Protein AF-0000000077551421 (afdb_homodimer)

Structure (mmCIF, N/CA/C/O backbone):
data_AF-0000000077551421-model_v1
#
loop_
_entity.id
_entity.type
_entity.pdbx_description
1 polymer '(pine wood nematode) hypothetical protein'
#
loop_
_atom_site.group_PDB
_atom_site.id
_atom_site.type_symbol
_atom_site.label_atom_id
_atom_site.label_alt_id
_atom_site.label_comp_id
_atom_site.label_asym_id
_atom_site.label_entity_id
_atom_site.label_seq_id
_atom_site.pdbx_PDB_ins_code
_atom_site.Cartn_x
_atom_site.Cartn_y
_atom_site.Cartn_z
_atom_site.occupancy
_atom_site.B_iso_or_equiv
_atom_site.auth_seq_id
_atom_site.auth_comp_id
_atom_site.auth_asym_id
_atom_site.auth_atom_id
_atom_site.pdbx_PDB_model_num
ATOM 1 N N . MET A 1 1 ? -2.303 -16.391 -42.094 1 20.22 1 MET A N 1
ATOM 2 C CA . MET A 1 1 ? -0.933 -15.891 -42.156 1 20.22 1 MET A CA 1
ATOM 3 C C . MET A 1 1 ? -0.02 -16.719 -41.25 1 20.22 1 MET A C 1
ATOM 5 O O . MET A 1 1 ? -0.325 -16.938 -40.062 1 20.22 1 MET A O 1
ATOM 9 N N . THR A 1 2 ? 0.84 -17.609 -41.875 1 21.27 2 THR A N 1
ATOM 10 C CA . THR A 1 2 ? 1.817 -18.656 -41.562 1 21.27 2 THR A CA 1
ATOM 11 C C . THR A 1 2 ? 2.988 -18.062 -40.781 1 21.27 2 THR A C 1
ATOM 13 O O . THR A 1 2 ? 3.588 -17.078 -41.188 1 21.27 2 THR A O 1
ATOM 16 N N . SER A 1 3 ? 2.848 -17.969 -39.531 1 29.09 3 SER A N 1
ATOM 17 C CA . SER A 1 3 ? 4.027 -17.531 -38.781 1 29.09 3 SER A CA 1
ATOM 18 C C . SER A 1 3 ? 5.297 -18.156 -39.344 1 29.09 3 SER A C 1
ATOM 20 O O . SER A 1 3 ? 5.359 -19.375 -39.562 1 29.09 3 SER A O 1
ATOM 22 N N . SER A 1 4 ? 5.988 -17.406 -40.156 1 27.31 4 SER A N 1
ATOM 23 C CA . SER A 1 4 ? 7.238 -17.719 -40.875 1 27.31 4 SER A CA 1
ATOM 24 C C . SER A 1 4 ? 8.258 -18.328 -39.906 1 27.31 4 SER A C 1
ATOM 26 O O . SER A 1 4 ? 8.391 -17.891 -38.75 1 27.31 4 SER A O 1
ATOM 28 N N . TYR A 1 5 ? 8.727 -19.547 -40.219 1 30.64 5 TYR A N 1
ATOM 29 C CA . TYR A 1 5 ? 9.773 -20.469 -39.844 1 30.64 5 TYR A CA 1
ATOM 30 C C . TYR A 1 5 ? 11.141 -19.797 -39.875 1 30.64 5 TYR A C 1
ATOM 32 O O . TYR A 1 5 ? 11.656 -19.5 -40.969 1 30.64 5 TYR A O 1
ATOM 40 N N . CYS A 1 6 ? 11.414 -18.766 -39.219 1 30.88 6 CYS A N 1
ATOM 41 C CA . CYS A 1 6 ? 12.805 -18.375 -39.406 1 30.88 6 CYS A CA 1
ATOM 42 C C . CYS A 1 6 ? 13.75 -19.5 -39 1 30.88 6 CYS A C 1
ATOM 44 O O . CYS A 1 6 ? 13.719 -19.969 -37.875 1 30.88 6 CYS A O 1
ATOM 46 N N . MET A 1 7 ? 14.148 -20.328 -39.969 1 31.05 7 MET A N 1
ATOM 47 C CA . MET A 1 7 ? 15.273 -21.25 -39.906 1 31.05 7 MET A CA 1
ATOM 48 C C . MET A 1 7 ? 16.531 -20.547 -39.375 1 31.05 7 MET A C 1
ATOM 50 O O . MET A 1 7 ? 17.094 -19.703 -40.094 1 31.05 7 MET A O 1
ATOM 54 N N . LEU A 1 8 ? 16.641 -20.125 -38.188 1 35 8 LEU A N 1
ATOM 55 C CA . LEU A 1 8 ? 17.953 -19.641 -37.75 1 35 8 LEU A CA 1
ATOM 56 C C . LEU A 1 8 ? 19.047 -20.656 -38.062 1 35 8 LEU A C 1
ATOM 58 O O . LEU A 1 8 ? 18.891 -21.844 -37.812 1 35 8 LEU A O 1
ATOM 62 N N . SER A 1 9 ? 19.984 -20.438 -39.062 1 34.75 9 SER A N 1
ATOM 63 C CA . SER A 1 9 ? 21.219 -21.078 -39.531 1 34.75 9 SER A CA 1
ATOM 64 C C . SER A 1 9 ? 21.969 -21.734 -38.375 1 34.75 9 SER A C 1
ATOM 66 O O . SER A 1 9 ? 21.719 -21.391 -37.188 1 34.75 9 SER A O 1
ATOM 68 N N . ASN A 1 10 ? 2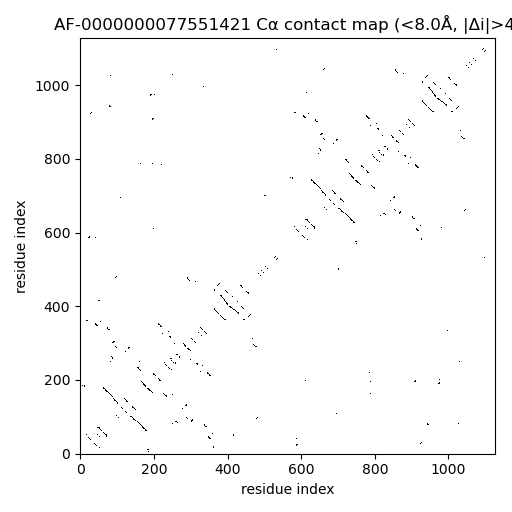3.219 -22.547 -38.75 1 38.22 10 ASN A N 1
ATOM 69 C CA . ASN A 1 10 ? 24.188 -23.531 -38.281 1 38.22 10 ASN A CA 1
ATOM 70 C C . ASN A 1 10 ? 24.953 -23.047 -37.062 1 38.22 10 ASN A C 1
ATOM 72 O O . ASN A 1 10 ? 26.125 -23.375 -36.875 1 38.22 10 ASN A O 1
ATOM 76 N N . LYS A 1 11 ? 24.922 -21.828 -36.688 1 43 11 LYS A N 1
ATOM 77 C CA . LYS A 1 11 ? 25.875 -21.547 -35.625 1 43 11 LYS A CA 1
ATOM 78 C C . LYS A 1 11 ? 25.734 -22.531 -34.469 1 43 11 LYS A C 1
ATOM 80 O O . LYS A 1 11 ? 24.656 -23.078 -34.219 1 43 11 LYS A O 1
ATOM 85 N N . ASN A 1 12 ? 26.938 -22.938 -33.781 1 44.62 12 ASN A N 1
ATOM 86 C CA . ASN A 1 12 ? 27.219 -23.719 -32.594 1 44.62 12 ASN A CA 1
ATOM 87 C C . ASN A 1 12 ? 26.141 -23.5 -31.516 1 44.62 12 ASN A C 1
ATOM 89 O O . ASN A 1 12 ? 26.172 -22.5 -30.797 1 44.62 12 ASN A O 1
ATOM 93 N N . VAL A 1 13 ? 25.094 -24.047 -31.812 1 56.47 13 VAL A N 1
ATOM 94 C CA . VAL A 1 13 ? 24.016 -23.953 -30.828 1 56.47 13 VAL A CA 1
ATOM 95 C C . VAL A 1 13 ? 24.469 -24.562 -29.516 1 56.47 13 VAL A C 1
ATOM 97 O O . VAL A 1 13 ? 24.766 -25.766 -29.453 1 56.47 13 VAL A O 1
ATOM 100 N N . GLU A 1 14 ? 25.094 -23.859 -28.75 1 60.75 14 GLU A N 1
ATOM 101 C CA . GLU A 1 14 ? 25.438 -24.328 -27.406 1 60.75 14 GLU A CA 1
ATOM 102 C C . GLU A 1 14 ? 24.25 -24.984 -26.719 1 60.75 14 GLU A C 1
ATOM 104 O O . GLU A 1 14 ? 23.172 -24.375 -26.609 1 60.75 14 GLU A O 1
ATOM 109 N N . GLU A 1 15 ? 24.453 -26.297 -26.531 1 66.06 15 GLU A N 1
ATOM 110 C CA . GLU A 1 15 ? 23.406 -27.062 -25.859 1 66.06 15 GLU A CA 1
ATOM 111 C C . GLU A 1 15 ? 23.188 -26.531 -24.438 1 66.06 15 GLU A C 1
ATOM 113 O O . GLU A 1 15 ? 24.141 -26.219 -23.734 1 66.06 15 GLU A O 1
ATOM 118 N N . PRO A 1 16 ? 21.938 -26.484 -24.094 1 74.81 16 PRO A N 1
ATOM 119 C CA . PRO A 1 16 ? 21.609 -25.953 -22.766 1 74.81 16 PRO A CA 1
ATOM 120 C C . PRO A 1 16 ? 21.984 -26.906 -21.625 1 74.81 16 PRO A C 1
ATOM 122 O O . PRO A 1 16 ? 22.031 -28.125 -21.844 1 74.81 16 PRO A O 1
ATOM 125 N N . PHE A 1 17 ? 22.453 -26.438 -20.516 1 80.12 17 PHE A N 1
ATOM 126 C CA . PHE A 1 17 ? 22.672 -27.188 -19.297 1 80.12 17 PHE A CA 1
ATOM 127 C C . PHE A 1 17 ? 21.359 -27.375 -18.531 1 80.12 17 PHE A C 1
ATOM 129 O O . PHE A 1 17 ? 20.734 -26.406 -18.109 1 80.12 17 PHE A O 1
ATOM 136 N N . CYS A 1 18 ? 20.953 -28.656 -18.406 1 84 18 CYS A N 1
ATOM 137 C CA . CYS A 1 18 ? 19.688 -28.953 -17.766 1 84 18 CYS A CA 1
ATOM 138 C C . CYS A 1 18 ? 19.891 -29.312 -16.297 1 84 18 CYS A C 1
ATOM 140 O O . CYS A 1 18 ? 20.594 -30.281 -15.977 1 84 18 CYS A O 1
ATOM 142 N N . SER A 1 19 ? 19.188 -28.531 -15.359 1 75.12 19 SER A N 1
ATOM 143 C CA . SER A 1 19 ? 19.516 -28.625 -13.938 1 75.12 19 SER A CA 1
ATOM 144 C C . SER A 1 19 ? 18.359 -29.234 -13.148 1 75.12 19 SER A C 1
ATOM 146 O O . SER A 1 19 ? 18.531 -29.672 -12.016 1 75.12 19 SER A O 1
ATOM 148 N N . SER A 1 20 ? 17.156 -29.344 -13.641 1 68.19 20 SER A N 1
ATOM 149 C CA . SER A 1 20 ? 16 -29.672 -12.797 1 68.19 20 SER A CA 1
ATOM 150 C C . SER A 1 20 ? 15.883 -31.172 -12.602 1 68.19 20 SER A C 1
ATOM 152 O O . SER A 1 20 ? 16.047 -31.953 -13.555 1 68.19 20 SER A O 1
ATOM 154 N N . GLU A 1 21 ? 15.617 -31.469 -11.227 1 64.75 21 GLU A N 1
ATOM 155 C CA . GLU A 1 21 ? 15.492 -32.875 -10.891 1 64.75 21 GLU A CA 1
ATOM 156 C C . GLU A 1 21 ? 14.07 -33.219 -10.453 1 64.75 21 GLU A C 1
ATOM 158 O O . GLU A 1 21 ? 13.656 -34.375 -10.516 1 64.75 21 GLU A O 1
ATOM 163 N N . ALA A 1 22 ? 13.469 -32.281 -10.07 1 71.88 22 ALA A N 1
ATOM 164 C CA . ALA A 1 22 ? 12.156 -32.625 -9.516 1 71.88 22 ALA A CA 1
ATOM 165 C C . ALA A 1 22 ? 11.125 -32.812 -10.625 1 71.88 22 ALA A C 1
ATOM 167 O O . ALA A 1 22 ? 10.602 -31.844 -11.172 1 71.88 22 ALA A O 1
ATOM 168 N N . VAL A 1 23 ? 10.992 -34.188 -10.93 1 79.25 23 VAL A N 1
ATOM 169 C CA . VAL A 1 23 ? 10.117 -34.5 -12.062 1 79.25 23 VAL A CA 1
ATOM 170 C C . VAL A 1 23 ? 9.141 -35.625 -11.664 1 79.25 23 VAL A C 1
ATOM 172 O O . VAL A 1 23 ? 9.531 -36.594 -11 1 79.25 23 VAL A O 1
ATOM 175 N N . LEU A 1 24 ? 7.922 -35.406 -11.898 1 81.81 24 LEU A N 1
ATOM 176 C CA . LEU A 1 24 ? 6.887 -36.438 -11.812 1 81.81 24 LEU A CA 1
ATOM 177 C C . LEU A 1 24 ? 6.219 -36.656 -13.164 1 81.81 24 LEU A C 1
ATOM 179 O O . LEU A 1 24 ? 5.969 -35.688 -13.898 1 81.81 24 LEU A O 1
ATOM 183 N N . GLN A 1 25 ? 6.086 -37.969 -13.508 1 82.5 25 GLN A N 1
ATOM 184 C CA . GLN A 1 25 ? 5.48 -38.281 -14.805 1 82.5 25 GLN A CA 1
ATOM 185 C C . GLN A 1 25 ? 4.402 -39.344 -14.672 1 82.5 25 GLN A C 1
ATOM 187 O O . GLN A 1 25 ? 4.566 -40.312 -13.922 1 82.5 25 GLN A O 1
ATOM 192 N N . THR A 1 26 ? 3.273 -39.062 -15.336 1 83.19 26 THR A N 1
ATOM 193 C CA . THR A 1 26 ? 2.195 -40.031 -15.328 1 83.19 26 THR A CA 1
ATOM 194 C C . THR A 1 26 ? 1.55 -40.125 -16.703 1 83.19 26 THR A C 1
ATOM 196 O O . THR A 1 26 ? 1.486 -39.156 -17.438 1 83.19 26 THR A O 1
ATOM 199 N N . GLY A 1 27 ? 1.216 -41.344 -17.094 1 78.75 27 GLY A N 1
ATOM 200 C CA . GLY A 1 27 ? 0.396 -41.562 -18.266 1 78.75 27 GLY A CA 1
ATOM 201 C C . GLY A 1 27 ? -1.09 -41.594 -17.969 1 78.75 27 GLY A C 1
ATOM 202 O O . GLY A 1 27 ? -1.514 -42.25 -17.016 1 78.75 27 GLY A O 1
ATOM 203 N N . ILE A 1 28 ? -1.849 -40.719 -18.688 1 75 28 ILE A N 1
ATOM 204 C CA . ILE A 1 28 ? -3.285 -40.656 -18.453 1 75 28 ILE A CA 1
ATOM 205 C C . ILE A 1 28 ? -4.043 -41.031 -19.719 1 75 28 ILE A C 1
ATOM 207 O O . ILE A 1 28 ? -3.674 -40.594 -20.828 1 75 28 ILE A O 1
ATOM 211 N N . GLU A 1 29 ? -5.023 -41.906 -19.562 1 68.69 29 GLU A N 1
ATOM 212 C CA . GLU A 1 29 ? -5.871 -42.25 -20.688 1 68.69 29 GLU A CA 1
ATOM 213 C C . GLU A 1 29 ? -7.07 -41.312 -20.797 1 68.69 29 GLU A C 1
ATOM 215 O O . GLU A 1 29 ? -7.77 -41.062 -19.812 1 68.69 29 GLU A O 1
ATOM 220 N N . ASN A 1 30 ? -7.09 -40.469 -21.922 1 60.44 30 ASN A N 1
ATOM 221 C CA . ASN A 1 30 ? -8.25 -39.594 -22.141 1 60.44 30 ASN A CA 1
ATOM 222 C C . ASN A 1 30 ? -9.484 -40.438 -22.5 1 60.44 30 ASN A C 1
ATOM 224 O O . ASN A 1 30 ? -9.461 -41.219 -23.453 1 60.44 30 ASN A O 1
ATOM 228 N N . ALA A 1 31 ? -10.414 -40.562 -21.547 1 55.66 31 ALA A N 1
ATOM 229 C CA . ALA A 1 31 ? -11.633 -41.281 -21.891 1 55.66 31 ALA A CA 1
ATOM 230 C C . ALA A 1 31 ? -12.633 -40.375 -22.609 1 55.66 31 ALA A C 1
ATOM 232 O O . ALA A 1 31 ? -13.086 -39.375 -22.031 1 55.66 31 ALA A O 1
ATOM 233 N N . GLY A 1 32 ? -12.414 -39.969 -23.859 1 49.41 32 GLY A N 1
ATOM 234 C CA . GLY A 1 32 ? -13.477 -39.25 -24.531 1 49.41 32 GLY A CA 1
ATOM 235 C C . GLY A 1 32 ? -14.844 -39.906 -24.359 1 49.41 32 GLY A C 1
ATOM 236 O O . GLY A 1 32 ? -14.938 -41.094 -24.078 1 49.41 32 GLY A O 1
ATOM 237 N N . GLU A 1 33 ? -15.906 -39.125 -24 1 48.38 33 GLU A N 1
ATOM 238 C CA . GLU A 1 33 ? -17.234 -39.719 -23.891 1 48.38 33 GLU A CA 1
ATOM 239 C C . GLU A 1 33 ? -17.422 -40.844 -24.922 1 48.38 33 GLU A C 1
ATOM 241 O O . GLU A 1 33 ? -18.016 -41.875 -24.609 1 48.38 33 GLU A O 1
ATOM 246 N N . ASN A 1 34 ? -17.281 -40.438 -26.203 1 43.62 34 ASN A N 1
ATOM 247 C CA . ASN A 1 34 ? -17.688 -41.344 -27.281 1 43.62 34 ASN A CA 1
ATOM 248 C C . ASN A 1 34 ? -16.5 -42.094 -27.859 1 43.62 34 ASN A C 1
ATOM 250 O O . ASN A 1 34 ? -16.672 -42.875 -28.797 1 43.62 34 ASN A O 1
ATOM 254 N N . SER A 1 35 ? -15.328 -41.688 -27.75 1 42.69 35 SER A N 1
ATOM 255 C CA . SER A 1 35 ? -14.359 -42.406 -28.562 1 42.69 35 SER A CA 1
ATOM 256 C C . SER A 1 35 ? -13.68 -43.5 -27.766 1 42.69 35 SER A C 1
ATOM 258 O O . SER A 1 35 ? -13.234 -43.281 -26.625 1 42.69 35 SER A O 1
ATOM 260 N N . THR A 1 36 ? -13.961 -44.688 -28.016 1 44.97 36 THR A N 1
ATOM 261 C CA . THR A 1 36 ? -13.375 -45.969 -27.641 1 44.97 36 THR A CA 1
ATOM 262 C C . THR A 1 36 ? -11.852 -45.875 -27.578 1 44.97 36 THR A C 1
ATOM 264 O O . THR A 1 36 ? -11.195 -46.781 -27.031 1 44.97 36 THR A O 1
ATOM 267 N N . ASP A 1 37 ? -11.258 -45.188 -28.422 1 48.38 37 ASP A N 1
ATOM 268 C CA . ASP A 1 37 ? -9.805 -45.281 -28.516 1 48.38 37 ASP A CA 1
ATOM 269 C C . ASP A 1 37 ? -9.133 -44.25 -27.594 1 48.38 37 ASP A C 1
ATOM 271 O O . ASP A 1 37 ? -9.258 -43.031 -27.812 1 48.38 37 ASP A O 1
ATOM 275 N N . GLY A 1 38 ? -9.016 -44.562 -26.422 1 55.75 38 GLY A N 1
ATOM 276 C CA . GLY A 1 38 ? -8.367 -43.781 -25.391 1 55.75 38 GLY A CA 1
ATOM 277 C C . GLY A 1 38 ? -6.98 -43.281 -25.781 1 55.75 38 GLY A C 1
ATOM 278 O O . GLY A 1 38 ? -6.098 -44.094 -26.094 1 55.75 38 GLY A O 1
ATOM 279 N N . GLN A 1 39 ? -6.875 -42.094 -26.406 1 65.62 39 GLN A N 1
ATOM 280 C CA . GLN A 1 39 ? -5.531 -41.594 -26.672 1 65.62 39 GLN A CA 1
ATOM 281 C C . GLN A 1 39 ? -4.785 -41.312 -25.375 1 65.62 39 GLN A C 1
ATOM 283 O O . GLN A 1 39 ? -5.344 -40.719 -24.453 1 65.62 39 GLN A O 1
ATOM 288 N N . MET A 1 40 ? -3.648 -42 -25.297 1 74.19 40 MET A N 1
ATOM 289 C CA . MET A 1 40 ? -2.797 -41.844 -24.125 1 74.19 40 MET A CA 1
ATOM 290 C C . MET A 1 40 ? -2.045 -40.531 -24.188 1 74.19 40 MET A C 1
ATOM 292 O O . MET A 1 40 ? -1.564 -40.125 -25.25 1 74.19 40 MET A O 1
ATOM 296 N N . PHE A 1 41 ? -2.182 -39.75 -23.094 1 79.56 41 PHE A N 1
ATOM 297 C CA . PHE A 1 41 ? -1.365 -38.562 -22.938 1 79.56 41 PHE A CA 1
ATOM 298 C C . PHE A 1 41 ? -0.469 -38.656 -21.719 1 79.56 41 PHE A C 1
ATOM 300 O O . PHE A 1 41 ? -0.774 -39.375 -20.781 1 79.56 41 PHE A O 1
ATOM 307 N N . TRP A 1 42 ? 0.729 -37.969 -21.875 1 84.69 42 TRP A N 1
ATOM 308 C CA . TRP A 1 42 ? 1.664 -37.938 -20.75 1 84.69 42 TRP A CA 1
ATOM 309 C C . TRP A 1 42 ? 1.705 -36.562 -20.125 1 84.69 42 TRP A C 1
ATOM 311 O O . TRP A 1 42 ? 1.702 -35.531 -20.828 1 84.69 42 TRP A O 1
ATOM 321 N N . THR A 1 43 ? 1.572 -36.531 -18.828 1 87.38 43 THR A N 1
ATOM 322 C CA . THR A 1 43 ? 1.754 -35.312 -18.062 1 87.38 43 THR A CA 1
ATOM 323 C C . THR A 1 43 ? 3.033 -35.375 -17.234 1 87.38 43 THR A C 1
ATOM 325 O O . THR A 1 43 ? 3.211 -36.312 -16.422 1 87.38 43 THR A O 1
ATOM 328 N N . THR A 1 44 ? 3.928 -34.438 -17.5 1 88.69 44 THR A N 1
ATOM 329 C CA . THR A 1 44 ? 5.172 -34.312 -16.75 1 88.69 44 THR A CA 1
ATOM 330 C C . THR A 1 44 ? 5.188 -33.031 -15.93 1 88.69 44 THR A C 1
ATOM 332 O O . THR A 1 44 ? 4.992 -31.938 -16.469 1 88.69 44 THR A O 1
ATOM 335 N N . GLN A 1 45 ? 5.305 -33.219 -14.633 1 90.56 45 GLN A N 1
ATOM 336 C CA . GLN A 1 45 ? 5.461 -32.062 -13.773 1 90.56 45 GLN A CA 1
ATOM 337 C C . GLN A 1 45 ? 6.934 -31.734 -13.539 1 90.56 45 GLN A C 1
ATOM 339 O O . GLN A 1 45 ? 7.699 -32.594 -13.102 1 90.56 45 GLN A O 1
ATOM 344 N N . LEU A 1 46 ? 7.273 -30.5 -13.859 1 91.56 46 LEU A N 1
ATOM 345 C CA . LEU A 1 46 ? 8.609 -29.984 -13.609 1 91.56 46 LEU A CA 1
ATOM 346 C C . LEU A 1 46 ? 8.578 -28.922 -12.516 1 91.56 46 LEU A C 1
ATOM 348 O O . LEU A 1 46 ? 7.781 -27.984 -12.57 1 91.56 46 LEU A O 1
ATOM 352 N N . LEU A 1 47 ? 9.359 -29.094 -11.492 1 89.5 47 LEU A N 1
ATOM 353 C CA . LEU A 1 47 ? 9.508 -28.062 -10.453 1 89.5 47 LEU A CA 1
ATOM 354 C C . LEU A 1 47 ? 10.797 -27.281 -10.648 1 89.5 47 LEU A C 1
ATOM 356 O O . LEU A 1 47 ? 11.891 -27.844 -10.594 1 89.5 47 LEU A O 1
ATOM 360 N N . LEU A 1 48 ? 10.625 -25.969 -10.859 1 89.56 48 LEU A N 1
ATOM 361 C CA . LEU A 1 48 ? 11.781 -25.125 -11.156 1 89.56 48 LEU A CA 1
ATOM 362 C C . LEU A 1 48 ? 11.914 -24 -10.148 1 89.56 48 LEU A C 1
ATOM 364 O O . LEU A 1 48 ? 10.914 -23.422 -9.719 1 89.56 48 LEU A O 1
ATOM 368 N N . SER A 1 49 ? 13.156 -23.75 -9.812 1 86.06 49 SER A N 1
ATOM 369 C CA . SER A 1 49 ? 13.484 -22.516 -9.109 1 86.06 49 SER A CA 1
ATOM 370 C C . SER A 1 49 ? 13.977 -21.438 -10.078 1 86.06 49 SER A C 1
ATOM 372 O O . SER A 1 49 ? 14.219 -21.719 -11.25 1 86.06 49 SER A O 1
ATOM 374 N N . LEU A 1 50 ? 14.062 -20.312 -9.547 1 87.12 50 LEU A N 1
ATOM 375 C CA . LEU A 1 50 ? 14.508 -19.203 -10.391 1 87.12 50 LEU A CA 1
ATOM 376 C C . LEU A 1 50 ? 15.828 -19.547 -11.078 1 87.12 50 LEU A C 1
ATOM 378 O O . LEU A 1 50 ? 16.734 -20.062 -10.445 1 87.12 50 LEU A O 1
ATOM 382 N N . GLU A 1 51 ? 15.945 -19.406 -12.422 1 83.75 51 GLU A N 1
ATOM 383 C CA . GLU A 1 51 ? 17.109 -19.594 -13.297 1 83.75 51 GLU A CA 1
ATOM 384 C C . GLU A 1 51 ? 17.375 -21.078 -13.531 1 83.75 51 GLU A C 1
ATOM 386 O O . GLU A 1 51 ? 18.375 -21.438 -14.156 1 83.75 51 GLU A O 1
ATOM 391 N N . ASP A 1 52 ? 16.484 -21.938 -13.086 1 86.19 52 ASP A N 1
ATOM 392 C CA . ASP A 1 52 ? 16.609 -23.359 -13.391 1 86.19 52 ASP A CA 1
ATOM 393 C C . ASP A 1 52 ? 16.172 -23.641 -14.828 1 86.19 52 ASP A C 1
ATOM 395 O O . ASP A 1 52 ? 15.352 -22.922 -15.398 1 86.19 52 ASP A O 1
ATOM 399 N N . THR A 1 53 ? 16.766 -24.688 -15.328 1 88.44 53 THR A N 1
ATOM 400 C CA . THR A 1 53 ? 16.438 -25.141 -16.672 1 88.44 53 THR A CA 1
ATOM 401 C C . THR A 1 53 ? 16.062 -26.625 -16.656 1 88.44 53 THR A C 1
ATOM 403 O O . THR A 1 53 ? 16.797 -27.453 -16.141 1 88.44 53 THR A O 1
ATOM 406 N N . ALA A 1 54 ? 14.93 -26.938 -17.156 1 90.62 54 ALA A N 1
ATOM 407 C CA . ALA A 1 54 ? 14.492 -28.328 -17.312 1 90.62 54 ALA A CA 1
ATOM 408 C C . ALA A 1 54 ? 14.531 -28.75 -18.781 1 90.62 54 ALA A C 1
ATOM 410 O O . ALA A 1 54 ? 14.203 -27.953 -19.656 1 90.62 54 ALA A O 1
ATOM 411 N N . CYS A 1 55 ? 14.977 -30.031 -18.984 1 90.19 55 CYS A N 1
ATOM 412 C CA . CYS A 1 55 ? 15.055 -30.562 -20.344 1 90.19 55 CYS A CA 1
ATOM 413 C C . CYS A 1 55 ? 14.383 -31.922 -20.438 1 90.19 55 CYS A C 1
ATOM 415 O O . CYS A 1 55 ? 14.422 -32.719 -19.5 1 90.19 55 CYS A O 1
ATOM 417 N N . PHE A 1 56 ? 13.758 -32.156 -21.516 1 90 56 PHE A N 1
ATOM 418 C CA . PHE A 1 56 ? 13.219 -33.469 -21.828 1 90 56 PHE A CA 1
ATOM 419 C C . PHE A 1 56 ? 13.234 -33.719 -23.328 1 90 56 PHE A C 1
ATOM 421 O O . PHE A 1 56 ? 13.336 -32.781 -24.125 1 90 56 PHE A O 1
ATOM 428 N N . MET A 1 57 ? 13.25 -35.031 -23.688 1 89.31 57 MET A N 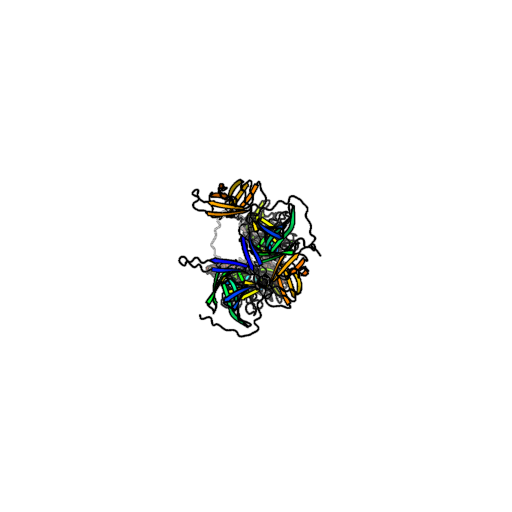1
ATOM 429 C CA . MET A 1 57 ? 13.32 -35.438 -25.078 1 89.31 57 MET A CA 1
ATOM 430 C C . MET A 1 57 ? 12.062 -36.188 -25.5 1 89.31 57 MET A C 1
ATOM 432 O O . MET A 1 57 ? 11.508 -36.969 -24.719 1 89.31 57 MET A O 1
ATOM 436 N N . THR A 1 58 ? 11.594 -35.875 -26.641 1 88.19 58 THR A N 1
ATOM 437 C CA . THR A 1 58 ? 10.508 -36.625 -27.25 1 88.19 58 THR A CA 1
ATOM 438 C C . THR A 1 58 ? 10.945 -37.219 -28.578 1 88.19 58 THR A C 1
ATOM 440 O O . THR A 1 58 ? 11.688 -36.594 -29.344 1 88.19 58 THR A O 1
ATOM 443 N N . GLN A 1 59 ? 10.539 -38.406 -28.844 1 84.44 59 GLN A N 1
ATOM 444 C CA . GLN A 1 59 ? 10.852 -39.062 -30.109 1 84.44 59 GLN A CA 1
ATOM 445 C C . GLN A 1 59 ? 9.695 -38.938 -31.094 1 84.44 59 GLN A C 1
ATOM 447 O O . GLN A 1 59 ? 8.586 -39.375 -30.828 1 84.44 59 GLN A O 1
ATOM 452 N N . GLU A 1 60 ? 9.953 -38.125 -32.156 1 77 60 GLU A N 1
ATOM 453 C CA . GLU A 1 60 ? 8.938 -37.969 -33.188 1 77 60 GLU A CA 1
ATOM 454 C C . GLU A 1 60 ? 9.227 -38.875 -34.406 1 77 60 GLU A C 1
ATOM 456 O O . GLU A 1 60 ? 9.875 -38.438 -35.375 1 77 60 GLU A O 1
ATOM 461 N N . GLY A 1 61 ? 8.742 -40.031 -34.469 1 70.5 61 GLY A N 1
ATOM 462 C CA . GLY A 1 61 ? 8.977 -40.938 -35.562 1 70.5 61 GLY A CA 1
ATOM 463 C C . GLY A 1 61 ? 10.383 -41.5 -35.594 1 70.5 61 GLY A C 1
ATOM 464 O O . GLY A 1 61 ? 11.164 -41.281 -34.656 1 70.5 61 GLY A O 1
ATOM 465 N N . PRO A 1 62 ? 10.586 -42.281 -36.75 1 73.06 62 PRO A N 1
ATOM 466 C CA . PRO A 1 62 ? 11.922 -42.875 -36.844 1 73.06 62 PRO A CA 1
ATOM 467 C C . PRO A 1 62 ? 13 -41.812 -37.156 1 73.06 62 PRO A C 1
ATOM 469 O O . PRO A 1 62 ? 12.883 -41.094 -38.125 1 73.06 62 PRO A O 1
ATOM 472 N N . GLY A 1 63 ? 13.914 -41.531 -36.344 1 72 63 GLY A N 1
ATOM 473 C CA . GLY A 1 63 ? 15.141 -40.781 -36.594 1 72 63 GLY A CA 1
ATOM 474 C C . GLY A 1 63 ? 15.047 -39.344 -36.156 1 72 63 GLY A C 1
ATOM 475 O O . GLY A 1 63 ? 15.93 -38.531 -36.469 1 72 63 GLY A O 1
ATOM 476 N N . ARG A 1 64 ? 13.93 -38.844 -35.781 1 81.69 64 ARG A N 1
ATOM 477 C CA . ARG A 1 64 ? 13.836 -37.438 -35.344 1 81.69 64 ARG A CA 1
ATOM 478 C C . ARG A 1 64 ? 13.578 -37.375 -33.844 1 81.69 64 ARG A C 1
ATOM 480 O O . ARG A 1 64 ? 12.641 -37.969 -33.312 1 81.69 64 ARG A O 1
ATOM 487 N N . GLN A 1 65 ? 14.523 -36.656 -33.188 1 86.88 65 GLN A N 1
ATOM 488 C CA . GLN A 1 65 ? 14.406 -36.406 -31.766 1 86.88 65 GLN A CA 1
ATOM 489 C C . GLN A 1 65 ? 14.352 -34.938 -31.453 1 86.88 65 GLN A C 1
ATOM 491 O O . GLN A 1 65 ? 15.141 -34.156 -31.984 1 86.88 65 GLN A O 1
ATOM 496 N N . ASN A 1 66 ? 13.312 -34.562 -30.703 1 88.31 66 ASN A N 1
ATOM 497 C CA . ASN A 1 66 ? 13.203 -33.188 -30.266 1 88.31 66 ASN A CA 1
ATOM 498 C C . ASN A 1 66 ? 13.602 -33 -28.812 1 88.31 66 ASN A C 1
ATOM 500 O O . ASN A 1 66 ? 13.102 -33.719 -27.938 1 88.31 66 ASN A O 1
ATOM 504 N N . LYS A 1 67 ? 14.531 -32.062 -28.578 1 88.94 67 LYS A N 1
ATOM 505 C CA . LYS A 1 67 ? 14.914 -31.688 -27.219 1 88.94 67 LYS A CA 1
ATOM 506 C C . LYS A 1 67 ? 14.188 -30.422 -26.781 1 88.94 67 LYS A C 1
ATOM 508 O O . LYS A 1 67 ? 14.328 -29.375 -27.406 1 88.94 67 LYS A O 1
ATOM 513 N N . HIS A 1 68 ? 13.422 -30.578 -25.766 1 90.88 68 HIS A N 1
ATOM 514 C CA . HIS A 1 68 ? 12.68 -29.453 -25.203 1 90.88 68 HIS A CA 1
ATOM 515 C C . HIS A 1 68 ? 13.398 -28.875 -23.984 1 90.88 68 HIS A C 1
ATOM 517 O O . HIS A 1 68 ? 13.844 -29.625 -23.109 1 90.88 68 HIS A O 1
ATOM 523 N N . VAL A 1 69 ? 13.508 -27.5 -24.047 1 90.62 69 VAL A N 1
ATOM 524 C CA . VAL A 1 69 ? 14.188 -26.812 -22.953 1 90.62 69 VAL A CA 1
ATOM 525 C C . VAL A 1 69 ? 13.281 -25.719 -22.375 1 90.62 69 VAL A C 1
ATOM 527 O O . VAL A 1 69 ? 12.828 -24.844 -23.109 1 90.62 69 VAL A O 1
ATOM 530 N N . ILE A 1 70 ? 12.977 -25.812 -21.094 1 92.12 70 ILE A N 1
ATOM 531 C CA . ILE A 1 70 ? 12.203 -24.797 -20.391 1 92.12 70 ILE A CA 1
ATOM 532 C C . ILE A 1 70 ? 13.062 -24.141 -19.312 1 92.12 70 ILE A C 1
ATOM 534 O O . ILE A 1 70 ? 13.586 -24.844 -18.438 1 92.12 70 ILE A O 1
ATOM 538 N N . LYS A 1 71 ? 13.156 -22.812 -19.406 1 90.94 71 LYS A N 1
ATOM 539 C CA . LYS A 1 71 ? 13.961 -22.078 -18.422 1 90.94 71 LYS A CA 1
ATOM 540 C C . LYS A 1 71 ? 13.117 -21.047 -17.688 1 90.94 71 LYS A C 1
ATOM 542 O O . LYS A 1 71 ? 12.391 -20.266 -18.297 1 90.94 71 LYS A O 1
ATOM 547 N N . PHE A 1 72 ? 13.211 -21.078 -16.359 1 92 72 PHE A N 1
ATOM 548 C CA . PHE A 1 72 ? 12.586 -20.047 -15.523 1 92 72 PHE A CA 1
ATOM 549 C C . PHE A 1 72 ? 13.484 -18.828 -15.414 1 92 72 PHE A C 1
ATOM 551 O O . PHE A 1 72 ? 14.477 -18.844 -14.68 1 92 72 PHE A O 1
ATOM 558 N N . LEU A 1 73 ? 13.039 -17.703 -15.992 1 91.06 73 LEU A N 1
ATOM 559 C CA . LEU A 1 73 ? 13.945 -16.562 -16.172 1 91.06 73 LEU A CA 1
ATOM 560 C C . LEU A 1 73 ? 13.82 -15.586 -15.016 1 91.06 73 LEU A C 1
ATOM 562 O O . LEU A 1 73 ? 14.828 -15.141 -14.461 1 91.06 73 LEU A O 1
ATOM 566 N N . SER A 1 74 ? 12.602 -15.25 -14.75 1 92.38 74 SER A N 1
ATOM 567 C CA . SER A 1 74 ? 12.484 -14.195 -13.75 1 92.38 74 SER A CA 1
ATOM 568 C C . SER A 1 74 ? 11.078 -14.148 -13.156 1 92.38 74 SER A C 1
ATOM 570 O O . SER A 1 74 ? 10.133 -14.68 -13.75 1 92.38 74 SER A O 1
ATOM 572 N N . VAL A 1 75 ? 11.062 -13.625 -11.953 1 93.25 75 VAL A N 1
ATOM 573 C CA . VAL A 1 75 ? 9.82 -13.242 -11.281 1 93.25 75 VAL A CA 1
ATOM 574 C C . VAL A 1 75 ? 9.711 -11.727 -11.234 1 93.25 75 VAL A C 1
ATOM 576 O O . VAL A 1 75 ? 10.641 -11.039 -10.797 1 93.25 75 VAL A O 1
ATOM 579 N N . ARG A 1 76 ? 8.539 -11.242 -11.68 1 92.75 76 ARG A N 1
ATOM 580 C CA . ARG A 1 76 ? 8.344 -9.797 -11.719 1 92.75 76 ARG A CA 1
ATOM 581 C C . ARG A 1 76 ? 7.051 -9.398 -11.016 1 92.75 76 ARG A C 1
ATOM 583 O O . ARG A 1 76 ? 6.008 -10.016 -11.234 1 92.75 76 ARG A O 1
ATOM 590 N N . HIS A 1 77 ? 7.188 -8.414 -10.172 1 94.19 77 HIS A N 1
ATOM 591 C CA . HIS A 1 77 ? 6.008 -7.773 -9.594 1 94.19 77 HIS A CA 1
ATOM 592 C C . HIS A 1 77 ? 5.715 -6.445 -10.289 1 94.19 77 HIS A C 1
ATOM 594 O O . HIS A 1 77 ? 6.594 -5.594 -10.406 1 94.19 77 HIS A O 1
ATOM 600 N N . GLN A 1 78 ? 4.539 -6.359 -10.703 1 92.25 78 GLN A N 1
ATOM 601 C CA . GLN A 1 78 ? 4.086 -5.133 -11.352 1 92.25 78 GLN A CA 1
ATOM 602 C C . GLN A 1 78 ? 3.105 -4.371 -10.469 1 92.25 78 GLN A C 1
ATOM 604 O O . GLN A 1 78 ? 1.951 -4.777 -10.32 1 92.25 78 GLN A O 1
ATOM 609 N N . TYR A 1 79 ? 3.574 -3.236 -9.961 1 93.94 79 TYR A N 1
ATOM 610 C CA . TYR A 1 79 ? 2.779 -2.416 -9.055 1 93.94 79 TYR A CA 1
ATOM 611 C C . TYR A 1 79 ? 2.098 -1.278 -9.812 1 93.94 79 TYR A C 1
ATOM 613 O O . TYR A 1 79 ? 2.768 -0.451 -10.438 1 93.94 79 TYR A O 1
ATOM 621 N N . GLY A 1 80 ? 0.81 -1.271 -9.727 1 91.5 80 GLY A N 1
ATOM 622 C CA . GLY A 1 80 ? 0.109 -0.129 -10.297 1 91.5 80 GLY A CA 1
ATOM 623 C C . GLY A 1 80 ? 0.267 1.136 -9.469 1 91.5 80 GLY A C 1
ATOM 624 O O . GLY A 1 80 ? 0.251 1.088 -8.242 1 91.5 80 GLY A O 1
ATOM 625 N N . ILE A 1 81 ? 0.47 2.283 -10.133 1 92.12 81 ILE A N 1
ATOM 626 C CA . ILE A 1 81 ? 0.546 3.584 -9.484 1 92.12 81 ILE A CA 1
ATOM 627 C C . ILE A 1 81 ? -0.845 4.211 -9.414 1 92.12 81 ILE A C 1
ATOM 629 O O . ILE A 1 81 ? -1.468 4.465 -10.445 1 92.12 81 ILE A O 1
ATOM 633 N N . VAL A 1 82 ? -1.296 4.5 -8.227 1 90.12 82 VAL A N 1
ATOM 634 C CA . VAL A 1 82 ? -2.67 4.969 -8.07 1 90.12 82 VAL A CA 1
ATOM 635 C C . VAL A 1 82 ? -2.689 6.492 -7.965 1 90.12 82 VAL A C 1
ATOM 637 O O . VAL A 1 82 ? -3.693 7.133 -8.289 1 90.12 82 VAL A O 1
ATOM 640 N N . SER A 1 83 ? -1.613 7.07 -7.449 1 90.81 83 SER A N 1
ATOM 641 C CA . SER A 1 83 ? -1.506 8.516 -7.309 1 90.81 83 SER A CA 1
ATOM 642 C C . SER A 1 83 ? -0.049 8.969 -7.32 1 90.81 83 SER A C 1
ATOM 644 O O . SER A 1 83 ? 0.853 8.18 -7.027 1 90.81 83 SER A O 1
ATOM 646 N N . THR A 1 84 ? 0.108 10.18 -7.785 1 92.75 84 THR A N 1
ATOM 647 C CA . THR A 1 84 ? 1.463 10.727 -7.828 1 92.75 84 THR A CA 1
ATOM 648 C C . THR A 1 84 ? 1.459 12.219 -7.516 1 92.75 84 THR A C 1
ATOM 650 O O . THR A 1 84 ? 0.44 12.891 -7.688 1 92.75 84 THR A O 1
ATOM 653 N N . TYR A 1 85 ? 2.512 12.711 -6.934 1 94.25 85 TYR A N 1
ATOM 654 C CA . TYR A 1 85 ? 2.748 14.141 -6.77 1 94.25 85 TYR A CA 1
ATOM 655 C C . TYR A 1 85 ? 4.242 14.438 -6.691 1 94.25 85 TYR A C 1
ATOM 657 O O . TYR A 1 85 ? 5.055 13.531 -6.512 1 94.25 85 TYR A O 1
ATOM 665 N N . GLU A 1 86 ? 4.539 15.641 -6.898 1 96 86 GLU A N 1
ATOM 666 C CA . GLU A 1 86 ? 5.934 16.078 -6.828 1 96 86 GLU A CA 1
ATOM 667 C C . GLU A 1 86 ? 6.191 16.906 -5.578 1 96 86 GLU A C 1
ATOM 669 O O . GLU A 1 86 ? 5.328 17.672 -5.141 1 96 86 GLU A O 1
ATOM 674 N N . PHE A 1 87 ? 7.422 16.703 -4.941 1 97.44 87 PHE A N 1
ATOM 675 C CA . PHE A 1 87 ? 7.754 17.469 -3.75 1 97.44 87 PHE A CA 1
ATOM 676 C C . PHE A 1 87 ? 9.242 17.812 -3.719 1 97.44 87 PHE A C 1
ATOM 678 O O . PHE A 1 87 ? 10.008 17.312 -4.543 1 97.44 87 PHE A O 1
ATOM 685 N N . GLY A 1 88 ? 9.57 18.734 -2.914 1 97.44 88 GLY A N 1
ATOM 686 C CA . GLY A 1 88 ? 10.945 1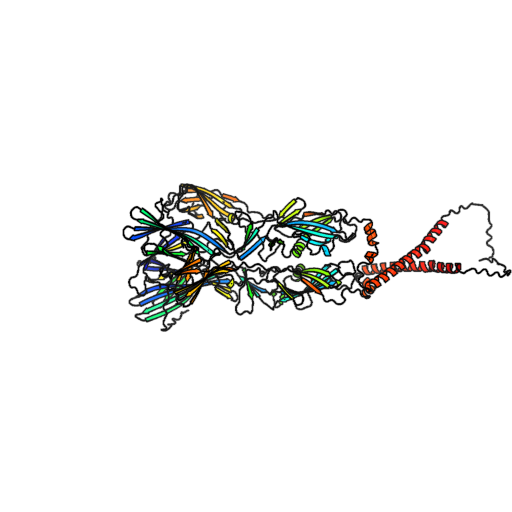9.109 -2.627 1 97.44 88 GLY A CA 1
ATOM 687 C C . GLY A 1 88 ? 11.219 19.297 -1.146 1 97.44 88 GLY A C 1
ATOM 688 O O . GLY A 1 88 ? 10.312 19.156 -0.321 1 97.44 88 GLY A O 1
ATOM 689 N N . ILE A 1 89 ? 12.477 19.438 -0.827 1 97 89 ILE A N 1
ATOM 690 C CA . ILE A 1 89 ? 12.875 19.797 0.531 1 97 89 ILE A CA 1
ATOM 691 C C . ILE A 1 89 ? 12.969 21.312 0.652 1 97 89 ILE A C 1
ATOM 693 O O . ILE A 1 89 ? 13.758 21.953 -0.054 1 97 89 ILE A O 1
ATOM 697 N N . PRO A 1 90 ? 12.18 21.859 1.487 1 96.56 90 PRO A N 1
ATOM 698 C CA . PRO A 1 90 ? 12.227 23.312 1.587 1 96.56 90 PRO A CA 1
ATOM 699 C C . PRO A 1 90 ? 13.438 23.828 2.373 1 96.56 90 PRO A C 1
ATOM 701 O O . PRO A 1 90 ? 13.844 23.203 3.355 1 96.56 90 PRO A O 1
ATOM 704 N N . ILE A 1 91 ? 14.016 24.844 1.917 1 95.56 91 ILE A N 1
ATOM 705 C CA . ILE A 1 91 ? 14.938 25.672 2.699 1 95.56 91 ILE A CA 1
ATOM 706 C C . ILE A 1 91 ? 14.195 26.875 3.279 1 95.56 91 ILE A C 1
ATOM 708 O O . ILE A 1 91 ? 13.609 27.656 2.539 1 95.56 91 ILE A O 1
ATOM 712 N N . ILE A 1 92 ? 14.172 26.922 4.57 1 93.75 92 ILE A N 1
ATOM 713 C CA . ILE A 1 92 ? 13.406 27.953 5.258 1 93.75 92 ILE A CA 1
ATOM 714 C C . ILE A 1 92 ? 14.336 29.094 5.68 1 93.75 92 ILE A C 1
ATOM 716 O O . ILE A 1 92 ? 15.359 28.859 6.324 1 93.75 92 ILE A O 1
ATOM 720 N N . ARG A 1 93 ? 14.008 30.297 5.266 1 91 93 ARG A N 1
ATOM 721 C CA . ARG A 1 93 ? 14.664 31.531 5.684 1 91 93 ARG A CA 1
ATOM 722 C C . ARG A 1 93 ? 13.695 32.438 6.449 1 91 93 ARG A C 1
ATOM 724 O O . ARG A 1 93 ? 12.625 32.781 5.941 1 91 93 ARG A O 1
ATOM 731 N N . GLN A 1 94 ? 14.023 32.688 7.645 1 90.56 94 GLN A N 1
ATOM 732 C CA . GLN A 1 94 ? 13.148 33.531 8.453 1 90.56 94 GLN A CA 1
ATOM 733 C C . GLN A 1 94 ? 13.812 34.844 8.789 1 90.56 94 GLN A C 1
ATOM 735 O O . GLN A 1 94 ? 15.016 34.906 9.055 1 90.56 94 GLN A O 1
ATOM 740 N N . SER A 1 95 ? 13.094 35.906 8.617 1 88.06 95 SER A N 1
ATOM 741 C CA . SER A 1 95 ? 13.477 37.25 9.023 1 88.06 95 SER A CA 1
ATOM 742 C C . SER A 1 95 ? 12.406 37.875 9.898 1 88.06 95 SER A C 1
ATOM 744 O O . SER A 1 95 ? 11.266 38.062 9.461 1 88.06 95 SER A O 1
ATOM 746 N N . CYS A 1 96 ? 12.805 38.188 11.133 1 91.31 96 CYS A N 1
ATOM 747 C CA . CYS A 1 96 ? 11.828 38.75 12.07 1 91.31 96 CYS A CA 1
ATOM 748 C C . CYS A 1 96 ? 12.266 40.125 12.547 1 91.31 96 CYS A C 1
ATOM 750 O O . CYS A 1 96 ? 13.453 40.438 12.523 1 91.31 96 CYS A O 1
ATOM 752 N N . LEU A 1 97 ? 11.258 40.938 12.883 1 89.44 97 LEU A N 1
ATOM 753 C CA . LEU A 1 97 ? 11.469 42.25 13.453 1 89.44 97 LEU A CA 1
ATOM 754 C C . LEU A 1 97 ? 10.719 42.406 14.781 1 89.44 97 LEU A C 1
ATOM 756 O O . LEU A 1 97 ? 9.539 42.062 14.867 1 89.44 97 LEU A O 1
ATOM 760 N N . CYS A 1 98 ? 11.477 42.781 15.766 1 88.38 98 CYS A N 1
ATOM 761 C CA . CYS A 1 98 ? 10.844 43.031 17.047 1 88.38 98 CYS A CA 1
ATOM 762 C C . CYS A 1 98 ? 10.359 44.5 17.141 1 88.38 98 CYS A C 1
ATOM 764 O O . CYS A 1 98 ? 11.078 45.406 16.766 1 88.38 98 CYS A O 1
ATOM 766 N N . ASP A 1 99 ? 9.094 44.719 17.578 1 87.31 99 ASP A N 1
ATOM 767 C CA . ASP A 1 99 ? 8.453 46 17.703 1 87.31 99 ASP A CA 1
ATOM 768 C C . ASP A 1 99 ? 8.094 46.312 19.141 1 87.31 99 ASP A C 1
ATOM 770 O O . ASP A 1 99 ? 7.23 45.656 19.734 1 87.31 99 ASP A O 1
ATOM 774 N N . CYS A 1 100 ? 8.719 47.406 19.656 1 81.25 100 CYS A N 1
ATOM 775 C CA . CYS A 1 100 ? 8.367 47.844 21 1 81.25 100 CYS A CA 1
ATOM 776 C C . CYS A 1 100 ? 7.043 48.594 21.016 1 81.25 100 CYS A C 1
ATOM 778 O O . CYS A 1 100 ? 6.676 49.219 20.016 1 81.25 100 CYS A O 1
ATOM 780 N N . ASN A 1 101 ? 6.184 48.531 22.016 1 76 101 ASN A N 1
ATOM 781 C CA . ASN A 1 101 ? 4.852 49.125 22.125 1 76 101 ASN A CA 1
ATOM 782 C C . ASN A 1 101 ? 4.902 50.625 22.062 1 76 101 ASN A C 1
ATOM 784 O O . ASN A 1 101 ? 3.926 51.281 21.656 1 76 101 ASN A O 1
ATOM 788 N N . ASP A 1 102 ? 5.895 51.281 22.406 1 61.47 102 ASP A N 1
ATOM 789 C CA . ASP A 1 102 ? 5.957 52.75 22.578 1 61.47 102 ASP A CA 1
ATOM 790 C C . ASP A 1 102 ? 6.402 53.438 21.281 1 61.47 102 ASP A C 1
ATOM 792 O O . ASP A 1 102 ? 6.383 54.656 21.188 1 61.47 102 ASP A O 1
ATOM 796 N N . SER A 1 103 ? 6.809 52.688 20.328 1 57.53 103 SER A N 1
ATOM 797 C CA . SER A 1 103 ? 7.363 53.281 19.125 1 57.53 103 SER A CA 1
ATOM 798 C C . SER A 1 103 ? 6.391 53.188 17.953 1 57.53 103 SER A C 1
ATOM 800 O O . SER A 1 103 ? 5.238 52.781 18.125 1 57.53 103 SER A O 1
ATOM 802 N N . GLU A 1 104 ? 6.727 53.812 16.797 1 62.34 104 GLU A N 1
ATOM 803 C CA . GLU A 1 104 ? 5.977 53.656 15.555 1 62.34 104 GLU A CA 1
ATOM 804 C C . GLU A 1 104 ? 5.691 52.188 15.266 1 62.34 104 GLU A C 1
ATOM 806 O O . GLU A 1 104 ? 6.551 51.344 15.469 1 62.34 104 GLU A O 1
ATOM 811 N N . GLU A 1 105 ? 4.504 51.906 15.023 1 74.44 105 GLU A N 1
ATOM 812 C CA . GLU A 1 105 ? 4.066 50.531 14.828 1 74.44 105 GLU A CA 1
ATOM 813 C C . GLU A 1 105 ? 4.715 49.906 13.602 1 74.44 105 GLU A C 1
ATOM 815 O O . GLU A 1 105 ? 4.418 50.312 12.469 1 74.44 105 GLU A O 1
ATOM 820 N N . ILE A 1 106 ? 5.711 49.062 13.797 1 77.44 106 ILE A N 1
ATOM 821 C CA . ILE A 1 106 ? 6.391 48.312 12.742 1 77.44 106 ILE A CA 1
ATOM 822 C C . ILE A 1 106 ? 5.609 47.062 12.43 1 77.44 106 ILE A C 1
ATOM 824 O O . ILE A 1 106 ? 5.41 46.719 11.258 1 77.44 106 ILE A O 1
ATOM 828 N N . CYS A 1 107 ? 5.195 46.438 13.477 1 86.75 107 CYS A N 1
ATOM 829 C CA . CYS A 1 107 ? 4.469 45.188 13.32 1 86.75 107 CYS A CA 1
ATOM 830 C C . CYS A 1 107 ? 2.963 45.438 13.297 1 86.75 107 CYS A C 1
ATOM 832 O O . CYS A 1 107 ? 2.295 45.344 14.328 1 86.75 107 CYS A O 1
ATOM 834 N N . LYS A 1 108 ? 2.479 45.656 12.109 1 80.69 108 LYS A N 1
ATOM 835 C CA . LYS A 1 108 ? 1.043 45.906 11.961 1 80.69 108 LYS A CA 1
ATOM 836 C C . LYS A 1 108 ? 0.297 44.594 11.773 1 80.69 108 LYS A C 1
ATOM 838 O O . LYS A 1 108 ? 0.719 43.719 10.984 1 80.69 108 LYS A O 1
ATOM 843 N N 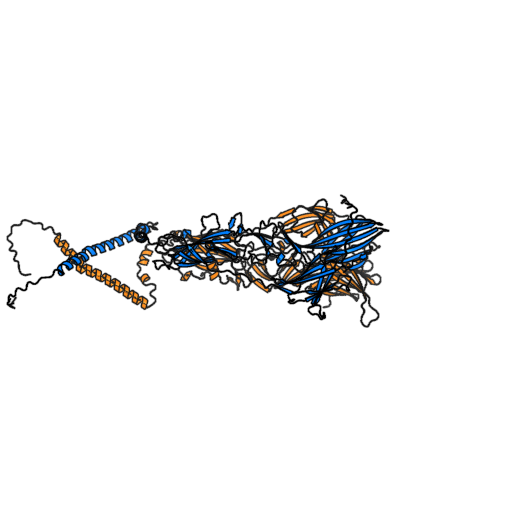. VAL A 1 109 ? -0.74 44.438 12.414 1 84.06 109 VAL A N 1
ATOM 844 C CA . VAL A 1 109 ? -1.552 43.219 12.336 1 84.06 109 VAL A CA 1
ATOM 845 C C . VAL A 1 109 ? -2.047 43.031 10.906 1 84.06 109 VAL A C 1
ATOM 847 O O . VAL A 1 109 ? -2.059 41.906 10.406 1 84.06 109 VAL A O 1
ATOM 850 N N . GLU A 1 110 ? -2.387 44.094 10.156 1 80.25 110 GLU A N 1
ATOM 851 C CA . GLU A 1 110 ? -2.943 44.031 8.812 1 80.25 110 GLU A CA 1
ATOM 852 C C . GLU A 1 110 ? -1.91 43.531 7.809 1 80.25 110 GLU A C 1
ATOM 854 O O . GLU A 1 110 ? -2.266 42.938 6.785 1 80.25 110 GLU A O 1
ATOM 859 N N . ASP A 1 111 ? -0.729 43.688 8.227 1 84.06 111 ASP A N 1
ATOM 860 C CA . ASP A 1 111 ? 0.306 43.375 7.246 1 84.06 111 ASP A CA 1
ATOM 861 C C . ASP A 1 111 ? 0.91 42 7.516 1 84.06 111 ASP A C 1
ATOM 863 O O . ASP A 1 111 ? 1.459 41.375 6.605 1 84.06 111 ASP A O 1
ATOM 867 N N . TYR A 1 112 ? 0.809 41.531 8.805 1 89.56 112 TYR A N 1
ATOM 868 C CA . TYR A 1 112 ? 1.629 40.375 9.125 1 89.56 112 TYR A CA 1
ATOM 869 C C . TYR A 1 112 ? 0.762 39.188 9.562 1 89.56 112 TYR A C 1
ATOM 871 O O . TYR A 1 112 ? 1.222 38.062 9.586 1 89.56 112 TYR A O 1
ATOM 879 N N . GLN A 1 113 ? -0.433 39.438 9.898 1 87.69 113 GLN A N 1
ATOM 880 C CA . GLN A 1 113 ? -1.249 38.344 10.367 1 87.69 113 GLN A CA 1
ATOM 881 C C . GLN A 1 113 ? -1.852 37.562 9.203 1 87.69 113 GLN A C 1
ATOM 883 O O . GLN A 1 113 ? -2.717 38.062 8.484 1 87.69 113 GLN A O 1
ATOM 888 N N . TYR A 1 114 ? -1.487 36.375 8.961 1 86.75 114 TYR A N 1
ATOM 889 C CA . TYR A 1 114 ? -1.957 35.438 7.938 1 86.75 114 TYR A CA 1
ATOM 890 C C . TYR A 1 114 ? -1.875 36.094 6.555 1 86.75 114 TYR A C 1
ATOM 892 O O . TYR A 1 114 ? -2.861 36.094 5.812 1 86.75 114 TYR A O 1
ATOM 900 N N . ARG A 1 115 ? -0.766 36.5 6.219 1 85.31 115 ARG A N 1
ATOM 901 C CA . ARG A 1 115 ? -0.558 37.125 4.922 1 85.31 115 ARG A CA 1
ATOM 902 C C . ARG A 1 115 ? 0.633 36.531 4.195 1 85.31 115 ARG A C 1
ATOM 904 O O . ARG A 1 115 ? 1.535 35.969 4.832 1 85.31 115 ARG A O 1
ATOM 911 N N . ASN A 1 116 ? 0.474 36.625 2.943 1 86.44 116 ASN A N 1
ATOM 912 C CA . ASN A 1 116 ? 1.616 36.219 2.123 1 86.44 116 ASN A CA 1
ATOM 913 C C . ASN A 1 116 ? 2.535 37.406 1.845 1 86.44 116 ASN A C 1
ATOM 915 O O . ASN A 1 116 ? 2.102 38.562 1.902 1 86.44 116 ASN A O 1
ATOM 919 N N . CYS A 1 117 ? 3.771 36.969 1.656 1 84.31 117 CYS A N 1
ATOM 920 C CA . CYS A 1 117 ? 4.68 38.031 1.245 1 84.31 117 CYS A CA 1
ATOM 921 C C . CYS A 1 117 ? 4.461 38.406 -0.217 1 84.31 117 CYS A C 1
ATOM 923 O O . CYS A 1 117 ? 3.795 37.656 -0.954 1 84.31 117 CYS A O 1
ATOM 925 N N . THR A 1 118 ? 4.773 39.531 -0.653 1 73.44 118 THR A N 1
ATOM 926 C CA . THR A 1 118 ? 4.633 40 -2.023 1 73.44 118 THR A CA 1
ATOM 927 C C . THR A 1 118 ? 5.672 39.375 -2.934 1 73.44 118 THR A C 1
ATOM 929 O O . THR A 1 118 ? 5.578 39.469 -4.16 1 73.44 118 THR A O 1
ATOM 932 N N . SER A 1 119 ? 6.52 38.688 -2.457 1 65.25 119 SER A N 1
ATOM 933 C CA . SER A 1 119 ? 7.566 38.094 -3.295 1 65.25 119 SER A CA 1
ATOM 934 C C . SER A 1 119 ? 7.098 36.812 -3.941 1 65.25 119 SER A C 1
ATOM 936 O O . SER A 1 119 ? 6.172 36.156 -3.445 1 65.25 119 SER A O 1
ATOM 938 N N . SER A 1 120 ? 7.332 36.469 -5.23 1 64.06 120 SER A N 1
ATOM 939 C CA . SER A 1 120 ? 6.938 35.375 -6.078 1 64.06 120 SER A CA 1
ATOM 940 C C . SER A 1 120 ? 7.281 34.031 -5.43 1 64.06 120 SER A C 1
ATOM 942 O O . SER A 1 120 ? 6.734 33 -5.805 1 64.06 120 SER A O 1
ATOM 944 N N . ASN A 1 121 ? 7.902 33.938 -4.426 1 79.19 121 ASN A N 1
ATOM 945 C CA . ASN A 1 121 ? 8.297 32.719 -3.727 1 79.19 121 ASN A CA 1
ATOM 946 C C . ASN A 1 121 ? 7.289 32.344 -2.645 1 79.19 121 ASN A C 1
ATOM 948 O O . ASN A 1 121 ? 6.406 33.156 -2.309 1 79.19 121 ASN A O 1
ATOM 952 N N . VAL A 1 122 ? 7.262 31.094 -2.285 1 92.81 122 VAL A N 1
ATOM 953 C CA . VAL A 1 122 ? 6.473 30.688 -1.127 1 92.81 122 VAL A CA 1
ATOM 954 C C . VAL A 1 122 ? 6.926 31.453 0.108 1 92.81 122 VAL A C 1
ATOM 956 O O . VAL A 1 122 ? 8.047 31.266 0.592 1 92.81 122 VAL A O 1
ATOM 959 N N . CYS A 1 123 ? 6.074 32.406 0.476 1 94.06 123 CYS A N 1
ATOM 960 C CA . CYS A 1 123 ? 6.426 33.281 1.583 1 94.06 123 CYS A CA 1
ATOM 961 C C . CYS A 1 123 ? 5.215 33.531 2.467 1 94.06 123 CYS A C 1
ATOM 963 O O . CYS A 1 123 ? 4.125 33.844 1.966 1 94.06 123 CYS A O 1
ATOM 965 N N . TYR A 1 124 ? 5.488 33.406 3.752 1 93.62 124 TYR A N 1
ATOM 966 C CA . TYR A 1 124 ? 4.434 33.625 4.734 1 93.62 124 TYR A CA 1
ATOM 967 C C . TYR A 1 124 ? 4.855 34.688 5.758 1 93.62 124 TYR A C 1
ATOM 969 O O . TYR A 1 124 ? 6.027 34.75 6.141 1 93.62 124 TYR A O 1
ATOM 977 N N . ARG A 1 125 ? 3.871 35.469 6.168 1 92.81 125 ARG A N 1
ATOM 978 C CA . ARG A 1 125 ? 4.102 36.438 7.238 1 92.81 125 ARG A CA 1
ATOM 979 C C . ARG A 1 125 ? 3.379 36.031 8.516 1 92.81 125 ARG A C 1
ATOM 981 O O . ARG A 1 125 ? 2.264 35.5 8.461 1 92.81 125 ARG A O 1
ATOM 988 N N . THR A 1 126 ? 4.09 36.188 9.57 1 92.56 126 THR A N 1
ATOM 989 C CA . THR A 1 126 ? 3.508 35.812 10.859 1 92.56 126 THR A CA 1
ATOM 990 C C . THR A 1 126 ? 3.689 36.969 11.867 1 92.56 126 THR A C 1
ATOM 992 O O . THR A 1 126 ? 4.645 37.719 11.773 1 92.56 126 THR A O 1
ATOM 995 N N . LEU A 1 127 ? 2.715 37.094 12.711 1 92.25 127 LEU A N 1
ATOM 996 C CA . LEU A 1 127 ? 2.762 38.062 13.812 1 92.25 127 LEU A CA 1
ATOM 997 C C . LEU A 1 127 ? 2.67 37.344 15.156 1 92.25 127 LEU A C 1
ATOM 999 O O . LEU A 1 127 ? 1.768 36.531 15.367 1 92.25 127 LEU A O 1
ATOM 1003 N N . ARG A 1 128 ? 3.65 37.625 16.016 1 90.25 128 ARG A N 1
ATOM 1004 C CA . ARG A 1 128 ? 3.666 37.062 17.359 1 90.25 128 ARG A CA 1
ATOM 1005 C C . ARG A 1 128 ? 3.578 38.188 18.406 1 90.25 128 ARG A C 1
ATOM 1007 O O . ARG A 1 128 ? 4.59 38.781 18.766 1 90.25 128 ARG A O 1
ATOM 1014 N N . PRO A 1 129 ? 2.383 38.25 18.922 1 87.25 129 PRO A N 1
ATOM 1015 C CA . PRO A 1 129 ? 2.234 39.281 19.938 1 87.25 129 PRO A CA 1
ATOM 1016 C C . PRO A 1 129 ? 2.701 38.844 21.312 1 87.25 129 PRO A C 1
ATOM 1018 O O . PRO A 1 129 ? 3.059 37.688 21.5 1 87.25 129 PRO A O 1
ATOM 1021 N N . TYR A 1 130 ? 2.844 39.75 22.25 1 83.94 130 TYR A N 1
ATOM 1022 C CA . TYR A 1 130 ? 3.123 39.5 23.656 1 83.94 130 TYR A CA 1
ATOM 1023 C C . TYR A 1 130 ? 4.508 38.906 23.844 1 83.94 130 TYR A C 1
ATOM 1025 O O . TYR A 1 130 ? 4.641 37.812 24.391 1 83.94 130 TYR A O 1
ATOM 1033 N N . GLN A 1 131 ? 5.422 39.594 23.375 1 87.56 131 GLN A N 1
ATOM 1034 C CA . GLN A 1 131 ? 6.812 39.156 23.516 1 87.56 131 GLN A CA 1
ATOM 1035 C C . GLN A 1 131 ? 7.516 39.969 24.609 1 87.56 131 GLN A C 1
ATOM 1037 O O . GLN A 1 131 ? 6.984 41 25.078 1 87.56 131 GLN A O 1
ATOM 1042 N N . SER A 1 132 ? 8.688 39.406 24.906 1 83.88 132 SER A N 1
ATOM 1043 C CA . SER A 1 132 ? 9.492 40.094 25.906 1 83.88 132 SER A CA 1
ATOM 1044 C C . SER A 1 132 ? 9.812 41.5 25.469 1 83.88 132 SER A C 1
ATOM 1046 O O . SER A 1 132 ? 10.086 41.75 24.297 1 83.88 132 SER A O 1
ATOM 1048 N N . ASN A 1 133 ? 9.727 42.406 26.484 1 81.81 133 ASN A N 1
ATOM 1049 C CA . ASN A 1 133 ? 10.07 43.812 26.219 1 81.81 133 ASN A CA 1
ATOM 1050 C C . ASN A 1 133 ? 11.516 44.094 26.594 1 81.81 133 ASN A C 1
ATOM 1052 O O . ASN A 1 133 ? 11.875 45.281 26.812 1 81.81 133 ASN A O 1
ATOM 1056 N N . SER A 1 134 ? 12.203 43.094 26.719 1 80.5 134 SER A N 1
ATOM 1057 C CA . SER A 1 134 ? 13.609 43.312 27.047 1 80.5 134 SER A CA 1
ATOM 1058 C C . SER A 1 134 ? 14.281 44.219 26.047 1 80.5 134 SER A C 1
ATOM 1060 O O . SER A 1 134 ? 14.203 44 24.828 1 80.5 134 SER A O 1
ATOM 1062 N N . GLY A 1 135 ? 14.844 45.344 26.484 1 78.06 135 GLY A N 1
ATOM 1063 C CA . GLY A 1 135 ? 15.5 46.312 25.625 1 78.06 135 GLY A CA 1
ATOM 1064 C C . GLY A 1 135 ? 14.625 47.5 25.281 1 78.06 135 GLY A C 1
ATOM 1065 O O . GLY A 1 135 ? 15.109 48.5 24.734 1 78.06 135 GLY A O 1
ATOM 1066 N N . CYS A 1 136 ? 13.367 47.25 25.562 1 79.81 136 CYS A N 1
ATOM 1067 C CA . CYS A 1 136 ? 12.445 48.375 25.281 1 79.81 136 CYS A CA 1
ATOM 1068 C C . CYS A 1 136 ? 12.352 49.312 26.469 1 79.81 136 CYS A C 1
ATOM 1070 O O . CYS A 1 136 ? 12.625 48.906 27.594 1 79.81 136 CYS A O 1
ATOM 1072 N N . VAL A 1 137 ? 11.883 50.531 26.203 1 69.25 137 VAL A N 1
ATOM 1073 C CA . VAL A 1 137 ? 11.758 51.531 27.25 1 69.25 137 VAL A CA 1
ATOM 1074 C C . VAL A 1 137 ? 10.422 51.375 27.969 1 69.25 137 VAL A C 1
ATOM 1076 O O . VAL A 1 137 ? 10.336 51.531 29.188 1 69.25 137 VAL A O 1
ATOM 1079 N N . SER A 1 138 ? 9.453 50.969 27.156 1 67.81 138 SER A N 1
ATOM 1080 C CA . SER A 1 138 ? 8.117 50.844 27.734 1 67.81 138 SER A CA 1
ATOM 1081 C C . SER A 1 138 ? 7.949 49.469 28.391 1 67.81 138 SER A C 1
ATOM 1083 O O . SER A 1 138 ? 8.633 48.5 28.016 1 67.81 138 SER A O 1
ATOM 1085 N N . SER A 1 139 ? 7.066 49.406 29.375 1 72.12 139 SER A N 1
ATOM 1086 C CA . SER A 1 139 ? 6.805 48.188 30.109 1 72.12 139 SER A CA 1
ATOM 1087 C C . SER A 1 139 ? 5.816 47.281 29.359 1 72.12 139 SER A C 1
ATOM 1089 O O . SER A 1 139 ? 5.66 46.125 29.688 1 72.12 139 SER A O 1
ATOM 1091 N N . GLY A 1 140 ? 5.328 47.844 28.359 1 77.19 140 GLY A N 1
ATOM 1092 C CA . GLY A 1 140 ? 4.375 47 27.625 1 77.19 140 GLY A CA 1
ATOM 1093 C C . GLY A 1 140 ? 5.031 45.906 26.828 1 77.19 140 GLY A C 1
ATOM 1094 O O . GLY A 1 140 ? 6.203 46.031 26.453 1 77.19 140 GLY A O 1
ATOM 1095 N N . PRO A 1 141 ? 4.297 44.875 26.562 1 85.31 141 PRO A N 1
ATOM 1096 C CA . PRO A 1 141 ? 4.871 43.781 25.781 1 85.31 141 PRO A CA 1
ATOM 1097 C C . PRO A 1 141 ? 5.176 44.188 24.344 1 85.31 141 PRO A C 1
ATOM 1099 O O . PRO A 1 141 ? 4.477 45 23.766 1 85.31 141 PRO A O 1
ATOM 1102 N N . SER A 1 142 ? 6.238 43.594 23.859 1 84.81 142 SER A N 1
ATOM 1103 C CA . SER A 1 142 ? 6.621 43.844 22.469 1 84.81 142 SER A CA 1
ATOM 1104 C C . SER A 1 142 ? 5.953 42.844 21.531 1 84.81 142 SER A C 1
ATOM 1106 O O . SER A 1 142 ? 5.234 41.969 21.984 1 84.81 142 SER A O 1
ATOM 1108 N N . SER A 1 143 ? 6.047 43.156 20.25 1 88.88 143 SER A N 1
ATOM 1109 C CA . SER A 1 143 ? 5.547 42.25 19.203 1 88.88 143 SER A CA 1
ATOM 1110 C C . SER A 1 143 ? 6.645 41.906 18.203 1 88.88 143 SER A C 1
ATOM 1112 O O . SER A 1 143 ? 7.555 42.688 17.969 1 88.88 143 SER A O 1
ATOM 1114 N N . LEU A 1 144 ? 6.547 40.688 17.797 1 90.5 144 LEU A N 1
ATOM 1115 C CA . LEU A 1 144 ? 7.492 40.219 16.781 1 90.5 144 LEU A CA 1
ATOM 1116 C C . LEU A 1 144 ? 6.77 39.875 15.484 1 90.5 144 LEU A C 1
ATOM 1118 O O . LEU A 1 144 ? 5.754 39.188 15.492 1 90.5 144 LEU A O 1
ATOM 1122 N N . CYS A 1 145 ? 7.16 40.5 14.398 1 92.44 145 CYS A N 1
ATOM 1123 C CA . CYS A 1 145 ? 6.633 40.188 13.07 1 92.44 145 CYS A CA 1
ATOM 1124 C C . CYS A 1 145 ? 7.711 39.562 12.203 1 92.44 145 CYS A C 1
ATOM 1126 O O . CYS A 1 145 ? 8.867 40 12.219 1 92.44 145 CYS A O 1
ATOM 1128 N N . CYS A 1 146 ? 7.359 38.469 11.539 1 92.5 146 CYS A N 1
ATOM 1129 C CA . CYS A 1 146 ? 8.352 37.688 10.805 1 92.5 146 CYS A CA 1
ATOM 1130 C C . CYS A 1 146 ? 7.902 37.438 9.375 1 92.5 146 CYS A C 1
ATOM 1132 O O . CYS A 1 146 ? 6.707 37.438 9.078 1 92.5 146 CYS A O 1
ATOM 1134 N N . GLU A 1 147 ? 8.844 37.312 8.492 1 91.44 147 GLU A N 1
ATOM 1135 C CA . GLU A 1 147 ? 8.688 36.812 7.129 1 91.44 147 GLU A CA 1
ATOM 1136 C C . GLU A 1 147 ? 9.422 35.5 6.941 1 91.44 147 GLU A C 1
ATOM 1138 O O . GLU A 1 147 ? 10.617 35.406 7.223 1 91.44 147 GLU A O 1
ATOM 1143 N N . ILE A 1 148 ? 8.719 34.531 6.535 1 93.44 148 ILE A N 1
ATOM 1144 C CA . ILE A 1 148 ? 9.266 33.188 6.332 1 93.44 148 ILE A CA 1
ATOM 1145 C C . ILE A 1 148 ? 9.25 32.844 4.844 1 93.44 148 ILE A C 1
ATOM 1147 O O . ILE A 1 148 ? 8.18 32.688 4.25 1 93.44 148 ILE A O 1
ATOM 1151 N N . GLN A 1 149 ? 10.375 32.688 4.273 1 93.06 149 GLN A N 1
ATOM 1152 C CA . GLN A 1 149 ? 10.516 32.375 2.859 1 93.06 149 GLN A CA 1
ATOM 1153 C C . GLN A 1 149 ? 10.969 30.922 2.682 1 93.06 149 GLN A C 1
ATOM 1155 O O . GLN A 1 149 ? 11.805 30.422 3.447 1 93.06 149 GLN A O 1
ATOM 1160 N N . MET A 1 150 ? 10.375 30.312 1.657 1 95.06 150 MET A N 1
ATOM 1161 C CA . MET A 1 150 ? 10.727 28.922 1.379 1 95.06 150 MET A CA 1
ATOM 1162 C C . MET A 1 150 ? 11.062 28.734 -0.095 1 95.06 150 MET A C 1
ATOM 1164 O O . MET A 1 150 ? 10.391 29.281 -0.968 1 95.06 150 MET A O 1
ATOM 1168 N N . GLU A 1 151 ? 12.117 28.016 -0.39 1 94.25 151 GLU A N 1
ATOM 1169 C CA . GLU A 1 151 ? 12.562 27.594 -1.713 1 94.25 151 GLU A CA 1
ATOM 1170 C C . GLU A 1 151 ? 13.078 26.156 -1.686 1 94.25 151 GLU A C 1
ATOM 1172 O O . GLU A 1 151 ? 13.414 25.625 -0.622 1 94.25 151 GLU A O 1
ATOM 1177 N N . PRO A 1 152 ? 13.023 25.516 -2.809 1 95.81 152 PRO A N 1
ATOM 1178 C CA . PRO A 1 152 ? 13.539 24.141 -2.811 1 95.81 152 PRO A CA 1
ATOM 1179 C C . PRO A 1 152 ? 15.047 24.078 -2.605 1 95.81 152 PRO A C 1
ATOM 1181 O O . PRO A 1 152 ? 15.797 24.781 -3.287 1 95.81 152 PRO A O 1
ATOM 1184 N N . TYR A 1 153 ? 15.5 23.234 -1.678 1 95.75 153 TYR A N 1
ATOM 1185 C CA . TYR A 1 153 ? 16.922 23.016 -1.41 1 95.75 153 TYR A CA 1
ATOM 1186 C C . TYR A 1 153 ? 17.594 22.328 -2.594 1 95.75 153 TYR A C 1
ATOM 1188 O O . TYR A 1 153 ? 17.141 21.281 -3.057 1 95.75 153 TYR A O 1
ATOM 1196 N N . GLU A 1 154 ? 18.625 22.922 -3.195 1 94.38 154 GLU A N 1
ATOM 1197 C CA . GLU A 1 154 ? 19.438 22.406 -4.293 1 94.38 154 GLU A CA 1
ATOM 1198 C C . GLU A 1 154 ? 18.578 22.156 -5.531 1 94.38 154 GLU A C 1
ATOM 1200 O O . GLU A 1 154 ? 18.922 21.312 -6.367 1 94.38 154 GLU A O 1
ATOM 1205 N N . ASP A 1 155 ? 17.359 22.703 -5.543 1 93 155 ASP A N 1
ATOM 1206 C CA . ASP A 1 155 ? 16.422 22.578 -6.66 1 93 155 ASP A CA 1
ATOM 1207 C C . ASP A 1 155 ? 16.062 21.109 -6.91 1 93 155 ASP A C 1
ATOM 1209 O O . ASP A 1 155 ? 15.891 20.688 -8.055 1 93 155 ASP A O 1
ATOM 1213 N N . TRP A 1 156 ? 16.156 20.391 -5.809 1 94.75 156 TRP A N 1
ATOM 1214 C CA . TRP A 1 156 ? 15.766 19 -5.906 1 94.75 156 TRP A CA 1
ATOM 1215 C C . TRP A 1 156 ? 14.266 18.859 -6.141 1 94.75 156 TRP A C 1
ATOM 1217 O O . TRP A 1 156 ? 13.477 19.609 -5.562 1 94.75 156 TRP A O 1
ATOM 1227 N N . ARG A 1 157 ? 13.953 17.906 -7.082 1 96 157 ARG A N 1
ATOM 1228 C CA . ARG A 1 157 ? 12.562 17.531 -7.316 1 96 157 ARG A CA 1
ATOM 1229 C C . ARG A 1 157 ? 12.375 16.016 -7.234 1 96 157 ARG A C 1
ATOM 1231 O O . ARG A 1 157 ? 13.109 15.266 -7.883 1 96 157 ARG A O 1
ATOM 1238 N N . PHE A 1 158 ? 11.445 15.68 -6.348 1 97.38 158 PHE A N 1
ATOM 1239 C CA . PHE A 1 158 ? 11.188 14.258 -6.156 1 97.38 158 PHE A CA 1
ATOM 1240 C C . PHE A 1 158 ? 9.797 13.891 -6.656 1 97.38 158 PHE A C 1
ATOM 1242 O O . PHE A 1 158 ? 8.852 14.68 -6.527 1 97.38 158 PHE A O 1
ATOM 1249 N N . GLN A 1 159 ? 9.68 12.766 -7.258 1 96.25 159 GLN A N 1
ATOM 1250 C CA . GLN A 1 159 ? 8.391 12.203 -7.648 1 96.25 159 GLN A CA 1
ATOM 1251 C C . GLN A 1 159 ? 7.934 11.141 -6.648 1 96.25 159 GLN A C 1
ATOM 1253 O O . GLN A 1 159 ? 8.57 10.094 -6.512 1 96.25 159 GLN A O 1
ATOM 1258 N N . ALA A 1 160 ? 6.871 11.469 -5.934 1 96.69 160 ALA A N 1
ATOM 1259 C CA . ALA A 1 160 ? 6.281 10.5 -5.012 1 96.69 160 ALA A CA 1
ATOM 1260 C C . ALA A 1 160 ? 5.148 9.727 -5.676 1 96.69 160 ALA A C 1
ATOM 1262 O O . ALA A 1 160 ? 4.359 10.297 -6.434 1 96.69 160 ALA A O 1
ATOM 1263 N N . VAL A 1 161 ? 5.066 8.438 -5.449 1 95 161 VAL A N 1
ATOM 1264 C CA . VAL A 1 161 ? 4.027 7.59 -6.031 1 95 161 VAL A CA 1
ATOM 1265 C C . VAL A 1 161 ? 3.418 6.703 -4.949 1 95 161 VAL A C 1
ATOM 1267 O O . VAL A 1 161 ? 4.098 6.32 -3.994 1 95 161 VAL A O 1
ATOM 1270 N N . GLN A 1 162 ? 2.166 6.488 -5.078 1 93.88 162 GLN A N 1
ATOM 1271 C CA . GLN A 1 162 ? 1.476 5.512 -4.242 1 93.88 162 GLN A CA 1
ATOM 1272 C C . GLN A 1 162 ? 1.245 4.203 -4.992 1 93.88 162 GLN A C 1
ATOM 1274 O O . GLN A 1 162 ? 0.616 4.195 -6.055 1 93.88 162 GLN A O 1
ATOM 1279 N N . LEU A 1 163 ? 1.73 3.088 -4.387 1 93.69 163 LEU A N 1
ATOM 1280 C CA . LEU A 1 163 ? 1.669 1.787 -5.043 1 93.69 163 LEU A CA 1
ATOM 1281 C C . LEU A 1 163 ? 0.581 0.916 -4.426 1 93.69 163 LEU A C 1
ATOM 1283 O O . LEU A 1 163 ? 0.394 0.921 -3.207 1 93.69 163 LEU A O 1
ATOM 1287 N N . LYS A 1 164 ? -0.116 0.183 -5.297 1 91.44 164 LYS A N 1
ATOM 1288 C CA . LYS A 1 164 ? -1.063 -0.823 -4.828 1 91.44 164 LYS A CA 1
ATOM 1289 C C . LYS A 1 164 ? -0.462 -2.223 -4.902 1 91.44 164 LYS A C 1
ATOM 1291 O O . LYS A 1 164 ? 0.735 -2.377 -5.152 1 91.44 164 LYS A O 1
ATOM 1296 N N . GLN A 1 165 ? -1.292 -3.207 -4.57 1 89.88 165 GLN A N 1
ATOM 1297 C CA . GLN A 1 165 ? -0.805 -4.582 -4.617 1 89.88 165 GLN A CA 1
ATOM 1298 C C . GLN A 1 165 ? -0.415 -4.98 -6.035 1 89.88 165 GLN A C 1
ATOM 1300 O O . GLN A 1 165 ? -1.084 -4.598 -7 1 89.88 165 GLN A O 1
ATOM 1305 N N . PRO A 1 166 ? 0.558 -5.77 -6.156 1 90.56 166 PRO A N 1
ATOM 1306 C CA . PRO A 1 166 ? 1.109 -6.059 -7.484 1 90.56 166 PRO A CA 1
ATOM 1307 C C . PRO A 1 166 ? 0.443 -7.258 -8.148 1 90.56 166 PRO A C 1
ATOM 1309 O O . PRO A 1 166 ? -0.211 -8.062 -7.477 1 90.56 166 PRO A O 1
ATOM 1312 N N . ASN A 1 167 ? 0.655 -7.266 -9.492 1 87.38 167 ASN A N 1
ATOM 1313 C CA . ASN A 1 167 ? 0.515 -8.492 -10.266 1 87.38 167 ASN A CA 1
ATOM 1314 C C . ASN A 1 167 ? 1.816 -9.289 -10.297 1 87.38 167 ASN A C 1
ATOM 1316 O O . ASN A 1 167 ? 2.9 -8.711 -10.406 1 87.38 167 ASN A O 1
ATOM 1320 N N . THR A 1 168 ? 1.636 -10.539 -10.133 1 88.81 168 THR A N 1
ATOM 1321 C CA . THR A 1 168 ? 2.807 -11.406 -10.211 1 88.81 168 THR A CA 1
ATOM 1322 C C . THR A 1 168 ? 2.949 -12 -11.609 1 88.81 168 THR A C 1
ATOM 1324 O O . THR A 1 168 ? 2.027 -12.648 -12.109 1 88.81 168 THR A O 1
ATOM 1327 N N . VAL A 1 169 ? 4.109 -11.75 -12.195 1 89 169 VAL A N 1
ATOM 1328 C CA . VAL A 1 169 ? 4.371 -12.242 -13.547 1 89 169 VAL A CA 1
ATOM 1329 C C . VAL A 1 169 ? 5.613 -13.133 -13.539 1 89 169 VAL A C 1
ATOM 1331 O O . VAL A 1 169 ? 6.668 -12.727 -13.047 1 89 169 VAL A O 1
ATOM 1334 N N . TYR A 1 170 ? 5.43 -14.266 -14.047 1 90.81 170 TYR A N 1
ATOM 1335 C CA . TYR A 1 170 ? 6.562 -15.164 -14.234 1 90.81 170 TYR A CA 1
ATOM 1336 C C . TYR A 1 170 ? 7 -15.195 -15.688 1 90.81 170 TYR A C 1
ATOM 1338 O O . TYR A 1 170 ? 6.164 -15.219 -16.594 1 90.81 170 TYR A O 1
ATOM 1346 N N . VAL A 1 171 ? 8.289 -15.141 -15.875 1 90.88 171 VAL A N 1
ATOM 1347 C CA . VAL A 1 171 ? 8.852 -15.156 -17.219 1 90.88 171 VAL A CA 1
ATOM 1348 C C . VAL A 1 171 ? 9.562 -16.484 -17.469 1 90.88 171 VAL A C 1
ATOM 1350 O O . VAL A 1 171 ? 10.477 -16.859 -16.734 1 90.88 171 VAL A O 1
ATOM 1353 N N . VAL A 1 172 ? 9.125 -17.156 -18.531 1 91.75 172 VAL A N 1
ATOM 1354 C CA . VAL A 1 172 ? 9.664 -18.469 -18.875 1 91.75 172 VAL A CA 1
ATOM 1355 C C . VAL A 1 172 ? 10.109 -18.469 -20.328 1 91.75 172 VAL A C 1
ATOM 1357 O O . VAL A 1 172 ? 9.445 -17.891 -21.203 1 91.75 172 VAL A O 1
ATOM 1360 N N . GLN A 1 173 ? 11.242 -19.109 -20.547 1 91.06 173 GLN A N 1
ATOM 1361 C CA . GLN A 1 173 ? 11.734 -19.297 -21.906 1 91.06 173 GLN A CA 1
ATOM 1362 C C . GLN A 1 173 ? 11.586 -20.75 -22.344 1 91.06 173 GLN A C 1
ATOM 1364 O O . GLN A 1 173 ? 11.898 -21.672 -21.578 1 91.06 173 GLN A O 1
ATOM 1369 N N . TYR A 1 174 ? 11.023 -21 -23.5 1 90.62 174 TYR A N 1
ATOM 1370 C CA . TYR A 1 174 ? 10.867 -22.328 -24.062 1 90.62 174 TYR A CA 1
ATOM 1371 C C . TYR A 1 174 ? 11.602 -22.438 -25.391 1 90.62 174 TYR A C 1
ATOM 1373 O O . TYR A 1 174 ? 11.375 -21.656 -26.312 1 90.62 174 TYR A O 1
ATOM 1381 N N . LYS A 1 175 ? 12.492 -23.438 -25.438 1 88.75 175 LYS A N 1
ATOM 1382 C CA . LYS A 1 175 ? 13.25 -23.719 -26.641 1 88.75 175 LYS A CA 1
ATOM 1383 C C . LYS A 1 175 ? 13.078 -25.172 -27.078 1 88.75 175 LYS A C 1
ATOM 1385 O O . LYS A 1 175 ? 12.938 -26.062 -26.234 1 88.75 175 LYS A O 1
ATOM 1390 N N . VAL A 1 176 ? 13.078 -25.406 -28.359 1 89.69 176 VAL A N 1
ATOM 1391 C CA . VAL A 1 176 ? 13.047 -26.766 -28.891 1 89.69 176 VAL A CA 1
ATOM 1392 C C . VAL A 1 176 ? 14.172 -26.938 -29.906 1 89.69 176 VAL A C 1
ATOM 1394 O O . VAL A 1 176 ? 14.281 -26.156 -30.859 1 89.69 176 VAL A O 1
ATOM 1397 N N . PHE A 1 177 ? 14.969 -27.953 -29.672 1 87.81 177 PHE A N 1
ATOM 1398 C CA . PHE A 1 177 ? 16.031 -28.344 -30.594 1 87.81 177 PHE A CA 1
ATOM 1399 C C . PHE A 1 177 ? 15.664 -29.656 -31.297 1 87.81 177 PHE A C 1
ATOM 1401 O O . PHE A 1 177 ? 15.344 -30.641 -30.641 1 87.81 177 PHE A O 1
ATOM 1408 N N . SER A 1 178 ? 15.656 -29.594 -32.562 1 87.38 178 SER A N 1
ATOM 1409 C CA . SER A 1 178 ? 15.383 -30.812 -33.344 1 87.38 178 SER A CA 1
ATOM 1410 C C . SER A 1 178 ? 16.672 -31.438 -33.844 1 87.38 178 SER A C 1
ATOM 1412 O O . SER A 1 178 ? 17.5 -30.75 -34.438 1 87.38 178 SER A O 1
ATOM 1414 N N . LYS A 1 179 ? 16.797 -32.656 -33.5 1 84.5 179 LYS A N 1
ATOM 1415 C CA . LYS A 1 179 ? 17.953 -33.406 -33.969 1 84.5 179 LYS A CA 1
ATOM 1416 C C . LYS A 1 179 ? 17.547 -34.406 -35.062 1 84.5 179 LYS A C 1
ATOM 1418 O O . LYS A 1 179 ? 16.688 -35.25 -34.844 1 84.5 179 LYS A O 1
ATOM 1423 N N . ARG A 1 180 ? 18.125 -34.125 -36.25 1 80.5 180 ARG A N 1
ATOM 1424 C CA . ARG A 1 180 ? 17.953 -35.062 -37.344 1 80.5 180 ARG A CA 1
ATOM 1425 C C . ARG A 1 180 ? 19.297 -35.594 -37.812 1 80.5 180 ARG A C 1
ATOM 1427 O O . ARG A 1 180 ? 20.156 -34.844 -38.281 1 80.5 180 ARG A O 1
ATOM 1434 N N . GLU A 1 181 ? 19.391 -36.906 -37.688 1 76.69 181 GLU A N 1
ATOM 1435 C CA . GLU A 1 181 ? 20.656 -37.531 -38.031 1 76.69 181 GLU A CA 1
ATOM 1436 C C . GLU A 1 181 ? 21.828 -36.875 -37.312 1 76.69 181 GLU A C 1
ATOM 1438 O O . GLU A 1 181 ? 21.891 -36.906 -36.094 1 76.69 181 GLU A O 1
ATOM 1443 N N . ARG A 1 182 ? 22.719 -36.094 -37.906 1 74.12 182 ARG A N 1
ATOM 1444 C CA . ARG A 1 182 ? 23.875 -35.5 -37.25 1 74.12 182 ARG A CA 1
ATOM 1445 C C . ARG A 1 182 ? 23.734 -33.969 -37.156 1 74.12 182 ARG A C 1
ATOM 1447 O O . ARG A 1 182 ? 24.656 -33.281 -36.719 1 74.12 182 ARG A O 1
ATOM 1454 N N . GLN A 1 183 ? 22.562 -33.5 -37.375 1 80.81 183 GLN A N 1
ATOM 1455 C CA . GLN A 1 183 ? 22.406 -32.062 -37.344 1 80.81 183 GLN A CA 1
ATOM 1456 C C . GLN A 1 183 ? 21.375 -31.641 -36.312 1 80.81 183 GLN A C 1
ATOM 1458 O O . GLN A 1 183 ? 20.328 -32.281 -36.156 1 80.81 183 GLN A O 1
ATOM 1463 N N . VAL A 1 184 ? 21.812 -30.703 -35.406 1 84.06 184 VAL A N 1
ATOM 1464 C CA . VAL A 1 184 ? 20.906 -30.156 -34.406 1 84.06 184 VAL A CA 1
ATOM 1465 C C . VAL A 1 184 ? 20.469 -28.75 -34.812 1 84.06 184 VAL A C 1
ATOM 1467 O O . VAL A 1 184 ? 21.312 -27.891 -35.062 1 84.06 184 VAL A O 1
ATOM 1470 N N . ASP A 1 185 ? 19.062 -28.5 -34.938 1 83.62 185 ASP A N 1
ATOM 1471 C CA . ASP A 1 185 ? 18.516 -27.203 -35.312 1 83.62 185 ASP A CA 1
ATOM 1472 C C . ASP A 1 185 ? 17.594 -26.656 -34.219 1 83.62 185 ASP A C 1
ATOM 1474 O O . ASP A 1 185 ? 16.828 -27.406 -33.594 1 83.62 185 ASP A O 1
ATOM 1478 N N . LEU A 1 186 ? 17.781 -25.391 -33.906 1 87.75 186 LEU A N 1
ATOM 1479 C CA . LEU A 1 186 ? 16.812 -24.703 -33.031 1 87.75 186 LEU A CA 1
ATOM 1480 C C . LEU A 1 186 ? 15.547 -24.359 -33.812 1 87.75 186 LEU A C 1
ATOM 1482 O O . LEU A 1 186 ? 15.578 -23.516 -34.719 1 87.75 186 LEU A O 1
ATOM 1486 N N . ILE A 1 187 ? 14.422 -24.938 -3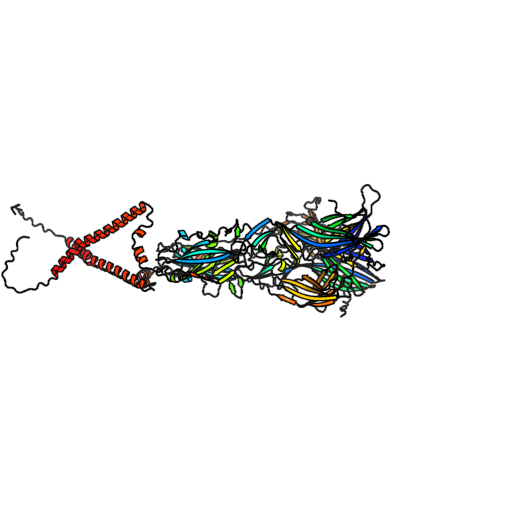3.5 1 84.06 187 ILE A N 1
ATOM 1487 C CA . ILE A 1 187 ? 13.234 -24.781 -34.344 1 84.06 187 ILE A CA 1
ATOM 1488 C C . ILE A 1 187 ? 12.227 -23.875 -33.625 1 84.06 187 ILE A C 1
ATOM 1490 O O . ILE A 1 187 ? 11.273 -23.391 -34.25 1 84.06 187 ILE A O 1
ATOM 1494 N N . TYR A 1 188 ? 12.367 -23.75 -32.375 1 85.62 188 TYR A N 1
ATOM 1495 C CA . TYR A 1 188 ? 11.453 -22.906 -31.594 1 85.62 188 TYR A CA 1
ATOM 1496 C C . TYR A 1 188 ? 12.188 -22.203 -30.453 1 85.62 188 TYR A C 1
ATOM 1498 O O . TYR A 1 188 ? 13.023 -22.812 -29.781 1 85.62 188 TYR A O 1
ATOM 1506 N N . ASN A 1 189 ? 12.055 -20.859 -30.281 1 86 189 ASN A N 1
ATOM 1507 C CA . ASN A 1 189 ? 12.617 -20.062 -29.188 1 86 189 ASN A CA 1
ATOM 1508 C C . ASN A 1 189 ? 11.727 -18.875 -28.844 1 86 189 ASN A C 1
ATOM 1510 O O . ASN A 1 189 ? 11.719 -17.875 -29.562 1 86 189 ASN A O 1
ATOM 1514 N N . LYS A 1 190 ? 11.039 -19.031 -27.703 1 84.38 190 LYS A N 1
ATOM 1515 C CA . LYS A 1 190 ? 10.141 -17.953 -27.312 1 84.38 190 LYS A CA 1
ATOM 1516 C C . LYS A 1 190 ? 10.164 -17.734 -25.797 1 84.38 190 LYS A C 1
ATOM 1518 O O . LYS A 1 190 ? 10.406 -18.688 -25.031 1 84.38 190 LYS A O 1
ATOM 1523 N N . VAL A 1 191 ? 9.992 -16.469 -25.406 1 87.38 191 VAL A N 1
ATOM 1524 C CA . VAL A 1 191 ? 9.852 -16.094 -24.016 1 87.38 191 VAL A CA 1
ATOM 1525 C C . VAL A 1 191 ? 8.391 -15.789 -23.703 1 87.38 191 VAL A C 1
ATOM 1527 O O . VAL A 1 191 ? 7.738 -15.047 -24.453 1 87.38 191 VAL A O 1
ATOM 1530 N N . PHE A 1 192 ? 7.938 -16.406 -22.625 1 84.88 192 PHE A N 1
ATOM 1531 C CA . PHE A 1 192 ? 6.543 -16.25 -22.234 1 84.88 192 PHE A CA 1
ATOM 1532 C C . PHE A 1 192 ? 6.441 -15.516 -20.906 1 84.88 192 PHE A C 1
ATOM 1534 O O . PHE A 1 192 ? 7.227 -15.766 -19.984 1 84.88 192 PHE A O 1
ATOM 1541 N N . ASN A 1 193 ? 5.457 -14.586 -20.875 1 86.25 193 ASN A N 1
ATOM 1542 C CA . ASN A 1 193 ? 5.055 -13.977 -19.609 1 86.25 193 ASN A CA 1
ATOM 1543 C C . ASN A 1 193 ? 3.723 -14.539 -19.109 1 86.25 193 ASN A C 1
ATOM 1545 O O . ASN A 1 193 ? 2.723 -14.492 -19.828 1 86.25 193 ASN A O 1
ATOM 1549 N N . PHE A 1 194 ? 3.768 -15.086 -17.922 1 86.06 194 PHE A N 1
ATOM 1550 C CA . PHE A 1 194 ? 2.555 -15.648 -17.328 1 86.06 194 PHE A CA 1
ATOM 1551 C C . PHE A 1 194 ? 2.109 -14.844 -16.125 1 86.06 194 PHE A C 1
ATOM 1553 O O . PHE A 1 194 ? 2.889 -14.633 -15.188 1 86.06 194 PHE A O 1
ATOM 1560 N N . THR A 1 195 ? 0.896 -14.383 -16.125 1 82.44 195 THR A N 1
ATOM 1561 C CA . THR A 1 195 ? 0.342 -13.789 -14.914 1 82.44 195 THR A CA 1
ATOM 1562 C C . THR A 1 195 ? -0.123 -14.875 -13.945 1 82.44 195 THR A C 1
ATOM 1564 O O . THR A 1 195 ? -0.899 -15.758 -14.32 1 82.44 195 THR A O 1
ATOM 1567 N N . MET A 1 196 ? 0.261 -14.742 -12.742 1 82.31 196 MET A N 1
ATOM 1568 C CA . MET A 1 196 ? 0.036 -15.844 -11.812 1 82.31 196 MET A CA 1
ATOM 1569 C C . MET A 1 196 ? -0.99 -15.461 -10.75 1 82.31 196 MET A C 1
ATOM 1571 O O . MET A 1 196 ? -1.131 -16.141 -9.742 1 82.31 196 MET A O 1
ATOM 1575 N N . ASN A 1 197 ? -1.715 -14.453 -10.938 1 76 197 ASN A N 1
ATOM 1576 C CA . ASN A 1 197 ? -2.646 -13.992 -9.914 1 76 197 ASN A CA 1
ATOM 1577 C C . ASN A 1 197 ? -3.785 -14.984 -9.711 1 76 197 ASN A C 1
ATOM 1579 O O . ASN A 1 197 ? -4.438 -14.977 -8.664 1 76 197 ASN A O 1
ATOM 1583 N N . THR A 1 198 ? -3.986 -15.836 -10.727 1 73.38 198 THR A N 1
ATOM 1584 C CA . THR A 1 198 ? -5.031 -16.844 -10.602 1 73.38 198 THR A CA 1
ATOM 1585 C C . THR A 1 198 ? -4.441 -18.172 -10.133 1 73.38 198 THR A C 1
ATOM 1587 O O . THR A 1 198 ? -5.176 -19.141 -9.922 1 73.38 198 THR A O 1
ATOM 1590 N N . GLY A 1 199 ? -3.205 -18.172 -9.914 1 71.44 199 GLY A N 1
ATOM 1591 C CA . GLY A 1 199 ? -2.529 -19.375 -9.445 1 71.44 199 GLY A CA 1
ATOM 1592 C C . GLY A 1 199 ? -2.178 -20.344 -10.562 1 71.44 199 GLY A C 1
ATOM 1593 O O . GLY A 1 199 ? -1.297 -21.188 -10.398 1 71.44 199 GLY A O 1
ATOM 1594 N N . LEU A 1 200 ? -3.025 -20.344 -11.594 1 79.06 200 LEU A N 1
ATOM 1595 C CA . LEU A 1 200 ? -2.766 -21.219 -12.734 1 79.06 200 LEU A CA 1
ATOM 1596 C C . LEU A 1 200 ? -2.797 -20.422 -14.039 1 79.06 200 LEU A C 1
ATOM 1598 O O . LEU A 1 200 ? -3.635 -19.547 -14.211 1 79.06 200 LEU A O 1
ATOM 1602 N N . SER A 1 201 ? -1.818 -20.703 -14.828 1 79.5 201 SER A N 1
ATOM 1603 C CA . SER A 1 201 ? -1.755 -20.141 -16.172 1 79.5 201 SER A CA 1
ATOM 1604 C C . SER A 1 201 ? -1.341 -21.188 -17.203 1 79.5 201 SER A C 1
ATOM 1606 O O . SER A 1 201 ? -0.617 -22.125 -16.859 1 79.5 201 SER A O 1
ATOM 1608 N N . SER A 1 202 ? -1.938 -21.078 -18.359 1 80.38 202 SER A N 1
ATOM 1609 C CA . SER A 1 202 ? -1.65 -22.125 -19.328 1 80.38 202 SER A CA 1
ATOM 1610 C C . SER A 1 202 ? -1.328 -21.547 -20.703 1 80.38 202 SER A C 1
ATOM 1612 O O . SER A 1 202 ? -1.705 -20.406 -21 1 80.38 202 SER A O 1
ATOM 1614 N N . ALA A 1 203 ? -0.538 -22.312 -21.406 1 79.81 203 ALA A N 1
ATOM 1615 C CA . ALA A 1 203 ? -0.195 -22 -22.797 1 79.81 203 ALA A CA 1
ATOM 1616 C C . ALA A 1 203 ? -0.152 -23.281 -23.641 1 79.81 203 ALA A C 1
ATOM 1618 O O . ALA A 1 203 ? 0.267 -24.328 -23.156 1 79.81 203 ALA A O 1
ATOM 1619 N N . THR A 1 204 ? -0.726 -23.188 -24.797 1 78.56 204 THR A N 1
ATOM 1620 C CA . THR A 1 204 ? -0.617 -24.266 -25.766 1 78.56 204 THR A CA 1
ATOM 1621 C C . THR A 1 204 ? 0.288 -23.859 -26.922 1 78.56 204 THR A C 1
ATOM 1623 O O . THR A 1 204 ? 0.054 -22.844 -27.578 1 78.56 204 THR A O 1
ATOM 1626 N N . ILE A 1 205 ? 1.281 -24.625 -27.094 1 77.81 205 ILE A N 1
ATOM 1627 C CA . ILE A 1 205 ? 2.268 -24.312 -28.125 1 77.81 205 ILE A CA 1
ATOM 1628 C C . ILE A 1 205 ? 2.16 -25.328 -29.266 1 77.81 205 ILE A C 1
ATOM 1630 O O . ILE A 1 205 ? 2.225 -26.547 -29.031 1 77.81 205 ILE A O 1
ATOM 1634 N N . LYS A 1 206 ? 1.949 -24.797 -30.453 1 74.62 206 LYS A N 1
ATOM 1635 C CA . LYS A 1 206 ? 1.941 -25.656 -31.641 1 74.62 206 LYS A CA 1
ATOM 1636 C C . LYS A 1 206 ? 3.307 -25.656 -32.312 1 74.62 206 LYS A C 1
ATOM 1638 O O . LYS A 1 206 ? 3.82 -24.609 -32.719 1 74.62 206 LYS A O 1
ATOM 1643 N N . LEU A 1 207 ? 3.807 -26.828 -32.375 1 75.44 207 LEU A N 1
ATOM 1644 C CA . LEU A 1 207 ? 5.09 -26.969 -33.062 1 75.44 207 LEU A CA 1
ATOM 1645 C C . LEU A 1 207 ? 4.887 -27.359 -34.531 1 75.44 207 LEU A C 1
ATOM 1647 O O . LEU A 1 207 ? 3.787 -27.75 -34.906 1 75.44 207 LEU A O 1
ATOM 1651 N N . ARG A 1 208 ? 5.758 -27.078 -35.5 1 63.44 208 ARG A N 1
ATOM 1652 C CA . ARG A 1 208 ? 5.672 -27.281 -36.938 1 63.44 208 ARG A CA 1
ATOM 1653 C C . ARG A 1 208 ? 5.148 -28.688 -37.25 1 63.44 208 ARG A C 1
ATOM 1655 O O . ARG A 1 208 ? 4.379 -28.859 -38.219 1 63.44 208 ARG A O 1
ATOM 1662 N N . ASP A 1 209 ? 5.531 -29.688 -36.656 1 57.25 209 ASP A N 1
ATOM 1663 C CA . ASP A 1 209 ? 5.176 -31.031 -37.062 1 57.25 209 ASP A CA 1
ATOM 1664 C C . ASP A 1 209 ? 3.963 -31.547 -36.312 1 57.25 209 ASP A C 1
ATOM 1666 O O . ASP A 1 209 ? 3.891 -32.75 -35.969 1 57.25 209 ASP A O 1
ATOM 1670 N N . GLU A 1 210 ? 2.984 -30.688 -36.094 1 60.38 210 GLU A N 1
ATOM 1671 C CA . GLU A 1 210 ? 1.663 -31.031 -35.594 1 60.38 210 GLU A CA 1
ATOM 1672 C C . GLU A 1 210 ? 1.73 -31.453 -34.125 1 60.38 210 GLU A C 1
ATOM 1674 O O . GLU A 1 210 ? 0.73 -31.875 -33.562 1 60.38 210 GLU A O 1
ATOM 1679 N N . GLU A 1 211 ? 2.936 -31.375 -33.656 1 71.69 211 GLU A N 1
ATOM 1680 C CA . GLU A 1 211 ? 2.98 -31.688 -32.25 1 71.69 211 GLU A CA 1
ATOM 1681 C C . GLU A 1 211 ? 2.543 -30.484 -31.406 1 71.69 211 GLU A C 1
ATOM 1683 O O . GLU A 1 211 ? 2.924 -29.344 -31.688 1 71.69 211 GLU A O 1
ATOM 1688 N N . THR A 1 212 ? 1.565 -30.797 -30.531 1 75.94 212 THR A N 1
ATOM 1689 C CA . THR A 1 212 ? 1.087 -29.75 -29.625 1 75.94 212 THR A CA 1
ATOM 1690 C C . THR A 1 212 ? 1.566 -30.016 -28.203 1 75.94 212 THR A C 1
ATOM 1692 O O . THR A 1 212 ? 1.482 -31.141 -27.719 1 75.94 212 THR A O 1
ATOM 1695 N N . ILE A 1 213 ? 2.221 -28.953 -27.656 1 81.81 213 ILE A N 1
ATOM 1696 C CA . ILE A 1 213 ? 2.68 -29.047 -26.266 1 81.81 213 ILE A CA 1
ATOM 1697 C C . ILE A 1 213 ? 1.86 -28.109 -25.391 1 81.81 213 ILE A C 1
ATOM 1699 O O . ILE A 1 213 ? 1.67 -26.938 -25.734 1 81.81 213 ILE A O 1
ATOM 1703 N N . GLY A 1 214 ? 1.242 -28.719 -24.359 1 82.94 214 GLY A N 1
ATOM 1704 C CA . GLY A 1 214 ? 0.544 -27.906 -23.375 1 82.94 214 GLY A CA 1
ATOM 1705 C C . GLY A 1 214 ? 1.377 -27.625 -22.141 1 82.94 214 GLY A C 1
ATOM 1706 O O . GLY A 1 214 ? 2.008 -28.516 -21.578 1 82.94 214 GLY A O 1
ATOM 1707 N N . LEU A 1 215 ? 1.425 -26.312 -21.781 1 86.62 215 LEU A N 1
ATOM 1708 C CA . LEU A 1 215 ? 2.102 -25.906 -20.562 1 86.62 215 LEU A CA 1
ATOM 1709 C C . LEU A 1 215 ? 1.109 -25.328 -19.562 1 86.62 215 LEU A C 1
ATOM 1711 O O . LEU A 1 215 ? 0.286 -24.469 -19.906 1 86.62 215 LEU A O 1
ATOM 1715 N N . GLU A 1 216 ? 1.139 -25.844 -18.391 1 86.44 216 GLU A N 1
ATOM 1716 C CA . GLU A 1 216 ? 0.377 -25.297 -17.266 1 86.44 216 GLU A CA 1
ATOM 1717 C C . GLU A 1 216 ? 1.287 -24.953 -16.094 1 86.44 216 GLU A C 1
ATOM 1719 O O . GLU A 1 216 ? 2 -25.828 -15.586 1 86.44 216 GLU A O 1
ATOM 1724 N N . LEU A 1 217 ? 1.228 -23.703 -15.773 1 88.62 217 LEU A N 1
ATOM 1725 C CA . LEU A 1 217 ? 2.111 -23.234 -14.711 1 88.62 217 LEU A CA 1
ATOM 1726 C C . LEU A 1 217 ? 1.336 -23.016 -13.414 1 88.62 217 LEU A C 1
ATOM 1728 O O . LEU A 1 217 ? 0.227 -22.484 -13.43 1 88.62 217 LEU A O 1
ATOM 1732 N N . GLN A 1 218 ? 1.962 -23.469 -12.383 1 86.75 218 GLN A N 1
ATOM 1733 C CA . GLN A 1 218 ? 1.437 -23.281 -11.031 1 86.75 218 GLN A CA 1
ATOM 1734 C C . GLN A 1 218 ? 2.479 -22.641 -10.125 1 86.75 218 GLN A C 1
ATOM 1736 O O . GLN A 1 218 ? 3.646 -23.031 -10.133 1 86.75 218 GLN A O 1
ATOM 1741 N N . SER A 1 219 ? 2.025 -21.609 -9.516 1 84.25 219 SER A N 1
ATOM 1742 C CA . SER A 1 219 ? 2.943 -21.016 -8.547 1 84.25 219 SER A CA 1
ATOM 1743 C C . SER A 1 219 ? 2.188 -20.391 -7.379 1 84.25 219 SER A C 1
ATOM 1745 O O . SER A 1 219 ? 0.973 -20.188 -7.453 1 84.25 219 SER A O 1
ATOM 1747 N N . ASN A 1 220 ? 3.018 -20.203 -6.391 1 80.81 220 ASN A N 1
ATOM 1748 C CA . ASN A 1 220 ? 2.51 -19.531 -5.203 1 80.81 220 ASN A CA 1
ATOM 1749 C C . ASN A 1 220 ? 2.982 -18.078 -5.141 1 80.81 220 ASN A C 1
ATOM 1751 O O . ASN A 1 220 ? 3.822 -17.656 -5.938 1 80.81 220 ASN A O 1
ATOM 1755 N N . ARG A 1 221 ? 2.33 -17.453 -4.234 1 83.19 221 ARG A N 1
ATOM 1756 C CA . ARG A 1 221 ? 2.771 -16.078 -3.959 1 83.19 221 ARG A CA 1
ATOM 1757 C C . ARG A 1 221 ? 4.219 -16.062 -3.48 1 83.19 221 ARG A C 1
ATOM 1759 O O . ARG A 1 221 ? 4.609 -16.875 -2.633 1 83.19 221 ARG A O 1
ATOM 1766 N N . PRO A 1 222 ? 4.953 -15.117 -4.074 1 87.44 222 PRO A N 1
ATOM 1767 C CA . PRO A 1 222 ? 6.336 -15.023 -3.594 1 87.44 222 PRO A CA 1
ATOM 1768 C C . PRO A 1 222 ? 6.418 -14.703 -2.104 1 87.44 222 PRO A C 1
ATOM 1770 O O . PRO A 1 222 ? 5.52 -14.062 -1.555 1 87.44 222 PRO A O 1
ATOM 1773 N N . HIS A 1 223 ? 7.539 -15.055 -1.487 1 84.25 223 HIS A N 1
ATOM 1774 C CA . HIS A 1 223 ? 7.711 -14.891 -0.048 1 84.25 223 HIS A CA 1
ATOM 1775 C C . HIS A 1 223 ? 7.863 -13.422 0.331 1 84.25 223 HIS A C 1
ATOM 1777 O O . HIS A 1 223 ? 7.516 -13.023 1.444 1 84.25 223 HIS A O 1
ATOM 1783 N N . ARG A 1 224 ? 8.414 -12.727 -0.629 1 88.69 224 ARG A N 1
ATOM 1784 C CA . ARG A 1 224 ? 8.641 -11.32 -0.319 1 88.69 224 ARG A CA 1
ATOM 1785 C C . ARG A 1 224 ? 8.07 -10.422 -1.408 1 88.69 224 ARG A C 1
ATOM 1787 O O . ARG A 1 224 ? 8.023 -10.805 -2.578 1 88.69 224 ARG A O 1
ATOM 1794 N N . GLN A 1 225 ? 7.645 -9.273 -1.026 1 92.56 225 GLN A N 1
ATOM 1795 C CA . GLN A 1 225 ? 7.164 -8.234 -1.934 1 92.56 225 GLN A CA 1
ATOM 1796 C C . GLN A 1 225 ? 7.234 -6.855 -1.28 1 92.56 225 GLN A C 1
ATOM 1798 O O . GLN A 1 225 ? 7.316 -6.75 -0.055 1 92.56 225 GLN A O 1
ATOM 1803 N N . LEU A 1 226 ? 7.246 -5.859 -2.105 1 93.31 226 LEU A N 1
ATOM 1804 C CA . LEU A 1 226 ? 7.121 -4.512 -1.561 1 93.31 226 LEU A CA 1
ATOM 1805 C C . LEU A 1 226 ? 5.73 -4.293 -0.968 1 93.31 226 LEU A C 1
ATOM 1807 O O . LEU A 1 226 ? 4.73 -4.723 -1.547 1 93.31 226 LEU A O 1
ATOM 1811 N N . GLU A 1 227 ? 5.742 -3.66 0.124 1 91.31 227 GLU A N 1
ATOM 1812 C CA . GLU A 1 227 ? 4.449 -3.316 0.703 1 91.31 227 GLU A CA 1
ATOM 1813 C C . GLU A 1 227 ? 3.789 -2.172 -0.062 1 91.31 227 GLU A C 1
ATOM 1815 O O . GLU A 1 227 ? 4.461 -1.222 -0.469 1 91.31 227 GLU A O 1
ATOM 1820 N N . PRO A 1 228 ? 2.494 -2.373 -0.258 1 91.44 228 PRO A N 1
ATOM 1821 C CA . PRO A 1 228 ? 1.814 -1.221 -0.852 1 91.44 228 PRO A CA 1
ATOM 1822 C C . PRO A 1 228 ? 1.95 0.045 -0.008 1 91.44 228 PRO A C 1
ATOM 1824 O O . PRO A 1 228 ? 1.953 -0.028 1.224 1 91.44 228 PRO A O 1
ATOM 1827 N N . GLY A 1 229 ? 2.055 1.201 -0.674 1 92.94 229 GLY A N 1
ATOM 1828 C CA . GLY A 1 229 ? 2.252 2.457 0.034 1 92.94 229 GLY A CA 1
ATOM 1829 C C . GLY A 1 229 ? 2.998 3.492 -0.785 1 92.94 229 GLY A C 1
ATOM 1830 O O . GLY A 1 229 ? 2.904 3.506 -2.014 1 92.94 229 GLY A O 1
ATOM 1831 N N . MET A 1 230 ? 3.672 4.379 -0.053 1 95.38 230 MET A N 1
ATOM 1832 C CA . MET A 1 230 ? 4.312 5.512 -0.713 1 95.38 230 MET A CA 1
ATOM 1833 C C . MET A 1 230 ? 5.785 5.227 -0.975 1 95.38 230 MET A C 1
ATOM 1835 O O . MET A 1 230 ? 6.484 4.703 -0.106 1 95.38 230 MET A O 1
ATOM 1839 N N . TYR A 1 231 ? 6.254 5.547 -2.125 1 96.94 231 TYR A N 1
ATOM 1840 C CA . TYR A 1 231 ? 7.645 5.512 -2.559 1 96.94 231 TYR A CA 1
ATOM 1841 C C . TYR A 1 231 ? 7.992 6.746 -3.381 1 96.94 231 TYR A C 1
ATOM 1843 O O . TYR A 1 231 ? 7.105 7.496 -3.793 1 96.94 231 TYR A O 1
ATOM 1851 N N . PHE A 1 232 ? 9.266 7.051 -3.545 1 97.31 232 PHE A N 1
ATOM 1852 C CA . PHE A 1 232 ? 9.617 8.227 -4.324 1 97.31 232 PHE A CA 1
ATOM 1853 C C . PHE A 1 232 ? 11.023 8.094 -4.906 1 97.31 232 PHE A C 1
ATOM 1855 O O . PHE A 1 232 ? 11.773 7.195 -4.527 1 97.31 232 PHE A O 1
ATOM 1862 N N . TRP A 1 233 ? 11.367 8.828 -5.906 1 96.69 233 TRP A N 1
ATOM 1863 C CA . TRP A 1 233 ? 12.695 8.945 -6.5 1 96.69 233 TRP A CA 1
ATOM 1864 C C . TRP A 1 233 ? 12.961 10.375 -6.961 1 96.69 233 TRP A C 1
ATOM 1866 O O . TRP A 1 233 ? 12.031 11.18 -7.078 1 96.69 233 TRP A O 1
ATOM 1876 N N . GLN A 1 234 ? 14.156 10.695 -7.078 1 95.5 234 GLN A N 1
ATOM 1877 C CA . GLN A 1 234 ? 14.547 12.023 -7.539 1 95.5 234 GLN A CA 1
ATOM 1878 C C . GLN A 1 234 ? 14.406 12.141 -9.055 1 95.5 234 GLN A C 1
ATOM 1880 O O . GLN A 1 234 ? 14.859 11.273 -9.797 1 95.5 234 GLN A O 1
ATOM 1885 N N . LYS A 1 235 ? 13.773 13.172 -9.484 1 93.38 235 LYS A N 1
ATOM 1886 C CA . LYS A 1 235 ? 13.578 13.398 -10.914 1 93.38 235 LYS A CA 1
ATOM 1887 C C . LYS A 1 235 ? 14.875 13.859 -11.578 1 93.38 235 LYS A C 1
ATOM 1889 O O . LYS A 1 235 ? 15.672 14.57 -10.961 1 93.38 235 LYS A O 1
ATOM 1894 N N . GLY A 1 236 ? 15.023 13.438 -12.844 1 84.12 236 GLY A N 1
ATOM 1895 C CA . GLY A 1 236 ? 16.141 13.922 -13.633 1 84.12 236 GLY A CA 1
ATOM 1896 C C . GLY A 1 236 ? 17.375 13.039 -13.523 1 84.12 236 GLY A C 1
ATOM 1897 O O . GLY A 1 236 ? 18.359 13.25 -14.227 1 84.12 236 GLY A O 1
ATOM 1898 N N . GLN A 1 237 ? 17.297 12.148 -12.594 1 82.5 237 GLN A N 1
ATOM 1899 C CA . GLN A 1 237 ? 18.438 11.25 -12.477 1 82.5 237 GLN A CA 1
ATOM 1900 C C . GLN A 1 237 ? 18.359 10.117 -13.508 1 82.5 237 GLN A C 1
ATOM 1902 O O . GLN A 1 237 ? 17.266 9.695 -13.875 1 82.5 237 GLN A O 1
ATOM 1907 N N . GLU A 1 238 ? 19.422 9.758 -14.055 1 72.31 238 GLU A N 1
ATOM 1908 C CA . GLU A 1 238 ? 19.5 8.703 -15.055 1 72.31 238 GLU A CA 1
ATOM 1909 C C . GLU A 1 238 ? 18.938 7.387 -14.516 1 72.31 238 GLU A C 1
ATOM 1911 O O . GLU A 1 238 ? 18.156 6.715 -15.18 1 72.31 238 GLU A O 1
ATOM 1916 N N . LYS A 1 239 ? 19.531 7.133 -13.32 1 79.31 239 LYS A N 1
ATOM 1917 C CA . LYS A 1 239 ? 19 5.93 -12.68 1 79.31 239 LYS A CA 1
ATOM 1918 C C . LYS A 1 239 ? 18.141 6.281 -11.477 1 79.31 239 LYS A C 1
ATOM 1920 O O . LYS A 1 239 ? 18.641 6.82 -10.484 1 79.31 239 LYS A O 1
ATOM 1925 N N . SER A 1 240 ? 16.891 5.98 -11.742 1 82.19 240 SER A N 1
ATOM 1926 C CA . SER A 1 240 ? 15.961 6.312 -10.664 1 82.19 240 SER A CA 1
ATOM 1927 C C . SER A 1 240 ? 16.125 5.367 -9.484 1 82.19 240 SER A C 1
ATOM 1929 O O . SER A 1 240 ? 16.031 4.148 -9.641 1 82.19 240 SER A O 1
ATOM 1931 N N . GLU A 1 241 ? 16.516 5.938 -8.398 1 91.44 241 GLU A N 1
ATOM 1932 C CA . GLU A 1 241 ? 16.578 5.195 -7.141 1 91.44 241 GLU A CA 1
ATOM 1933 C C . GLU A 1 241 ? 15.273 5.312 -6.367 1 91.44 241 GLU A C 1
ATOM 1935 O O . GLU A 1 241 ? 14.969 6.363 -5.797 1 91.44 241 GLU A O 1
ATOM 1940 N N . VAL A 1 242 ? 14.617 4.211 -6.402 1 95.94 242 VAL A N 1
ATOM 1941 C CA . VAL A 1 242 ? 13.344 4.215 -5.688 1 95.94 242 VAL A CA 1
ATOM 1942 C C . VAL A 1 242 ? 13.602 4.105 -4.184 1 95.94 242 VAL A C 1
ATOM 1944 O O . VAL A 1 242 ? 14.258 3.172 -3.727 1 95.94 242 VAL A O 1
ATOM 1947 N N . ARG A 1 243 ? 13.109 5.062 -3.486 1 95.88 243 ARG A N 1
ATOM 1948 C CA . ARG A 1 243 ? 13.344 5.137 -2.047 1 95.88 243 ARG A CA 1
ATOM 1949 C C . ARG A 1 243 ? 12.055 4.906 -1.271 1 95.88 243 ARG A C 1
ATOM 1951 O O . ARG A 1 243 ? 10.961 5.16 -1.782 1 95.88 243 ARG A O 1
ATOM 1958 N N . GLY A 1 244 ? 12.281 4.305 -0.095 1 90.88 244 GLY A N 1
ATOM 1959 C CA . GLY A 1 244 ? 11.18 4.062 0.822 1 90.88 244 GLY A CA 1
ATOM 1960 C C . GLY A 1 244 ? 11.617 3.959 2.27 1 90.88 244 GLY A C 1
ATOM 1961 O O . GLY A 1 244 ? 12.672 4.477 2.641 1 90.88 244 GLY A O 1
ATOM 1962 N N . ASN A 1 245 ? 10.758 3.533 3.125 1 85.88 245 ASN A N 1
ATOM 1963 C CA . ASN A 1 245 ? 11.023 3.285 4.539 1 85.88 245 ASN A CA 1
ATOM 1964 C C . ASN A 1 245 ? 11.195 4.59 5.312 1 85.88 245 ASN A C 1
ATOM 1966 O O . ASN A 1 245 ? 12.07 4.699 6.168 1 85.88 245 ASN A O 1
ATOM 1970 N N . VAL A 1 246 ? 10.641 5.535 4.875 1 90.69 246 VAL A N 1
ATOM 1971 C CA . VAL A 1 246 ? 10.586 6.824 5.562 1 90.69 246 VAL A CA 1
ATOM 1972 C C . VAL A 1 246 ? 9.148 7.352 5.547 1 90.69 246 VAL A C 1
ATOM 1974 O O . VAL A 1 246 ? 8.352 6.977 4.684 1 90.69 246 VAL A O 1
ATOM 1977 N N . ARG A 1 247 ? 8.883 8.164 6.539 1 91.5 247 ARG A N 1
ATOM 1978 C CA . ARG A 1 247 ? 7.531 8.719 6.586 1 91.5 247 ARG A CA 1
ATOM 1979 C C . ARG A 1 247 ? 7.348 9.812 5.539 1 91.5 247 ARG A C 1
ATOM 1981 O O . ARG A 1 247 ? 8.062 10.82 5.551 1 91.5 247 ARG A O 1
ATOM 1988 N N . ILE A 1 248 ? 6.438 9.625 4.629 1 96.06 248 ILE A N 1
ATOM 1989 C CA . ILE A 1 248 ? 6.125 10.57 3.559 1 96.06 248 ILE A CA 1
ATOM 1990 C C . ILE A 1 248 ? 4.617 10.789 3.492 1 96.06 248 ILE A C 1
ATOM 1992 O O . ILE A 1 248 ? 3.834 9.867 3.715 1 96.06 248 ILE A O 1
ATOM 1996 N N . ASN A 1 249 ? 4.25 11.977 3.197 1 95.19 249 ASN A N 1
ATOM 1997 C CA . ASN A 1 249 ? 2.836 12.312 3.1 1 95.19 249 ASN A CA 1
ATOM 1998 C C . ASN A 1 249 ? 2.156 11.562 1.96 1 95.19 249 ASN A C 1
ATOM 2000 O O . ASN A 1 249 ? 2.732 11.406 0.88 1 95.19 249 ASN A O 1
ATOM 2004 N N . GLU A 1 250 ? 0.994 11.094 2.262 1 92.31 250 GLU A N 1
ATOM 2005 C CA . GLU A 1 250 ? 0.13 10.609 1.188 1 92.31 250 GLU A CA 1
ATOM 2006 C C . GLU A 1 250 ? -0.387 11.766 0.334 1 92.31 250 GLU A C 1
ATOM 2008 O O . GLU A 1 250 ? -0.273 12.93 0.721 1 92.31 250 GLU A O 1
ATOM 2013 N N . PRO A 1 251 ? -0.955 11.461 -0.783 1 88.56 251 PRO A N 1
ATOM 2014 C CA . PRO A 1 251 ? -1.372 12.531 -1.695 1 88.56 251 PRO A CA 1
ATOM 2015 C C . PRO A 1 251 ? -2.352 13.508 -1.051 1 88.56 251 PRO A C 1
ATOM 2017 O O . PRO A 1 251 ? -2.314 14.703 -1.342 1 88.56 251 PRO A O 1
ATOM 2020 N N . SER A 1 252 ? -3.184 13.047 -0.169 1 83.94 252 SER A N 1
ATOM 2021 C CA . SER A 1 252 ? -4.176 13.922 0.449 1 83.94 252 SER A CA 1
ATOM 2022 C C . SER A 1 252 ? -3.715 14.398 1.822 1 83.94 252 SER A C 1
ATOM 2024 O O . SER A 1 252 ? -4.441 15.117 2.512 1 83.94 252 SER A O 1
ATOM 2026 N N . GLU A 1 253 ? -2.525 13.992 2.189 1 87.88 253 GLU A N 1
ATOM 2027 C CA . GLU A 1 253 ? -1.965 14.344 3.49 1 87.88 253 GLU A CA 1
ATOM 2028 C C . GLU A 1 253 ? -0.966 15.484 3.369 1 87.88 253 GLU A C 1
ATOM 2030 O O . GLU A 1 253 ? -0.282 15.617 2.352 1 87.88 253 GLU A O 1
ATOM 2035 N N . ASN A 1 254 ? -0.969 16.312 4.402 1 87.81 254 ASN A N 1
ATOM 2036 C CA . ASN A 1 254 ? -0.034 17.438 4.395 1 87.81 254 ASN A CA 1
ATOM 2037 C C . ASN A 1 254 ? 0.529 17.703 5.785 1 87.81 254 ASN A C 1
ATOM 2039 O O . ASN A 1 254 ? 0.471 18.844 6.273 1 87.81 254 ASN A O 1
ATOM 2043 N N . SER A 1 255 ? 1.067 16.75 6.34 1 90.81 255 SER A N 1
ATOM 2044 C CA . SER A 1 255 ? 1.7 16.891 7.648 1 90.81 255 SER A CA 1
ATOM 2045 C C . SER A 1 255 ? 3.109 17.469 7.523 1 90.81 255 SER A C 1
ATOM 2047 O O . SER A 1 255 ? 3.896 17 6.691 1 90.81 255 SER A O 1
ATOM 2049 N N . LEU A 1 256 ? 3.479 18.391 8.398 1 93.81 256 LEU A N 1
ATOM 2050 C CA . LEU A 1 256 ? 4.809 19 8.359 1 93.81 256 LEU A CA 1
ATOM 2051 C C . LEU A 1 256 ? 5.84 18.078 9 1 93.81 256 LEU A C 1
ATOM 2053 O O . LEU A 1 256 ? 7.043 18.328 8.914 1 93.81 256 LEU A O 1
ATOM 2057 N N . GLU A 1 257 ? 5.363 16.984 9.555 1 90.94 257 GLU A N 1
ATOM 2058 C CA . GLU A 1 257 ? 6.258 16.047 10.219 1 90.94 257 GLU A CA 1
ATOM 2059 C C . GLU A 1 257 ? 6.773 14.992 9.242 1 90.94 257 GLU A C 1
ATOM 2061 O O . GLU A 1 257 ? 7.672 14.211 9.578 1 90.94 257 GLU A O 1
ATOM 2066 N N . LYS A 1 258 ? 6.277 15.039 8.102 1 94.81 258 LYS A N 1
ATOM 2067 C CA . LYS A 1 258 ? 6.625 14.016 7.113 1 94.81 258 LYS A CA 1
ATOM 2068 C C . LYS A 1 258 ? 7.254 14.648 5.875 1 94.81 258 LYS A C 1
ATOM 2070 O O . LYS A 1 258 ? 7.105 15.852 5.641 1 94.81 258 LYS A O 1
ATOM 2075 N N . LEU A 1 259 ? 7.824 13.805 5.086 1 96.06 259 LEU A N 1
ATOM 2076 C CA . LEU A 1 259 ? 8.312 14.258 3.787 1 96.06 259 LEU A CA 1
ATOM 2077 C C . LEU A 1 259 ? 7.156 14.594 2.855 1 96.06 259 LEU A C 1
ATOM 2079 O O . LEU A 1 259 ? 6.062 14.039 2.992 1 96.06 259 LEU A O 1
ATOM 2083 N N . GLY A 1 260 ? 7.426 15.516 2 1 96.69 260 GLY A N 1
ATOM 2084 C CA . GLY A 1 260 ? 6.484 15.75 0.914 1 96.69 260 GLY A CA 1
ATOM 2085 C C . GLY A 1 260 ? 5.492 16.859 1.207 1 96.69 260 GLY A C 1
ATOM 2086 O O . GLY A 1 260 ? 4.461 16.969 0.542 1 96.69 260 GLY A O 1
ATOM 2087 N N . TRP A 1 261 ? 5.73 17.656 2.238 1 96.19 261 TRP A N 1
ATOM 2088 C CA . TRP A 1 261 ? 4.77 18.719 2.533 1 96.19 261 TRP A CA 1
ATOM 2089 C C . TRP A 1 261 ? 5.043 19.953 1.684 1 96.19 261 TRP A C 1
ATOM 2091 O O . TRP A 1 261 ? 4.191 20.844 1.569 1 96.19 261 TRP A O 1
ATOM 2101 N N . PHE A 1 262 ? 6.258 20.125 1.144 1 96.88 262 PHE A N 1
ATOM 2102 C CA . PHE A 1 262 ? 6.574 21.172 0.164 1 96.88 262 PHE A CA 1
ATOM 2103 C C . PHE A 1 262 ? 6.367 20.641 -1.254 1 96.88 262 PHE A C 1
ATOM 2105 O O . PHE A 1 262 ? 7.242 19.984 -1.815 1 96.88 262 PHE A O 1
ATOM 2112 N N . ARG A 1 263 ? 5.242 21.062 -1.911 1 95.38 263 ARG A N 1
ATOM 2113 C CA . ARG A 1 263 ? 4.777 20.391 -3.123 1 95.38 263 ARG A CA 1
ATOM 2114 C C . ARG A 1 263 ? 4.922 21.297 -4.34 1 95.38 263 ARG A C 1
ATOM 2116 O O . ARG A 1 263 ? 4.832 22.531 -4.219 1 95.38 263 ARG A O 1
ATOM 2123 N N . TYR A 1 264 ? 5.176 20.688 -5.434 1 94.75 264 TYR A N 1
ATOM 2124 C CA . TYR A 1 264 ? 5.148 21.359 -6.73 1 94.75 264 TYR A CA 1
ATOM 2125 C C . TYR A 1 264 ? 3.869 21.016 -7.488 1 94.75 264 TYR A C 1
ATOM 2127 O O . TYR A 1 264 ? 3.744 19.938 -8.062 1 94.75 264 TYR A O 1
ATOM 2135 N N . GLU A 1 265 ? 2.926 21.875 -7.43 1 88.5 265 GLU A N 1
ATOM 2136 C CA . GLU A 1 265 ? 1.615 21.688 -8.039 1 88.5 265 GLU A CA 1
ATOM 2137 C C . GLU A 1 265 ? 1.283 22.812 -9 1 88.5 265 GLU A C 1
ATOM 2139 O O . GLU A 1 265 ? 1.472 23.984 -8.672 1 88.5 265 GLU A O 1
ATOM 2144 N N . LYS A 1 266 ? 0.833 22.469 -10.164 1 85.56 266 LYS A N 1
ATOM 2145 C CA . LYS A 1 266 ? 0.401 23.438 -11.172 1 85.56 266 LYS A CA 1
ATOM 2146 C C . LYS A 1 266 ? 1.526 24.422 -11.516 1 85.56 266 LYS A C 1
ATOM 2148 O O . LYS A 1 266 ? 1.31 25.625 -11.586 1 85.56 266 LYS A O 1
ATOM 2153 N N . GLY A 1 267 ? 2.693 24.016 -11.469 1 87.69 267 GLY A N 1
ATOM 2154 C CA . GLY A 1 267 ? 3.834 24.781 -11.953 1 87.69 267 GLY A CA 1
ATOM 2155 C C . GLY A 1 267 ? 4.445 25.656 -10.883 1 87.69 267 GLY A C 1
ATOM 2156 O O . GLY A 1 267 ? 5.316 26.484 -11.18 1 87.69 267 GLY A O 1
ATOM 2157 N N . SER A 1 268 ? 3.979 25.5 -9.664 1 91.25 268 SER A N 1
ATOM 2158 C CA . SER A 1 268 ? 4.535 26.328 -8.594 1 91.25 268 SER A CA 1
ATOM 2159 C C . SER A 1 268 ? 4.668 25.531 -7.297 1 91.25 268 SER A C 1
ATOM 2161 O O . SER A 1 268 ? 3.99 24.516 -7.109 1 91.25 268 SER A O 1
ATOM 2163 N N . TRP A 1 269 ? 5.625 26.094 -6.543 1 94.31 269 TRP A N 1
ATOM 2164 C CA . TRP A 1 269 ? 5.797 25.5 -5.223 1 94.31 269 TRP A CA 1
ATOM 2165 C C . TRP A 1 269 ? 4.75 26.016 -4.246 1 94.31 269 TRP A C 1
ATOM 2167 O O . TRP A 1 269 ? 4.391 27.188 -4.281 1 94.31 269 TRP A O 1
ATOM 2177 N N . ARG A 1 270 ? 4.289 25.109 -3.391 1 91.38 270 ARG A N 1
ATOM 2178 C CA . ARG A 1 270 ? 3.287 25.547 -2.424 1 91.38 270 ARG A CA 1
ATOM 2179 C C . ARG A 1 270 ? 3.279 24.641 -1.197 1 91.38 270 ARG A C 1
ATOM 2181 O O . ARG A 1 270 ? 3.736 23.5 -1.259 1 91.38 270 ARG A O 1
ATOM 2188 N N . VAL A 1 271 ? 2.859 25.203 -0.103 1 92.25 271 VAL A N 1
ATOM 2189 C CA . VAL A 1 271 ? 2.496 24.453 1.098 1 92.25 271 VAL A CA 1
ATOM 2190 C C . VAL A 1 271 ? 0.982 24.484 1.286 1 92.25 271 VAL A C 1
ATOM 2192 O O . VAL A 1 271 ? 0.38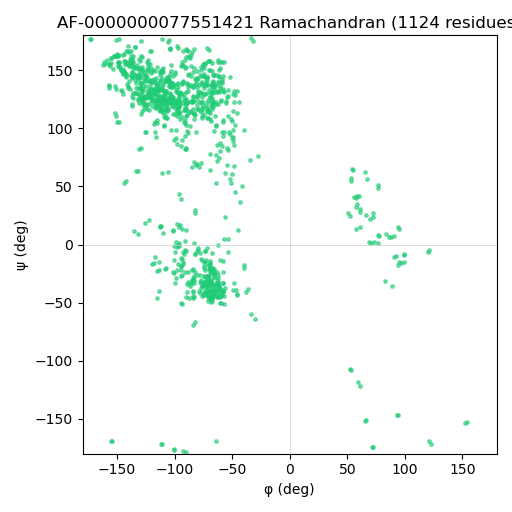7 25.547 1.416 1 92.25 271 VAL A O 1
ATOM 2195 N N . ARG A 1 272 ? 0.403 23.312 1.206 1 88.12 272 ARG A N 1
ATOM 2196 C CA . ARG A 1 272 ? -1.043 23.266 1.401 1 88.12 272 ARG A CA 1
ATOM 2197 C C . ARG A 1 272 ? -1.423 23.797 2.781 1 88.12 272 ARG A C 1
ATOM 2199 O O . ARG A 1 272 ? -0.904 23.312 3.795 1 88.12 272 ARG A O 1
ATOM 2206 N N . ARG A 1 273 ? -2.264 24.781 2.832 1 88.12 273 ARG A N 1
ATOM 2207 C CA . ARG A 1 273 ? -2.656 25.453 4.059 1 88.12 273 ARG A CA 1
ATOM 2208 C C . ARG A 1 273 ? -1.442 26.031 4.777 1 88.12 273 ARG A C 1
ATOM 2210 O O . ARG A 1 273 ? -1.312 25.891 5.996 1 88.12 273 ARG A O 1
ATOM 2217 N N . GLY A 1 274 ? -0.631 26.531 3.967 1 89.12 274 GLY A N 1
ATOM 2218 C CA . GLY A 1 274 ? 0.648 27.016 4.461 1 89.12 274 GLY A CA 1
ATOM 2219 C C . GLY A 1 274 ? 0.511 28.156 5.453 1 89.12 274 GLY A C 1
ATOM 2220 O O . GLY A 1 274 ? 1.281 28.25 6.41 1 89.12 274 GLY A O 1
ATOM 2221 N N . LEU A 1 275 ? -0.5 29.016 5.23 1 88.56 275 LEU A N 1
ATOM 2222 C CA . LEU A 1 275 ? -0.676 30.156 6.125 1 88.56 275 LEU A CA 1
ATOM 2223 C C . LEU A 1 275 ? -0.936 29.688 7.555 1 88.56 275 LEU A C 1
ATOM 2225 O O . LEU A 1 275 ? -0.306 30.188 8.492 1 88.56 275 LEU A O 1
ATOM 2229 N N . GLU A 1 276 ? -1.765 28.766 7.688 1 87.81 276 GLU A N 1
ATOM 2230 C CA . GLU A 1 276 ? -2.123 28.25 9.008 1 87.81 276 GLU A CA 1
ATOM 2231 C C . GLU A 1 276 ? -1.006 27.375 9.586 1 87.81 276 GLU A C 1
ATOM 2233 O O . GLU A 1 276 ? -0.614 27.562 10.742 1 87.81 276 GLU A O 1
ATOM 2238 N N . LYS A 1 277 ? -0.489 26.578 8.773 1 90.12 277 LYS A N 1
ATOM 2239 C CA . LYS A 1 277 ? 0.443 25.562 9.258 1 90.12 277 LYS A CA 1
ATOM 2240 C C . LYS A 1 277 ? 1.793 26.188 9.609 1 90.12 277 LYS A C 1
ATOM 2242 O O . LYS A 1 277 ? 2.402 25.828 10.617 1 90.12 277 LYS A O 1
ATOM 2247 N N . VAL A 1 278 ? 2.244 27.031 8.773 1 91.69 278 VAL A N 1
ATOM 2248 C CA . VAL A 1 278 ? 3.537 27.656 9.039 1 91.69 278 VAL A CA 1
ATOM 2249 C C . VAL A 1 278 ? 3.438 28.547 10.273 1 91.69 278 VAL A C 1
ATOM 2251 O O . VAL A 1 278 ? 4.363 28.594 11.086 1 91.69 278 VAL A O 1
ATOM 2254 N N . THR A 1 279 ? 2.318 29.266 10.367 1 90.69 279 THR A N 1
ATOM 2255 C CA . THR A 1 279 ? 2.107 30.109 11.547 1 90.69 279 THR A CA 1
ATOM 2256 C C . THR A 1 279 ? 2.117 29.266 12.82 1 90.69 279 THR A C 1
ATOM 2258 O O . THR A 1 279 ? 2.705 29.656 13.828 1 90.69 279 THR A O 1
ATOM 2261 N N . LYS A 1 280 ? 1.524 28.156 12.75 1 89.25 280 LYS A N 1
ATOM 2262 C CA . LYS A 1 280 ? 1.482 27.266 13.906 1 89.25 280 LYS A CA 1
ATOM 2263 C C . LYS A 1 280 ? 2.852 26.656 14.18 1 89.25 280 LYS A C 1
ATOM 2265 O O . LYS A 1 280 ? 3.213 26.406 15.336 1 89.25 280 LYS A O 1
ATOM 2270 N N . ALA A 1 281 ? 3.574 26.422 13.219 1 92.44 281 ALA A N 1
ATOM 2271 C CA . ALA A 1 281 ? 4.836 25.703 13.328 1 92.44 281 ALA A CA 1
ATOM 2272 C C . ALA A 1 281 ? 5.945 26.594 13.859 1 92.44 281 ALA A C 1
ATOM 2274 O O . ALA A 1 281 ? 6.918 26.125 14.445 1 92.44 281 ALA A O 1
ATOM 2275 N N . GLN A 1 282 ? 5.84 27.844 13.656 1 92.81 282 GLN A N 1
ATOM 2276 C CA . GLN A 1 282 ? 6.898 28.766 14.055 1 92.81 282 GLN A CA 1
ATOM 2277 C C . GLN A 1 282 ? 6.805 29.094 15.539 1 92.81 282 GLN A C 1
ATOM 2279 O O . GLN A 1 282 ? 5.734 29.469 16.031 1 92.81 282 GLN A O 1
ATOM 2284 N N . HIS A 1 283 ? 7.875 28.906 16.156 1 89.56 283 HIS A N 1
ATOM 2285 C CA . HIS A 1 283 ? 8.008 29.344 17.547 1 89.56 283 HIS A CA 1
ATOM 2286 C C . HIS A 1 283 ? 9.172 30.312 17.719 1 89.56 283 HIS A C 1
ATOM 2288 O O . HIS A 1 283 ? 10.266 30.062 17.203 1 89.56 283 HIS A O 1
ATOM 2294 N N . VAL A 1 284 ? 8.828 31.391 18.359 1 89.81 284 VAL A N 1
ATOM 2295 C CA . VAL A 1 284 ? 9.844 32.438 18.5 1 89.81 284 VAL A CA 1
ATOM 2296 C C . VAL A 1 284 ? 9.844 32.969 19.922 1 89.81 284 VAL A C 1
ATOM 2298 O O . VAL A 1 284 ? 8.828 32.906 20.625 1 89.81 284 VAL A O 1
ATOM 2301 N N . HIS A 1 285 ? 11.039 33.312 20.297 1 88.56 285 HIS A N 1
ATOM 2302 C CA . HIS A 1 285 ? 11.266 33.969 21.578 1 88.56 285 HIS A CA 1
ATOM 2303 C C . HIS A 1 285 ? 12.242 35.125 21.453 1 88.56 285 HIS A C 1
ATOM 2305 O O . HIS A 1 285 ? 13.352 34.969 20.938 1 88.56 285 HIS A O 1
ATOM 2311 N N . VAL A 1 286 ? 11.727 36.375 21.984 1 89.19 286 VAL A N 1
ATOM 2312 C CA . VAL A 1 286 ? 12.594 37.531 21.875 1 89.19 286 VAL A CA 1
ATOM 2313 C C . VAL A 1 286 ? 13.586 37.562 23.031 1 89.19 286 VAL A C 1
ATOM 2315 O O . VAL A 1 286 ? 13.203 37.469 24.188 1 89.19 286 VAL A O 1
ATOM 2318 N N . GLU A 1 287 ? 14.82 37.688 22.703 1 85.5 287 GLU A N 1
ATOM 2319 C CA . GLU A 1 287 ? 15.852 37.844 23.719 1 85.5 287 GLU A CA 1
ATOM 2320 C C . GLU A 1 287 ? 16.094 39.312 24.062 1 85.5 287 GLU A C 1
ATOM 2322 O O . GLU A 1 287 ? 16.203 39.656 25.234 1 85.5 287 GLU A O 1
ATOM 2327 N N . ASN A 1 288 ? 16.172 40.062 23.062 1 83.19 288 ASN A N 1
ATOM 2328 C CA . ASN A 1 288 ? 16.359 41.5 23.203 1 83.19 288 ASN A CA 1
ATOM 2329 C C . ASN A 1 288 ? 15.758 42.281 22.031 1 83.19 288 ASN A C 1
ATOM 2331 O O . ASN A 1 288 ? 16.297 42.25 20.922 1 83.19 288 ASN A O 1
ATOM 2335 N N . CYS A 1 289 ? 14.75 43.031 22.281 1 86.31 289 CYS A N 1
ATOM 2336 C CA . CYS A 1 289 ? 14.016 43.688 21.203 1 86.31 289 CYS A CA 1
ATOM 2337 C C . CYS A 1 289 ? 14.812 44.844 20.609 1 86.31 289 CYS A C 1
ATOM 2339 O O . CYS A 1 289 ? 14.789 45.062 19.406 1 86.31 289 CYS A O 1
ATOM 2341 N N . LYS A 1 290 ? 15.508 45.562 21.469 1 76.25 290 LYS A N 1
ATOM 2342 C CA . LYS A 1 290 ? 16.297 46.688 20.969 1 76.25 290 LYS A CA 1
ATOM 2343 C C . LYS A 1 290 ? 17.422 46.188 20.047 1 76.25 290 LYS A C 1
ATOM 2345 O O . LYS A 1 290 ? 17.672 46.781 18.984 1 76.25 290 LYS A O 1
ATOM 2350 N N . ALA A 1 291 ? 18.031 45.156 20.469 1 79.81 291 ALA A N 1
ATOM 2351 C CA . ALA A 1 291 ? 19.125 44.594 19.688 1 79.81 291 ALA A CA 1
ATOM 2352 C C . ALA A 1 291 ? 18.594 43.719 18.547 1 79.81 291 ALA A C 1
ATOM 2354 O O . ALA A 1 291 ? 19.359 43.219 17.75 1 79.81 291 ALA A O 1
ATOM 2355 N N . GLN A 1 292 ? 17.344 43.531 18.516 1 87.69 292 GLN A N 1
ATOM 2356 C CA . GLN A 1 292 ? 16.672 42.75 17.5 1 87.69 292 GLN A CA 1
ATOM 2357 C C . GLN A 1 292 ? 17.188 41.312 17.5 1 87.69 292 GLN A C 1
ATOM 2359 O O . GLN A 1 292 ? 17.516 40.75 16.453 1 87.69 292 GLN A O 1
ATOM 2364 N N . ARG A 1 293 ? 17.375 40.781 18.672 1 85.75 293 ARG A N 1
ATOM 2365 C CA . ARG A 1 293 ? 17.812 39.406 18.859 1 85.75 293 ARG A CA 1
ATOM 2366 C C . ARG A 1 293 ? 16.656 38.5 19.297 1 85.75 293 ARG A C 1
ATOM 2368 O O . ARG A 1 293 ? 15.953 38.844 20.266 1 85.75 293 ARG A O 1
ATOM 2375 N N . TYR A 1 294 ? 16.5 37.438 18.547 1 89.44 294 TYR A N 1
ATOM 2376 C CA . TYR A 1 294 ? 15.414 36.531 18.859 1 89.44 294 TYR A CA 1
ATOM 2377 C C . TYR A 1 294 ? 15.828 35.062 18.625 1 89.44 294 TYR A C 1
ATOM 2379 O O . TYR A 1 294 ? 16.781 34.812 17.906 1 89.44 294 TYR A O 1
ATOM 2387 N N . LEU A 1 295 ? 15.219 34.125 19.281 1 89.19 295 LEU A N 1
ATOM 2388 C CA . LEU A 1 295 ? 15.336 32.688 19.062 1 89.19 295 LEU A CA 1
ATOM 2389 C C . LEU A 1 295 ? 14.125 32.156 18.297 1 89.19 295 LEU A C 1
ATOM 2391 O O . LEU A 1 295 ? 13 32.625 18.5 1 89.19 295 LEU A O 1
ATOM 2395 N N . SER A 1 296 ? 14.438 31.281 17.391 1 88.88 296 SER A N 1
ATOM 2396 C CA . SER A 1 296 ? 13.344 30.719 16.609 1 88.88 296 SER A CA 1
ATOM 2397 C C . SER A 1 296 ? 13.5 29.219 16.438 1 88.88 296 SER A C 1
ATOM 2399 O O . SER A 1 296 ? 14.617 28.703 16.469 1 88.88 296 SER A O 1
ATOM 2401 N N . SER A 1 297 ? 12.414 28.531 16.359 1 88.56 297 SER A N 1
ATOM 2402 C CA . SER A 1 297 ? 12.336 27.109 16.062 1 88.56 297 SER A CA 1
ATOM 2403 C C . SER A 1 297 ? 11.094 26.781 15.242 1 88.56 297 SER A C 1
ATOM 2405 O O . SER A 1 297 ? 10.117 27.531 15.258 1 88.56 297 SER A O 1
ATOM 2407 N N . PHE A 1 298 ? 11.258 25.812 14.477 1 89.75 298 PHE A N 1
ATOM 2408 C CA . PHE A 1 298 ? 10.141 25.359 13.664 1 89.75 298 PHE A CA 1
ATOM 2409 C C . PHE A 1 298 ? 9.703 23.953 14.078 1 89.75 298 PHE A C 1
ATOM 2411 O O . PHE A 1 298 ? 10.516 23.031 14.094 1 89.75 298 PHE A O 1
ATOM 2418 N N . ASP A 1 299 ? 8.469 23.844 14.406 1 89.31 299 ASP A N 1
ATOM 2419 C CA . ASP A 1 299 ? 7.891 22.531 14.703 1 89.31 299 ASP A CA 1
ATOM 2420 C C . ASP A 1 299 ? 7.523 21.797 13.422 1 89.31 299 ASP A C 1
ATOM 2422 O O . ASP A 1 299 ? 6.344 21.578 13.133 1 89.31 299 ASP A O 1
ATOM 2426 N N . ALA A 1 300 ? 8.406 21.406 12.68 1 91.38 300 ALA A N 1
ATOM 2427 C CA . ALA A 1 300 ? 8.336 20.656 11.422 1 91.38 300 ALA A CA 1
ATOM 2428 C C . ALA A 1 300 ? 9.57 19.781 11.242 1 91.38 300 ALA A C 1
ATOM 2430 O O . ALA A 1 300 ? 10.539 19.891 12 1 91.38 300 ALA A O 1
ATOM 2431 N N . GLU A 1 301 ? 9.367 18.859 10.359 1 90.69 301 GLU A N 1
ATOM 2432 C CA . GLU A 1 301 ? 10.484 17.984 10.016 1 90.69 301 GLU A CA 1
ATOM 2433 C C . GLU A 1 301 ? 10.773 18.031 8.516 1 90.69 301 GLU A C 1
ATOM 2435 O O . GLU A 1 301 ? 9.992 18.578 7.738 1 90.69 301 GLU A O 1
ATOM 2440 N N . GLN A 1 302 ? 11.961 17.672 8.086 1 92.75 302 GLN A N 1
ATOM 2441 C CA . GLN A 1 302 ? 12.336 17.453 6.691 1 92.75 302 GLN A CA 1
ATOM 2442 C C . GLN A 1 302 ? 12.523 18.781 5.969 1 92.75 302 GLN A C 1
ATOM 2444 O O . GLN A 1 302 ? 11.922 19.016 4.914 1 92.75 302 GLN A O 1
ATOM 2449 N N . PHE A 1 303 ? 13.227 19.578 6.562 1 94.12 303 PHE A N 1
ATOM 2450 C CA . PHE A 1 303 ? 13.547 20.891 5.98 1 94.12 303 PHE A CA 1
ATOM 2451 C C . PHE A 1 303 ? 14.992 21.266 6.262 1 94.12 303 PHE A C 1
ATOM 2453 O O . PHE A 1 303 ? 15.688 20.562 7.016 1 94.12 303 PHE A O 1
ATOM 2460 N N . VAL A 1 304 ? 15.438 22.281 5.551 1 93 304 VAL A N 1
ATOM 2461 C CA . VAL A 1 304 ? 16.734 22.906 5.789 1 93 304 VAL A CA 1
ATOM 2462 C C . VAL A 1 304 ? 16.516 24.328 6.324 1 93 304 VAL A C 1
ATOM 2464 O O . VAL A 1 304 ? 15.688 25.078 5.805 1 93 304 VAL A O 1
ATOM 2467 N N . LEU A 1 305 ? 17.156 24.578 7.434 1 90.94 305 LEU A N 1
ATOM 2468 C CA . LEU A 1 305 ? 17.047 25.922 8.008 1 90.94 305 LEU A CA 1
ATOM 2469 C C . LEU A 1 305 ? 18.281 26.766 7.668 1 90.94 305 LEU A C 1
ATOM 2471 O O . LEU A 1 305 ? 19.406 26.344 7.934 1 90.94 305 LEU A O 1
ATOM 2475 N N . GLN A 1 306 ? 18.016 27.859 7.027 1 90.12 306 GLN A N 1
ATOM 2476 C CA . GLN A 1 306 ? 19.094 28.781 6.711 1 90.12 306 GLN A CA 1
ATOM 2477 C C . GLN A 1 306 ? 19.203 29.891 7.766 1 90.12 306 GLN A C 1
ATOM 2479 O O . GLN A 1 306 ? 18.25 30.625 8 1 90.12 306 GLN A O 1
ATOM 2484 N N . VAL A 1 307 ? 20.25 29.891 8.445 1 81.69 307 VAL A N 1
ATOM 2485 C CA . VAL A 1 307 ? 20.562 30.938 9.422 1 81.69 307 VAL A CA 1
ATOM 2486 C C . VAL A 1 307 ? 21.797 31.703 8.992 1 81.69 307 VAL A C 1
ATOM 2488 O O . VAL A 1 307 ? 22.922 31.219 9.156 1 81.69 307 VAL A O 1
ATOM 2491 N N . GLY A 1 308 ? 21.609 32.875 8.508 1 78 308 GLY A N 1
ATOM 2492 C CA . GLY A 1 308 ? 22.75 33.562 7.906 1 78 308 GLY A CA 1
ATOM 2493 C C . GLY A 1 308 ? 23.328 32.812 6.723 1 78 308 GLY A C 1
ATOM 2494 O O . GLY A 1 308 ? 22.625 32.469 5.77 1 78 308 GLY A O 1
ATOM 2495 N N . ASP A 1 309 ? 24.672 32.5 6.91 1 80.81 309 ASP A N 1
ATOM 2496 C CA . ASP A 1 309 ? 25.344 31.766 5.836 1 80.81 309 ASP A CA 1
ATOM 2497 C C . ASP A 1 309 ? 25.391 30.266 6.125 1 80.81 309 ASP A C 1
ATOM 2499 O O . ASP A 1 309 ? 25.781 29.469 5.262 1 80.81 309 ASP A O 1
ATOM 2503 N N . ASP A 1 310 ? 24.844 29.922 7.266 1 85 310 ASP A N 1
ATOM 2504 C CA . ASP A 1 310 ? 24.906 28.516 7.672 1 85 310 ASP A CA 1
ATOM 2505 C C . ASP A 1 310 ? 23.609 27.797 7.32 1 85 310 ASP A C 1
ATOM 2507 O O . ASP A 1 310 ? 22.531 28.375 7.375 1 85 310 ASP A O 1
ATOM 2511 N N . LYS A 1 311 ? 23.781 26.641 6.848 1 88.38 311 LYS A N 1
ATOM 2512 C CA . LYS A 1 311 ? 22.641 25.781 6.547 1 88.38 311 LYS A CA 1
ATOM 2513 C C . LYS A 1 311 ? 22.609 24.578 7.48 1 88.38 311 LYS A C 1
ATOM 2515 O O . LYS A 1 311 ? 23.547 23.781 7.535 1 88.38 311 LYS A O 1
ATOM 2520 N N . LYS A 1 312 ? 21.609 24.453 8.211 1 85.88 312 LYS A N 1
ATOM 2521 C CA . LYS A 1 312 ? 21.391 23.297 9.078 1 85.88 312 LYS A CA 1
ATOM 2522 C C . LYS A 1 312 ? 20.453 22.281 8.43 1 85.88 312 LYS A C 1
ATOM 2524 O O . LYS A 1 312 ? 19.281 22.562 8.219 1 85.88 312 LYS A O 1
ATOM 2529 N N . LEU A 1 313 ? 20.984 21.156 8.156 1 88.94 313 LEU A N 1
ATOM 2530 C CA . LEU A 1 313 ? 20.234 20.125 7.457 1 88.94 313 LEU A CA 1
ATOM 2531 C C . LEU A 1 313 ? 19.391 19.297 8.438 1 88.94 313 LEU A C 1
ATOM 2533 O O . LEU A 1 313 ? 19.906 18.797 9.43 1 88.94 313 LEU A O 1
ATOM 2537 N N . ASN A 1 314 ? 18.094 19.266 8.18 1 88.62 314 ASN A N 1
ATOM 2538 C CA . ASN A 1 314 ? 17.188 18.453 8.984 1 88.62 314 ASN A CA 1
ATOM 2539 C C . ASN A 1 314 ? 16.234 17.641 8.117 1 88.62 314 ASN A C 1
ATOM 2541 O O . ASN A 1 314 ? 15.023 17.859 8.133 1 88.62 314 ASN A O 1
ATOM 2545 N N . TYR A 1 315 ? 16.781 16.734 7.309 1 90.25 315 TYR A N 1
ATOM 2546 C CA . TYR A 1 315 ? 15.914 15.875 6.5 1 90.25 315 TYR A CA 1
ATOM 2547 C C . TYR A 1 315 ? 16.516 14.477 6.375 1 90.25 315 TYR A C 1
ATOM 2549 O O . TYR A 1 315 ? 17.719 14.289 6.562 1 90.25 315 TYR A O 1
ATOM 2557 N N . ASP A 1 316 ? 15.656 13.562 6.285 1 90.62 316 ASP A N 1
ATOM 2558 C CA . ASP A 1 316 ? 16 12.156 6.066 1 90.62 316 ASP A CA 1
ATOM 2559 C C . ASP A 1 316 ? 15.297 11.609 4.824 1 90.62 316 ASP A C 1
ATOM 2561 O O . ASP A 1 316 ? 14.07 11.508 4.793 1 90.62 316 ASP A O 1
ATOM 2565 N N . LEU A 1 317 ? 16.094 11.219 3.824 1 91.31 317 LEU A N 1
ATOM 2566 C CA . LEU A 1 317 ? 15.523 10.742 2.568 1 91.31 317 LEU A CA 1
ATOM 2567 C C . LEU A 1 317 ? 15.383 9.227 2.568 1 91.31 317 LEU A C 1
ATOM 2569 O O . LEU A 1 317 ? 15.203 8.617 1.514 1 91.31 317 LEU A O 1
ATOM 2573 N N . GLY A 1 318 ? 15.516 8.648 3.68 1 88.75 318 GLY A N 1
ATOM 2574 C CA . GLY A 1 318 ? 15.352 7.207 3.75 1 88.75 318 GLY A CA 1
ATOM 2575 C C . GLY A 1 318 ? 16.438 6.445 2.998 1 88.75 318 GLY A C 1
ATOM 2576 O O . GLY A 1 318 ? 17.594 6.855 2.984 1 88.75 318 GLY A O 1
ATOM 2577 N N . ASN A 1 319 ? 16 5.184 2.502 1 88.38 319 ASN A N 1
ATOM 2578 C CA . ASN A 1 319 ? 16.969 4.297 1.858 1 88.38 319 ASN A CA 1
ATOM 2579 C C . ASN A 1 319 ? 16.531 3.924 0.445 1 88.38 319 ASN A C 1
ATOM 2581 O O . ASN A 1 319 ? 15.344 3.912 0.142 1 88.38 319 ASN A O 1
ATOM 2585 N N . ASN A 1 320 ? 17.578 3.672 -0.264 1 92.19 320 ASN A N 1
ATOM 2586 C CA . ASN A 1 320 ? 17.297 3.07 -1.565 1 92.19 320 ASN A CA 1
ATOM 2587 C C . ASN A 1 320 ? 16.781 1.645 -1.425 1 92.19 320 ASN A C 1
ATOM 2589 O O . ASN A 1 320 ? 17.422 0.801 -0.797 1 92.19 320 ASN A O 1
ATOM 2593 N N . THR A 1 321 ? 15.68 1.425 -2.029 1 93.31 321 THR A N 1
ATOM 2594 C CA . THR A 1 321 ? 15.008 0.139 -1.881 1 93.31 321 THR A CA 1
ATOM 2595 C C . THR A 1 321 ? 15.914 -1.003 -2.328 1 93.31 321 THR A C 1
ATOM 2597 O O . THR A 1 321 ? 15.961 -2.055 -1.687 1 93.31 321 THR A O 1
ATOM 2600 N N . LYS A 1 322 ? 16.641 -0.878 -3.344 1 90.62 322 LYS A N 1
ATOM 2601 C CA . LYS A 1 322 ? 17.516 -1.914 -3.881 1 90.62 322 LYS A CA 1
ATOM 2602 C C . LYS A 1 322 ? 18.656 -2.229 -2.91 1 90.62 322 LYS A C 1
ATOM 2604 O O . LYS A 1 322 ? 19.125 -3.365 -2.846 1 90.62 322 LYS A O 1
ATOM 2609 N N . ASP A 1 323 ? 19 -1.248 -2.145 1 86.44 323 ASP A N 1
ATOM 2610 C CA . ASP A 1 323 ? 20.125 -1.415 -1.24 1 86.44 323 ASP A CA 1
ATOM 2611 C C . ASP A 1 323 ? 19.703 -2.094 0.059 1 86.44 323 ASP A C 1
ATOM 2613 O O . ASP A 1 323 ? 20.469 -2.842 0.659 1 86.44 323 ASP A O 1
ATOM 2617 N N . VAL A 1 324 ? 18.531 -1.886 0.453 1 87.56 324 VAL A N 1
ATOM 2618 C CA . VAL A 1 324 ? 18.078 -2.379 1.752 1 87.56 324 VAL A CA 1
ATOM 2619 C C . VAL A 1 324 ? 17.406 -3.734 1.585 1 87.56 324 VAL A C 1
ATOM 2621 O O . VAL A 1 324 ? 17.359 -4.539 2.518 1 87.56 324 VAL A O 1
ATOM 2624 N N . GLU A 1 325 ? 16.875 -3.945 0.409 1 88.75 325 GLU A N 1
ATOM 2625 C CA . GLU A 1 325 ? 16.188 -5.199 0.134 1 88.75 325 GLU A CA 1
ATOM 2626 C C . GLU A 1 325 ? 16.984 -6.07 -0.833 1 88.75 325 GLU A C 1
ATOM 2628 O O . GLU A 1 325 ? 16.828 -5.945 -2.051 1 88.75 325 GLU A O 1
ATOM 2633 N N . PRO A 1 326 ? 17.641 -7.062 -0.307 1 85.5 326 PRO A N 1
ATOM 2634 C CA . PRO A 1 326 ? 18.516 -7.871 -1.173 1 85.5 326 PRO A CA 1
ATOM 2635 C C . PRO A 1 326 ? 17.719 -8.711 -2.176 1 85.5 326 PRO A C 1
ATOM 2637 O O . PRO A 1 326 ? 18.281 -9.148 -3.189 1 85.5 326 PRO A O 1
ATOM 2640 N N . TRP A 1 327 ? 16.516 -8.977 -1.963 1 89 327 TRP A N 1
ATOM 2641 C CA . TRP A 1 327 ? 15.711 -9.789 -2.863 1 89 327 TRP A CA 1
ATOM 2642 C C . TRP A 1 327 ? 15.305 -8.992 -4.098 1 89 327 TRP A C 1
ATOM 2644 O O . TRP A 1 327 ? 14.812 -9.562 -5.078 1 89 327 TRP A O 1
ATOM 2654 N N . VAL A 1 328 ? 15.477 -7.684 -4.074 1 92 328 VAL A N 1
ATOM 2655 C CA . VAL A 1 328 ? 15.18 -6.828 -5.219 1 92 328 VAL A CA 1
ATOM 2656 C C . VAL A 1 328 ? 16.391 -6.77 -6.148 1 92 328 VAL A C 1
ATOM 2658 O O . VAL A 1 328 ? 17.406 -6.18 -5.805 1 92 328 VAL A O 1
ATOM 2661 N N . LYS A 1 329 ? 16.25 -7.301 -7.32 1 90.94 329 LYS A N 1
ATOM 2662 C CA . LYS A 1 329 ? 17.328 -7.281 -8.312 1 90.94 329 LYS A CA 1
ATOM 2663 C C . LYS A 1 329 ? 17.344 -5.961 -9.078 1 90.94 329 LYS A C 1
ATOM 2665 O O . LYS A 1 329 ? 18.422 -5.383 -9.297 1 90.94 329 LYS A O 1
ATOM 2670 N N . ASP A 1 330 ? 16.172 -5.594 -9.453 1 93.69 330 ASP A N 1
ATOM 2671 C CA . ASP A 1 330 ? 16.062 -4.371 -10.242 1 93.69 330 ASP A CA 1
ATOM 2672 C C . ASP A 1 330 ? 14.664 -3.764 -10.125 1 93.69 330 ASP A C 1
ATOM 2674 O O . ASP A 1 330 ? 13.711 -4.457 -9.766 1 93.69 330 ASP A O 1
ATOM 2678 N N . ILE A 1 331 ? 14.68 -2.469 -10.359 1 94.88 331 ILE A N 1
ATOM 2679 C CA . ILE A 1 331 ? 13.406 -1.751 -10.383 1 94.88 331 ILE A CA 1
ATOM 2680 C C . ILE A 1 331 ? 13.305 -0.933 -11.664 1 94.88 331 ILE A C 1
ATOM 2682 O O . ILE A 1 331 ? 14.211 -0.165 -11.992 1 94.88 331 ILE A O 1
ATOM 2686 N N . LYS A 1 332 ? 12.25 -1.129 -12.375 1 91.94 332 LYS A N 1
ATOM 2687 C CA . LYS A 1 332 ? 11.969 -0.357 -13.578 1 91.94 332 LYS A CA 1
ATOM 2688 C C . LYS A 1 332 ? 10.711 0.494 -13.406 1 91.94 332 LYS A C 1
ATOM 2690 O O . LYS A 1 332 ? 9.688 0.005 -12.93 1 91.94 332 LYS A O 1
ATOM 2695 N N . ILE A 1 333 ? 10.852 1.726 -13.805 1 91.25 333 ILE A N 1
ATOM 2696 C CA . ILE A 1 333 ? 9.734 2.652 -13.664 1 91.25 333 ILE A CA 1
ATOM 2697 C C . ILE A 1 333 ? 9.125 2.939 -15.031 1 91.25 333 ILE A C 1
ATOM 2699 O O . ILE A 1 333 ? 9.828 3.332 -15.969 1 91.25 333 ILE A O 1
ATOM 2703 N N . HIS A 1 334 ? 7.879 2.693 -15.055 1 87.62 334 HIS A N 1
ATOM 2704 C CA . HIS A 1 334 ? 7.086 3.074 -16.219 1 87.62 334 HIS A CA 1
ATOM 2705 C C . HIS A 1 334 ? 6.125 4.211 -15.891 1 87.62 334 HIS A C 1
ATOM 2707 O O . HIS A 1 334 ? 6.273 4.871 -14.859 1 87.62 334 HIS A O 1
ATOM 2713 N N . ASP A 1 335 ? 5.254 4.535 -16.766 1 83.31 335 ASP A N 1
ATOM 2714 C CA . ASP A 1 335 ? 4.371 5.676 -16.547 1 83.31 335 ASP A CA 1
ATOM 2715 C C . ASP A 1 335 ? 3.379 5.398 -15.414 1 83.31 335 ASP A C 1
ATOM 2717 O O . ASP A 1 335 ? 3.293 6.164 -14.453 1 83.31 335 ASP A O 1
ATOM 2721 N N . ARG A 1 336 ? 2.736 4.25 -15.516 1 89.81 336 ARG A N 1
ATOM 2722 C CA . ARG A 1 336 ? 1.712 3.951 -14.516 1 89.81 336 ARG A CA 1
ATOM 2723 C C . ARG A 1 336 ? 2.016 2.645 -13.789 1 89.81 336 ARG A C 1
ATOM 2725 O O . ARG A 1 336 ? 1.113 2.008 -13.242 1 89.81 336 ARG A O 1
ATOM 2732 N N . LEU A 1 337 ? 3.381 2.359 -13.914 1 91.81 337 LEU A N 1
ATOM 2733 C CA . LEU A 1 337 ? 3.727 1.048 -13.375 1 91.81 337 LEU A CA 1
ATOM 2734 C C . LEU A 1 337 ? 5.164 1.03 -12.867 1 91.81 337 LEU A C 1
ATOM 2736 O O . LEU A 1 337 ? 6.055 1.608 -13.492 1 91.81 337 LEU A O 1
ATOM 2740 N N . LEU A 1 338 ? 5.246 0.466 -11.688 1 94.06 338 LEU A N 1
ATOM 2741 C CA . LEU A 1 338 ? 6.566 0.154 -11.148 1 94.06 338 LEU A CA 1
ATOM 2742 C C . LEU A 1 338 ? 6.816 -1.351 -11.172 1 94.06 338 LEU A C 1
ATOM 2744 O O . LEU A 1 338 ? 6.062 -2.119 -10.57 1 94.06 338 LEU A O 1
ATOM 2748 N N . GLU A 1 339 ? 7.828 -1.759 -11.852 1 94.56 339 GLU A N 1
ATOM 2749 C CA . GLU A 1 339 ? 8.148 -3.178 -11.977 1 94.56 339 GLU A CA 1
ATOM 2750 C C . GLU A 1 339 ? 9.367 -3.543 -11.141 1 94.56 339 GLU A C 1
ATOM 2752 O O . GLU A 1 339 ? 10.43 -2.922 -11.266 1 94.56 339 GLU A O 1
ATOM 2757 N N . VAL A 1 340 ? 9.164 -4.512 -10.305 1 95.38 340 VAL A N 1
ATOM 2758 C CA . VAL A 1 340 ? 10.258 -5.012 -9.477 1 95.38 340 VAL A CA 1
ATOM 2759 C C . VAL A 1 340 ? 10.672 -6.406 -9.945 1 95.38 340 VAL A C 1
ATOM 2761 O O . VAL A 1 340 ? 9.836 -7.312 -10.031 1 95.38 340 VAL A O 1
ATOM 2764 N N . VAL A 1 341 ? 11.898 -6.551 -10.273 1 94.94 341 VAL A N 1
ATOM 2765 C CA . VAL A 1 341 ? 12.453 -7.844 -10.648 1 94.94 341 VAL A CA 1
ATOM 2766 C C . VAL A 1 341 ? 13.086 -8.508 -9.43 1 94.94 341 VAL A C 1
ATOM 2768 O O . VAL A 1 341 ? 13.906 -7.895 -8.742 1 94.94 341 VAL A O 1
ATOM 2771 N N . HIS A 1 342 ? 12.734 -9.703 -9.219 1 92.81 342 HIS A N 1
ATOM 2772 C CA . HIS A 1 342 ? 13.195 -10.406 -8.031 1 92.81 342 HIS A CA 1
ATOM 2773 C C . HIS A 1 342 ? 14.539 -11.094 -8.281 1 92.81 342 HIS A C 1
ATOM 2775 O O . HIS A 1 342 ? 14.797 -11.562 -9.398 1 92.81 342 HIS A O 1
ATOM 2781 N N . SER A 1 343 ? 15.297 -11.109 -7.176 1 87.94 343 SER A N 1
ATOM 2782 C CA . SER A 1 343 ? 16.516 -11.914 -7.203 1 87.94 343 SER A CA 1
ATOM 2783 C C . SER A 1 343 ? 16.266 -13.305 -6.613 1 87.94 343 SER A C 1
ATOM 2785 O O . SER A 1 343 ? 17.078 -14.211 -6.777 1 87.94 343 SER A O 1
ATOM 2787 N N . GLU A 1 344 ? 15.219 -13.391 -5.883 1 81.62 344 GLU A N 1
ATOM 2788 C CA . GLU A 1 344 ? 14.781 -14.664 -5.332 1 81.62 344 GLU A CA 1
ATOM 2789 C C . GLU A 1 344 ? 13.391 -15.031 -5.828 1 81.62 344 GLU A C 1
ATOM 2791 O O . GLU A 1 344 ? 12.656 -14.18 -6.324 1 81.62 344 GLU A O 1
ATOM 2796 N N . GLY A 1 345 ? 13.117 -16.297 -5.961 1 75.06 345 GLY A N 1
ATOM 2797 C CA . GLY A 1 345 ? 11.797 -16.656 -6.43 1 75.06 345 GLY A CA 1
ATOM 2798 C C . GLY A 1 345 ? 11.234 -17.875 -5.73 1 75.06 345 GLY A C 1
ATOM 2799 O O . GLY A 1 345 ? 11.852 -18.422 -4.812 1 75.06 345 GLY A O 1
ATOM 2800 N N . ASN A 1 346 ? 9.969 -18.078 -6.027 1 79.94 346 ASN A N 1
ATOM 2801 C CA . ASN A 1 346 ? 9.297 -19.281 -5.559 1 79.94 346 ASN A CA 1
ATOM 2802 C C . ASN A 1 346 ? 9.445 -20.422 -6.555 1 79.94 346 ASN A C 1
ATOM 2804 O O . ASN A 1 346 ? 9.953 -20.234 -7.66 1 79.94 346 ASN A O 1
ATOM 2808 N N . ALA A 1 347 ? 9.078 -21.531 -5.98 1 85.5 347 ALA A N 1
ATOM 2809 C CA . ALA A 1 347 ? 9.047 -22.703 -6.855 1 85.5 347 ALA A CA 1
ATOM 2810 C C . ALA A 1 347 ? 7.934 -22.594 -7.891 1 85.5 347 ALA A C 1
ATOM 2812 O O . ALA A 1 347 ? 6.828 -22.141 -7.574 1 85.5 347 ALA A O 1
ATOM 2813 N N . LEU A 1 348 ? 8.359 -22.844 -9.102 1 90.5 348 LEU A N 1
ATOM 2814 C CA . LEU A 1 348 ? 7.414 -22.859 -10.211 1 90.5 348 LEU A CA 1
ATOM 2815 C C . LEU A 1 348 ? 7.141 -24.297 -10.672 1 90.5 348 LEU A C 1
ATOM 2817 O O . LEU A 1 348 ? 8.062 -25.016 -11.062 1 90.5 348 LEU A O 1
ATOM 2821 N N . GLY A 1 349 ? 5.875 -24.734 -10.516 1 90.06 349 GLY A N 1
ATOM 2822 C CA . GLY A 1 349 ? 5.469 -26 -11.086 1 90.06 349 GLY A CA 1
ATOM 2823 C C . GLY A 1 349 ? 4.953 -25.875 -12.508 1 90.06 349 GLY A C 1
ATOM 2824 O O . GLY A 1 349 ? 4.047 -25.094 -12.781 1 90.06 349 GLY A O 1
ATOM 2825 N N . ILE A 1 350 ? 5.641 -26.625 -13.375 1 91.44 350 ILE A N 1
ATOM 2826 C CA . ILE A 1 350 ? 5.211 -26.625 -14.766 1 91.44 350 ILE A CA 1
ATOM 2827 C C . ILE A 1 350 ? 4.715 -28 -15.156 1 91.44 350 ILE A C 1
ATOM 2829 O O . ILE A 1 350 ? 5.457 -28.984 -15.07 1 91.44 350 ILE A O 1
ATOM 2833 N N . PHE A 1 351 ? 3.475 -28.047 -15.57 1 89.12 351 PHE A N 1
ATOM 2834 C CA . PHE A 1 351 ? 2.9 -29.281 -16.109 1 89.12 351 PHE A CA 1
ATOM 2835 C C . PHE A 1 351 ? 2.957 -29.281 -17.625 1 89.12 351 PHE A C 1
ATOM 2837 O O . PHE A 1 351 ? 2.371 -28.422 -18.281 1 89.12 351 PHE A O 1
ATOM 2844 N N . VAL A 1 352 ? 3.691 -30.234 -18.078 1 90 352 VAL A N 1
ATOM 2845 C CA . VAL A 1 352 ? 3.84 -30.359 -19.531 1 90 352 VAL A CA 1
ATOM 2846 C C . VAL A 1 352 ? 3.021 -31.547 -20.031 1 90 352 VAL A C 1
ATOM 2848 O O . VAL A 1 352 ? 3.197 -32.688 -19.547 1 90 352 VAL A O 1
ATOM 2851 N N . LYS A 1 353 ? 2.193 -31.25 -20.984 1 85.38 353 LYS A N 1
ATOM 2852 C CA . LYS A 1 353 ? 1.386 -32.281 -21.594 1 85.38 353 LYS A CA 1
ATOM 2853 C C . LYS A 1 353 ? 1.903 -32.656 -22.984 1 85.38 353 LYS A C 1
ATOM 2855 O O . LYS A 1 353 ? 2.053 -31.766 -23.828 1 85.38 353 LYS A O 1
ATOM 2860 N N . THR A 1 354 ? 2.195 -33.969 -23.125 1 84.94 354 THR A N 1
ATOM 2861 C CA . THR A 1 354 ? 2.695 -34.469 -24.406 1 84.94 354 THR A CA 1
ATOM 2862 C C . THR A 1 354 ? 1.93 -35.688 -24.859 1 84.94 354 THR A C 1
ATOM 2864 O O . THR A 1 354 ? 1.347 -36.406 -24.031 1 84.94 354 THR A O 1
ATOM 2867 N N . THR A 1 355 ? 1.962 -35.969 -26.156 1 80.31 355 THR A N 1
ATOM 2868 C CA . THR A 1 355 ? 1.304 -37.156 -26.688 1 80.31 355 THR A CA 1
ATOM 2869 C C . THR A 1 355 ? 2.246 -38.344 -26.656 1 80.31 355 THR A C 1
ATOM 2871 O O . THR A 1 355 ? 1.803 -39.5 -26.734 1 80.31 355 THR A O 1
ATOM 2874 N N . VAL A 1 356 ? 3.533 -38.031 -26.641 1 81.69 356 VAL A N 1
ATOM 2875 C CA . VAL A 1 356 ? 4.539 -39.094 -26.547 1 81.69 356 VAL A CA 1
ATOM 2876 C C . VAL A 1 356 ? 5.238 -39.031 -25.188 1 81.69 356 VAL A C 1
ATOM 2878 O O . VAL A 1 356 ? 5.328 -37.938 -24.578 1 81.69 356 VAL A O 1
ATOM 2881 N N . LYS A 1 357 ? 5.664 -40.156 -24.719 1 83.75 357 LYS A N 1
ATOM 2882 C CA . LYS A 1 357 ? 6.352 -40.188 -23.422 1 83.75 357 LYS A CA 1
ATOM 2883 C C . LYS A 1 357 ? 7.684 -39.469 -23.484 1 83.75 357 LYS A C 1
ATOM 2885 O O . LYS A 1 357 ? 8.578 -39.844 -24.234 1 83.75 357 LYS A O 1
ATOM 2890 N N . PRO A 1 358 ? 7.793 -38.5 -22.688 1 88.25 358 PRO A N 1
ATOM 2891 C CA . PRO A 1 358 ? 9.062 -37.781 -22.688 1 88.25 358 PRO A CA 1
ATOM 2892 C C . PRO A 1 358 ? 10.125 -38.438 -21.812 1 88.25 358 PRO A C 1
ATOM 2894 O O . PRO A 1 358 ? 9.805 -39.094 -20.828 1 88.25 358 PRO A O 1
ATOM 2897 N N . SER A 1 359 ? 11.391 -38.281 -22.234 1 86.75 359 SER A N 1
ATOM 2898 C CA . SER A 1 359 ? 12.531 -38.688 -21.422 1 86.75 359 SER A CA 1
ATOM 2899 C C . SER A 1 359 ? 13.25 -37.469 -20.828 1 86.75 359 SER A C 1
ATOM 2901 O O . SER A 1 359 ? 13.836 -36.688 -21.562 1 86.75 359 SER A O 1
ATOM 2903 N N . VAL A 1 360 ? 13.156 -37.469 -19.516 1 86.5 360 VAL A N 1
ATOM 2904 C CA . VAL A 1 360 ? 13.766 -36.312 -18.844 1 86.5 360 VAL A CA 1
ATOM 2905 C C . VAL A 1 360 ? 15.234 -36.625 -18.547 1 86.5 360 VAL A C 1
ATOM 2907 O O . VAL A 1 360 ? 15.578 -37.75 -18.188 1 86.5 360 VAL A O 1
ATOM 2910 N N . PHE A 1 361 ? 16.109 -35.656 -18.75 1 82.69 361 PHE A N 1
ATOM 2911 C CA . PHE A 1 361 ? 17.516 -35.844 -18.438 1 82.69 361 PHE A CA 1
ATOM 2912 C C . PHE A 1 361 ? 18.109 -34.594 -17.781 1 82.69 361 PHE A C 1
ATOM 2914 O O . PHE A 1 361 ? 17.516 -33.531 -17.844 1 82.69 361 PHE A O 1
ATOM 2921 N N . ARG A 1 362 ? 19.172 -34.812 -17.047 1 83.12 362 ARG A N 1
ATOM 2922 C CA . ARG A 1 362 ? 19.875 -33.75 -16.344 1 83.12 362 ARG A CA 1
ATOM 2923 C C . ARG A 1 362 ? 21.375 -33.875 -16.5 1 83.12 362 ARG A C 1
ATOM 2925 O O . ARG A 1 362 ? 21.875 -34.969 -16.781 1 83.12 362 ARG A O 1
ATOM 2932 N N . HIS A 1 363 ? 21.984 -32.75 -16.344 1 84.38 363 HIS A N 1
ATOM 2933 C CA . HIS A 1 363 ? 23.453 -32.719 -16.375 1 84.38 363 HIS A CA 1
ATOM 2934 C C . HIS A 1 363 ? 24.016 -32.594 -14.961 1 84.38 363 HIS A C 1
ATOM 2936 O O . HIS A 1 363 ? 23.359 -32.062 -14.062 1 84.38 363 HIS A O 1
ATOM 2942 N N . ASN A 1 364 ? 25.188 -33.062 -14.828 1 82.75 364 ASN A N 1
ATOM 2943 C CA . ASN A 1 364 ? 25.891 -32.875 -13.562 1 82.75 364 ASN A CA 1
ATOM 2944 C C . ASN A 1 364 ? 26.484 -31.484 -13.469 1 82.75 364 ASN A C 1
ATOM 2946 O O . ASN A 1 364 ? 26.969 -30.938 -14.469 1 82.75 364 ASN A O 1
ATOM 2950 N N . SER A 1 365 ? 26.422 -31.016 -12.25 1 88.5 365 SER A N 1
ATOM 2951 C CA . SER A 1 365 ? 26.969 -29.688 -12.023 1 88.5 365 SER A CA 1
ATOM 2952 C C . SER A 1 365 ? 28.469 -29.75 -11.758 1 88.5 365 SER A C 1
ATOM 2954 O O . SER A 1 365 ? 29.031 -30.844 -11.594 1 88.5 365 SER A O 1
ATOM 2956 N N . GLN A 1 366 ? 29.094 -28.547 -11.906 1 89.06 366 GLN A N 1
ATOM 2957 C CA . GLN A 1 366 ? 30.531 -28.422 -11.695 1 89.06 366 GLN A CA 1
ATOM 2958 C C . GLN A 1 366 ? 30.844 -27.312 -10.703 1 89.06 366 GLN A C 1
ATOM 2960 O O . GLN A 1 366 ? 30.219 -26.25 -10.727 1 89.06 366 GLN A O 1
ATOM 2965 N N . LEU A 1 367 ? 31.781 -27.672 -9.828 1 93.38 367 LEU A N 1
ATOM 2966 C CA . LEU A 1 367 ? 32.281 -26.688 -8.867 1 93.38 367 LEU A CA 1
ATOM 2967 C C . LEU A 1 367 ? 33.781 -26.766 -8.742 1 93.38 367 LEU A C 1
ATOM 2969 O O . LEU A 1 367 ? 34.344 -27.812 -8.391 1 93.38 367 LEU A O 1
ATOM 2973 N N . GLY A 1 368 ? 34.438 -25.703 -9.023 1 92.5 368 GLY A N 1
ATOM 2974 C CA . GLY A 1 368 ? 35.875 -25.641 -8.797 1 92.5 368 GLY A CA 1
ATOM 2975 C C . GLY A 1 368 ? 36.219 -25.281 -7.363 1 92.5 368 GLY A C 1
ATOM 2976 O O . GLY A 1 368 ? 36.844 -26.062 -6.652 1 92.5 368 GLY A O 1
ATOM 2977 N N . ASP A 1 369 ? 35.906 -24.016 -7.043 1 93.88 369 ASP A N 1
ATOM 2978 C CA . ASP A 1 369 ? 36.188 -23.469 -5.719 1 93.88 369 ASP A CA 1
ATOM 2979 C C . ASP A 1 369 ? 35.156 -22.375 -5.355 1 93.88 369 ASP A C 1
ATOM 2981 O O . ASP A 1 369 ? 34.406 -21.938 -6.203 1 93.88 369 ASP A O 1
ATOM 2985 N N . PHE A 1 370 ? 35.125 -22.109 -4.016 1 96.5 370 PHE A N 1
ATOM 2986 C CA . PHE A 1 370 ? 34.281 -20.969 -3.631 1 96.5 370 PHE A CA 1
ATOM 2987 C C . PHE A 1 370 ? 34.844 -20.266 -2.414 1 96.5 370 PHE A C 1
ATOM 2989 O O . PHE A 1 370 ? 35.688 -20.812 -1.698 1 96.5 370 PHE A O 1
ATOM 2996 N N . SER A 1 371 ? 34.562 -19.016 -2.299 1 95.69 371 SER A N 1
ATOM 2997 C CA . SER A 1 371 ? 34.844 -18.172 -1.141 1 95.69 371 SER A CA 1
ATOM 2998 C C . SER A 1 371 ? 33.688 -17.266 -0.808 1 95.69 371 SER A C 1
ATOM 3000 O O . SER A 1 371 ? 32.75 -17.125 -1.605 1 95.69 371 SER A O 1
ATOM 3002 N N . GLY A 1 372 ? 33.688 -16.828 0.421 1 96 372 GLY A N 1
ATOM 3003 C CA . GLY A 1 372 ? 32.594 -15.938 0.762 1 96 372 GLY A CA 1
ATOM 3004 C C . GLY A 1 372 ? 32.719 -15.328 2.145 1 96 372 GLY A C 1
ATOM 3005 O O . GLY A 1 372 ? 33.75 -15.508 2.811 1 96 372 GLY A O 1
ATOM 3006 N N . THR A 1 373 ? 31.828 -14.508 2.463 1 96 373 THR A N 1
ATOM 3007 C CA . THR A 1 373 ? 31.734 -13.852 3.762 1 96 373 THR A CA 1
ATOM 3008 C C . THR A 1 373 ? 30.281 -13.703 4.188 1 96 373 THR A C 1
ATOM 3010 O O . THR A 1 373 ? 29.391 -13.586 3.344 1 96 373 THR A O 1
ATOM 3013 N N . ILE A 1 374 ? 30.031 -13.805 5.48 1 95.06 374 ILE A N 1
ATOM 3014 C CA . ILE A 1 374 ? 28.703 -13.586 6.035 1 95.06 374 ILE A CA 1
ATOM 3015 C C . ILE A 1 374 ? 28.594 -12.148 6.539 1 95.06 374 ILE A C 1
ATOM 3017 O O . ILE A 1 374 ? 29.453 -11.672 7.289 1 95.06 374 ILE A O 1
ATOM 3021 N N . HIS A 1 375 ? 27.547 -11.492 6.059 1 93.75 375 HIS A N 1
ATOM 3022 C CA . HIS A 1 375 ? 27.359 -10.086 6.406 1 93.75 375 HIS A CA 1
ATOM 3023 C C . HIS A 1 375 ? 26.031 -9.867 7.117 1 93.75 375 HIS A C 1
ATOM 3025 O O . HIS A 1 375 ? 25.016 -10.477 6.75 1 93.75 375 HIS A O 1
ATOM 3031 N N . LEU A 1 376 ? 26.078 -9.156 8.148 1 92.69 376 LEU A N 1
ATOM 3032 C CA . LEU A 1 376 ? 24.891 -8.555 8.758 1 92.69 376 LEU A CA 1
ATOM 3033 C C . LEU A 1 376 ? 24.891 -7.043 8.562 1 92.69 376 LEU A C 1
ATOM 3035 O O . LEU A 1 376 ? 25.703 -6.336 9.164 1 92.69 376 LEU A O 1
ATOM 3039 N N . ASP A 1 377 ? 23.969 -6.547 7.789 1 88.19 377 ASP A N 1
ATOM 3040 C CA . ASP A 1 377 ? 24.016 -5.137 7.426 1 88.19 377 ASP A CA 1
ATOM 3041 C C . ASP A 1 377 ? 23.25 -4.281 8.422 1 88.19 377 ASP A C 1
ATOM 3043 O O . ASP A 1 377 ? 22.734 -4.793 9.422 1 88.19 377 ASP A O 1
ATOM 3047 N N . SER A 1 378 ? 23.234 -3.059 8.148 1 86.31 378 SER A N 1
ATOM 3048 C CA . SER A 1 378 ? 22.656 -2.104 9.086 1 86.31 378 SER A CA 1
ATOM 3049 C C . SER A 1 378 ? 21.125 -2.217 9.102 1 86.31 378 SER A C 1
ATOM 3051 O O . SER A 1 378 ? 20.484 -1.673 9.992 1 86.31 378 SER A O 1
ATOM 3053 N N . SER A 1 379 ? 20.594 -2.898 8.156 1 83.06 379 SER A N 1
ATOM 3054 C CA . SER A 1 379 ? 19.156 -3.127 8.133 1 83.06 379 SER A CA 1
ATOM 3055 C C . SER A 1 379 ? 18.812 -4.523 8.633 1 83.06 379 SER A C 1
ATOM 3057 O O . SER A 1 379 ? 17.703 -5.012 8.422 1 83.06 379 SER A O 1
ATOM 3059 N N . SER A 1 380 ? 19.703 -5.195 9.195 1 84.75 380 SER A N 1
ATOM 3060 C CA . SER A 1 380 ? 19.562 -6.512 9.812 1 84.75 380 SER A CA 1
ATOM 3061 C C . SER A 1 380 ? 19.328 -7.59 8.758 1 84.75 380 SER A C 1
ATOM 3063 O O . SER A 1 380 ? 18.625 -8.57 9.008 1 84.75 380 SER A O 1
ATOM 3065 N N . ASN A 1 381 ? 19.719 -7.305 7.582 1 86.56 381 ASN A N 1
ATOM 3066 C CA . ASN A 1 381 ? 19.781 -8.375 6.598 1 86.56 381 ASN A CA 1
ATOM 3067 C C . ASN A 1 381 ? 21.047 -9.211 6.762 1 86.56 381 ASN A C 1
ATOM 3069 O O . ASN A 1 381 ? 22.156 -8.68 6.707 1 86.56 381 ASN A O 1
ATOM 3073 N N . CYS A 1 382 ? 20.781 -10.438 7.012 1 91.25 382 CYS A N 1
ATOM 3074 C CA . CYS A 1 382 ? 21.906 -11.367 7.086 1 91.25 382 CYS A CA 1
ATOM 3075 C C . CYS A 1 382 ? 22.016 -12.18 5.801 1 91.25 382 CYS A C 1
ATOM 3077 O O . CYS A 1 382 ? 21.031 -12.773 5.348 1 91.25 382 CYS A O 1
ATOM 3079 N N . TYR A 1 383 ? 23.156 -12.086 5.188 1 90.88 383 TYR A N 1
ATOM 3080 C CA . TYR A 1 383 ? 23.328 -12.805 3.934 1 90.88 383 TYR A CA 1
ATOM 3081 C C . TYR A 1 383 ? 24.781 -13.242 3.758 1 90.88 383 TYR A C 1
ATOM 3083 O O . TYR A 1 383 ? 25.688 -12.688 4.379 1 90.88 383 TYR A O 1
ATOM 3091 N N . MET A 1 384 ? 24.922 -14.219 2.984 1 92.81 384 MET A N 1
ATOM 3092 C CA . MET A 1 384 ? 26.25 -14.703 2.6 1 92.81 384 MET A CA 1
ATOM 3093 C C . MET A 1 384 ? 26.578 -14.289 1.17 1 92.81 384 MET A C 1
ATOM 3095 O O . MET A 1 384 ? 25.797 -14.539 0.249 1 92.81 384 MET A O 1
ATOM 3099 N N . ASN A 1 385 ? 27.656 -13.609 1.089 1 92.94 385 ASN A N 1
ATOM 3100 C CA . ASN A 1 385 ? 28.203 -13.336 -0.235 1 92.94 385 ASN A CA 1
ATOM 3101 C C . ASN A 1 385 ? 29.188 -14.422 -0.676 1 92.94 385 ASN A C 1
ATOM 3103 O O . ASN A 1 385 ? 30.266 -14.562 -0.098 1 92.94 385 ASN A O 1
ATOM 3107 N N . LEU A 1 386 ? 28.812 -15.086 -1.7 1 94.75 386 LEU A N 1
ATOM 3108 C CA . LEU A 1 386 ? 29.641 -16.203 -2.172 1 94.75 386 LEU A CA 1
ATOM 3109 C C . LEU A 1 386 ? 30.219 -15.898 -3.549 1 94.75 386 LEU A C 1
ATOM 3111 O O . LEU A 1 386 ? 29.547 -15.312 -4.398 1 94.75 386 LEU A O 1
ATOM 3115 N N . THR A 1 387 ? 31.422 -16.203 -3.662 1 95.56 387 THR A N 1
ATOM 3116 C CA . THR A 1 387 ? 32.094 -16.156 -4.957 1 95.56 387 THR A CA 1
ATOM 3117 C C . THR A 1 387 ? 32.562 -17.547 -5.383 1 95.56 387 THR A C 1
ATOM 3119 O O . THR A 1 387 ? 33.375 -18.172 -4.695 1 95.56 387 THR A O 1
ATOM 3122 N N . PHE A 1 388 ? 32.094 -17.969 -6.496 1 95.31 388 PHE A N 1
ATOM 3123 C CA . PHE A 1 388 ? 32.406 -19.297 -7.004 1 95.31 388 PHE A CA 1
ATOM 3124 C C . PHE A 1 388 ? 33.375 -19.203 -8.164 1 95.31 388 PHE A C 1
ATOM 3126 O O . PHE A 1 388 ? 33.344 -18.266 -8.953 1 95.31 388 PHE A O 1
ATOM 3133 N N . LYS A 1 389 ? 34.25 -20.234 -8.172 1 95.38 389 LYS A N 1
ATOM 3134 C CA . LYS A 1 389 ? 35.219 -20.359 -9.273 1 95.38 389 LYS A CA 1
ATOM 3135 C C . LYS A 1 389 ? 34.938 -21.625 -10.086 1 95.38 389 LYS A C 1
ATOM 3137 O O . LYS A 1 389 ? 34.781 -22.703 -9.523 1 95.38 389 LYS A O 1
ATOM 3142 N N . ASP A 1 390 ? 34.906 -21.453 -11.422 1 93.19 390 ASP A N 1
ATOM 3143 C CA . ASP A 1 390 ? 34.75 -22.562 -12.352 1 93.19 390 ASP A CA 1
ATOM 3144 C C . ASP A 1 390 ? 33.5 -23.375 -12.008 1 93.19 390 ASP A C 1
ATOM 3146 O O . ASP A 1 390 ? 33.594 -24.562 -11.68 1 93.19 390 ASP A O 1
ATOM 3150 N N . VAL A 1 391 ? 32.438 -22.734 -12.148 1 92.31 391 VAL A N 1
ATOM 3151 C CA . VAL A 1 391 ? 31.203 -23.328 -11.648 1 92.31 391 VAL A CA 1
ATOM 3152 C C . VAL A 1 391 ? 30.172 -23.391 -12.773 1 92.31 391 VAL A C 1
ATOM 3154 O O . VAL A 1 391 ? 30.219 -22.609 -13.727 1 92.31 391 VAL A O 1
ATOM 3157 N N . ARG A 1 392 ? 29.359 -24.359 -12.648 1 88.12 392 ARG A N 1
ATOM 3158 C CA . ARG A 1 392 ? 28.234 -24.531 -13.562 1 88.12 392 ARG A CA 1
ATOM 3159 C C . ARG A 1 392 ? 27.125 -25.359 -12.906 1 88.12 392 ARG A C 1
ATOM 3161 O O . ARG A 1 392 ? 27.406 -26.312 -12.18 1 88.12 392 ARG A O 1
ATOM 3168 N N . GLY A 1 393 ? 25.828 -24.891 -13.125 1 86.5 393 GLY A N 1
ATOM 3169 C CA . GLY A 1 393 ? 24.688 -25.688 -12.68 1 86.5 393 GLY A CA 1
ATOM 3170 C C . GLY A 1 393 ? 24.203 -25.312 -11.297 1 86.5 393 GLY A C 1
ATOM 3171 O O . GLY A 1 393 ? 24.188 -24.141 -10.93 1 86.5 393 GLY A O 1
ATOM 3172 N N . SER A 1 394 ? 23.703 -26.375 -10.555 1 85.81 394 SER A N 1
ATOM 3173 C CA . SER A 1 394 ? 23.094 -26.172 -9.242 1 85.81 394 SER A CA 1
ATOM 3174 C C . SER A 1 394 ? 24.047 -26.609 -8.125 1 85.81 394 SER A C 1
ATOM 3176 O O . SER A 1 394 ? 24.641 -27.688 -8.203 1 85.81 394 SER A O 1
ATOM 3178 N N . LEU A 1 395 ? 24.062 -25.781 -7.121 1 89.75 395 LEU A N 1
ATOM 3179 C CA . LEU A 1 395 ? 24.984 -26.031 -6.012 1 89.75 395 LEU A CA 1
ATOM 3180 C C . LEU A 1 395 ? 24.234 -26.062 -4.688 1 89.75 395 LEU A C 1
ATOM 3182 O O . LEU A 1 395 ? 24.016 -25.016 -4.074 1 89.75 395 LEU A O 1
ATOM 3186 N N . PRO A 1 396 ? 23.875 -27.234 -4.191 1 88.88 396 PRO A N 1
ATOM 3187 C CA . PRO A 1 396 ? 23.328 -27.312 -2.836 1 88.88 396 PRO A CA 1
ATOM 3188 C C . PRO A 1 396 ? 24.375 -27.078 -1.759 1 88.88 396 PRO A C 1
ATOM 3190 O O . PRO A 1 396 ? 25.531 -27.469 -1.931 1 88.88 396 PRO A O 1
ATOM 3193 N N . GLY A 1 397 ? 23.969 -26.453 -0.739 1 92.19 397 GLY A N 1
ATOM 3194 C CA . GLY A 1 397 ? 24.875 -26.172 0.36 1 92.19 397 GLY A CA 1
ATOM 3195 C C . GLY A 1 397 ? 24.25 -26.359 1.725 1 92.19 397 GLY A C 1
ATOM 3196 O O . GLY A 1 397 ? 23.031 -26.484 1.837 1 92.19 397 GLY A O 1
ATOM 3197 N N . VAL A 1 398 ? 25.172 -26.531 2.678 1 91.06 398 VAL A N 1
ATOM 3198 C CA . VAL A 1 398 ? 24.75 -26.703 4.066 1 91.06 398 VAL A CA 1
ATOM 3199 C C . VAL A 1 398 ? 25.609 -25.828 4.977 1 91.06 398 VAL A C 1
ATOM 3201 O O . VAL A 1 398 ? 26.812 -25.672 4.738 1 91.06 398 VAL A O 1
ATOM 3204 N N . ILE A 1 399 ? 25 -25.266 5.941 1 91.81 399 ILE A N 1
ATOM 3205 C CA . ILE A 1 399 ? 25.703 -24.422 6.906 1 91.81 399 ILE A CA 1
ATOM 3206 C C . ILE A 1 399 ? 25.734 -25.109 8.266 1 91.81 399 ILE A C 1
ATOM 3208 O O . ILE A 1 399 ? 24.703 -25.594 8.75 1 91.81 399 ILE A O 1
ATOM 3212 N N . TYR A 1 400 ? 26.906 -25.078 8.828 1 90.5 400 TYR A N 1
ATOM 3213 C CA . TYR A 1 400 ? 27.094 -25.656 10.148 1 90.5 400 TYR A CA 1
ATOM 3214 C C . TYR A 1 400 ? 27.562 -24.594 11.148 1 90.5 400 TYR A C 1
ATOM 3216 O O . TYR A 1 400 ? 28.359 -23.719 10.805 1 90.5 400 TYR A O 1
ATOM 3224 N N . SER A 1 401 ? 26.984 -24.719 12.336 1 85.88 401 SER A N 1
ATOM 3225 C CA . SER A 1 401 ? 27.359 -23.766 13.375 1 85.88 401 SER A CA 1
ATOM 3226 C C . SER A 1 401 ? 28.656 -24.203 14.078 1 85.88 401 SER A C 1
ATOM 3228 O O . SER A 1 401 ? 29.344 -23.375 14.68 1 85.88 401 SER A O 1
ATOM 3230 N N . ALA A 1 402 ? 28.875 -25.469 14.062 1 80.44 402 ALA A N 1
ATOM 3231 C CA . ALA A 1 402 ? 30.016 -25.984 14.797 1 80.44 402 ALA A CA 1
ATOM 3232 C C . ALA A 1 402 ? 30.844 -26.922 13.922 1 80.44 402 ALA A C 1
ATOM 3234 O O . ALA A 1 402 ? 30.375 -27.391 12.891 1 80.44 402 ALA A O 1
ATOM 3235 N N . GLU A 1 403 ? 32.094 -27.125 14.312 1 80.25 403 GLU A N 1
ATOM 3236 C CA . GLU A 1 403 ? 33.031 -27.953 13.57 1 80.25 403 GLU A CA 1
ATOM 3237 C C . GLU A 1 403 ? 32.594 -29.422 13.57 1 80.25 403 GLU A C 1
ATOM 3239 O O . GLU A 1 403 ? 32.906 -30.172 12.648 1 80.25 403 GLU A O 1
ATOM 3244 N N . SER A 1 404 ? 31.781 -29.766 14.578 1 81.31 404 SER A N 1
ATOM 3245 C CA . SER A 1 404 ? 31.359 -31.156 14.68 1 81.31 404 SER A CA 1
ATOM 3246 C C . SER A 1 404 ? 30.406 -31.531 13.555 1 81.31 404 SER A C 1
ATOM 3248 O O . SER A 1 404 ? 30.25 -32.719 13.227 1 81.31 404 SER A O 1
ATOM 3250 N N . ARG A 1 405 ? 29.828 -30.562 12.859 1 82.31 405 ARG A N 1
ATOM 3251 C CA . ARG A 1 405 ? 28.891 -30.75 11.758 1 82.31 405 ARG A CA 1
ATOM 3252 C C . ARG A 1 405 ? 27.75 -31.672 12.156 1 82.31 405 ARG A C 1
ATOM 3254 O O . ARG A 1 405 ? 27.234 -32.438 11.328 1 82.31 405 ARG A O 1
ATOM 3261 N N . ASP A 1 406 ? 27.469 -31.75 13.422 1 75.81 406 ASP A N 1
ATOM 3262 C CA . ASP A 1 406 ? 26.406 -32.625 13.93 1 75.81 406 ASP A CA 1
ATOM 3263 C C . ASP A 1 406 ? 25.031 -32.062 13.562 1 75.81 406 ASP A C 1
ATOM 3265 O O . ASP A 1 406 ? 24.078 -32.812 13.352 1 75.81 406 ASP A O 1
ATOM 3269 N N . PHE A 1 407 ? 25.016 -30.781 13.508 1 79.94 407 PHE A N 1
ATOM 3270 C CA . PHE A 1 407 ? 23.719 -30.141 13.273 1 79.94 407 PHE A CA 1
ATOM 3271 C C . PHE A 1 407 ? 23.797 -29.156 12.125 1 79.94 407 PHE A C 1
ATOM 3273 O O . PHE A 1 407 ? 24.562 -28.172 12.188 1 79.94 407 PHE A O 1
ATOM 3280 N N . ALA A 1 408 ? 23.078 -29.469 11.078 1 84.69 408 ALA A N 1
ATOM 3281 C CA . ALA A 1 408 ? 22.953 -28.547 9.961 1 84.69 408 ALA A CA 1
ATOM 3282 C C . ALA A 1 408 ? 22 -27.406 10.297 1 84.69 408 ALA A C 1
ATOM 3284 O O . ALA A 1 408 ? 20.828 -27.625 10.609 1 84.69 408 ALA A O 1
ATOM 3285 N N . GLU A 1 409 ? 22.5 -26.281 10.305 1 81.88 409 GLU A N 1
ATOM 3286 C CA . GLU A 1 409 ? 21.688 -25.125 10.656 1 81.88 409 GLU A CA 1
ATOM 3287 C C . GLU A 1 409 ? 20.766 -24.734 9.508 1 81.88 409 GLU A C 1
ATOM 3289 O O . GLU A 1 409 ? 19.609 -24.359 9.734 1 81.88 409 GLU A O 1
ATOM 3294 N N . LEU A 1 410 ? 21.312 -24.734 8.359 1 88.5 410 LEU A N 1
ATOM 3295 C CA . LEU A 1 410 ? 20.531 -24.281 7.211 1 88.5 410 LEU A CA 1
ATOM 3296 C C . LEU A 1 410 ? 21.016 -24.969 5.934 1 88.5 410 LEU A C 1
ATOM 3298 O O . LEU A 1 410 ? 22.219 -25.172 5.738 1 88.5 410 LEU A O 1
ATOM 3302 N N . PHE A 1 411 ? 20.047 -25.375 5.172 1 87.75 411 PHE A N 1
ATOM 3303 C CA . PHE A 1 411 ? 20.312 -25.828 3.814 1 87.75 411 PHE A CA 1
ATOM 3304 C C . PHE A 1 411 ? 19.953 -24.75 2.797 1 87.75 411 PHE A C 1
ATOM 3306 O O . PHE A 1 411 ? 18.969 -24.031 2.969 1 87.75 411 PHE A O 1
ATOM 3313 N N . PHE A 1 412 ? 20.812 -24.609 1.818 1 86.94 412 PHE A N 1
ATOM 3314 C CA . PHE A 1 412 ? 20.516 -23.625 0.782 1 86.94 412 PHE A CA 1
ATOM 3315 C C . PHE A 1 412 ? 20.891 -24.156 -0.594 1 86.94 412 PHE A C 1
ATOM 3317 O O . PHE A 1 412 ? 21.484 -25.234 -0.707 1 86.94 412 PHE A O 1
ATOM 3324 N N . HIS A 1 413 ? 20.375 -23.438 -1.59 1 85.75 413 HIS A N 1
ATOM 3325 C CA . HIS A 1 413 ? 20.625 -23.812 -2.98 1 85.75 413 HIS A CA 1
ATOM 3326 C C . HIS A 1 413 ? 20.969 -22.578 -3.82 1 85.75 413 HIS A C 1
ATOM 3328 O O . HIS A 1 413 ? 20.328 -21.531 -3.68 1 85.75 413 HIS A O 1
ATOM 3334 N N . VAL A 1 414 ? 22.109 -22.719 -4.594 1 86.12 414 VAL A N 1
ATOM 3335 C CA . VAL A 1 414 ? 22.5 -21.656 -5.516 1 86.12 414 VAL A CA 1
ATOM 3336 C C . VAL A 1 414 ? 22.453 -22.172 -6.949 1 86.12 414 VAL A C 1
ATOM 3338 O O . VAL A 1 414 ? 22.984 -23.25 -7.242 1 86.12 414 VAL A O 1
ATOM 3341 N N . HIS A 1 415 ? 21.797 -21.406 -7.75 1 83.31 415 HIS A N 1
ATOM 3342 C CA . HIS A 1 415 ? 21.781 -21.766 -9.164 1 83.31 415 HIS A CA 1
ATOM 3343 C C . HIS A 1 415 ? 22.594 -20.781 -9.992 1 83.31 415 HIS A C 1
ATOM 3345 O O . HIS A 1 415 ? 22.297 -19.578 -10.023 1 83.31 415 HIS A O 1
ATOM 3351 N N . VAL A 1 416 ? 23.625 -21.156 -10.602 1 81.06 416 VAL A N 1
ATOM 3352 C CA . VAL A 1 416 ? 24.531 -20.312 -11.367 1 81.06 416 VAL A CA 1
ATOM 3353 C C . VAL A 1 416 ? 24.016 -20.156 -12.797 1 81.06 416 VAL A C 1
ATOM 3355 O O . VAL A 1 416 ? 24.219 -19.109 -13.422 1 81.06 416 VAL A O 1
ATOM 3358 N N . GLY A 1 417 ? 23.375 -21.109 -13.359 1 74.94 417 GLY A N 1
ATOM 3359 C CA . GLY A 1 417 ? 22.906 -21.078 -14.742 1 74.94 417 GLY A CA 1
ATOM 3360 C C . GLY A 1 417 ? 23.469 -22.219 -15.586 1 74.94 417 GLY A C 1
ATOM 3361 O O . GLY A 1 417 ? 24.125 -23.109 -15.062 1 74.94 417 GLY A O 1
ATOM 3362 N N . ASP A 1 418 ? 23.234 -22.078 -16.906 1 73.75 418 ASP A N 1
ATOM 3363 C CA . ASP A 1 418 ? 23.547 -23.172 -17.828 1 73.75 418 ASP A CA 1
ATOM 3364 C C . ASP A 1 418 ? 24.938 -23.016 -18.422 1 73.75 418 ASP A C 1
ATOM 3366 O O . ASP A 1 418 ? 25.5 -23.969 -18.969 1 73.75 418 ASP A O 1
ATOM 3370 N N . GLN A 1 419 ? 25.5 -21.875 -18.234 1 78.62 419 GLN A N 1
ATOM 3371 C CA . GLN A 1 419 ? 26.797 -21.625 -18.844 1 78.62 419 GLN A CA 1
ATOM 3372 C C . GLN A 1 419 ? 27.922 -21.672 -17.797 1 78.62 419 GLN A C 1
ATOM 3374 O O . GLN A 1 419 ? 27.703 -21.328 -16.641 1 78.62 419 GLN A O 1
ATOM 3379 N N . PHE A 1 420 ? 29 -22.203 -18.312 1 86.44 420 PHE A N 1
ATOM 3380 C CA . PHE A 1 420 ? 30.172 -22.219 -17.453 1 86.44 420 PHE A CA 1
ATOM 3381 C C . PHE A 1 420 ? 30.625 -20.797 -17.156 1 86.44 420 PHE A C 1
ATOM 3383 O O . PHE A 1 420 ? 30.719 -19.953 -18.047 1 86.44 420 PHE A O 1
ATOM 3390 N N . GLN A 1 421 ? 30.812 -20.656 -15.867 1 90.31 421 GLN A N 1
ATOM 3391 C CA . GLN A 1 421 ? 31.281 -19.344 -15.438 1 90.31 421 GLN A CA 1
ATOM 3392 C C . GLN A 1 421 ? 32.594 -19.453 -14.672 1 90.31 421 GLN A C 1
ATOM 3394 O O . GLN A 1 421 ? 32.719 -20.266 -13.758 1 90.31 421 GLN A O 1
ATOM 3399 N N . GLU A 1 422 ? 33.5 -18.641 -15.086 1 92.38 422 GLU A N 1
ATOM 3400 C CA . GLU A 1 422 ? 34.781 -18.625 -14.367 1 92.38 422 GLU A CA 1
ATOM 3401 C C . GLU A 1 422 ? 34.625 -18.031 -12.969 1 92.38 422 GLU A C 1
ATOM 3403 O O . GLU A 1 422 ? 35.219 -18.5 -12.016 1 92.38 422 GLU A O 1
ATOM 3408 N N . LEU A 1 423 ? 33.938 -17.016 -13 1 93.69 423 LEU A N 1
ATOM 3409 C CA . LEU A 1 423 ? 33.625 -16.359 -11.742 1 93.69 423 LEU A CA 1
ATOM 3410 C C . LEU A 1 423 ? 32.125 -16.031 -11.641 1 93.69 423 LEU A C 1
ATOM 3412 O O . LEU A 1 423 ? 31.547 -15.477 -12.57 1 93.69 423 LEU A O 1
ATOM 3416 N N . PHE A 1 424 ? 31.547 -16.547 -10.5 1 92.5 424 PHE A N 1
ATOM 3417 C CA . PHE A 1 424 ? 30.125 -16.281 -10.273 1 92.5 424 PHE A CA 1
ATOM 3418 C C . PHE A 1 424 ? 29.875 -15.82 -8.844 1 92.5 424 PHE A C 1
ATOM 3420 O O . PHE A 1 424 ? 30.359 -16.438 -7.891 1 92.5 424 PHE A O 1
ATOM 3427 N N . ARG A 1 425 ? 29.156 -14.75 -8.734 1 90 425 ARG A N 1
ATOM 3428 C CA . ARG A 1 425 ? 28.828 -14.219 -7.414 1 90 425 ARG A CA 1
ATOM 3429 C C . ARG A 1 425 ? 27.359 -14.391 -7.094 1 90 425 ARG A C 1
ATOM 3431 O O . ARG A 1 425 ? 26.5 -14.18 -7.957 1 90 425 ARG A O 1
ATOM 3438 N N . SER A 1 426 ? 27.125 -14.883 -5.879 1 88.94 426 SER A N 1
ATOM 3439 C CA . SER A 1 426 ? 25.75 -15.078 -5.441 1 88.94 426 SER A CA 1
ATOM 3440 C C . SER A 1 426 ? 25.562 -14.641 -3.996 1 88.94 426 SER A C 1
ATOM 3442 O O . SER A 1 426 ? 26.484 -14.711 -3.191 1 88.94 426 SER A O 1
ATOM 3444 N N . VAL A 1 427 ? 24.406 -14.141 -3.768 1 87.56 427 VAL A N 1
ATOM 3445 C CA . VAL A 1 427 ? 24.031 -13.766 -2.406 1 87.56 427 VAL A CA 1
ATOM 3446 C C . VAL A 1 427 ? 22.953 -14.719 -1.881 1 87.56 427 VAL A C 1
ATOM 3448 O O . VAL A 1 427 ? 21.938 -14.945 -2.541 1 87.56 427 VAL A O 1
ATOM 3451 N N . VAL A 1 428 ? 23.203 -15.312 -0.732 1 88.44 428 VAL A N 1
ATOM 3452 C CA . VAL A 1 428 ? 22.266 -16.219 -0.089 1 88.44 428 VAL A CA 1
ATOM 3453 C C . VAL A 1 428 ? 21.75 -15.602 1.212 1 88.44 428 VAL A C 1
ATOM 3455 O O . VAL A 1 428 ? 22.547 -15.227 2.08 1 88.44 428 VAL A O 1
ATOM 3458 N N . SER A 1 429 ? 20.484 -15.562 1.321 1 86.81 429 SER A N 1
ATOM 3459 C CA . SER A 1 429 ? 19.891 -14.992 2.525 1 86.81 429 SER A CA 1
ATOM 3460 C C . SER A 1 429 ? 20.016 -15.953 3.705 1 86.81 429 SER A C 1
ATOM 3462 O O . SER A 1 429 ? 19.797 -17.156 3.555 1 86.81 429 SER A O 1
ATOM 3464 N N . LEU A 1 430 ? 20.375 -15.359 4.848 1 87.88 430 LEU A N 1
ATOM 3465 C CA . LEU A 1 430 ? 20.453 -16.094 6.102 1 87.88 430 LEU A CA 1
ATOM 3466 C C . LEU A 1 430 ? 19.562 -15.469 7.168 1 87.88 430 LEU A C 1
ATOM 3468 O O . LEU A 1 430 ? 19.234 -14.289 7.086 1 87.88 430 LEU A O 1
ATOM 3472 N N . PRO A 1 431 ? 19.188 -16.391 8.125 1 83.69 431 PRO A N 1
ATOM 3473 C CA . PRO A 1 431 ? 18.469 -15.781 9.258 1 83.69 431 PRO A CA 1
ATOM 3474 C C . PRO A 1 431 ? 19.344 -14.836 10.07 1 83.69 431 PRO A C 1
ATOM 3476 O O . PRO A 1 431 ? 20.547 -15.078 10.242 1 83.69 431 PRO A O 1
ATOM 3479 N N . ALA A 1 432 ? 18.703 -13.852 10.531 1 83.5 432 ALA A N 1
ATOM 3480 C CA . ALA A 1 432 ? 19.422 -12.828 11.281 1 83.5 432 ALA A CA 1
ATOM 3481 C C . ALA A 1 432 ? 19.938 -13.383 12.609 1 83.5 432 ALA A C 1
ATOM 3483 O O . ALA A 1 432 ? 20.734 -12.734 13.289 1 83.5 432 ALA A O 1
ATOM 3484 N N . SER A 1 433 ? 19.562 -14.57 12.945 1 80.44 433 SER A N 1
ATOM 3485 C CA . SER A 1 433 ? 20.016 -15.18 14.195 1 80.44 433 SER A CA 1
ATOM 3486 C C . SER A 1 433 ? 21.469 -15.617 14.094 1 80.44 433 SER A C 1
ATOM 3488 O O . SER A 1 433 ? 22.109 -15.883 15.109 1 80.44 433 SER A O 1
ATOM 3490 N N . VAL A 1 434 ? 21.969 -15.664 12.859 1 84.69 434 VAL A N 1
ATOM 3491 C CA . VAL A 1 434 ? 23.375 -16 12.672 1 84.69 434 VAL A CA 1
ATOM 3492 C C . VAL A 1 434 ? 24.25 -14.836 13.156 1 84.69 434 VAL A C 1
ATOM 3494 O O . VAL A 1 434 ? 24.109 -13.711 12.68 1 84.69 434 VAL A O 1
ATOM 3497 N N . ASP A 1 435 ? 25.203 -15.062 14.141 1 86.44 435 ASP A N 1
ATOM 3498 C CA . ASP A 1 435 ? 25.938 -13.953 14.742 1 86.44 435 ASP A CA 1
ATOM 3499 C C . ASP A 1 435 ? 27.422 -14.281 14.836 1 86.44 435 ASP A C 1
ATOM 3501 O O . ASP A 1 435 ? 28.156 -13.633 15.586 1 86.44 435 ASP A O 1
ATOM 3505 N N . SER A 1 436 ? 27.812 -15.273 14.227 1 90 436 SER A N 1
ATOM 3506 C CA . SER A 1 436 ? 29.219 -15.656 14.242 1 90 436 SER A CA 1
ATOM 3507 C C . SER A 1 436 ? 29.609 -16.391 12.961 1 90 436 SER A C 1
ATOM 3509 O O . SER A 1 436 ? 28.781 -16.594 12.078 1 90 436 SER A O 1
ATOM 3511 N N . ARG A 1 437 ? 30.938 -16.688 12.891 1 92.31 437 ARG A N 1
ATOM 3512 C CA . ARG A 1 437 ? 31.406 -17.422 11.719 1 92.31 437 ARG A CA 1
ATOM 3513 C C . ARG A 1 437 ? 30.719 -18.781 11.617 1 92.31 437 ARG A C 1
ATOM 3515 O O . ARG A 1 437 ? 30.281 -19.344 12.625 1 92.31 437 ARG A O 1
ATOM 3522 N N . ARG A 1 438 ? 30.594 -19.266 10.375 1 93.25 438 ARG A N 1
ATOM 3523 C CA . ARG A 1 438 ? 29.984 -20.562 10.109 1 93.25 438 ARG A CA 1
ATOM 3524 C C . ARG A 1 438 ? 30.797 -21.359 9.102 1 93.25 438 ARG A C 1
ATOM 3526 O O . ARG A 1 438 ? 31.531 -20.781 8.289 1 93.25 438 ARG A O 1
ATOM 3533 N N . GLU A 1 439 ? 30.688 -22.625 9.234 1 94.56 439 GLU A N 1
ATOM 3534 C CA . GLU A 1 439 ? 31.25 -23.5 8.203 1 94.56 439 GLU A CA 1
ATOM 3535 C C . GLU A 1 439 ? 30.234 -23.797 7.105 1 94.56 439 GLU A C 1
ATOM 3537 O O . GLU A 1 439 ? 29.125 -24.25 7.391 1 94.56 439 GLU A O 1
ATOM 3542 N N . VAL A 1 440 ? 30.625 -23.484 5.895 1 94.88 440 VAL A N 1
ATOM 3543 C CA . VAL A 1 440 ? 29.734 -23.688 4.75 1 94.88 440 VAL A CA 1
ATOM 3544 C C . VAL A 1 440 ? 30.297 -24.766 3.84 1 94.88 440 VAL A C 1
ATOM 3546 O O . VAL A 1 440 ? 31.469 -24.719 3.451 1 94.88 440 VAL A O 1
ATOM 3549 N N . CYS A 1 441 ? 29.469 -25.75 3.582 1 94.44 441 CYS A N 1
ATOM 3550 C CA . CYS A 1 441 ? 29.859 -26.828 2.686 1 94.44 441 CYS A CA 1
ATOM 3551 C C . CYS A 1 441 ? 28.984 -26.844 1.441 1 94.44 441 CYS A C 1
ATOM 3553 O O . CYS A 1 441 ? 27.75 -26.797 1.544 1 94.44 441 CYS A O 1
ATOM 3555 N N . ILE A 1 442 ? 29.625 -26.891 0.292 1 94.94 442 ILE A N 1
ATOM 3556 C CA . ILE A 1 442 ? 28.906 -26.875 -0.977 1 94.94 442 ILE A CA 1
ATOM 3557 C C . ILE A 1 442 ? 29.406 -28.016 -1.866 1 94.94 442 ILE A C 1
ATOM 3559 O O . ILE A 1 442 ? 30.594 -28.312 -1.907 1 94.94 442 ILE A O 1
ATOM 3563 N N . HIS A 1 443 ? 28.5 -28.656 -2.521 1 92.88 443 HIS A N 1
ATOM 3564 C CA . HIS A 1 443 ? 28.859 -29.672 -3.498 1 92.88 443 HIS A CA 1
ATOM 3565 C C . HIS A 1 443 ? 28.094 -29.484 -4.805 1 92.88 443 HIS A C 1
ATOM 3567 O O . HIS A 1 443 ? 26.969 -28.984 -4.801 1 92.88 443 HIS A O 1
ATOM 3573 N N . PRO A 1 444 ? 28.766 -29.766 -5.883 1 90.44 444 PRO A N 1
ATOM 3574 C CA . PRO A 1 444 ? 28.016 -29.719 -7.137 1 90.44 444 PRO A CA 1
ATOM 3575 C C . PRO A 1 444 ? 26.938 -30.812 -7.227 1 90.44 444 PRO A C 1
ATOM 3577 O O . PRO A 1 444 ? 27.172 -31.938 -6.801 1 90.44 444 PRO A O 1
ATOM 3580 N N . TYR A 1 445 ? 25.875 -30.422 -7.734 1 85.75 445 TYR A N 1
ATOM 3581 C CA . TYR A 1 445 ? 24.797 -31.391 -7.863 1 85.75 445 TYR A CA 1
ATOM 3582 C C . TYR A 1 445 ? 25.234 -32.594 -8.695 1 85.75 445 TYR A C 1
ATOM 3584 O O . TYR A 1 445 ? 25.844 -32.438 -9.75 1 85.75 445 TYR A O 1
ATOM 3592 N N . GLY A 1 446 ? 24.953 -33.75 -8.195 1 80.88 446 GLY A N 1
ATOM 3593 C CA . GLY A 1 446 ? 25.312 -35 -8.883 1 80.88 446 GLY A CA 1
ATOM 3594 C C . GLY A 1 446 ? 26.625 -35.594 -8.414 1 80.88 446 GLY A C 1
ATOM 3595 O O . GLY A 1 446 ? 26.953 -36.719 -8.734 1 80.88 446 GLY A O 1
ATOM 3596 N N . ASP A 1 447 ? 27.375 -34.719 -7.707 1 84.56 447 ASP A N 1
ATOM 3597 C CA . ASP A 1 447 ? 28.656 -35.156 -7.195 1 84.56 447 ASP A CA 1
ATOM 3598 C C . ASP A 1 447 ? 28.828 -34.812 -5.723 1 84.56 447 ASP A C 1
ATOM 3600 O O . ASP A 1 447 ? 29.547 -33.875 -5.379 1 84.56 447 ASP A O 1
ATOM 3604 N N . PRO A 1 448 ? 28.266 -35.656 -4.871 1 84.94 448 PRO A N 1
ATOM 3605 C CA . PRO A 1 448 ? 28.375 -35.344 -3.441 1 84.94 448 PRO A CA 1
ATOM 3606 C C . PRO A 1 448 ? 29.812 -35.406 -2.932 1 84.94 448 PRO A C 1
ATOM 3608 O O . PRO A 1 448 ? 30.141 -34.781 -1.929 1 84.94 448 PRO A O 1
ATOM 3611 N N . LEU A 1 449 ? 30.609 -36.156 -3.605 1 86.25 449 LEU A N 1
ATOM 3612 C CA . LEU A 1 449 ? 31.984 -36.344 -3.152 1 86.25 449 LEU A CA 1
ATOM 3613 C C . LEU A 1 449 ? 32.812 -35.062 -3.436 1 86.25 449 LEU A C 1
ATOM 3615 O O . LEU A 1 449 ? 33.844 -34.875 -2.828 1 86.25 449 LEU A O 1
ATOM 3619 N N . GLY A 1 450 ? 32.375 -34.281 -4.293 1 89.38 450 GLY A N 1
ATOM 3620 C CA . GLY A 1 450 ? 33.062 -33.062 -4.609 1 89.38 450 GLY A CA 1
ATOM 3621 C C . GLY A 1 450 ? 32.75 -31.922 -3.648 1 89.38 450 GLY A C 1
ATOM 3622 O O . GLY A 1 450 ? 32.812 -30.75 -4.012 1 89.38 450 GLY A O 1
ATOM 3623 N N . GLN A 1 451 ? 32.406 -32.281 -2.451 1 91.94 451 GLN A N 1
ATOM 3624 C CA . GLN A 1 451 ? 32 -31.281 -1.461 1 91.94 451 GLN A CA 1
ATOM 3625 C C . GLN A 1 451 ? 33.219 -30.516 -0.947 1 91.94 451 GLN A C 1
ATOM 3627 O O . GLN A 1 451 ? 34.25 -31.094 -0.677 1 91.94 451 GLN A O 1
ATOM 3632 N N . GLU A 1 452 ? 33.125 -29.25 -0.967 1 94.44 452 GLU A N 1
ATOM 3633 C CA . GLU A 1 452 ? 34.094 -28.344 -0.391 1 94.44 452 GLU A CA 1
ATOM 3634 C C . GLU A 1 452 ? 33.531 -27.578 0.795 1 94.44 452 GLU A C 1
ATOM 3636 O O . GLU A 1 452 ? 32.406 -27.078 0.731 1 94.44 452 GLU A O 1
ATOM 3641 N N . CYS A 1 453 ? 34.344 -27.547 1.837 1 94.31 453 CYS A N 1
ATOM 3642 C CA . CYS A 1 453 ? 33.875 -26.844 3.031 1 94.31 453 CYS A CA 1
ATOM 3643 C C . CYS A 1 453 ? 34.844 -25.719 3.4 1 94.31 453 CYS A C 1
ATOM 3645 O O . CYS A 1 453 ? 36.062 -25.844 3.207 1 94.31 453 CYS A O 1
ATOM 3647 N N . ARG A 1 454 ? 34.25 -24.609 3.844 1 94.88 454 ARG A N 1
ATOM 3648 C CA . ARG A 1 454 ? 35.062 -23.469 4.273 1 94.88 454 ARG A CA 1
ATOM 3649 C C . ARG A 1 454 ? 34.406 -22.75 5.438 1 94.88 454 ARG A C 1
ATOM 3651 O O . ARG A 1 454 ? 33.188 -22.656 5.504 1 94.88 454 ARG A O 1
ATOM 3658 N N . TRP A 1 455 ? 35.25 -22.234 6.293 1 95.31 455 TRP A N 1
ATOM 3659 C CA . TRP A 1 455 ? 34.75 -21.312 7.32 1 95.31 455 TRP A CA 1
ATOM 3660 C C . TRP A 1 455 ? 34.656 -19.891 6.781 1 95.31 455 TRP A C 1
ATOM 3662 O O . TRP A 1 455 ? 35.625 -19.344 6.25 1 95.31 455 TRP A O 1
ATOM 3672 N N . LEU A 1 456 ? 33.5 -19.375 6.859 1 95.62 456 LEU A N 1
ATOM 3673 C CA . LEU A 1 456 ? 33.281 -18 6.41 1 95.62 456 LEU A CA 1
ATOM 3674 C C . LEU A 1 456 ? 33.25 -17.031 7.598 1 95.62 456 LEU A C 1
ATOM 3676 O O . LEU A 1 456 ? 32.594 -17.312 8.602 1 95.62 456 LEU A O 1
ATOM 3680 N N . GLU A 1 457 ? 33.875 -15.938 7.426 1 95.81 457 GLU A N 1
ATOM 3681 C CA . GLU A 1 457 ? 33.938 -14.922 8.477 1 95.81 457 GLU A CA 1
ATOM 3682 C C . GLU A 1 457 ? 32.625 -14.141 8.555 1 95.81 457 GLU A C 1
ATOM 3684 O O . GLU A 1 457 ? 31.922 -14 7.555 1 95.81 457 GLU A O 1
ATOM 3689 N N . PHE A 1 458 ? 32.375 -13.68 9.852 1 94.62 458 PHE A N 1
ATOM 3690 C CA . PHE A 1 458 ? 31.156 -12.898 10.117 1 94.62 458 PHE A CA 1
ATOM 3691 C C . PHE A 1 458 ? 31.5 -11.43 10.336 1 94.62 458 PHE A C 1
ATOM 3693 O O . PHE A 1 458 ? 32.344 -11.102 11.188 1 94.62 458 PHE A O 1
ATOM 3700 N N . VAL A 1 459 ? 30.891 -10.57 9.484 1 94.88 459 VAL A N 1
ATOM 3701 C CA . VAL A 1 459 ? 31.047 -9.133 9.625 1 94.88 459 VAL A CA 1
ATOM 3702 C C . VAL A 1 459 ? 29.703 -8.477 9.883 1 94.88 459 VAL A C 1
ATOM 3704 O O . VAL A 1 459 ? 28.719 -8.742 9.172 1 94.88 459 VAL A O 1
ATOM 3707 N N . SER A 1 460 ? 29.609 -7.609 10.883 1 92.69 460 SER A N 1
ATOM 3708 C CA . SER A 1 460 ? 28.328 -6.977 11.219 1 92.69 460 SER A CA 1
ATOM 3709 C C . SER A 1 460 ? 28.453 -5.457 11.211 1 92.69 460 SER A C 1
ATOM 3711 O O . SER A 1 460 ? 29.484 -4.906 11.609 1 92.69 460 SER A O 1
ATOM 3713 N N . GLN A 1 461 ? 27.484 -4.84 10.727 1 89.44 461 GLN A N 1
ATOM 3714 C CA . GLN A 1 461 ? 27.344 -3.389 10.797 1 89.44 461 GLN A CA 1
ATOM 3715 C C . GLN A 1 461 ? 26.312 -2.984 11.836 1 89.44 461 GLN A C 1
ATOM 3717 O O . GLN A 1 461 ? 25.281 -3.645 11.984 1 89.44 461 GLN A O 1
ATOM 3722 N N . PRO A 1 462 ? 26.594 -1.936 12.562 1 88.31 462 PRO A N 1
ATOM 3723 C CA . PRO A 1 462 ? 25.609 -1.501 13.562 1 88.31 462 PRO A CA 1
ATOM 3724 C C . PRO A 1 462 ? 24.344 -0.924 12.938 1 88.31 462 PRO A C 1
ATOM 3726 O O . PRO A 1 462 ? 24.359 -0.477 11.789 1 88.31 462 PRO A O 1
ATOM 3729 N N . LEU A 1 463 ? 23.312 -0.955 13.734 1 85.81 463 LEU A N 1
ATOM 3730 C CA . LEU A 1 463 ? 22.047 -0.36 13.312 1 85.81 463 LEU A CA 1
ATOM 3731 C C . LEU A 1 463 ? 22.203 1.137 13.07 1 85.81 463 LEU A C 1
ATOM 3733 O O . LEU A 1 463 ? 22.922 1.817 13.812 1 85.81 463 LEU A O 1
ATOM 3737 N N . GLN A 1 464 ? 21.531 1.599 11.992 1 77.94 464 GLN A N 1
ATOM 3738 C CA . GLN A 1 464 ? 21.578 3.027 11.703 1 77.94 464 GLN A CA 1
ATOM 3739 C C . GLN A 1 464 ? 20.812 3.832 12.75 1 77.94 464 GLN A C 1
ATOM 3741 O O . GLN A 1 464 ? 19.688 3.479 13.102 1 77.94 464 GLN A O 1
ATOM 3746 N N . GLN A 1 465 ? 21.406 4.852 13.391 1 75.81 465 GLN A N 1
ATOM 3747 C CA . GLN A 1 465 ? 20.734 5.73 14.352 1 75.81 465 GLN A CA 1
ATOM 3748 C C . GLN A 1 465 ? 20.156 6.961 13.656 1 75.81 465 GLN A C 1
ATOM 3750 O O . GLN A 1 465 ? 20.812 7.574 12.812 1 75.81 465 GLN A O 1
ATOM 3755 N N . PRO A 1 466 ? 18.781 7.184 13.984 1 70.62 466 PRO A N 1
ATOM 3756 C CA . PRO A 1 466 ? 18.188 8.375 13.367 1 70.62 466 PRO A CA 1
ATOM 3757 C C . PRO A 1 466 ? 18.812 9.672 13.867 1 70.62 466 PRO A C 1
ATOM 3759 O O . PRO A 1 466 ? 19.188 9.773 15.039 1 70.62 466 PRO A O 1
ATOM 3762 N N . GLN A 1 467 ? 19.078 10.547 12.93 1 66.06 467 GLN A N 1
ATOM 3763 C CA . GLN A 1 467 ? 19.609 11.852 13.312 1 66.06 467 GLN A CA 1
ATOM 3764 C C . GLN A 1 467 ? 18.484 12.852 13.57 1 66.06 467 GLN A C 1
ATOM 3766 O O . GLN A 1 467 ? 17.594 13.031 12.727 1 66.06 467 GLN A O 1
ATOM 3771 N N . ILE A 1 468 ? 18.047 13.094 14.852 1 61.03 468 ILE A N 1
ATOM 3772 C CA . ILE A 1 468 ? 17.031 14.094 15.18 1 61.03 468 ILE A CA 1
ATOM 3773 C C . ILE A 1 468 ? 17.703 15.438 15.461 1 61.03 468 ILE A C 1
ATOM 3775 O O . ILE A 1 468 ? 18.562 15.539 16.344 1 61.03 468 ILE A O 1
ATOM 3779 N N . ARG A 1 469 ? 17.5 16.453 14.523 1 64.06 469 ARG A N 1
ATOM 3780 C CA . ARG A 1 469 ? 18.172 17.719 14.758 1 64.06 469 ARG A CA 1
ATOM 3781 C C . ARG A 1 469 ? 17.156 18.812 15.102 1 64.06 469 ARG A C 1
ATOM 3783 O O . ARG A 1 469 ? 16.328 19.188 14.273 1 64.06 469 ARG A O 1
ATOM 3790 N N . SER A 1 470 ? 16.375 18.719 16.203 1 64 470 SER A N 1
ATOM 3791 C CA . SER A 1 470 ? 15.547 19.859 16.562 1 64 470 SER A CA 1
ATOM 3792 C C . SER A 1 470 ? 16.312 20.859 17.422 1 64 470 SER A C 1
ATOM 3794 O O . SER A 1 470 ? 16.844 20.5 18.484 1 64 470 SER A O 1
ATOM 3796 N N . GLN A 1 471 ? 16.797 22.062 16.75 1 72.44 471 GLN A N 1
ATOM 3797 C CA . GLN A 1 471 ? 17.531 22.984 17.609 1 72.44 471 GLN A CA 1
ATOM 3798 C C . GLN A 1 471 ? 17 24.406 17.469 1 72.44 471 GLN A C 1
ATOM 3800 O O . GLN A 1 471 ? 16.5 24.797 16.422 1 72.44 471 GLN A O 1
ATOM 3805 N N . TRP A 1 472 ? 16.812 25.031 18.609 1 82.5 472 TRP A N 1
ATOM 3806 C CA . TRP A 1 472 ? 16.562 26.469 18.609 1 82.5 472 TRP A CA 1
ATOM 3807 C C . TRP A 1 472 ? 17.734 27.234 18.016 1 82.5 472 TRP A C 1
ATOM 3809 O O . TRP A 1 472 ? 18.906 26.891 18.266 1 82.5 472 TRP A O 1
ATOM 3819 N N . THR A 1 473 ? 17.422 28.141 17.125 1 83 473 THR A N 1
ATOM 3820 C CA . THR A 1 473 ? 18.484 28.906 16.484 1 83 473 THR A CA 1
ATOM 3821 C C . THR A 1 473 ? 18.359 30.391 16.797 1 83 473 THR A C 1
ATOM 3823 O O . THR A 1 473 ? 17.25 30.922 16.891 1 83 473 THR A O 1
ATOM 3826 N N . LEU A 1 474 ? 19.469 31.016 16.969 1 82.5 474 LEU A N 1
ATOM 3827 C CA . LEU A 1 474 ? 19.516 32.438 17.234 1 82.5 474 LEU A CA 1
ATOM 3828 C C . LEU A 1 474 ? 19.438 33.25 15.938 1 82.5 474 LEU A C 1
ATOM 3830 O O . LEU A 1 474 ? 20.125 32.938 14.969 1 82.5 474 LEU A O 1
ATOM 3834 N N . GLY A 1 475 ? 18.438 34.125 15.891 1 81.69 475 GLY A N 1
ATOM 3835 C CA . GLY A 1 475 ? 18.297 35.031 14.766 1 81.69 475 GLY A CA 1
ATOM 3836 C C . GLY A 1 475 ? 18.578 36.5 15.133 1 81.69 475 GLY A C 1
ATOM 3837 O O . GLY A 1 475 ? 18.453 36.875 16.297 1 81.69 475 GLY A O 1
ATOM 3838 N N . HIS A 1 476 ? 19.078 37.25 14.109 1 79.75 476 HIS A N 1
ATOM 3839 C CA . HIS A 1 476 ? 19.328 38.688 14.266 1 79.75 476 HIS A CA 1
ATOM 3840 C C . HIS A 1 476 ? 18.734 39.469 13.109 1 79.75 476 HIS A C 1
ATOM 3842 O O . HIS A 1 476 ? 18.922 39.094 11.945 1 79.75 476 HIS A O 1
ATOM 3848 N N . SER A 1 477 ? 17.844 40.406 13.461 1 78.62 477 SER A N 1
ATOM 3849 C CA . SER A 1 477 ? 17.281 41.25 12.398 1 78.62 477 SER A CA 1
ATOM 3850 C C . SER A 1 477 ? 18.078 42.531 12.219 1 78.62 477 SER A C 1
ATOM 3852 O O . SER A 1 477 ? 18.656 43.031 13.18 1 78.62 477 SER A O 1
ATOM 3854 N N . GLU A 1 478 ? 18.234 42.906 10.953 1 67.25 478 GLU A N 1
ATOM 3855 C CA . GLU A 1 478 ? 18.906 44.188 10.68 1 67.25 478 GLU A CA 1
ATOM 3856 C C . GLU A 1 478 ? 17.875 45.312 10.523 1 67.25 478 GLU A C 1
ATOM 3858 O O . GLU A 1 478 ? 17.109 45.312 9.57 1 67.25 478 GLU A O 1
ATOM 3863 N N . CYS A 1 479 ? 17.531 45.812 11.555 1 69.44 479 CYS A N 1
ATOM 3864 C CA . CYS A 1 479 ? 16.672 47 11.492 1 69.44 479 CYS A CA 1
ATOM 3865 C C . CYS A 1 479 ? 17.359 48.188 12.094 1 69.44 479 CYS A C 1
ATOM 3867 O O . CYS A 1 479 ? 17.516 48.281 13.312 1 69.44 479 CYS A O 1
ATOM 3869 N N . GLU A 1 480 ? 18.016 49.062 11.242 1 58.97 480 GLU A N 1
ATOM 3870 C CA . GLU A 1 480 ? 18.672 50.281 11.727 1 58.97 480 GLU A CA 1
ATOM 3871 C C . GLU A 1 480 ? 17.672 51.281 12.273 1 58.97 480 GLU A C 1
ATOM 3873 O O . GLU A 1 480 ? 16.719 51.656 11.578 1 58.97 480 GLU A O 1
ATOM 3878 N N . GLY A 1 481 ? 17.766 51.625 13.539 1 59.44 481 GLY A N 1
ATOM 3879 C CA . GLY A 1 481 ? 16.953 52.656 14.148 1 59.44 481 GLY A CA 1
ATOM 3880 C C . GLY A 1 481 ? 15.594 52.188 14.602 1 59.44 481 GLY A C 1
ATOM 3881 O O . GLY A 1 481 ? 14.711 53 14.906 1 59.44 481 GLY A O 1
ATOM 3882 N N . CYS A 1 482 ? 15.477 50.906 14.523 1 67.31 482 CYS A N 1
ATOM 3883 C CA . CYS A 1 482 ? 14.195 50.375 14.969 1 67.31 482 CYS A CA 1
ATOM 3884 C C . CYS A 1 482 ? 14.039 50.5 16.484 1 67.31 482 CYS A C 1
ATOM 3886 O O . CYS A 1 482 ? 15.008 50.375 17.219 1 67.31 482 CYS A O 1
ATOM 3888 N N . ASN A 1 483 ? 13.023 50.938 16.906 1 66.25 483 ASN A N 1
ATOM 3889 C CA . ASN A 1 483 ? 12.625 51.125 18.312 1 66.25 483 ASN A CA 1
ATOM 3890 C C . ASN A 1 483 ? 13.359 52.281 18.953 1 66.25 483 ASN A C 1
ATOM 3892 O O . ASN A 1 483 ? 13.414 52.375 20.188 1 66.25 483 ASN A O 1
ATOM 3896 N N . GLU A 1 484 ? 14.273 53.062 18.141 1 58.97 484 GLU A N 1
ATOM 3897 C CA . GLU A 1 484 ? 14.914 54.25 18.703 1 58.97 484 GLU A CA 1
ATOM 3898 C C . GLU A 1 484 ? 13.906 55.375 18.891 1 58.97 484 GLU A C 1
ATOM 3900 O O . GLU A 1 484 ? 12.992 55.562 18.078 1 58.97 484 GLU A O 1
ATOM 3905 N N . ARG A 1 485 ? 13.633 55.812 20.109 1 51.91 485 ARG A N 1
ATOM 3906 C CA . ARG A 1 485 ? 12.781 56.938 20.422 1 51.91 485 ARG A CA 1
ATOM 3907 C C . ARG A 1 485 ? 13.367 58.25 19.859 1 51.91 485 ARG A C 1
ATOM 3909 O O . ARG A 1 485 ? 14.477 58.625 20.234 1 51.91 485 ARG A O 1
ATOM 3916 N N . GLY A 1 486 ? 13.297 58.375 18.609 1 46.16 486 GLY A N 1
ATOM 3917 C CA . GLY A 1 486 ? 13.648 59.75 18.297 1 46.16 486 GLY A CA 1
ATOM 3918 C C . GLY A 1 486 ? 12.773 60.781 19 1 46.16 486 GLY A C 1
ATOM 3919 O O . GLY A 1 486 ? 11.781 60.406 19.641 1 46.16 486 GLY A O 1
ATOM 3920 N N . LEU A 1 487 ? 13.281 61.969 19.156 1 43.88 487 LEU A N 1
ATOM 3921 C CA . LEU A 1 487 ? 12.5 63.094 19.688 1 43.88 487 LEU A CA 1
ATOM 3922 C C . LEU A 1 487 ? 11.086 63.062 19.125 1 43.88 487 LEU A C 1
ATOM 3924 O O . LEU A 1 487 ? 10.188 63.719 19.656 1 43.88 487 LEU A O 1
ATOM 3928 N N . GLU A 1 488 ? 11 62.375 18.156 1 42.12 488 GLU A N 1
ATOM 3929 C CA . GLU A 1 488 ? 9.734 62.375 17.422 1 42.12 488 GLU A CA 1
ATOM 3930 C C . GLU A 1 488 ? 8.688 61.531 18.141 1 42.12 488 GLU A C 1
ATOM 3932 O O . GLU A 1 488 ? 7.488 61.812 18.047 1 42.12 488 GLU A O 1
ATOM 3937 N N . GLY A 1 489 ? 9.055 60.531 18.766 1 41.59 489 GLY A N 1
ATOM 3938 C CA . GLY A 1 489 ? 8.07 59.781 19.531 1 41.59 489 GLY A CA 1
ATOM 3939 C C . GLY A 1 489 ? 7.414 60.594 20.625 1 41.59 489 GLY A C 1
ATOM 3940 O O . GLY A 1 489 ? 6.238 60.406 20.922 1 41.59 489 GLY A O 1
ATOM 3941 N N . PHE A 1 490 ? 8.203 61.469 21.188 1 41.66 490 PHE A N 1
ATOM 3942 C CA . PHE A 1 490 ? 7.633 62.438 22.109 1 41.66 490 PHE A CA 1
ATOM 3943 C C . PHE A 1 490 ? 6.645 63.344 21.391 1 41.66 490 PHE A C 1
ATOM 3945 O O . PHE A 1 490 ? 5.578 63.656 21.938 1 41.66 490 PHE A O 1
ATOM 3952 N N . MET A 1 491 ? 6.973 63.719 20.141 1 41.06 491 MET A N 1
ATOM 3953 C CA . MET A 1 491 ? 6.105 64.625 19.375 1 41.06 491 MET A CA 1
ATOM 3954 C C . MET A 1 491 ? 4.895 63.875 18.828 1 41.06 491 MET A C 1
ATOM 3956 O O . MET A 1 491 ? 3.852 64.5 18.562 1 41.06 491 MET A O 1
ATOM 3960 N N . VAL A 1 492 ? 5.039 62.688 18.562 1 43.75 492 VAL A N 1
ATOM 3961 C CA . VAL A 1 492 ? 3.924 61.906 18 1 43.75 492 VAL A CA 1
ATOM 3962 C C . VAL A 1 492 ? 2.824 61.781 19.047 1 43.75 492 VAL A C 1
ATOM 3964 O O . VAL A 1 492 ? 1.638 61.875 18.734 1 43.75 492 VAL A O 1
ATOM 3967 N N . ASN A 1 493 ? 3.221 61.594 20.234 1 41.31 493 ASN A N 1
ATOM 3968 C CA . ASN A 1 493 ? 2.201 61.594 21.281 1 41.31 493 ASN A CA 1
ATOM 3969 C C . ASN A 1 493 ? 1.618 63 21.5 1 41.31 493 ASN A C 1
ATOM 3971 O O . ASN A 1 493 ? 0.578 63.125 22.141 1 41.31 493 ASN A O 1
ATOM 3975 N N . LEU A 1 494 ? 2.365 64 21 1 41.09 494 LEU A N 1
ATOM 3976 C CA . LEU A 1 494 ? 1.878 65.375 21.078 1 41.09 494 LEU A CA 1
ATOM 3977 C C . LEU A 1 494 ? 1.116 65.75 19.812 1 41.09 494 LEU A C 1
ATOM 3979 O O . LEU A 1 494 ? 0.542 66.875 19.75 1 41.09 494 LEU A O 1
ATOM 3983 N N . ASN A 1 495 ? 1.249 65 18.781 1 38.38 495 ASN A N 1
ATOM 3984 C CA . ASN A 1 495 ? 0.54 65.375 17.547 1 38.38 495 ASN A CA 1
ATOM 3985 C C . ASN A 1 495 ? -0.97 65.188 17.719 1 38.38 495 ASN A C 1
ATOM 3987 O O . ASN A 1 495 ? -1.473 64.062 17.906 1 38.38 495 ASN A O 1
ATOM 3991 N N . PRO A 1 496 ? -1.725 66.188 17.719 1 43.78 496 PRO A N 1
ATOM 3992 C CA . PRO A 1 496 ? -3.178 66.188 17.891 1 43.78 496 PRO A CA 1
ATOM 3993 C C . PRO A 1 496 ? -3.906 65.438 16.781 1 43.78 496 PRO A C 1
ATOM 3995 O O . PRO A 1 496 ? -5.051 65 16.969 1 43.78 496 PRO A O 1
ATOM 3998 N N . VAL A 1 497 ? -3.332 65.312 15.695 1 47.47 497 VAL A N 1
ATOM 3999 C CA . VAL A 1 497 ? -4.051 64.688 14.594 1 47.47 497 VAL A CA 1
ATOM 4000 C C . VAL A 1 497 ? -4.262 63.188 14.906 1 47.47 497 VAL A C 1
ATOM 4002 O O . VAL A 1 497 ? -5.297 62.625 14.562 1 47.47 497 VAL A O 1
ATOM 4005 N N . ARG A 1 498 ? -3.424 62.594 15.398 1 46.28 498 ARG A N 1
ATOM 4006 C CA . ARG A 1 498 ? -3.557 61.188 15.758 1 46.28 498 ARG A CA 1
ATOM 4007 C C . ARG A 1 498 ? -4.57 61 16.891 1 46.28 498 ARG A C 1
ATOM 4009 O O . ARG A 1 498 ? -5.129 59.938 17.047 1 46.28 498 ARG A O 1
ATOM 4016 N N . TRP A 1 499 ? -4.727 62.156 17.516 1 43.56 499 TRP A N 1
ATOM 4017 C CA . TRP A 1 499 ? -5.824 62.188 18.484 1 43.56 499 TRP A CA 1
ATOM 4018 C C . TRP A 1 499 ? -7.172 62.156 17.766 1 43.56 499 TRP A C 1
ATOM 4020 O O . TRP A 1 499 ? -8.172 61.719 18.359 1 43.56 499 TRP A O 1
ATOM 4030 N N . PHE A 1 500 ? -7.074 62.562 16.5 1 45.75 500 PHE A N 1
ATOM 4031 C CA . PHE A 1 500 ? -8.297 62.625 15.711 1 45.75 500 PHE A CA 1
ATOM 4032 C C . PHE A 1 500 ? -8.43 61.406 14.789 1 45.75 500 PHE A C 1
ATOM 4034 O O . PHE A 1 500 ? -9.438 61.281 14.102 1 45.75 500 PHE A O 1
ATOM 4041 N N . ASN A 1 501 ? -7.547 60.625 14.539 1 41.88 501 ASN A N 1
ATOM 4042 C CA . ASN A 1 501 ? -7.582 59.469 13.641 1 41.88 501 ASN A CA 1
ATOM 4043 C C . ASN A 1 501 ? -8.367 58.312 14.242 1 41.88 501 ASN A C 1
ATOM 4045 O O . ASN A 1 501 ? -8.125 57.906 15.391 1 41.88 501 ASN A O 1
ATOM 4049 N N . GLY A 1 502 ? -9.625 57.969 13.617 1 42.97 502 GLY A N 1
ATOM 4050 C CA . GLY A 1 502 ? -10.664 57 13.938 1 42.97 502 GLY A CA 1
ATOM 4051 C C . GLY A 1 502 ? -12.023 57.656 14.156 1 42.97 502 GLY A C 1
ATOM 4052 O O . GLY A 1 502 ? -12.969 56.969 14.57 1 42.97 502 GLY A O 1
ATOM 4053 N N . LEU A 1 503 ? -12.016 58.969 14.109 1 43.72 503 LEU A N 1
ATOM 4054 C CA . LEU A 1 503 ? -13.289 59.688 14.281 1 43.72 503 LEU A CA 1
ATOM 4055 C C . LEU A 1 503 ? -14.109 59.656 12.992 1 43.72 503 LEU A C 1
ATOM 4057 O O . LEU A 1 503 ? -13.953 60.5 12.133 1 43.72 503 LEU A O 1
ATOM 4061 N N . ASN A 1 504 ? -14.555 58.625 12.586 1 44.25 504 ASN A N 1
ATOM 4062 C CA . ASN A 1 504 ? -15.266 58.531 11.312 1 44.25 504 ASN A CA 1
ATOM 4063 C C . ASN A 1 504 ? -16.734 58.938 11.461 1 44.25 504 ASN A C 1
ATOM 4065 O O . ASN A 1 504 ? -17.422 59.156 10.461 1 44.25 504 ASN A O 1
ATOM 4069 N N . THR A 1 505 ? -17.375 58.688 12.594 1 47.69 505 THR A N 1
ATOM 4070 C CA . THR A 1 505 ? -18.797 59 12.664 1 47.69 505 THR A CA 1
ATOM 4071 C C . THR A 1 505 ? -19.016 60.344 13.383 1 47.69 505 THR A C 1
ATOM 4073 O O . THR A 1 505 ? -18.156 60.781 14.133 1 47.69 505 THR A O 1
ATOM 4076 N N . LYS A 1 506 ? -20.094 61.125 13.016 1 54.47 506 LYS A N 1
ATOM 4077 C CA . LYS A 1 506 ? -20.469 62.438 13.555 1 54.47 506 LYS A CA 1
ATOM 4078 C C . LYS A 1 506 ? -20.484 62.406 15.086 1 54.47 506 LYS A C 1
ATOM 4080 O O . LYS A 1 506 ? -20.062 63.375 15.727 1 54.47 506 LYS A O 1
ATOM 4085 N N . MET A 1 507 ? -20.969 61.281 15.516 1 50.25 507 MET A N 1
ATOM 4086 C CA . MET A 1 507 ? -21.078 61.188 16.969 1 50.25 507 MET A CA 1
ATOM 4087 C C . MET A 1 507 ? -19.688 61.125 17.609 1 50.25 507 MET A C 1
ATOM 4089 O O . MET A 1 507 ? -19.469 61.688 18.672 1 50.25 507 MET A O 1
ATOM 4093 N N . GLU A 1 508 ? -18.828 60.594 16.938 1 56.09 508 GLU A N 1
ATOM 4094 C CA . GLU A 1 508 ? -17.453 60.5 17.453 1 56.09 508 GLU A CA 1
ATOM 4095 C C . GLU A 1 508 ? -16.75 61.844 17.391 1 56.09 508 GLU A C 1
ATOM 4097 O O . GLU A 1 508 ? -16.016 62.219 18.312 1 56.09 508 GLU A O 1
ATOM 4102 N N . VAL A 1 509 ? -17.094 62.562 16.453 1 60.28 509 VAL A N 1
ATOM 4103 C CA . VAL A 1 509 ? -16.547 63.906 16.297 1 60.28 509 VAL A CA 1
ATOM 4104 C C . VAL A 1 509 ? -17.062 64.812 17.406 1 60.28 509 VAL A C 1
ATOM 4106 O O . VAL A 1 509 ? -16.312 65.625 17.969 1 60.28 509 VAL A O 1
ATOM 4109 N N . THR A 1 510 ? -18.344 64.75 17.672 1 57.94 510 THR A N 1
ATOM 4110 C CA . THR A 1 510 ? -18.938 65.562 18.734 1 57.94 510 THR A CA 1
ATOM 4111 C C . THR A 1 510 ? -18.344 65.188 20.078 1 57.94 510 THR A C 1
ATOM 4113 O O . THR A 1 510 ? -18.078 66.062 20.906 1 57.94 510 THR A O 1
ATOM 4116 N N . ALA A 1 511 ? -18.141 63.938 20.266 1 59.22 511 ALA A N 1
ATOM 4117 C CA . ALA A 1 511 ? -17.562 63.531 21.531 1 59.22 511 ALA A CA 1
ATOM 4118 C C . ALA A 1 511 ? -16.125 64 21.672 1 59.22 511 ALA A C 1
ATOM 4120 O O . ALA A 1 511 ? -15.719 64.438 22.75 1 59.22 511 ALA A O 1
ATOM 4121 N N . PHE A 1 512 ? -15.445 64.062 20.703 1 62.69 512 PHE A N 1
ATOM 4122 C CA . PHE A 1 512 ? -14.078 64.5 20.688 1 62.69 512 PHE A CA 1
ATOM 4123 C C . PHE A 1 512 ? -14.031 66.062 20.922 1 62.69 512 PHE A C 1
ATOM 4125 O O . PHE A 1 512 ? -13.18 66.5 21.672 1 62.69 512 PHE A O 1
ATOM 4132 N N . ALA A 1 513 ? -14.93 66.75 20.25 1 64.75 513 ALA A N 1
ATOM 4133 C CA . ALA A 1 513 ? -15.023 68.188 20.453 1 64.75 513 ALA A CA 1
ATOM 4134 C C . ALA A 1 513 ? -15.297 68.5 21.906 1 64.75 513 ALA A C 1
ATOM 4136 O O . ALA A 1 513 ? -14.703 69.438 22.469 1 64.75 513 ALA A O 1
ATOM 4137 N N . PHE A 1 514 ? -16.125 67.688 22.453 1 64.25 514 PHE A N 1
ATOM 4138 C CA . PHE A 1 514 ? -16.453 67.938 23.859 1 64.25 514 PHE A CA 1
ATOM 4139 C C . PHE A 1 514 ? -15.25 67.625 24.75 1 64.25 514 PHE A C 1
ATOM 4141 O O . PHE A 1 514 ? -14.93 68.375 25.656 1 64.25 514 PHE A O 1
ATOM 4148 N N . GLU A 1 515 ? -14.477 66.625 24.438 1 64.12 515 GLU A N 1
ATOM 4149 C CA . GLU A 1 515 ? -13.305 66.25 25.219 1 64.12 515 GLU A CA 1
ATOM 4150 C C . GLU A 1 515 ? -12.195 67.312 25.062 1 64.12 515 GLU A C 1
ATOM 4152 O O . GLU A 1 515 ? -11.539 67.625 26.047 1 64.12 515 GLU A O 1
ATOM 4157 N N . THR A 1 516 ? -12.07 67.75 23.984 1 68.38 516 THR A N 1
ATOM 4158 C CA . THR A 1 516 ? -11.086 68.812 23.75 1 68.38 516 THR A CA 1
ATOM 4159 C C . THR A 1 516 ? -11.484 70.062 24.469 1 68.38 516 THR A C 1
ATOM 4161 O O . THR A 1 516 ? -10.633 70.812 25.016 1 68.38 516 THR A O 1
ATOM 4164 N N . GLY A 1 517 ? -12.734 70.375 24.406 1 66.25 517 GLY A N 1
ATOM 4165 C CA . GLY A 1 517 ? -13.219 71.5 25.156 1 66.25 517 GLY A CA 1
ATOM 4166 C C . GLY A 1 517 ? -12.938 71.438 26.641 1 66.25 517 GLY A C 1
ATOM 4167 O O . GLY A 1 517 ? -12.5 72.375 27.266 1 66.25 517 GLY A O 1
ATOM 4168 N N . VAL A 1 518 ? -13.047 70.25 27.109 1 67.38 518 VAL A N 1
ATOM 4169 C CA . VAL A 1 518 ? -12.812 70 28.531 1 67.38 518 VAL A CA 1
ATOM 4170 C C . VAL A 1 518 ? -11.312 70.125 28.812 1 67.38 518 VAL A C 1
ATOM 4172 O O . VAL A 1 518 ? -10.906 70.75 29.812 1 67.38 518 VAL A O 1
ATOM 4175 N N . MET A 1 519 ? -10.492 69.75 27.969 1 68.75 519 MET A N 1
ATOM 4176 C CA . MET A 1 519 ? -9.055 69.812 28.156 1 68.75 519 MET A CA 1
ATOM 4177 C C . MET A 1 519 ? -8.562 71.25 28.078 1 68.75 519 MET A C 1
ATOM 4179 O O . MET A 1 519 ? -7.711 71.688 28.859 1 68.75 519 MET A O 1
ATOM 4183 N N . ILE A 1 520 ? -9.094 71.938 27.172 1 70.88 520 ILE A N 1
ATOM 4184 C CA . ILE A 1 520 ? -8.773 73.375 27.078 1 70.88 520 ILE A CA 1
ATOM 4185 C C . ILE A 1 520 ? -9.25 74.125 28.328 1 70.88 520 ILE A C 1
ATOM 4187 O O . ILE A 1 520 ? -8.547 74.938 28.859 1 70.88 520 ILE A O 1
ATOM 4191 N N . GLY A 1 521 ? -10.367 73.688 28.734 1 69.25 521 GLY A N 1
ATOM 4192 C CA . GLY A 1 521 ? -10.867 74.25 29.969 1 69.25 521 GLY A CA 1
ATOM 4193 C C . GLY A 1 521 ? -9.984 74 31.172 1 69.25 521 GLY A C 1
ATOM 4194 O O . GLY A 1 521 ? -9.695 74.875 31.969 1 69.25 521 GLY A O 1
ATOM 4195 N N . VAL A 1 522 ? -9.414 72.875 31.25 1 72.06 522 VAL A N 1
ATOM 4196 C CA . VAL A 1 522 ? -8.531 72.5 32.344 1 72.06 522 VAL A CA 1
ATOM 4197 C C . VAL A 1 522 ? -7.191 73.188 32.188 1 72.06 522 VAL A C 1
ATOM 4199 O O . VAL A 1 522 ? -6.637 73.75 33.188 1 72.06 522 VAL A O 1
ATOM 4202 N N . ALA A 1 523 ? -6.723 73.375 31.094 1 74.62 523 ALA A N 1
ATOM 4203 C CA . ALA A 1 523 ? -5.469 74.062 30.844 1 74.62 523 ALA A CA 1
ATOM 4204 C C . ALA A 1 523 ? -5.602 75.562 31.203 1 74.62 523 ALA A C 1
ATOM 4206 O O . ALA A 1 523 ? -4.711 76.125 31.828 1 74.62 523 ALA A O 1
ATOM 4207 N N . LEU A 1 524 ? -6.699 76.062 30.719 1 69.31 524 LEU A N 1
ATOM 4208 C CA . LEU A 1 524 ? -6.941 77.438 31.031 1 69.31 524 LEU A CA 1
ATOM 4209 C C . LEU A 1 524 ? -7.078 77.625 32.531 1 69.31 524 LEU A C 1
ATOM 4211 O O . LEU A 1 524 ? -6.559 78.625 33.094 1 69.31 524 LEU A O 1
ATOM 4215 N N . LEU A 1 525 ? -7.566 76.688 33.094 1 70.12 525 LEU A N 1
ATOM 4216 C CA . LEU A 1 525 ? -7.688 76.75 34.562 1 70.12 525 LEU A CA 1
ATOM 4217 C C . LEU A 1 525 ? -6.32 76.625 35.219 1 70.12 525 LEU A C 1
ATOM 4219 O O . LEU A 1 525 ? -6.027 77.312 36.188 1 70.12 525 LEU A O 1
ATOM 4223 N N . LEU A 1 526 ? -5.5 75.938 34.656 1 72.19 526 LEU A N 1
ATOM 4224 C CA . LEU A 1 526 ? -4.156 75.75 35.188 1 72.19 526 LEU A CA 1
ATOM 4225 C C . LEU A 1 526 ? -3.322 77 34.969 1 72.19 526 LEU A C 1
ATOM 4227 O O . LEU A 1 526 ? -2.576 77.438 35.844 1 72.19 526 LEU A O 1
ATOM 4231 N N . ILE A 1 527 ? -3.436 77.562 33.906 1 72.19 527 ILE A N 1
ATOM 4232 C CA . ILE A 1 527 ? -2.719 78.812 33.594 1 72.19 527 ILE A CA 1
ATOM 4233 C C . ILE A 1 527 ? -3.209 79.938 34.5 1 72.19 527 ILE A C 1
ATOM 4235 O O . ILE A 1 527 ? -2.406 80.688 35.062 1 72.19 527 ILE A O 1
ATOM 4239 N N . ILE A 1 528 ? -4.465 79.875 34.625 1 67.06 528 ILE A N 1
ATOM 4240 C CA . ILE A 1 528 ? -5.027 80.938 35.5 1 67.06 528 ILE A CA 1
ATOM 4241 C C . ILE A 1 528 ? -4.566 80.688 36.938 1 67.06 528 ILE A C 1
ATOM 4243 O O . ILE A 1 528 ? -4.199 81.625 37.625 1 67.06 528 ILE A O 1
ATOM 4247 N N . LEU A 1 529 ? -4.297 79.5 37.125 1 69.38 529 LEU A N 1
ATOM 4248 C CA . LEU A 1 529 ? -3.801 79.125 38.469 1 69.38 529 LEU A CA 1
ATOM 4249 C C . LEU A 1 529 ? -2.32 79.5 38.594 1 69.38 529 LEU A C 1
ATOM 4251 O O . LEU A 1 529 ? -1.888 80 39.625 1 69.38 529 LEU A O 1
ATOM 4255 N N . CYS A 1 530 ? -1.607 79.312 37.656 1 72.06 530 CYS A N 1
ATOM 4256 C CA . CYS A 1 530 ? -0.188 79.688 37.656 1 72.06 530 CYS A CA 1
ATOM 4257 C C . CYS A 1 530 ? 0.017 81.188 37.688 1 72.06 530 CYS A C 1
ATOM 4259 O O . CYS A 1 530 ? 0.851 81.688 38.438 1 72.06 530 CYS A O 1
ATOM 4261 N N . LEU A 1 531 ? -0.66 81.812 36.906 1 62.91 531 LEU A N 1
ATOM 4262 C CA . LEU A 1 531 ? -0.464 83.25 36.781 1 62.91 531 LEU A CA 1
ATOM 4263 C C . LEU A 1 531 ? -1.021 84 37.969 1 62.91 531 LEU A C 1
ATOM 4265 O O . LEU A 1 531 ? -0.457 85 38.406 1 62.91 531 LEU A O 1
ATOM 4269 N N . LYS A 1 532 ? -2.059 83.438 38.469 1 59.47 532 LYS A N 1
ATOM 4270 C CA . LYS A 1 532 ? -2.734 84.188 39.5 1 59.47 532 LYS A CA 1
ATOM 4271 C C . LYS A 1 532 ? -2.326 83.75 40.906 1 59.47 532 LYS A C 1
ATOM 4273 O O . LYS A 1 532 ? -2.396 84.5 41.875 1 59.47 532 LYS A O 1
ATOM 4278 N N . CYS A 1 533 ? -1.683 82.438 40.844 1 62.81 533 CYS A N 1
ATOM 4279 C CA . CYS A 1 533 ? -1.298 81.938 42.156 1 62.81 533 CYS A CA 1
ATOM 4280 C C . CYS A 1 533 ? 0.216 81.812 42.25 1 62.81 533 CYS A C 1
ATOM 4282 O O . CYS A 1 533 ? 0.824 82.312 43.188 1 62.81 533 CYS A O 1
ATOM 4284 N N . ILE A 1 534 ? 0.882 81.312 41.375 1 65.25 534 ILE A N 1
ATOM 4285 C CA . ILE A 1 534 ? 2.289 80.938 41.531 1 65.25 534 ILE A CA 1
ATOM 4286 C C . ILE A 1 534 ? 3.162 82.188 41.281 1 65.25 534 ILE A C 1
ATOM 4288 O O . ILE A 1 534 ? 4.094 82.438 42.062 1 65.25 534 ILE A O 1
ATOM 4292 N N . VAL A 1 535 ? 2.85 82.875 40.406 1 66.38 535 VAL A N 1
ATOM 4293 C CA . VAL A 1 535 ? 3.711 84 40.094 1 66.38 535 VAL A CA 1
ATOM 4294 C C . VAL A 1 535 ? 3.625 85.062 41.188 1 66.38 535 VAL A C 1
ATOM 4296 O O . VAL A 1 535 ? 4.652 85.562 41.688 1 66.38 535 VAL A O 1
ATOM 4299 N N . PRO A 1 536 ? 2.535 85.438 41.656 1 61.78 536 PRO A N 1
ATOM 4300 C CA . PRO A 1 536 ? 2.555 86.375 42.75 1 61.78 536 PRO A CA 1
ATOM 4301 C C . PRO A 1 536 ? 3.139 85.812 44.062 1 61.78 536 PRO A C 1
ATOM 4303 O O . PRO A 1 536 ? 3.84 86.5 44.781 1 61.78 536 PRO A O 1
ATOM 4306 N N . LEU A 1 537 ? 3.109 84.562 44.219 1 59.38 537 LEU A N 1
ATOM 4307 C CA . LEU A 1 537 ? 3.748 83.938 45.375 1 59.38 537 LEU A CA 1
ATOM 4308 C C . LEU A 1 537 ? 5.266 84 45.219 1 59.38 537 LEU A C 1
ATOM 4310 O O . LEU A 1 537 ? 5.98 84.25 46.219 1 59.38 537 LEU A O 1
ATOM 4314 N N . CYS A 1 538 ? 5.727 83.875 44.156 1 61.88 538 CYS A N 1
ATOM 4315 C CA . CYS A 1 538 ? 7.164 84 43.938 1 61.88 538 CYS A CA 1
ATOM 4316 C C . CYS A 1 538 ? 7.645 85.438 44.094 1 61.88 538 CYS A C 1
ATOM 4318 O O . CYS A 1 538 ? 8.719 85.688 44.625 1 61.88 538 CYS A O 1
ATOM 4320 N N . CYS A 1 539 ? 6.859 86.375 43.781 1 56.75 539 CYS A N 1
ATOM 4321 C CA . CYS A 1 539 ? 7.234 87.75 43.969 1 56.75 539 CYS A CA 1
ATOM 4322 C C . CYS A 1 539 ? 7.176 88.125 45.438 1 56.75 539 CYS A C 1
ATOM 4324 O O . CYS A 1 539 ? 8.023 88.875 45.938 1 56.75 539 CYS A O 1
ATOM 4326 N N . CYS A 1 540 ? 6.273 87.562 46.156 1 54.38 540 CYS A N 1
ATOM 4327 C CA . CYS A 1 540 ? 6.234 87.812 47.594 1 54.38 540 CYS A CA 1
ATOM 4328 C C . CYS A 1 540 ? 7.406 87.188 48.312 1 54.38 540 CYS A C 1
ATOM 4330 O O . CYS A 1 540 ? 7.984 87.75 49.219 1 54.38 540 CYS A O 1
ATOM 4332 N N . LEU A 1 541 ? 7.84 86.125 47.844 1 51.31 541 LEU A N 1
ATOM 4333 C CA . LEU A 1 541 ? 9 85.5 48.469 1 51.31 541 LEU A CA 1
ATOM 4334 C C . LEU A 1 541 ? 10.273 86.25 48.156 1 51.31 541 LEU A C 1
ATOM 4336 O O . LEU A 1 541 ? 11.172 86.375 49 1 51.31 541 LEU A O 1
ATOM 4340 N N . LYS A 1 542 ? 10.375 86.875 47.156 1 50.81 542 LYS A N 1
ATOM 4341 C CA . LYS A 1 542 ? 11.523 87.75 46.875 1 50.81 542 LYS A CA 1
ATOM 4342 C C . LYS A 1 542 ? 11.547 88.938 47.812 1 50.81 542 LYS A C 1
ATOM 4344 O O . LYS A 1 542 ? 12.617 89.375 48.25 1 50.81 542 LYS A O 1
ATOM 4349 N N . TRP A 1 543 ? 10.398 89.5 48.219 1 48.78 543 TRP A N 1
ATOM 4350 C CA . TRP A 1 543 ? 10.398 90.625 49.156 1 48.78 543 TRP A CA 1
ATOM 4351 C C . TRP A 1 543 ? 10.719 90.188 50.562 1 48.78 543 TRP A C 1
ATOM 4353 O O . TRP A 1 543 ? 11.32 90.938 51.344 1 48.78 543 TRP A O 1
ATOM 4363 N N . THR A 1 544 ? 10.383 89.062 50.969 1 46.56 544 THR A N 1
ATOM 4364 C CA . THR A 1 544 ? 10.711 88.625 52.344 1 46.56 544 THR A CA 1
ATOM 4365 C C . THR A 1 544 ? 12.211 88.375 52.469 1 46.56 544 THR A C 1
ATOM 4367 O O . THR A 1 544 ? 12.758 88.438 53.562 1 46.56 544 THR A O 1
ATOM 4370 N N . PHE A 1 545 ? 12.875 88.062 51.531 1 44.53 545 PHE A N 1
ATOM 4371 C CA . PHE A 1 545 ? 14.289 87.75 51.719 1 44.53 545 PHE A CA 1
ATOM 4372 C C . PHE A 1 545 ? 15.117 89 51.562 1 44.53 545 PHE A C 1
ATOM 4374 O O . PHE A 1 545 ? 16.344 89 51.5 1 44.53 545 PHE A O 1
ATOM 4381 N N . LYS A 1 546 ? 14.5 90.25 51.531 1 41.34 546 LYS A N 1
ATOM 4382 C CA . LYS A 1 546 ? 15.406 91.438 51.625 1 41.34 546 LYS A CA 1
ATOM 4383 C C . LYS A 1 546 ? 15.875 91.625 53.062 1 41.34 546 LYS A C 1
ATOM 4385 O O . LYS A 1 546 ? 15.062 91.625 54 1 41.34 546 LYS A O 1
ATOM 4390 N N . PRO A 1 547 ? 17.109 91.375 53.406 1 40.03 547 PRO A N 1
ATOM 4391 C CA . PRO A 1 547 ? 17.734 91.562 54.719 1 40.03 547 PRO A CA 1
ATOM 4392 C C . PRO A 1 547 ? 17.484 92.938 55.344 1 40.03 547 PRO A C 1
ATOM 4394 O O . PRO A 1 547 ? 17.641 93.938 54.656 1 40.03 547 PRO A O 1
ATOM 4397 N N . VAL A 1 548 ? 16.516 93.125 56.281 1 37.47 548 VAL A N 1
ATOM 4398 C CA . VAL A 1 548 ? 16.328 94.312 57.125 1 37.47 548 VAL A CA 1
ATOM 4399 C C . VAL A 1 548 ? 17.625 94.625 57.844 1 37.47 548 VAL A C 1
ATOM 4401 O O . VAL A 1 548 ? 18.156 93.812 58.625 1 37.47 548 VAL A O 1
ATOM 4404 N N . THR A 1 549 ? 18.547 95.25 57.281 1 35.62 549 THR A N 1
ATOM 4405 C CA . THR A 1 549 ? 19.719 95.75 57.969 1 35.62 549 THR A CA 1
ATOM 4406 C C . THR A 1 549 ? 19.312 96.75 59.062 1 35.62 549 THR A C 1
ATOM 4408 O O . THR A 1 549 ? 18.703 97.812 58.812 1 35.62 549 THR A O 1
ATOM 4411 N N . TYR A 1 550 ? 18.844 96.25 60.344 1 33.09 550 TYR A N 1
ATOM 4412 C CA . TYR A 1 550 ? 18.625 96.938 61.594 1 33.09 550 TYR A CA 1
ATOM 4413 C C . TYR A 1 550 ? 19.812 97.812 61.969 1 33.09 550 TYR A C 1
ATOM 4415 O O . TYR A 1 550 ? 20.922 97.312 62.156 1 33.09 550 TYR A O 1
ATOM 4423 N N . ARG A 1 551 ? 19.922 99.062 61.5 1 35.12 551 ARG A N 1
ATOM 4424 C CA . ARG A 1 551 ? 20.844 100 62.125 1 35.12 551 ARG A CA 1
ATOM 4425 C C . ARG A 1 551 ? 20.391 100.312 63.562 1 35.12 551 ARG A C 1
ATOM 4427 O O . ARG A 1 551 ? 19.25 100.688 63.781 1 35.12 551 ARG A O 1
ATOM 4434 N N . GLY A 1 552 ? 20.922 99.688 64.625 1 33.22 552 GLY A N 1
ATOM 4435 C CA . GLY A 1 552 ? 20.891 99.75 66.125 1 33.22 552 GLY A CA 1
ATOM 4436 C C . GLY A 1 552 ? 20.922 101.188 66.625 1 33.22 552 GLY A C 1
ATOM 4437 O O . GLY A 1 552 ? 22 101.75 66.75 1 33.22 552 GLY A O 1
ATOM 4438 N N . LYS A 1 553 ? 20.125 102.125 66.188 1 33.09 553 LYS A N 1
ATOM 4439 C CA . LYS A 1 553 ? 20.234 103.312 67.062 1 33.09 553 LYS A CA 1
ATOM 4440 C C . LYS A 1 553 ? 19.594 103 68.375 1 33.09 553 LYS A C 1
ATOM 4442 O O . LYS A 1 553 ? 18.562 102.312 68.5 1 33.09 553 LYS A O 1
ATOM 4447 N N . ALA A 1 554 ? 20.266 103.125 69.562 1 33.72 554 ALA A N 1
ATOM 4448 C CA . ALA A 1 554 ? 20.141 103 71.062 1 33.72 554 ALA A CA 1
ATOM 4449 C C . ALA A 1 554 ? 19 103.812 71.562 1 33.72 554 ALA A C 1
ATOM 4451 O O . ALA A 1 554 ? 18.828 103.938 72.812 1 33.72 554 ALA A O 1
ATOM 4452 N N . LYS A 1 555 ? 18.109 104.5 70.938 1 32.88 555 LYS A N 1
ATOM 4453 C CA . LYS A 1 555 ? 17.422 105.375 71.875 1 32.88 555 LYS A CA 1
ATOM 4454 C C . LYS A 1 555 ? 16.484 104.625 72.812 1 32.88 555 LYS A C 1
ATOM 4456 O O . LYS A 1 555 ? 15.945 103.562 72.438 1 32.88 555 LYS A O 1
ATOM 4461 N N . GLU A 1 556 ? 16.5 104.812 74.188 1 34.16 556 GLU A N 1
ATOM 4462 C CA . GLU A 1 556 ? 15.805 104.5 75.438 1 34.16 556 GLU A CA 1
ATOM 4463 C C . GLU A 1 556 ? 14.305 104.75 75.312 1 34.16 556 GLU A C 1
ATOM 4465 O O . GLU A 1 556 ? 13.844 105.875 75.438 1 34.16 556 GLU A O 1
ATOM 4470 N N . LYS A 1 557 ? 13.633 104.375 74.312 1 29.62 557 LYS A N 1
ATOM 4471 C CA . LYS A 1 557 ? 12.242 104.812 74.25 1 29.62 557 LYS A CA 1
ATOM 4472 C C . LYS A 1 557 ? 11.414 104.062 75.312 1 29.62 557 LYS A C 1
ATOM 4474 O O . LYS A 1 557 ? 11.43 102.875 75.375 1 29.62 557 LYS A O 1
ATOM 4479 N N . LYS A 1 558 ? 11.031 104.938 76.375 1 33.88 558 LYS A N 1
ATOM 4480 C CA . LYS A 1 558 ? 10.055 104.75 77.438 1 33.88 558 LYS A CA 1
ATOM 4481 C C . LYS A 1 558 ? 8.68 104.375 76.875 1 33.88 558 LYS A C 1
ATOM 4483 O O . LYS A 1 558 ? 8.086 105.125 76.125 1 33.88 558 LYS A O 1
ATOM 4488 N N . ILE A 1 559 ? 8.398 103.188 76.562 1 24.59 559 ILE A N 1
ATOM 4489 C CA . ILE A 1 559 ? 7.105 102.688 76.062 1 24.59 559 ILE A CA 1
ATOM 4490 C C . ILE A 1 559 ? 6.086 102.75 77.188 1 24.59 559 ILE A C 1
ATOM 4492 O O . ILE A 1 559 ? 6.238 102.062 78.25 1 24.59 559 ILE A O 1
ATOM 4496 N N . VAL A 1 560 ? 5.582 103.938 77.438 1 27.66 560 VAL A N 1
ATOM 4497 C CA . VAL A 1 560 ? 4.461 104.25 78.312 1 27.66 560 VAL A CA 1
ATOM 4498 C C . VAL A 1 560 ? 3.215 103.5 77.875 1 27.66 560 VAL A C 1
ATOM 4500 O O . VAL A 1 560 ? 2.848 103.562 76.688 1 27.66 560 VAL A O 1
ATOM 4503 N N . PHE A 1 561 ? 2.775 102.5 78.562 1 27.53 561 PHE A N 1
ATOM 4504 C CA . PHE A 1 561 ? 1.62 101.562 78.688 1 27.53 561 PHE A CA 1
ATOM 4505 C C . PHE A 1 561 ? 0.337 102.375 78.875 1 27.53 561 PHE A C 1
ATOM 4507 O O . PHE A 1 561 ? -0.17 102.562 79.938 1 27.53 561 PHE A O 1
ATOM 4514 N N . GLU A 1 562 ? 0.307 103.625 78.438 1 23.67 562 GLU A N 1
ATOM 4515 C CA . GLU A 1 562 ? -0.93 104.312 78.812 1 23.67 562 GLU A CA 1
ATOM 4516 C C . GLU A 1 562 ? -2.143 103.625 78.125 1 23.67 562 GLU A C 1
ATOM 4518 O O . GLU A 1 562 ? -2.012 102.938 77.125 1 23.67 562 GLU A O 1
ATOM 4523 N N . LYS A 1 563 ? -3.316 104.375 78.25 1 28.77 563 LYS A N 1
ATOM 4524 C CA . LYS A 1 563 ? -4.77 104.312 78.438 1 28.77 563 LYS A CA 1
ATOM 4525 C C . LYS A 1 563 ? -5.438 104.062 77.062 1 28.77 563 LYS A C 1
ATOM 4527 O O . LYS A 1 563 ? -6.656 103.875 77 1 28.77 563 LYS A O 1
ATOM 4532 N N . PHE A 1 564 ? -4.777 103.875 75.75 1 24.09 564 PHE A N 1
ATOM 4533 C CA . PHE A 1 564 ? -5.953 103.812 74.875 1 24.09 564 PHE A CA 1
ATOM 4534 C C . PHE A 1 564 ? -6.652 102.438 75 1 24.09 564 PHE A C 1
ATOM 4536 O O . PHE A 1 564 ? -6 101.375 75.188 1 24.09 564 PHE A O 1
ATOM 4543 N N . MET B 1 1 ? -24.203 -36.969 12.781 1 23.42 1 MET B N 1
ATOM 4544 C CA . MET B 1 1 ? -25.375 -36.469 12.047 1 23.42 1 MET B CA 1
ATOM 4545 C C . MET B 1 1 ? -25.531 -37.25 10.734 1 23.42 1 MET B C 1
ATOM 4547 O O . MET B 1 1 ? -24.562 -37.438 9.992 1 23.42 1 MET B O 1
ATOM 4551 N N . THR B 1 2 ? -26.578 -38.062 10.648 1 24.03 2 THR B N 1
ATOM 4552 C CA . THR B 1 2 ? -26.984 -39 9.602 1 24.03 2 THR B CA 1
ATOM 4553 C C . THR B 1 2 ? -27.297 -38.25 8.305 1 24.03 2 THR B C 1
ATOM 4555 O O . THR B 1 2 ? -28.203 -37.438 8.273 1 24.03 2 THR B O 1
ATOM 4558 N N . SER B 1 3 ? -26.328 -37.844 7.617 1 29.3 3 SER B N 1
ATOM 4559 C CA . SER B 1 3 ? -26.516 -37.125 6.375 1 29.3 3 SER B CA 1
ATOM 4560 C C . SER B 1 3 ? -27.469 -37.812 5.43 1 29.3 3 SER B C 1
ATOM 4562 O O . SER B 1 3 ? -27.266 -39 5.105 1 29.3 3 SER B O 1
ATOM 4564 N N . SER B 1 4 ? -28.781 -37.438 5.535 1 29.14 4 SER B N 1
ATOM 4565 C CA . SER B 1 4 ? -29.922 -37.906 4.754 1 29.14 4 SER B CA 1
ATOM 4566 C C . SER B 1 4 ? -29.578 -37.969 3.266 1 29.14 4 SER B C 1
ATOM 4568 O O . SER B 1 4 ? -28.953 -37.031 2.734 1 29.14 4 SER B O 1
ATOM 4570 N N . TYR B 1 5 ? -29.719 -39.094 2.668 1 31.62 5 TYR B N 1
ATOM 4571 C CA . TYR B 1 5 ? -29.625 -39.594 1.298 1 31.62 5 TYR B CA 1
ATOM 4572 C C . TYR B 1 5 ? -30.703 -38.938 0.42 1 31.62 5 TYR B C 1
ATOM 4574 O O . TYR B 1 5 ? -31.891 -39.25 0.534 1 31.62 5 TYR B O 1
ATOM 4582 N N . CYS B 1 6 ? -30.859 -37.656 0.334 1 30.97 6 CYS B N 1
ATOM 4583 C CA . CYS B 1 6 ? -31.906 -37.219 -0.576 1 30.97 6 CYS B CA 1
ATOM 4584 C C . CYS B 1 6 ? -31.656 -37.75 -1.987 1 30.97 6 CYS B C 1
ATOM 4586 O O . CYS B 1 6 ? -30.609 -37.438 -2.58 1 30.97 6 CYS B O 1
ATOM 4588 N N . MET B 1 7 ? -32.281 -38.844 -2.326 1 31.72 7 MET B N 1
ATOM 4589 C CA . MET B 1 7 ? -32.406 -39.375 -3.686 1 31.72 7 MET B CA 1
ATOM 4590 C C . MET B 1 7 ? -33 -38.312 -4.609 1 31.72 7 MET B C 1
ATOM 4592 O O . MET B 1 7 ? -34.156 -37.938 -4.473 1 31.72 7 MET B O 1
ATOM 4596 N N . LEU B 1 8 ? -32.375 -37.25 -4.945 1 34.47 8 LEU B N 1
ATOM 4597 C CA . LEU B 1 8 ? -32.938 -36.344 -5.938 1 34.47 8 LEU B CA 1
ATOM 4598 C C . LEU B 1 8 ? -33.281 -37.094 -7.223 1 34.47 8 LEU B C 1
ATOM 4600 O O . LEU B 1 8 ? -32.5 -37.906 -7.711 1 34.47 8 LEU B O 1
ATOM 4604 N N . SER B 1 9 ? -34.688 -37.312 -7.641 1 33.53 9 SER B N 1
ATOM 4605 C CA . SER B 1 9 ? -35.375 -37.781 -8.836 1 33.53 9 SER B CA 1
ATOM 4606 C C . SER B 1 9 ? -34.625 -37.375 -10.102 1 33.53 9 SER B C 1
ATOM 4608 O O . SER B 1 9 ? -33.781 -36.469 -10.078 1 33.53 9 SER B O 1
ATOM 4610 N N . ASN B 1 10 ? -35.312 -37.906 -11.43 1 35.66 10 ASN B N 1
ATOM 4611 C CA . ASN B 1 10 ? -35.031 -38.094 -12.852 1 35.66 10 ASN B CA 1
ATOM 4612 C C . ASN B 1 10 ? -34.75 -36.75 -13.531 1 35.66 10 ASN B C 1
ATOM 4614 O O . ASN B 1 10 ? -35.219 -36.469 -14.625 1 35.66 10 ASN B O 1
ATOM 4618 N N . LYS B 1 11 ? -34.781 -35.688 -12.898 1 42.09 11 LYS B N 1
ATOM 4619 C CA . LYS B 1 11 ? -34.562 -34.531 -13.773 1 42.09 11 LYS B CA 1
ATOM 4620 C C . LYS B 1 11 ? -33.281 -34.688 -14.57 1 42.09 11 LYS B C 1
ATOM 4622 O O . LYS B 1 11 ? -32.281 -35.25 -14.07 1 42.09 11 LYS B O 1
ATOM 4627 N N . ASN B 1 12 ? -33.375 -34.406 -16 1 44.09 12 ASN B N 1
ATOM 4628 C CA . ASN B 1 12 ? -32.312 -34.25 -17 1 44.09 12 ASN B CA 1
ATOM 4629 C C . ASN B 1 12 ? -31.016 -33.75 -16.359 1 44.09 12 ASN B C 1
ATOM 4631 O O . ASN B 1 12 ? -30.875 -32.562 -16.094 1 44.09 12 ASN B O 1
ATOM 4635 N N . VAL B 1 13 ? -30.5 -34.656 -15.789 1 54.38 13 VAL B N 1
ATOM 4636 C CA . VAL B 1 13 ? -29.234 -34.344 -15.141 1 54.38 13 VAL B CA 1
ATOM 4637 C C . VAL B 1 13 ? -28.219 -33.875 -16.188 1 54.38 13 VAL B C 1
ATOM 4639 O O . VAL B 1 13 ? -27.875 -34.625 -17.094 1 54.38 13 VAL B O 1
ATOM 4642 N N . GLU B 1 14 ? -28.234 -32.656 -16.453 1 58.62 14 GLU B N 1
ATOM 4643 C CA . GLU B 1 14 ? -27.219 -32.094 -17.328 1 58.62 14 GLU B CA 1
ATOM 4644 C C . GLU B 1 14 ? -25.812 -32.531 -16.906 1 58.62 14 GLU B C 1
ATOM 4646 O O . GLU B 1 14 ? -25.438 -32.375 -15.742 1 58.62 14 GLU B O 1
ATOM 4651 N N . GLU B 1 15 ? -25.234 -33.281 -17.797 1 62.94 15 GLU B N 1
ATOM 4652 C CA . GLU B 1 15 ? -23.875 -33.75 -17.547 1 62.94 15 GLU B CA 1
ATOM 4653 C C . GLU B 1 15 ? -22.906 -32.594 -17.391 1 62.94 15 GLU B C 1
ATOM 4655 O O . GLU B 1 15 ? -22.969 -31.625 -18.156 1 62.94 15 GLU B O 1
ATOM 4660 N N . PRO B 1 16 ? -22.047 -32.719 -16.391 1 72.62 16 PRO B N 1
ATOM 4661 C CA . PRO B 1 16 ? -21.109 -31.641 -16.094 1 72.62 16 PRO B CA 1
ATOM 4662 C C . PRO B 1 16 ? -20 -31.5 -17.125 1 72.62 16 PRO B C 1
ATOM 4664 O O . PRO B 1 16 ? -19.625 -32.5 -17.766 1 72.62 16 PRO B O 1
ATOM 4667 N N . PHE B 1 17 ? -19.547 -30.328 -17.453 1 77.5 17 PHE B N 1
ATOM 4668 C CA . PHE B 1 17 ? -18.406 -30.047 -18.297 1 77.5 17 PHE B CA 1
ATOM 4669 C C . PHE B 1 17 ? -17.109 -30.094 -17.5 1 77.5 17 PHE B C 1
ATOM 4671 O O . PHE B 1 17 ? -16.922 -29.297 -16.578 1 77.5 17 PHE B O 1
ATOM 4678 N N . CYS B 1 18 ? -16.281 -31.031 -17.875 1 80.56 18 CYS B N 1
ATOM 4679 C CA . CYS B 1 18 ? -15.023 -31.234 -17.156 1 80.56 18 CYS B CA 1
ATOM 4680 C C . CYS B 1 18 ? -13.875 -30.516 -17.844 1 80.56 18 CYS B C 1
ATOM 4682 O O . CYS B 1 18 ? -13.57 -30.781 -19 1 80.56 18 CYS B O 1
ATOM 4684 N N . SER B 1 19 ? -13.141 -29.609 -17.047 1 72 19 SER B N 1
ATOM 4685 C CA . SER B 1 19 ? -12.188 -28.688 -17.688 1 72 19 SER B CA 1
ATOM 4686 C C . SER B 1 19 ? -10.766 -28.969 -17.203 1 72 19 SER B C 1
ATOM 4688 O O . SER B 1 19 ? -9.805 -28.484 -17.797 1 72 19 SER B O 1
ATOM 4690 N N . SER B 1 20 ? -10.469 -29.75 -16.203 1 66.19 20 SER B N 1
ATOM 4691 C CA . SER B 1 20 ? -9.141 -29.812 -15.602 1 66.19 20 SER B CA 1
ATOM 4692 C C . SER B 1 20 ? -8.203 -30.688 -16.406 1 66.19 20 SER B C 1
ATOM 4694 O O . SER B 1 20 ? -8.594 -31.781 -16.844 1 66.19 20 SER B O 1
ATOM 4696 N N . GLU B 1 21 ? -6.906 -30.109 -16.594 1 62.69 21 GLU B N 1
ATOM 4697 C CA . GLU B 1 21 ? -5.941 -30.859 -17.391 1 62.69 21 GLU B CA 1
ATOM 4698 C C . GLU B 1 21 ? -4.75 -31.297 -16.547 1 62.69 21 GLU B C 1
ATOM 4700 O O . GLU B 1 21 ? -4.078 -32.281 -16.875 1 62.69 21 GLU B O 1
ATOM 4705 N N . ALA B 1 22 ? -4.578 -30.609 -15.523 1 72.62 22 ALA B N 1
ATOM 4706 C CA . ALA B 1 22 ? -3.379 -30.953 -14.766 1 72.62 22 ALA B CA 1
ATOM 4707 C C . ALA B 1 22 ? -3.666 -32.062 -13.75 1 72.62 22 ALA B C 1
ATOM 4709 O O . ALA B 1 22 ? -4.199 -31.797 -12.672 1 72.62 22 ALA B O 1
ATOM 4710 N N . VAL B 1 23 ? -3.311 -33.312 -14.289 1 81.12 23 VAL B N 1
ATOM 4711 C CA . VAL B 1 23 ? -3.633 -34.469 -13.469 1 81.12 23 VAL B CA 1
ATOM 4712 C C . VAL B 1 23 ? -2.402 -35.375 -13.328 1 81.12 23 VAL B C 1
ATOM 4714 O O . VAL B 1 23 ? -1.665 -35.562 -14.297 1 81.12 23 VAL B O 1
ATOM 4717 N N . LEU B 1 24 ? -2.092 -35.688 -12.125 1 84.75 24 LEU B N 1
ATOM 4718 C CA . LEU B 1 24 ? -1.102 -36.719 -11.82 1 84.75 24 LEU B CA 1
ATOM 4719 C C . LEU B 1 24 ? -1.744 -37.875 -11.086 1 84.75 24 LEU B C 1
ATOM 4721 O O . LEU B 1 24 ? -2.6 -37.688 -10.219 1 84.75 24 LEU B O 1
ATOM 4725 N N . GLN B 1 25 ? -1.363 -39.125 -11.562 1 86.81 25 GLN B N 1
ATOM 4726 C CA . GLN B 1 25 ? -1.942 -40.312 -10.945 1 86.81 25 GLN B CA 1
ATOM 4727 C C . GLN B 1 25 ? -0.868 -41.375 -10.633 1 86.81 25 GLN B C 1
ATOM 4729 O O . GLN B 1 25 ? 0.056 -41.562 -11.43 1 86.81 25 GLN B O 1
ATOM 4734 N N . THR B 1 26 ? -0.971 -41.938 -9.375 1 83.81 26 THR B N 1
ATOM 4735 C CA . THR B 1 26 ? -0.038 -43 -9 1 83.81 26 THR B CA 1
ATOM 4736 C C . THR B 1 26 ? -0.736 -44.062 -8.164 1 83.81 26 THR B C 1
ATOM 4738 O O . THR B 1 26 ? -1.691 -43.75 -7.441 1 83.81 26 THR B O 1
ATOM 4741 N N . GLY B 1 27 ? -0.291 -45.281 -8.422 1 82.44 27 GLY B N 1
ATOM 4742 C CA . GLY B 1 27 ? -0.71 -46.344 -7.547 1 82.44 27 GLY B CA 1
ATOM 4743 C C . GLY B 1 27 ? 0.236 -46.594 -6.387 1 82.44 27 GLY B C 1
ATOM 4744 O O . GLY B 1 27 ? 1.455 -46.625 -6.566 1 82.44 27 GLY B O 1
ATOM 4745 N N . ILE B 1 28 ? -0.323 -46.594 -5.16 1 78.94 28 ILE B N 1
ATOM 4746 C CA . ILE B 1 28 ? 0.497 -46.781 -3.971 1 78.94 28 ILE B CA 1
ATOM 4747 C C . ILE B 1 28 ? 0.062 -48.062 -3.242 1 78.94 28 ILE B C 1
ATOM 4749 O O . ILE B 1 28 ? -1.134 -48.312 -3.07 1 78.94 28 ILE B O 1
ATOM 4753 N N . GLU B 1 29 ? 1.059 -48.844 -2.873 1 77.44 29 GLU B N 1
ATOM 4754 C CA . GLU B 1 29 ? 0.773 -50.031 -2.102 1 77.44 29 GLU B CA 1
ATOM 4755 C C . GLU B 1 29 ? 0.838 -49.781 -0.603 1 77.44 29 GLU B C 1
ATOM 4757 O O . GLU B 1 29 ? 1.797 -49.156 -0.118 1 77.44 29 GLU B O 1
ATOM 4762 N N . ASN B 1 30 ? -0.313 -49.938 0.034 1 65.06 30 ASN B N 1
ATOM 4763 C CA . ASN B 1 30 ? -0.298 -49.781 1.486 1 65.06 30 ASN B CA 1
ATOM 4764 C C . ASN B 1 30 ? 0.395 -50.969 2.162 1 65.06 30 ASN B C 1
ATOM 4766 O O . ASN B 1 30 ? 0.017 -52.125 1.946 1 65.06 30 ASN B O 1
ATOM 4770 N N . ALA B 1 31 ? 1.615 -50.656 2.695 1 63.81 31 ALA B N 1
ATOM 4771 C CA . ALA B 1 31 ? 2.316 -51.719 3.41 1 63.81 31 ALA B CA 1
ATOM 4772 C C . ALA B 1 31 ? 1.848 -51.781 4.859 1 63.81 31 ALA B C 1
ATOM 4774 O O . ALA B 1 31 ? 1.935 -50.812 5.605 1 63.81 31 ALA B O 1
ATOM 4775 N N . GLY B 1 32 ? 0.664 -52.125 5.082 1 53.38 32 GLY B N 1
ATOM 4776 C CA . GLY B 1 32 ? 0.409 -52.281 6.5 1 53.38 32 GLY B CA 1
ATOM 4777 C C . GLY B 1 32 ? 1.473 -53.125 7.195 1 53.38 32 GLY B C 1
ATOM 4778 O O . GLY B 1 32 ? 2.182 -53.906 6.551 1 53.38 32 GLY B O 1
ATOM 4779 N N . GLU B 1 33 ? 1.994 -52.625 8.352 1 55.84 33 GLU B N 1
ATOM 4780 C CA . GLU B 1 33 ? 2.994 -53.406 9.094 1 55.84 33 GLU B CA 1
ATOM 4781 C C . GLU B 1 33 ? 2.787 -54.906 8.914 1 55.84 33 GLU B C 1
ATOM 4783 O O . GLU B 1 33 ? 3.752 -55.656 8.766 1 55.84 33 GLU B O 1
ATOM 4788 N N . ASN B 1 34 ? 1.663 -55.344 9.406 1 52.19 34 ASN B N 1
ATOM 4789 C CA . ASN B 1 34 ? 1.487 -56.781 9.555 1 52.19 34 ASN B CA 1
ATOM 4790 C C . ASN B 1 34 ? 0.895 -57.406 8.289 1 52.19 34 ASN B C 1
ATOM 4792 O O . ASN B 1 34 ? 0.658 -58.625 8.242 1 52.19 34 ASN B O 1
ATOM 4796 N N . SER B 1 35 ? 0.044 -56.781 7.531 1 51.19 35 SER B N 1
ATOM 4797 C CA . SER B 1 35 ? -0.729 -57.562 6.574 1 51.19 35 SER B CA 1
ATOM 4798 C C . SER B 1 35 ? 0.001 -57.688 5.238 1 51.19 35 SER B C 1
ATOM 4800 O O . SER B 1 35 ? 0.58 -56.719 4.754 1 51.19 35 SER B O 1
ATOM 4802 N N . THR B 1 36 ? 0.466 -58.844 4.863 1 55.53 36 THR B N 1
ATOM 4803 C CA . THR B 1 36 ? 1.061 -59.406 3.648 1 55.53 36 THR B CA 1
ATOM 4804 C C . THR B 1 36 ? 0.379 -58.844 2.408 1 55.53 36 THR B C 1
ATOM 4806 O O . THR B 1 36 ? 0.932 -58.875 1.308 1 55.53 36 THR B O 1
ATOM 4809 N N . ASP B 1 37 ? -0.949 -58.719 2.455 1 55.78 37 ASP B N 1
ATOM 4810 C CA . ASP B 1 37 ? -1.614 -58.375 1.199 1 55.78 37 ASP B CA 1
ATOM 4811 C C . ASP B 1 37 ? -1.733 -56.875 1.022 1 55.78 37 ASP B C 1
ATOM 4813 O O . ASP B 1 37 ? -2.416 -56.188 1.802 1 55.78 37 ASP B O 1
ATOM 4817 N N . GLY B 1 38 ? -0.805 -56.281 0.594 1 61.59 38 GLY B N 1
AT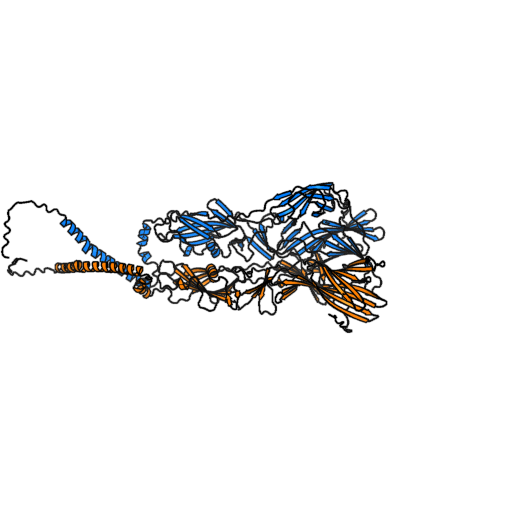OM 4818 C CA . GLY B 1 38 ? -0.753 -54.844 0.325 1 61.59 38 GLY B CA 1
ATOM 4819 C C . GLY B 1 38 ? -1.895 -54.344 -0.549 1 61.59 38 GLY B C 1
ATOM 4820 O O . GLY B 1 38 ? -2.166 -54.938 -1.603 1 61.59 38 GLY B O 1
ATOM 4821 N N . GLN B 1 39 ? -2.951 -53.812 0.063 1 70.12 39 GLN B N 1
ATOM 4822 C CA . GLN B 1 39 ? -4.02 -53.25 -0.748 1 70.12 39 GLN B CA 1
ATOM 4823 C C . GLN B 1 39 ? -3.535 -52 -1.518 1 70.12 39 GLN B C 1
ATOM 4825 O O . GLN B 1 39 ? -2.846 -51.156 -0.96 1 70.12 39 GLN B O 1
ATOM 4830 N N . MET B 1 40 ? -3.734 -52.156 -2.887 1 80 40 MET B N 1
ATOM 4831 C CA . MET B 1 40 ? -3.35 -51.062 -3.773 1 80 40 MET B CA 1
ATOM 4832 C C . MET B 1 40 ? -4.379 -49.938 -3.73 1 80 40 MET B C 1
ATOM 4834 O O . MET B 1 40 ? -5.586 -50.188 -3.723 1 80 40 MET B O 1
ATOM 4838 N N . PHE B 1 41 ? -3.895 -48.75 -3.373 1 84.25 41 PHE B N 1
ATOM 4839 C CA . PHE B 1 41 ? -4.762 -47.594 -3.533 1 84.25 41 PHE B CA 1
ATOM 4840 C C . PHE B 1 41 ? -4.195 -46.625 -4.574 1 84.25 41 PHE B C 1
ATOM 4842 O O . PHE B 1 41 ? -2.998 -46.656 -4.867 1 84.25 41 PHE B O 1
ATOM 4849 N N . TRP B 1 42 ? -5.152 -45.875 -5.195 1 87.25 42 TRP B N 1
ATOM 4850 C CA . TRP B 1 42 ? -4.77 -44.906 -6.215 1 87.25 42 TRP B CA 1
ATOM 4851 C C . TRP B 1 42 ? -4.914 -43.469 -5.691 1 87.25 42 TRP B C 1
ATOM 4853 O O . TRP B 1 42 ? -5.883 -43.156 -5 1 87.25 42 TRP B O 1
ATOM 4863 N N . THR B 1 43 ? -3.91 -42.688 -5.906 1 88.69 43 THR B N 1
ATOM 4864 C CA . THR B 1 43 ? -3.951 -41.281 -5.605 1 88.69 43 THR B CA 1
ATOM 4865 C C . THR B 1 43 ? -3.883 -40.438 -6.887 1 88.69 43 THR B C 1
ATOM 4867 O O . THR B 1 43 ? -2.957 -40.594 -7.684 1 88.69 43 THR B O 1
ATOM 4870 N N . THR B 1 44 ? -4.938 -39.656 -7.07 1 89.19 44 THR B N 1
ATOM 4871 C CA . THR B 1 44 ? -5.004 -38.75 -8.211 1 89.19 44 THR B CA 1
ATOM 4872 C C . THR B 1 44 ? -4.922 -37.312 -7.75 1 89.19 44 THR B C 1
ATOM 4874 O O . THR B 1 44 ? -5.719 -36.875 -6.914 1 89.19 44 THR B O 1
ATOM 4877 N N . GLN B 1 45 ? -3.879 -36.625 -8.25 1 90.25 45 GLN B N 1
ATOM 4878 C CA . GLN B 1 45 ? -3.77 -35.219 -7.973 1 90.25 45 GLN B CA 1
ATOM 4879 C C . GLN B 1 45 ? -4.422 -34.375 -9.078 1 90.25 45 GLN B C 1
ATOM 4881 O O . GLN B 1 45 ? -4.07 -34.531 -10.25 1 90.25 45 GLN B O 1
ATOM 4886 N N . LEU B 1 46 ? -5.367 -33.594 -8.664 1 89.75 46 LEU B N 1
ATOM 4887 C CA . LEU B 1 46 ? -6.051 -32.656 -9.555 1 89.75 46 LEU B CA 1
ATOM 4888 C C . LEU B 1 46 ? -5.66 -31.203 -9.234 1 89.75 46 LEU B C 1
ATOM 4890 O O . LEU B 1 46 ? -5.691 -30.797 -8.07 1 89.75 46 LEU B O 1
ATOM 4894 N N . LEU B 1 47 ? -5.258 -30.5 -10.227 1 88.88 47 LEU B N 1
ATOM 4895 C CA . LEU B 1 47 ? -4.988 -29.078 -10.07 1 88.88 47 LEU B CA 1
ATOM 4896 C C . LEU B 1 47 ? -6.109 -28.25 -10.672 1 88.88 47 LEU B C 1
ATOM 4898 O O . LEU B 1 47 ? -6.391 -28.344 -11.875 1 88.88 47 LEU B O 1
ATOM 4902 N N . LEU B 1 48 ? -6.691 -27.406 -9.805 1 87.38 48 LEU B N 1
ATOM 4903 C CA . LEU B 1 48 ? -7.848 -26.625 -10.242 1 87.38 48 LEU B CA 1
ATOM 4904 C C . LEU B 1 48 ? -7.633 -25.141 -9.992 1 87.38 48 LEU B C 1
ATOM 4906 O O . LEU B 1 48 ? -7.059 -24.766 -8.969 1 87.38 48 LEU B O 1
ATOM 4910 N N . SER B 1 49 ? -8.133 -24.391 -10.938 1 83.56 49 SER B N 1
ATOM 4911 C CA . SER B 1 49 ? -8.297 -22.969 -10.719 1 83.56 49 SER B CA 1
ATOM 4912 C C . SER B 1 49 ? -9.734 -22.625 -10.32 1 83.56 49 SER B C 1
ATOM 4914 O O . SER B 1 49 ? -10.617 -23.484 -10.398 1 83.56 49 SER B O 1
ATOM 4916 N N . LEU B 1 50 ? -9.891 -21.438 -9.945 1 84.69 50 LEU B N 1
ATOM 4917 C CA . LEU B 1 50 ? -11.234 -21.016 -9.547 1 84.69 50 LEU B CA 1
ATOM 4918 C C . LEU B 1 50 ? -12.242 -21.297 -10.656 1 84.69 50 LEU B C 1
ATOM 4920 O O . LEU B 1 50 ? -11.977 -21.031 -11.828 1 84.69 50 LEU B O 1
ATOM 4924 N N . GLU B 1 51 ? -13.398 -22.031 -10.344 1 81.56 51 GLU B N 1
ATOM 4925 C CA . GLU B 1 51 ? -14.539 -22.359 -11.195 1 81.56 51 GLU B CA 1
ATOM 4926 C C . GLU B 1 51 ? -14.203 -23.5 -12.141 1 81.56 51 GLU B C 1
ATOM 4928 O O . GLU B 1 51 ? -15.016 -23.859 -13.008 1 81.56 51 GLU B O 1
ATOM 4933 N N . ASP B 1 52 ? -13.047 -24.078 -11.945 1 83.56 52 ASP B N 1
ATOM 4934 C CA . ASP B 1 52 ? -12.719 -25.281 -12.703 1 83.56 52 ASP B CA 1
ATOM 4935 C C . ASP B 1 52 ? -13.469 -26.5 -12.164 1 83.56 52 ASP B C 1
ATOM 4937 O O . ASP B 1 52 ? -13.812 -26.547 -10.984 1 83.56 52 ASP B O 1
ATOM 4941 N N . THR B 1 53 ? -13.664 -27.438 -13.078 1 86.69 53 THR B N 1
ATOM 4942 C CA . THR B 1 53 ? -14.32 -28.688 -12.727 1 86.69 53 THR B CA 1
ATOM 4943 C C . THR B 1 53 ? -13.484 -29.891 -13.188 1 86.69 53 THR B C 1
ATOM 4945 O O . THR B 1 53 ? -13.086 -29.969 -14.352 1 86.69 53 THR B O 1
ATOM 4948 N N . ALA B 1 54 ? -13.188 -30.719 -12.297 1 88.69 54 ALA B N 1
ATOM 4949 C CA . ALA B 1 54 ? -12.5 -31.953 -12.625 1 88.69 54 ALA B CA 1
ATOM 4950 C C . ALA B 1 54 ? -13.445 -33.156 -12.531 1 88.69 54 ALA B C 1
ATOM 4952 O O . ALA B 1 54 ? -14.305 -33.188 -11.648 1 88.69 54 ALA B O 1
ATOM 4953 N N . CYS B 1 55 ? -13.242 -34.094 -13.508 1 88.06 55 CYS B N 1
ATOM 4954 C CA . CYS B 1 55 ? -14.086 -35.281 -13.531 1 88.06 55 CYS B CA 1
ATOM 4955 C C . CYS B 1 55 ? -13.242 -36.562 -13.648 1 88.06 55 CYS B C 1
ATOM 4957 O O . CYS B 1 55 ? -12.203 -36.562 -14.312 1 88.06 55 CYS B O 1
ATOM 4959 N N . PHE B 1 56 ? -13.688 -37.562 -13 1 86.88 56 PHE B N 1
ATOM 4960 C CA . PHE B 1 56 ? -13.094 -38.875 -13.172 1 86.88 56 PHE B CA 1
ATOM 4961 C C . PHE B 1 56 ? -14.133 -39.969 -12.969 1 86.88 56 PHE B C 1
ATOM 4963 O O . PHE B 1 56 ? -15.18 -39.719 -12.375 1 86.88 56 PHE B O 1
ATOM 4970 N N . MET B 1 57 ? -13.836 -41.125 -13.578 1 86.38 57 MET B N 1
ATOM 4971 C CA . MET B 1 57 ? -14.758 -42.281 -13.523 1 86.38 57 MET B CA 1
ATOM 4972 C C . MET B 1 57 ? -14.141 -43.438 -12.773 1 86.38 57 MET B C 1
ATOM 4974 O O . MET B 1 57 ? -12.945 -43.719 -12.898 1 86.38 57 MET B O 1
ATOM 4978 N N . THR B 1 58 ? -14.938 -44.031 -12 1 86 58 THR B N 1
ATOM 4979 C CA . THR B 1 58 ? -14.547 -45.281 -11.359 1 86 58 THR B CA 1
ATOM 4980 C C . THR B 1 58 ? -15.531 -46.406 -11.727 1 86 58 THR B C 1
ATOM 4982 O O . THR B 1 58 ? -16.734 -46.156 -11.844 1 86 58 THR B O 1
ATOM 4985 N N . GLN B 1 59 ? -14.992 -47.531 -11.945 1 83 59 GLN B N 1
ATOM 4986 C CA . GLN B 1 59 ? -15.82 -48.719 -12.25 1 83 59 GLN B CA 1
ATOM 4987 C C . GLN B 1 59 ? -16.062 -49.531 -11 1 83 59 GLN B C 1
ATOM 4989 O O . GLN B 1 59 ? -15.109 -50.031 -10.375 1 83 59 GLN B O 1
ATOM 4994 N N . GLU B 1 60 ? -17.344 -49.531 -10.594 1 76.06 60 GLU B N 1
ATOM 4995 C CA . GLU B 1 60 ? -17.719 -50.344 -9.438 1 76.06 60 GLU B CA 1
ATOM 4996 C C . GLU B 1 60 ? -18.375 -51.656 -9.852 1 76.06 60 GLU B C 1
ATOM 4998 O O . GLU B 1 60 ? -19.609 -51.719 -9.945 1 76.06 60 GLU B O 1
ATOM 5003 N N . GLY B 1 61 ? -17.688 -52.688 -10.047 1 69.31 61 GLY B N 1
ATOM 5004 C CA . GLY B 1 61 ? -18.25 -53.969 -10.438 1 69.31 61 GLY B CA 1
ATOM 5005 C C . GLY B 1 61 ? -18.734 -54 -11.875 1 69.31 61 GLY B C 1
ATOM 5006 O O . GLY B 1 61 ? -18.516 -53.031 -12.625 1 69.31 61 GLY B O 1
ATOM 5007 N N . PRO B 1 62 ? -19.391 -55.219 -12.188 1 72.06 62 PRO B N 1
ATOM 5008 C CA . PRO B 1 62 ? -19.891 -55.312 -13.555 1 72.06 62 PRO B CA 1
ATOM 5009 C C . PRO B 1 62 ? -21.094 -54.406 -13.828 1 72.06 62 PRO B C 1
ATOM 5011 O O . PRO B 1 62 ? -22.094 -54.469 -13.109 1 72.06 62 PRO B O 1
ATOM 5014 N N . GLY B 1 63 ? -21.047 -53.438 -14.625 1 70.56 63 GLY B N 1
ATOM 5015 C CA . GLY B 1 63 ? -22.141 -52.656 -15.188 1 70.56 63 GLY B CA 1
ATOM 5016 C C . GLY B 1 63 ? -22.375 -51.344 -14.469 1 70.56 63 GLY B C 1
ATOM 5017 O O . GLY B 1 63 ? -23.375 -50.656 -14.719 1 70.56 63 GLY B O 1
ATOM 5018 N N . ARG B 1 64 ? -21.719 -51.125 -13.367 1 79.56 64 ARG B N 1
ATOM 5019 C CA . ARG B 1 64 ? -21.938 -49.844 -12.68 1 79.56 64 ARG B CA 1
ATOM 5020 C C . ARG B 1 64 ? -20.703 -48.938 -12.789 1 79.56 64 ARG B C 1
ATOM 5022 O O . ARG B 1 64 ? -19.594 -49.375 -12.461 1 79.56 64 ARG B O 1
ATOM 5029 N N . GLN B 1 65 ? -21.016 -47.75 -13.328 1 85.31 65 GLN B N 1
ATOM 5030 C CA . GLN B 1 65 ? -19.969 -46.75 -13.445 1 85.31 65 GLN B CA 1
ATOM 5031 C C . GLN B 1 65 ? -20.344 -45.469 -12.703 1 85.31 65 GLN B C 1
ATOM 5033 O O . GLN B 1 65 ? -21.469 -44.969 -12.836 1 85.31 65 GLN B O 1
ATOM 5038 N N . ASN B 1 66 ? -19.422 -45.031 -11.812 1 87 66 ASN B N 1
ATOM 5039 C CA . ASN B 1 66 ? -19.641 -43.781 -11.102 1 87 66 ASN B CA 1
ATOM 5040 C C . ASN B 1 66 ? -18.797 -42.656 -11.688 1 87 66 ASN B C 1
ATOM 5042 O O . ASN B 1 66 ? -17.578 -42.812 -11.836 1 87 66 ASN B O 1
ATOM 5046 N N . LYS B 1 67 ? -19.453 -41.562 -12.008 1 87.44 67 LYS B N 1
ATOM 5047 C CA . LYS B 1 67 ? -18.766 -40.344 -12.438 1 87.44 67 LYS B CA 1
ATOM 5048 C C . LYS B 1 67 ? -18.641 -39.344 -11.289 1 87.44 67 LYS B C 1
ATOM 5050 O O . LYS B 1 67 ? -19.641 -38.906 -10.727 1 87.44 67 LYS B O 1
ATOM 5055 N N . HIS B 1 68 ? -17.438 -39.062 -10.945 1 89.56 68 HIS B N 1
ATOM 5056 C CA . HIS B 1 68 ? -17.141 -38.125 -9.883 1 89.56 68 HIS B CA 1
ATOM 5057 C C . HIS B 1 68 ? -16.812 -36.75 -10.453 1 89.56 68 HIS B C 1
ATOM 5059 O O . HIS B 1 68 ? -16.047 -36.625 -11.414 1 89.56 68 HIS B O 1
ATOM 5065 N N . VAL B 1 69 ? -17.484 -35.75 -9.836 1 90.25 69 VAL B N 1
ATOM 5066 C CA . VAL B 1 69 ? -17.297 -34.375 -10.289 1 90.25 69 VAL B CA 1
ATOM 5067 C C . VAL B 1 69 ? -16.891 -33.469 -9.109 1 90.25 69 VAL B C 1
ATOM 5069 O O . VAL B 1 69 ? -17.609 -33.406 -8.109 1 90.25 69 VAL B O 1
ATOM 5072 N N . ILE B 1 70 ? -15.734 -32.844 -9.219 1 91.75 70 ILE B N 1
ATOM 5073 C CA . ILE B 1 70 ? -15.258 -31.906 -8.211 1 91.75 70 ILE B CA 1
ATOM 5074 C C . ILE B 1 70 ? -15.141 -30.516 -8.828 1 91.75 70 ILE B C 1
ATOM 5076 O O . ILE B 1 70 ? -14.43 -30.328 -9.82 1 91.75 70 ILE B O 1
ATOM 5080 N N . LYS B 1 71 ? -15.82 -29.562 -8.195 1 90.38 71 LYS B N 1
ATOM 5081 C CA . LYS B 1 71 ? -15.797 -28.188 -8.703 1 90.38 71 LYS B CA 1
ATOM 5082 C C . LYS B 1 71 ? -15.266 -27.219 -7.645 1 90.38 71 LYS B C 1
ATOM 5084 O O . LYS B 1 71 ? -15.719 -27.234 -6.5 1 90.38 71 LYS B O 1
ATOM 5089 N N . PHE B 1 72 ? -14.305 -26.391 -8 1 91.12 72 PHE B N 1
ATOM 5090 C CA . PHE B 1 72 ? -13.812 -25.312 -7.148 1 91.12 72 PHE B CA 1
ATOM 5091 C C . PHE B 1 72 ? -14.695 -24.078 -7.266 1 91.12 72 PHE B C 1
ATOM 5093 O O . PHE B 1 72 ? -14.625 -23.359 -8.258 1 91.12 72 PHE B O 1
ATOM 5100 N N . LEU B 1 73 ? -15.375 -23.75 -6.238 1 90.81 73 LEU B N 1
ATOM 5101 C CA . LEU B 1 73 ? -16.438 -22.75 -6.34 1 90.81 73 LEU B CA 1
ATOM 5102 C C . LEU B 1 73 ? -15.922 -21.359 -6 1 90.81 73 LEU B C 1
ATOM 5104 O O . LEU B 1 73 ? -16.188 -20.406 -6.73 1 90.81 73 LEU B O 1
ATOM 5108 N N . SER B 1 74 ? -15.289 -21.297 -4.875 1 91.88 74 SER B N 1
ATOM 5109 C CA . SER B 1 74 ? -14.93 -19.953 -4.469 1 91.88 74 SER B CA 1
ATOM 5110 C C . SER B 1 74 ? -13.812 -19.969 -3.428 1 91.88 74 SER B C 1
ATOM 5112 O O . SER B 1 74 ? -13.57 -20.984 -2.781 1 91.88 74 SER B O 1
ATOM 5114 N N . VAL B 1 75 ? -13.117 -18.844 -3.418 1 93.06 75 VAL B N 1
ATOM 5115 C CA . VAL B 1 75 ? -12.172 -18.516 -2.357 1 93.06 75 VAL B CA 1
ATOM 5116 C C . VAL B 1 75 ? -12.734 -17.391 -1.498 1 93.06 75 VAL B C 1
ATOM 5118 O O . VAL B 1 75 ? -13.148 -16.344 -2.02 1 93.06 75 VAL B O 1
ATOM 5121 N N . ARG B 1 76 ? -12.727 -17.625 -0.164 1 94.38 76 ARG B N 1
ATOM 5122 C CA . ARG B 1 76 ? -13.289 -16.625 0.741 1 94.38 76 ARG B CA 1
ATOM 5123 C C . ARG B 1 76 ? -12.305 -16.266 1.85 1 94.38 76 ARG B C 1
ATOM 5125 O O . ARG B 1 76 ? -11.68 -17.156 2.439 1 94.38 76 ARG B O 1
ATOM 5132 N N . HIS B 1 77 ? -12.156 -15.023 2.066 1 96 77 HIS B N 1
ATOM 5133 C CA . HIS B 1 77 ? -11.43 -14.531 3.23 1 96 77 HIS B CA 1
ATOM 5134 C C . HIS B 1 77 ? -12.383 -14.047 4.312 1 96 77 HIS B C 1
ATOM 5136 O O . HIS B 1 77 ? -13.258 -13.219 4.047 1 96 77 HIS B O 1
ATOM 5142 N N . GLN B 1 78 ? -12.164 -14.578 5.449 1 94.75 78 GLN B N 1
ATOM 5143 C CA . GLN B 1 78 ? -12.961 -14.164 6.602 1 94.75 78 GLN B CA 1
ATOM 5144 C C . GLN B 1 78 ? -12.133 -13.32 7.566 1 94.75 78 GLN B C 1
ATOM 5146 O O . GLN B 1 78 ? -11.281 -13.836 8.281 1 94.75 78 GLN B O 1
ATOM 5151 N N . TYR B 1 79 ? -12.445 -12.047 7.594 1 96.31 79 TYR B N 1
ATOM 5152 C CA . TYR B 1 79 ? -11.727 -11.102 8.438 1 96.31 79 TYR B CA 1
ATOM 5153 C C . TYR B 1 79 ? -12.453 -10.883 9.758 1 96.31 79 TYR B C 1
ATOM 5155 O O . TYR B 1 79 ? -13.609 -10.461 9.773 1 96.31 79 TYR B O 1
ATOM 5163 N N . GLY B 1 80 ? -11.75 -11.156 10.828 1 94.81 80 GLY B N 1
ATOM 5164 C CA . GLY B 1 80 ? -12.32 -10.82 12.117 1 94.81 80 GLY B CA 1
ATOM 5165 C C . GLY B 1 80 ? -12.336 -9.328 12.398 1 94.81 80 GLY B C 1
ATOM 5166 O O . GLY B 1 80 ? -11.383 -8.617 12.062 1 94.81 80 GLY B O 1
ATOM 5167 N N . ILE B 1 81 ? -13.453 -8.789 12.953 1 94.56 81 ILE B N 1
ATOM 5168 C CA . ILE B 1 81 ? -13.562 -7.398 13.367 1 94.56 81 ILE B CA 1
ATOM 5169 C C . ILE B 1 81 ? -13.117 -7.258 14.82 1 94.56 81 ILE B C 1
ATOM 5171 O O . ILE B 1 81 ? -13.719 -7.852 15.719 1 94.56 81 ILE B O 1
ATOM 5175 N N . VAL B 1 82 ? -12.133 -6.434 15.039 1 94.25 82 VAL B N 1
ATOM 5176 C CA . VAL B 1 82 ? -11.562 -6.352 16.375 1 94.25 82 VAL B CA 1
ATOM 5177 C C . VAL B 1 82 ? -12.125 -5.137 17.109 1 94.25 82 VAL B C 1
ATOM 5179 O O . VAL B 1 82 ? -12.203 -5.125 18.344 1 94.25 82 VAL B O 1
ATOM 5182 N N . SER B 1 83 ? -12.414 -4.074 16.375 1 94.12 83 SER B N 1
ATOM 5183 C CA . SER B 1 83 ? -12.977 -2.859 16.953 1 94.12 83 SER B CA 1
ATOM 5184 C C . SER B 1 83 ? -13.883 -2.143 15.969 1 94.12 83 SER B C 1
ATOM 5186 O O . SER B 1 83 ? -13.789 -2.359 14.758 1 94.12 83 SER B O 1
ATOM 5188 N N . THR B 1 84 ? -14.828 -1.402 16.547 1 94.94 84 THR B N 1
ATOM 5189 C CA . THR B 1 84 ? -15.766 -0.665 15.695 1 94.94 84 THR B CA 1
ATOM 5190 C C . THR B 1 84 ? -16.156 0.654 16.359 1 94.94 84 THR B C 1
ATOM 5192 O O . THR B 1 84 ? -16.047 0.805 17.578 1 94.94 84 THR B O 1
ATOM 5195 N N . TYR B 1 85 ? -16.453 1.654 15.562 1 96.44 85 TYR B N 1
ATOM 5196 C CA . TYR B 1 85 ? -17.062 2.896 16.016 1 96.44 85 TYR B CA 1
ATOM 5197 C C . TYR B 1 85 ? -17.875 3.553 14.906 1 96.44 85 TYR B C 1
ATOM 5199 O O . TYR B 1 85 ? -17.75 3.174 13.742 1 96.44 85 TYR B O 1
ATOM 5207 N N . GLU B 1 86 ? -18.719 4.43 15.289 1 97.12 86 GLU B N 1
ATOM 5208 C CA . GLU B 1 86 ? -19.531 5.148 14.32 1 97.12 86 GLU B CA 1
ATOM 5209 C C . GLU B 1 86 ? -19.078 6.598 14.18 1 97.12 86 GLU B C 1
ATOM 5211 O O . GLU B 1 86 ? -18.656 7.219 15.156 1 97.12 86 GLU B O 1
ATOM 5216 N N . PHE B 1 87 ? -19.125 7.09 12.922 1 97.75 87 PHE B N 1
ATOM 5217 C CA . PHE B 1 87 ? -18.719 8.477 12.703 1 97.75 87 PHE B CA 1
ATOM 5218 C C . PHE B 1 87 ? -19.562 9.125 11.617 1 97.75 87 PHE B C 1
ATOM 5220 O O . PHE B 1 87 ? -20.359 8.453 10.953 1 97.75 87 PHE B O 1
ATOM 5227 N N . GLY B 1 88 ? -19.516 10.422 11.578 1 97.38 88 GLY B N 1
ATOM 5228 C CA . GLY B 1 88 ? -20.141 11.219 10.523 1 97.38 88 GLY B CA 1
ATOM 5229 C C . GLY B 1 88 ? -19.234 12.32 10 1 97.38 88 GLY B C 1
ATOM 5230 O O . GLY B 1 88 ? -18.109 12.477 10.477 1 97.38 88 GLY B O 1
ATOM 5231 N N . ILE B 1 89 ? -19.656 12.914 8.938 1 97.19 89 ILE B N 1
ATOM 5232 C CA . ILE B 1 89 ? -18.984 14.109 8.43 1 97.19 89 ILE B CA 1
ATOM 5233 C C . ILE B 1 89 ? -19.609 15.359 9.047 1 97.19 89 ILE B C 1
ATOM 5235 O O . ILE B 1 89 ? -20.797 15.617 8.875 1 97.19 89 ILE B O 1
ATOM 5239 N N . PRO B 1 90 ? -18.844 16.062 9.766 1 96.38 90 PRO B N 1
ATOM 5240 C CA . PRO B 1 90 ? -19.438 17.234 10.406 1 96.38 90 PRO B CA 1
ATOM 5241 C C . PRO B 1 90 ? -19.656 18.391 9.43 1 96.38 90 PRO B C 1
ATOM 5243 O O . PRO B 1 90 ? -18.844 18.609 8.531 1 96.38 90 PRO B O 1
ATOM 5246 N N . ILE B 1 91 ? -20.734 19.031 9.562 1 95.56 91 ILE B N 1
ATOM 5247 C CA . ILE B 1 91 ? -20.953 20.344 8.977 1 95.56 91 ILE B CA 1
ATOM 5248 C C . ILE B 1 91 ? -20.672 21.422 10.016 1 95.56 91 ILE B C 1
ATOM 5250 O O . ILE B 1 91 ? -21.297 21.453 11.086 1 95.56 91 ILE B O 1
ATOM 5254 N N . ILE B 1 92 ? -19.734 22.25 9.734 1 93.38 92 ILE B N 1
ATOM 5255 C CA . ILE B 1 92 ? -19.297 23.266 10.68 1 93.38 92 ILE B CA 1
ATOM 5256 C C . ILE B 1 92 ? -19.938 24.609 10.344 1 93.38 92 ILE B C 1
ATOM 5258 O O . ILE B 1 92 ? -19.844 25.078 9.203 1 93.38 92 ILE B O 1
ATOM 5262 N N . ARG B 1 93 ? -20.625 25.172 11.312 1 90.75 93 ARG B N 1
ATOM 5263 C CA . ARG B 1 93 ? -21.172 26.516 11.25 1 90.75 93 ARG B CA 1
ATOM 5264 C C . ARG B 1 93 ? -20.516 27.422 12.281 1 90.75 93 ARG B C 1
ATOM 5266 O O . ARG B 1 93 ? -20.484 27.109 13.469 1 90.75 93 ARG B O 1
ATOM 5273 N N . GLN B 1 94 ? -19.875 28.438 11.773 1 90.56 94 GLN B N 1
ATOM 5274 C CA . GLN B 1 94 ? -19.188 29.344 12.68 1 90.56 94 GLN B CA 1
ATOM 5275 C C . GLN B 1 94 ? -19.844 30.734 12.664 1 90.56 94 GLN B C 1
ATOM 5277 O O . GLN B 1 94 ? -20.266 31.219 11.609 1 90.56 94 GLN B O 1
ATOM 5282 N N . SER B 1 95 ? -20.078 31.266 13.812 1 88.38 95 SER B N 1
ATOM 5283 C CA . SER B 1 95 ? -20.547 32.625 14.016 1 88.38 95 SER B CA 1
ATOM 5284 C C . SER B 1 95 ? -19.641 33.375 14.969 1 88.38 95 SER B C 1
ATOM 5286 O O . SER B 1 95 ? -19.484 33 16.141 1 88.38 95 SER B O 1
ATOM 5288 N N . CYS B 1 96 ? -19.031 34.406 14.438 1 91.56 96 CYS B N 1
ATOM 5289 C CA . CYS B 1 96 ? -18.078 35.188 15.25 1 91.56 96 CYS B CA 1
ATOM 5290 C C . CYS B 1 96 ? -18.531 36.625 15.406 1 91.56 96 CYS B C 1
ATOM 5292 O O . CYS B 1 96 ? -19.266 37.156 14.562 1 91.56 96 CYS B O 1
ATOM 5294 N N . LEU B 1 97 ? -18.156 37.219 16.516 1 89.94 97 LEU B N 1
ATOM 5295 C CA . LEU B 1 97 ? -18.406 38.625 16.812 1 89.94 97 LEU B CA 1
ATOM 5296 C C . LEU B 1 97 ? -17.094 39.344 17.141 1 89.94 97 LEU B C 1
ATOM 5298 O O . LEU B 1 97 ? -16.297 38.875 17.938 1 89.94 97 LEU B O 1
ATOM 5302 N N . CYS B 1 98 ? -16.922 40.438 16.406 1 89.62 98 CYS B N 1
ATOM 5303 C CA . CYS B 1 98 ? -15.742 41.25 16.688 1 89.62 98 CYS B CA 1
ATOM 5304 C C . CYS B 1 98 ? -16.062 42.312 17.734 1 89.62 98 CYS B C 1
ATOM 5306 O O . CYS B 1 98 ? -17.094 42.969 17.672 1 89.62 98 CYS B O 1
ATOM 5308 N N . ASP B 1 99 ? -15.18 42.406 18.781 1 88.38 99 ASP B N 1
ATOM 5309 C CA . ASP B 1 99 ? -15.344 43.344 19.891 1 88.38 99 ASP B CA 1
ATOM 5310 C C . ASP B 1 99 ? -14.203 44.344 19.922 1 88.38 99 ASP B C 1
ATOM 5312 O O . ASP B 1 99 ? -13.055 44 20.188 1 88.38 99 ASP B O 1
ATOM 5316 N N . CYS B 1 100 ? -14.641 45.625 19.766 1 83.12 100 CYS B N 1
ATOM 5317 C CA . CYS B 1 100 ? -13.648 46.688 19.875 1 83.12 100 CYS B CA 1
ATOM 5318 C C . CYS B 1 100 ? -13.281 46.938 21.328 1 83.12 100 CYS B C 1
ATOM 5320 O O . CYS B 1 100 ? -14.109 46.75 22.219 1 83.12 100 CYS B O 1
ATOM 5322 N N . ASN B 1 101 ? -12.047 47.281 21.672 1 75.56 101 ASN B N 1
ATOM 5323 C CA . ASN B 1 101 ? -11.555 47.469 23.031 1 75.56 101 ASN B CA 1
ATOM 5324 C C . ASN B 1 101 ? -12.297 48.625 23.734 1 75.56 101 ASN B C 1
ATOM 5326 O O . ASN B 1 101 ? -12.398 48.625 24.953 1 75.56 101 ASN B O 1
ATOM 5330 N N . ASP B 1 102 ? -12.789 49.594 23.172 1 63.34 102 ASP B N 1
ATOM 5331 C CA . ASP B 1 102 ? -13.312 50.812 23.781 1 63.34 102 ASP B CA 1
ATOM 5332 C C . ASP B 1 102 ? -14.812 50.688 24.047 1 63.34 102 ASP B C 1
ATOM 5334 O O . ASP B 1 102 ? -15.414 51.562 24.672 1 63.34 102 ASP B O 1
ATOM 5338 N N . SER B 1 103 ? -15.383 49.656 23.609 1 59.16 103 SER B N 1
ATOM 5339 C CA . SER B 1 103 ? -16.828 49.531 23.734 1 59.16 103 SER B CA 1
ATOM 5340 C C . SER B 1 103 ? -17.203 48.562 24.828 1 59.16 103 SER B C 1
ATOM 5342 O O . SER B 1 103 ? -16.344 48.062 25.562 1 59.16 103 SER B O 1
ATOM 5344 N N . GLU B 1 104 ? -18.516 48.438 25.094 1 63.59 104 GLU B N 1
ATOM 5345 C CA . GLU B 1 104 ? -19.031 47.406 26 1 63.59 104 GLU B CA 1
ATOM 5346 C C . GLU B 1 104 ? -18.469 46.031 25.656 1 63.59 104 GLU B C 1
ATOM 5348 O O . GLU B 1 104 ? -18.344 45.688 24.469 1 63.59 104 GLU B O 1
ATOM 5353 N N . GLU B 1 105 ? -17.984 45.406 26.625 1 76.12 105 GLU B N 1
ATOM 5354 C CA . GLU B 1 105 ? -17.328 44.125 26.422 1 76.12 105 GLU B CA 1
ATOM 5355 C C . GLU B 1 105 ? -18.297 43.062 25.906 1 76.12 105 GLU B C 1
ATOM 5357 O O . GLU B 1 105 ? -19.172 42.594 26.641 1 76.12 105 GLU B O 1
ATOM 5362 N N . ILE B 1 106 ? -18.297 42.75 24.656 1 79.56 106 ILE B N 1
ATOM 5363 C CA . ILE B 1 106 ? -19.094 41.688 24.016 1 79.56 106 ILE B CA 1
ATOM 5364 C C . ILE B 1 106 ? -18.391 40.344 24.156 1 79.56 106 ILE B C 1
ATOM 5366 O O . ILE B 1 106 ? -19.031 39.344 24.469 1 79.56 106 ILE B O 1
ATOM 5370 N N . CYS B 1 107 ? -17.125 40.406 24 1 88.38 107 CYS B N 1
ATOM 5371 C CA . CYS B 1 107 ? -16.344 39.188 24.062 1 88.38 107 CYS B CA 1
ATOM 5372 C C . CYS B 1 107 ? -15.727 39 25.438 1 88.38 107 CYS B C 1
ATOM 5374 O O . CYS B 1 107 ? -14.578 39.375 25.672 1 88.38 107 CYS B O 1
ATOM 5376 N N . LYS B 1 108 ? -16.484 38.406 26.297 1 85.25 108 LYS B N 1
ATOM 5377 C CA . LYS B 1 108 ? -15.984 38.156 27.641 1 85.25 108 LYS B CA 1
ATOM 5378 C C . LYS B 1 108 ? -15.172 36.875 27.703 1 85.25 108 LYS B C 1
ATOM 5380 O O . LYS B 1 108 ? -15.586 35.844 27.172 1 85.25 108 LYS B O 1
ATOM 5385 N N . VAL B 1 109 ? -14.086 36.875 28.328 1 87.19 109 VAL B N 1
ATOM 5386 C CA . VAL B 1 109 ? -13.195 35.719 28.453 1 87.19 109 VAL B CA 1
ATOM 5387 C C . VAL B 1 109 ? -13.93 34.594 29.156 1 87.19 109 VAL B C 1
ATOM 5389 O O . VAL B 1 109 ? -13.789 33.438 28.781 1 87.19 109 VAL B O 1
ATOM 5392 N N . GLU B 1 110 ? -14.766 34.906 30.141 1 86.81 110 GLU B N 1
ATOM 5393 C CA . GLU B 1 110 ? -15.453 33.906 30.938 1 86.81 110 GLU B CA 1
ATOM 5394 C C . GLU B 1 110 ? -16.5 33.156 30.125 1 86.81 110 GLU B C 1
ATOM 5396 O O . GLU B 1 110 ? -16.812 31.984 30.406 1 86.81 110 GLU B O 1
ATOM 5401 N N . ASP B 1 111 ? -16.859 33.781 29.109 1 87.56 111 ASP B N 1
ATOM 5402 C CA . ASP B 1 111 ? -17.969 33.188 28.359 1 87.56 111 ASP B CA 1
ATOM 5403 C C . ASP B 1 111 ? -17.453 32.438 27.125 1 87.56 111 ASP B C 1
ATOM 5405 O O . ASP B 1 111 ? -18.125 31.547 26.609 1 87.56 111 ASP B O 1
ATOM 5409 N N . TYR B 1 112 ? -16.266 32.875 26.672 1 91.81 112 TYR B N 1
ATOM 5410 C CA . TYR B 1 112 ? -15.914 32.375 25.359 1 91.81 112 TYR B CA 1
ATOM 5411 C C . TYR B 1 112 ? -14.633 31.531 25.406 1 91.81 112 TYR B C 1
ATOM 5413 O O . TYR B 1 112 ? -14.344 30.781 24.484 1 91.81 112 TYR B O 1
ATOM 5421 N N . GLN B 1 113 ? -13.883 31.625 26.453 1 89.56 113 GLN B N 1
ATOM 5422 C CA . GLN B 1 113 ? -12.625 30.875 26.484 1 89.56 113 GLN B CA 1
ATOM 5423 C C . GLN B 1 113 ? -12.852 29.438 26.906 1 89.56 113 GLN B C 1
ATOM 5425 O O . GLN B 1 113 ? -13.148 29.172 28.078 1 89.56 113 GLN B O 1
ATOM 5430 N N . TYR B 1 114 ? -12.688 28.484 26.062 1 88.12 114 TYR B N 1
ATOM 5431 C CA . TYR B 1 114 ? -12.805 27.047 26.297 1 88.12 114 TYR B CA 1
ATOM 5432 C C . TYR B 1 114 ? -14.141 26.688 26.938 1 88.12 114 TYR B C 1
ATOM 5434 O O . TYR B 1 114 ? -14.188 26.031 27.969 1 88.12 114 TYR B O 1
ATOM 5442 N N . ARG B 1 115 ? -15.18 27.109 26.281 1 87.69 115 ARG B N 1
ATOM 5443 C CA . ARG B 1 115 ? -16.531 26.859 26.781 1 87.69 115 ARG B CA 1
ATOM 5444 C C . ARG B 1 115 ? -17.406 26.219 25.703 1 87.69 115 ARG B C 1
ATOM 5446 O O . ARG B 1 115 ? -17.156 26.406 24.516 1 87.69 115 ARG B O 1
ATOM 5453 N N . ASN B 1 116 ? -18.344 25.5 26.156 1 87.12 116 ASN B N 1
ATOM 5454 C CA . ASN B 1 116 ? -19.359 24.969 25.25 1 87.12 116 ASN B CA 1
ATOM 5455 C C . ASN B 1 116 ? -20.547 25.922 25.125 1 87.12 116 ASN B C 1
ATOM 5457 O O . ASN B 1 116 ? -20.781 26.75 26 1 87.12 116 ASN B O 1
ATOM 5461 N N . CYS B 1 117 ? -21.109 25.75 23.891 1 83.31 117 CYS B N 1
ATOM 5462 C CA . CYS B 1 117 ? -22.328 26.531 23.75 1 83.31 117 CYS B CA 1
ATOM 5463 C C . CYS B 1 117 ? -23.453 25.938 24.594 1 83.31 117 CYS B C 1
ATOM 5465 O O . CYS B 1 117 ? -23.344 24.797 25.062 1 83.31 117 CYS B O 1
ATOM 5467 N N . THR B 1 118 ? -24.438 26.703 24.938 1 70.69 118 THR B N 1
ATOM 5468 C CA . THR B 1 118 ? -25.609 26.25 25.672 1 70.69 118 THR B CA 1
ATOM 5469 C C . THR B 1 118 ? -26.531 25.438 24.781 1 70.69 118 THR B C 1
ATOM 5471 O O . THR B 1 118 ? -27.453 24.766 25.266 1 70.69 118 THR B O 1
ATOM 5474 N N . SER B 1 119 ? -26.219 25.375 23.562 1 64.62 119 SER B N 1
ATOM 5475 C CA . SER B 1 119 ? -27.125 24.656 22.672 1 64.62 119 SER B CA 1
ATOM 5476 C C . SER B 1 119 ? -26.828 23.172 22.656 1 64.62 119 SER B C 1
ATOM 5478 O O . SER B 1 119 ? -25.734 22.75 23.047 1 64.62 119 SER B O 1
ATOM 5480 N N . SER B 1 120 ? -27.781 22.234 22.531 1 62.38 120 SER B N 1
ATOM 5481 C CA . SER B 1 120 ? -27.797 20.781 22.578 1 62.38 120 SER B CA 1
ATOM 5482 C C . SER B 1 120 ? -26.875 20.172 21.531 1 62.38 120 SER B C 1
ATOM 5484 O O . SER B 1 120 ? -26.438 19.031 21.656 1 62.38 120 SER B O 1
ATOM 5486 N N . ASN B 1 121 ? -26.406 20.797 20.609 1 77.69 121 ASN B N 1
ATOM 5487 C CA . ASN B 1 121 ? -25.562 20.266 19.547 1 77.69 121 ASN B CA 1
ATOM 5488 C C . ASN B 1 121 ? -24.078 20.422 19.875 1 77.69 121 ASN B C 1
ATOM 5490 O O . ASN B 1 121 ? -23.734 21.031 20.891 1 77.69 121 ASN B O 1
ATOM 5494 N N . VAL B 1 122 ? -23.25 19.609 19.328 1 91.94 122 VAL B N 1
ATOM 5495 C CA . VAL B 1 122 ? -21.812 19.797 19.484 1 91.94 122 VAL B CA 1
ATOM 5496 C C . VAL B 1 122 ? -21.453 21.234 19.141 1 91.94 122 VAL B C 1
ATOM 5498 O O . VAL B 1 122 ? -21.578 21.672 18 1 91.94 122 VAL B O 1
ATOM 5501 N N . CYS B 1 123 ? -21.156 22 20.156 1 93.75 123 CYS B N 1
ATOM 5502 C CA . CYS B 1 123 ? -20.891 23.422 19.984 1 93.75 123 CYS B CA 1
ATOM 5503 C C . CYS B 1 123 ? -19.734 23.875 20.875 1 93.75 123 CYS B C 1
ATOM 5505 O O . CYS B 1 123 ? -19.688 23.5 22.047 1 93.75 123 CYS B O 1
ATOM 5507 N N . TYR B 1 124 ? -18.875 24.609 20.328 1 94 124 TYR B N 1
ATOM 5508 C CA . TYR B 1 124 ? -17.719 25.125 21.047 1 94 124 TYR B CA 1
ATOM 5509 C C . TYR B 1 124 ? -17.625 26.641 20.922 1 94 124 TYR B C 1
ATOM 5511 O O . TYR B 1 124 ? -17.969 27.188 19.875 1 94 124 TYR B O 1
ATOM 5519 N N . ARG B 1 125 ? -17.156 27.266 21.969 1 93.25 125 ARG B N 1
ATOM 5520 C CA . ARG B 1 125 ? -16.891 28.688 21.938 1 93.25 125 ARG B CA 1
ATOM 5521 C C . ARG B 1 125 ? -15.391 28.969 22 1 93.25 125 ARG B C 1
ATOM 5523 O O . ARG B 1 125 ? -14.648 28.281 22.703 1 93.25 125 ARG B O 1
ATOM 5530 N N . THR B 1 126 ? -15 29.906 21.203 1 93.5 126 THR B N 1
ATOM 5531 C CA . THR B 1 126 ? -13.586 30.266 21.156 1 93.5 126 THR B CA 1
ATOM 5532 C C . THR B 1 126 ? -13.406 31.781 21.266 1 93.5 126 THR B C 1
ATOM 5534 O O . THR B 1 126 ? -14.289 32.531 20.859 1 93.5 126 THR B O 1
ATOM 5537 N N . LEU B 1 127 ? -12.352 32.156 21.906 1 93.25 127 LEU B N 1
ATOM 5538 C CA . LEU B 1 127 ? -11.961 33.562 22.031 1 93.25 127 LEU B CA 1
ATOM 5539 C C . LEU B 1 127 ? -10.594 33.781 21.391 1 93.25 127 LEU B C 1
ATOM 5541 O O . LEU B 1 127 ? -9.633 33.062 21.672 1 93.25 127 LEU B O 1
ATOM 5545 N N . ARG B 1 128 ? -10.547 34.75 20.438 1 90.56 128 ARG B N 1
ATOM 5546 C CA . ARG B 1 128 ? -9.297 35.125 19.797 1 90.56 128 ARG B CA 1
ATOM 5547 C C . ARG B 1 128 ? -8.953 36.594 20.109 1 90.56 128 ARG B C 1
ATOM 5549 O O . ARG B 1 128 ? -9.469 37.5 19.453 1 90.56 128 ARG B O 1
ATOM 5556 N N . PRO B 1 129 ? -8.008 36.625 20.953 1 87.38 129 PRO B N 1
ATOM 5557 C CA . PRO B 1 129 ? -7.637 38 21.297 1 87.38 129 PRO B CA 1
ATOM 5558 C C . PRO B 1 129 ? -6.648 38.594 20.297 1 87.38 129 PRO B C 1
ATOM 5560 O O . PRO B 1 129 ? -6.176 37.906 19.391 1 87.38 129 PRO B O 1
ATOM 5563 N N . TYR B 1 130 ? -6.441 39.906 20.312 1 82.69 130 TYR B N 1
ATOM 5564 C CA . TYR B 1 130 ? -5.43 40.656 19.562 1 82.69 130 TYR B CA 1
ATOM 5565 C C . TYR B 1 130 ? -5.699 40.562 18.078 1 82.69 130 TYR B C 1
ATOM 5567 O O . TYR B 1 130 ? -4.883 40.031 17.312 1 82.69 130 TYR B O 1
ATOM 5575 N N . GLN B 1 131 ? -6.805 41.062 17.688 1 87.25 131 GLN B N 1
ATOM 5576 C CA . GLN B 1 131 ? -7.203 41.156 16.281 1 87.25 131 GLN B CA 1
ATOM 5577 C C . GLN B 1 131 ? -7.07 42.562 15.75 1 87.25 131 GLN B C 1
ATOM 5579 O O . GLN B 1 131 ? -6.844 43.5 16.516 1 87.25 131 GLN B O 1
ATOM 5584 N N . SER B 1 132 ? -7.207 42.562 14.461 1 83 132 SER B N 1
ATOM 5585 C CA . SER B 1 132 ? -7.145 43.875 13.812 1 83 132 SER B CA 1
ATOM 5586 C C . SER B 1 132 ? -8.227 44.812 14.336 1 83 132 SER B C 1
ATOM 5588 O O . SER B 1 132 ? -9.359 44.375 14.578 1 83 132 SER B O 1
ATOM 5590 N N . ASN B 1 133 ? -7.824 46.062 14.492 1 79.94 133 ASN B N 1
ATOM 5591 C CA . ASN B 1 133 ? -8.789 47.062 14.945 1 79.94 133 ASN B CA 1
ATOM 5592 C C . ASN B 1 133 ? -9.352 47.844 13.773 1 79.94 133 ASN B C 1
ATOM 5594 O O . ASN B 1 133 ? -9.883 48.969 13.969 1 79.94 133 ASN B O 1
ATOM 5598 N N . SER B 1 134 ? -9.195 47.312 12.68 1 79.88 134 SER B N 1
ATOM 5599 C CA . SER B 1 134 ? -9.742 48 11.516 1 79.88 134 SER B CA 1
ATOM 5600 C C . SER B 1 134 ? -11.234 48.281 11.688 1 79.88 134 SER B C 1
ATOM 5602 O O . SER B 1 134 ? -12.008 47.375 11.984 1 79.88 134 SER B O 1
ATOM 5604 N N . GLY B 1 135 ? -11.656 49.562 11.578 1 75.56 135 GLY B N 1
ATOM 5605 C CA . GLY B 1 135 ? -13.055 49.938 11.742 1 75.56 135 GLY B CA 1
ATOM 5606 C C . GLY B 1 135 ? -13.383 50.438 13.133 1 75.56 135 GLY B C 1
ATOM 5607 O O . GLY B 1 135 ? -14.445 51.031 13.352 1 75.56 135 GLY B O 1
ATOM 5608 N N . CYS B 1 136 ? -12.414 50.125 14.039 1 77.44 136 CYS B N 1
ATOM 5609 C CA . CYS B 1 136 ? -12.641 50.594 15.406 1 77.44 136 CYS B CA 1
ATOM 5610 C C . CYS B 1 136 ? -12.102 52 15.609 1 77.44 136 CYS B C 1
ATOM 5612 O O . CYS B 1 136 ? -11.188 52.438 14.898 1 77.44 136 CYS B O 1
ATOM 5614 N N . VAL B 1 137 ? -12.555 52.625 16.641 1 66.62 137 VAL B N 1
ATOM 5615 C CA . VAL B 1 137 ? -12.133 54 16.938 1 66.62 137 VAL B CA 1
ATOM 5616 C C . VAL B 1 137 ? -10.844 53.969 17.766 1 66.62 137 VAL B C 1
ATOM 5618 O O . VAL B 1 137 ? -9.953 54.812 17.562 1 66.62 137 VAL B O 1
ATOM 5621 N N . SER B 1 138 ? -10.797 52.969 18.609 1 66 138 SER B N 1
ATOM 5622 C CA . SER B 1 138 ? -9.625 52.875 19.469 1 66 138 SER B CA 1
ATOM 5623 C C . SER B 1 138 ? -8.477 52.188 18.75 1 66 138 SER B C 1
ATOM 5625 O O . SER B 1 138 ? -8.695 51.344 17.859 1 66 138 SER B O 1
ATOM 5627 N N . SER B 1 139 ? -7.25 52.531 19.141 1 68.25 139 SER B N 1
ATOM 5628 C CA . SER B 1 139 ? -6.047 51.969 18.547 1 68.25 139 SER B CA 1
ATOM 5629 C C . SER B 1 139 ? -5.711 50.594 19.156 1 68.25 139 SER B C 1
ATOM 5631 O O . SER B 1 139 ? -4.879 49.875 18.625 1 68.25 139 SER B O 1
ATOM 5633 N N . GLY B 1 140 ? -6.469 50.344 20.156 1 71.5 140 GLY B N 1
ATOM 5634 C CA . GLY B 1 140 ? -6.176 49.062 20.766 1 71.5 140 GLY B CA 1
ATOM 5635 C C . GLY B 1 140 ? -6.656 47.875 19.938 1 71.5 140 GLY B C 1
ATOM 5636 O O . GLY B 1 140 ? -7.574 48.031 19.125 1 71.5 140 GLY B O 1
ATOM 5637 N N . PRO B 1 141 ? -6.012 46.719 20.125 1 81.56 141 PRO B N 1
ATOM 5638 C CA . PRO B 1 141 ? -6.434 45.562 19.375 1 81.56 141 PRO B CA 1
ATOM 5639 C C . PRO B 1 141 ? -7.84 45.094 19.75 1 81.56 141 PRO B C 1
ATOM 5641 O O . PRO B 1 141 ? -8.258 45.219 20.891 1 81.56 141 PRO B O 1
ATOM 5644 N N . SER B 1 142 ? -8.555 44.594 18.766 1 85.12 142 SER B N 1
ATOM 5645 C CA . SER B 1 142 ? -9.891 44.062 18.969 1 85.12 142 SER B CA 1
ATOM 5646 C C . SER B 1 142 ? -9.844 42.594 19.328 1 85.12 142 SER B C 1
ATOM 5648 O O . SER B 1 142 ? -8.773 41.969 19.359 1 85.12 142 SER B O 1
ATOM 5650 N N . SER B 1 143 ? -10.961 42.125 19.797 1 88.44 143 SER B N 1
ATOM 5651 C CA . SER B 1 143 ? -11.109 40.719 20.094 1 88.44 143 SER B CA 1
ATOM 5652 C C . SER B 1 143 ? -12.25 40.094 19.281 1 88.44 143 SER B C 1
ATOM 5654 O O . SER B 1 143 ? -13.211 40.781 18.938 1 88.44 143 SER B O 1
ATOM 5656 N N . LEU B 1 144 ? -12 38.875 19 1 91.31 144 LEU B N 1
ATOM 5657 C CA . LEU B 1 144 ? -13.023 38.156 18.266 1 91.31 144 LEU B CA 1
ATOM 5658 C C . LEU B 1 144 ? -13.492 36.938 19.062 1 91.31 144 LEU B C 1
ATOM 5660 O O . LEU B 1 144 ? -12.672 36.188 19.578 1 91.31 144 LEU B O 1
ATOM 5664 N N . CYS B 1 145 ? -14.773 36.844 19.344 1 92.25 145 CYS B N 1
ATOM 5665 C CA . CYS B 1 145 ? -15.359 35.688 19.984 1 92.25 145 CYS B CA 1
ATOM 5666 C C . CYS B 1 145 ? -16.281 34.938 19.031 1 92.25 145 CYS B C 1
ATOM 5668 O O . CYS B 1 145 ? -17.016 35.562 18.266 1 92.25 145 CYS B O 1
ATOM 5670 N N . CYS B 1 146 ? -16.156 33.594 19 1 92.75 146 CYS B N 1
ATOM 5671 C CA . CYS B 1 146 ? -16.859 32.781 18.016 1 92.75 146 CYS B CA 1
ATOM 5672 C C . CYS B 1 146 ? -17.609 31.641 18.672 1 92.75 146 CYS B C 1
ATOM 5674 O O . CYS B 1 146 ? -17.219 31.172 19.734 1 92.75 146 CYS B O 1
ATOM 5676 N N . GLU B 1 147 ? -18.672 31.25 18.047 1 91.44 147 GLU B N 1
ATOM 5677 C CA . GLU B 1 147 ? -19.406 30.016 18.328 1 91.44 147 GLU B CA 1
ATOM 5678 C C . GLU B 1 147 ? -19.344 29.062 17.125 1 91.44 147 GLU B C 1
ATOM 5680 O O . GLU B 1 147 ? -19.688 29.438 16.016 1 91.44 147 GLU B O 1
ATOM 5685 N N . ILE B 1 148 ? -18.875 27.891 17.391 1 93.38 148 ILE B N 1
ATOM 5686 C CA . ILE B 1 148 ? -18.719 26.875 16.344 1 93.38 148 ILE B CA 1
ATOM 5687 C C . ILE B 1 148 ? -19.672 25.719 16.609 1 93.38 148 ILE B C 1
ATOM 5689 O O . ILE B 1 148 ? -19.547 25.016 17.609 1 93.38 148 ILE B O 1
ATOM 5693 N N . GLN B 1 149 ? -20.594 25.516 15.734 1 93.06 149 GLN B N 1
ATOM 5694 C CA . GLN B 1 149 ? -21.578 24.453 15.836 1 93.06 149 GLN B CA 1
ATOM 5695 C C . GLN B 1 149 ? -21.312 23.359 14.805 1 93.06 149 GLN B C 1
ATOM 5697 O O . GLN B 1 149 ? -20.938 23.641 13.664 1 93.06 149 GLN B O 1
ATOM 5702 N N . MET B 1 150 ? -21.516 22.125 15.289 1 94.5 150 MET B N 1
ATOM 5703 C CA . MET B 1 150 ? -21.297 21 14.391 1 94.5 150 MET B CA 1
ATOM 5704 C C . MET B 1 150 ? -22.5 20.047 14.414 1 94.5 150 MET B C 1
ATOM 5706 O O . MET B 1 150 ? -23.062 19.781 15.477 1 94.5 150 MET B O 1
ATOM 5710 N N . GLU B 1 151 ? -22.922 19.625 13.266 1 94.12 151 GLU B N 1
ATOM 5711 C CA . GLU B 1 151 ? -23.953 18.625 13.031 1 94.12 151 GLU B CA 1
ATOM 5712 C C . GLU B 1 151 ? -23.562 17.672 11.906 1 94.12 151 GLU B C 1
ATOM 5714 O O . GLU B 1 151 ? -22.703 18 11.086 1 94.12 151 GLU B O 1
ATOM 5719 N N . PRO B 1 152 ? -24.109 16.5 11.953 1 95.44 152 PRO B N 1
ATOM 5720 C CA . PRO B 1 152 ? -23.766 15.594 10.859 1 95.44 152 PRO B CA 1
ATOM 5721 C C . PRO B 1 152 ? -24.328 16.047 9.516 1 95.44 152 PRO B C 1
ATOM 5723 O O . PRO B 1 152 ? -25.5 16.391 9.414 1 95.44 152 PRO B O 1
ATOM 5726 N N . TYR B 1 153 ? -23.453 16.047 8.547 1 95.88 153 TYR B N 1
ATOM 5727 C CA . TYR B 1 153 ? -23.844 16.391 7.184 1 95.88 153 TYR B CA 1
ATOM 5728 C C . TYR B 1 153 ? -24.766 15.32 6.594 1 95.88 153 TYR B C 1
ATOM 5730 O O . TYR B 1 153 ? -24.438 14.133 6.602 1 95.88 153 TYR B O 1
ATOM 5738 N N . GLU B 1 154 ? -26.016 15.711 6.117 1 94.38 154 GLU B N 1
ATOM 5739 C CA . GLU B 1 154 ? -27.016 14.852 5.484 1 94.38 154 GLU B CA 1
ATOM 5740 C C . GLU B 1 154 ? -27.422 13.695 6.398 1 94.38 154 GLU B C 1
ATOM 5742 O O . GLU B 1 154 ? -27.844 12.641 5.926 1 94.38 154 GLU B O 1
ATOM 5747 N N . ASP B 1 155 ? -27.047 13.812 7.668 1 92.62 155 ASP B N 1
ATOM 5748 C CA . ASP B 1 155 ? -27.375 12.812 8.68 1 92.62 155 ASP B CA 1
ATOM 5749 C C . ASP B 1 155 ? -26.766 11.453 8.328 1 92.62 155 ASP B C 1
ATOM 5751 O O . ASP B 1 155 ? -27.375 10.414 8.57 1 92.62 155 ASP B O 1
ATOM 5755 N N . TRP B 1 156 ? -25.672 11.586 7.668 1 94.5 156 TRP B N 1
ATOM 5756 C CA . TRP B 1 156 ? -24.953 10.359 7.336 1 94.5 156 TRP B CA 1
ATOM 5757 C C . TRP B 1 156 ? -24.328 9.734 8.586 1 94.5 156 TRP B C 1
ATOM 5759 O O . TRP B 1 156 ? -23.828 10.445 9.453 1 94.5 156 TRP B O 1
ATOM 5769 N N . ARG B 1 157 ? -24.484 8.359 8.625 1 96.06 157 ARG B N 1
ATOM 5770 C CA . ARG B 1 157 ? -23.828 7.582 9.664 1 96.06 157 ARG B CA 1
ATOM 5771 C C . ARG B 1 157 ? -23.016 6.434 9.062 1 96.06 157 ARG B C 1
ATOM 5773 O O . ARG B 1 157 ? -23.547 5.648 8.281 1 96.06 157 ARG B O 1
ATOM 5780 N N . PHE B 1 158 ? -21.719 6.504 9.422 1 97.56 158 PHE B N 1
ATOM 5781 C CA . PHE B 1 158 ? -20.844 5.473 8.898 1 97.56 158 PHE B CA 1
ATOM 5782 C C . PHE B 1 158 ? -20.375 4.539 10.016 1 97.56 158 PHE B C 1
ATOM 5784 O O . PHE B 1 158 ? -20.141 4.98 11.141 1 97.56 158 PHE B O 1
ATOM 5791 N N . GLN B 1 159 ? -20.266 3.307 9.711 1 96.44 159 GLN B N 1
ATOM 5792 C CA . GLN B 1 159 ? -19.672 2.316 10.609 1 96.44 159 GLN B CA 1
ATOM 5793 C C . GLN B 1 159 ? -18.234 1.99 10.211 1 96.44 159 GLN B C 1
ATOM 5795 O O . GLN B 1 159 ? -18 1.448 9.133 1 96.44 159 GLN B O 1
ATOM 5800 N N . ALA B 1 160 ? -17.312 2.395 11.055 1 97.62 160 ALA B N 1
ATOM 5801 C CA . ALA B 1 160 ? -15.898 2.062 10.828 1 97.62 160 ALA B CA 1
ATOM 5802 C C . ALA B 1 160 ? -15.516 0.786 11.57 1 97.62 160 ALA B C 1
ATOM 5804 O O . ALA B 1 160 ? -15.945 0.564 12.703 1 97.62 160 ALA B O 1
ATOM 5805 N N . VAL B 1 161 ? -14.742 -0.075 10.977 1 96.44 161 VAL B N 1
ATOM 5806 C CA . VAL B 1 161 ? -14.312 -1.332 11.578 1 96.44 161 VAL B CA 1
ATOM 5807 C C . VAL B 1 161 ? -12.812 -1.521 11.367 1 96.44 161 VAL B C 1
ATOM 5809 O O . VAL B 1 161 ? -12.258 -1.063 10.367 1 96.44 161 VAL B O 1
ATOM 5812 N N . GLN B 1 162 ? -12.219 -2.1 12.312 1 96.44 162 GLN B N 1
ATOM 5813 C CA . GLN B 1 162 ? -10.828 -2.518 12.203 1 96.44 162 GLN B CA 1
ATOM 5814 C C . GLN B 1 162 ? -10.719 -4.02 11.953 1 96.44 162 GLN B C 1
ATOM 5816 O O . GLN B 1 162 ? -11.219 -4.824 12.742 1 96.44 162 GLN B O 1
ATOM 5821 N N . LEU B 1 163 ? -10.023 -4.371 10.859 1 96.19 163 LEU B N 1
ATOM 5822 C CA . LEU B 1 163 ? -9.938 -5.766 10.438 1 96.19 163 LEU B CA 1
ATOM 5823 C C . LEU B 1 163 ? -8.578 -6.352 10.789 1 96.19 163 LEU B C 1
ATOM 5825 O O . LEU B 1 163 ? -7.551 -5.676 10.664 1 96.19 163 LEU B O 1
ATOM 5829 N N . LYS B 1 164 ? -8.555 -7.59 11.242 1 94.19 164 LYS B N 1
ATOM 5830 C CA . LYS B 1 164 ? -7.309 -8.328 11.43 1 94.19 164 LYS B CA 1
ATOM 5831 C C . LYS B 1 164 ? -7.062 -9.289 10.273 1 94.19 164 LYS B C 1
ATOM 5833 O O . LYS B 1 164 ? -7.797 -9.273 9.281 1 94.19 164 LYS B O 1
ATOM 5838 N N . GLN B 1 165 ? -5.973 -10.086 10.336 1 92.75 165 GLN B N 1
ATOM 5839 C CA . GLN B 1 165 ? -5.645 -11.016 9.266 1 92.75 165 GLN B CA 1
ATOM 5840 C C . GLN B 1 165 ? -6.754 -12.047 9.078 1 92.75 165 GLN B C 1
ATOM 5842 O O . GLN B 1 165 ? -7.344 -12.523 10.047 1 92.75 165 GLN B O 1
ATOM 5847 N N . PRO B 1 166 ? -6.992 -12.453 7.887 1 93.62 166 PRO B N 1
ATOM 5848 C CA . PRO B 1 166 ? -8.148 -13.305 7.605 1 93.62 166 PRO B CA 1
ATOM 5849 C C . PRO B 1 166 ? -7.816 -14.797 7.699 1 93.62 166 PRO B C 1
ATOM 5851 O O . PRO B 1 166 ? -6.645 -15.172 7.625 1 93.62 166 PRO B O 1
ATOM 5854 N N . ASN B 1 167 ? -8.922 -15.578 7.895 1 90.56 167 ASN B N 1
ATOM 5855 C CA . ASN B 1 167 ? -8.906 -17 7.574 1 90.56 167 ASN B CA 1
ATOM 5856 C C . ASN B 1 167 ? -9.242 -17.25 6.109 1 90.56 167 ASN B C 1
ATOM 5858 O O . ASN B 1 167 ? -10.109 -16.594 5.543 1 90.56 167 ASN B O 1
ATOM 5862 N N . THR B 1 168 ? -8.516 -18.125 5.559 1 92.31 168 THR B N 1
ATOM 5863 C CA . THR B 1 168 ? -8.766 -18.484 4.164 1 92.31 168 THR B CA 1
ATOM 5864 C C . THR B 1 168 ? -9.641 -19.734 4.074 1 92.31 168 THR B C 1
ATOM 5866 O O . THR B 1 168 ? -9.289 -20.781 4.625 1 92.31 168 THR B O 1
ATOM 5869 N N . VAL B 1 169 ? -10.742 -19.594 3.385 1 92.44 169 VAL B N 1
ATOM 5870 C CA . VAL B 1 169 ? -11.68 -20.703 3.232 1 92.44 169 VAL B CA 1
ATOM 5871 C C . VAL B 1 169 ? -11.898 -21 1.749 1 92.44 169 VAL B C 1
ATOM 5873 O O . VAL B 1 169 ? -12.219 -20.094 0.971 1 92.44 169 VAL B O 1
ATOM 5876 N N . TYR B 1 170 ? -11.703 -22.203 1.411 1 93.25 170 TYR B N 1
ATOM 5877 C CA . TYR B 1 170 ? -12 -22.656 0.055 1 93.25 170 TYR B CA 1
ATOM 5878 C C . TYR B 1 170 ? -13.305 -23.438 0.014 1 93.25 170 TYR B C 1
ATOM 5880 O O . TYR B 1 170 ? -13.578 -24.25 0.902 1 93.25 170 TYR B O 1
ATOM 5888 N N . VAL B 1 171 ? -14.109 -23.125 -1.002 1 93.19 171 VAL B N 1
ATOM 5889 C CA . VAL B 1 171 ? -15.398 -23.781 -1.16 1 93.19 171 VAL B CA 1
ATOM 5890 C C . VAL B 1 171 ? -15.359 -24.719 -2.375 1 93.19 171 VAL B C 1
ATOM 5892 O O . VAL B 1 171 ? -15.109 -24.266 -3.496 1 93.19 171 VAL B O 1
ATOM 5895 N N . VAL B 1 172 ? -15.664 -25.984 -2.113 1 93.94 172 VAL B N 1
ATOM 5896 C CA . VAL B 1 172 ? -15.617 -27 -3.16 1 93.94 172 VAL B CA 1
ATOM 5897 C C . VAL B 1 172 ? -16.922 -27.781 -3.188 1 93.94 172 VAL B C 1
ATOM 5899 O O . VAL B 1 172 ? -17.484 -28.094 -2.137 1 93.94 172 VAL B O 1
ATOM 5902 N N . GLN B 1 173 ? -17.359 -28.047 -4.418 1 93.12 173 GLN B N 1
ATOM 5903 C CA . GLN B 1 173 ? -18.562 -28.875 -4.602 1 93.12 173 GLN B CA 1
ATOM 5904 C C . GLN B 1 173 ? -18.188 -30.266 -5.129 1 93.12 173 GLN B C 1
ATOM 5906 O O . GLN B 1 173 ? -17.375 -30.375 -6.051 1 93.12 173 GLN B O 1
ATOM 5911 N N . TYR B 1 174 ? -18.719 -31.297 -4.523 1 92.44 174 TYR B N 1
ATOM 5912 C CA . TYR B 1 174 ? -18.5 -32.688 -4.941 1 92.44 174 TYR B CA 1
ATOM 5913 C C . TYR B 1 174 ? -19.812 -33.344 -5.301 1 92.44 174 TYR B C 1
ATOM 5915 O O . TYR B 1 174 ? -20.734 -33.406 -4.488 1 92.44 174 TYR B O 1
ATOM 5923 N N . LYS B 1 175 ? -19.828 -33.875 -6.555 1 89.62 175 LYS B N 1
ATOM 5924 C CA . LYS B 1 175 ? -21 -34.594 -7.047 1 89.62 175 LYS B CA 1
ATOM 5925 C C . LYS B 1 175 ? -20.609 -35.969 -7.559 1 89.62 175 LYS B C 1
ATOM 5927 O O . LYS B 1 175 ? -19.516 -36.156 -8.094 1 89.62 175 LYS B O 1
ATOM 5932 N N . VAL B 1 176 ? -21.516 -36.906 -7.406 1 89.81 176 VAL B N 1
ATOM 5933 C CA . VAL B 1 176 ? -21.328 -38.25 -7.961 1 89.81 176 VAL B CA 1
ATOM 5934 C C . VAL B 1 176 ? -22.562 -38.656 -8.742 1 89.81 176 VAL B C 1
ATOM 5936 O O . VAL B 1 176 ? -23.688 -38.625 -8.219 1 89.81 176 VAL B O 1
ATOM 5939 N N . PHE B 1 177 ? -22.312 -39.031 -9.961 1 86.88 177 PHE B N 1
ATOM 5940 C CA . PHE B 1 177 ? -23.359 -39.594 -10.828 1 86.88 177 PHE B CA 1
ATOM 5941 C C . PHE B 1 177 ? -23.156 -41.062 -11.047 1 86.88 177 PHE B C 1
ATOM 5943 O O . PHE B 1 177 ? -22.078 -41.5 -11.453 1 86.88 177 PHE B O 1
ATOM 5950 N N . SER B 1 178 ? -24.141 -41.844 -10.773 1 86.25 178 SER B N 1
ATOM 5951 C CA . SER B 1 178 ? -24.078 -43.281 -10.992 1 86.25 178 SER B CA 1
ATOM 5952 C C . SER B 1 178 ? -24.828 -43.688 -12.258 1 86.25 178 SER B C 1
ATOM 5954 O O . SER B 1 178 ? -25.984 -43.281 -12.453 1 86.25 178 SER B O 1
ATOM 5956 N N . LYS B 1 179 ? -24.047 -44.281 -13.07 1 82.94 179 LYS B N 1
ATOM 5957 C CA . LYS B 1 179 ? -24.656 -44.812 -14.289 1 82.94 179 LYS B CA 1
ATOM 5958 C C . LYS B 1 179 ? -24.875 -46.344 -14.195 1 82.94 179 LYS B C 1
ATOM 5960 O O . LYS B 1 179 ? -23.922 -47.094 -13.984 1 82.94 179 LYS B O 1
ATOM 5965 N N . ARG B 1 180 ? -26.156 -46.688 -14.297 1 78.25 180 ARG B N 1
ATOM 5966 C CA . ARG B 1 180 ? -26.531 -48.094 -14.359 1 78.25 180 ARG B CA 1
ATOM 5967 C C . ARG B 1 180 ? -27.328 -48.406 -15.633 1 78.25 180 ARG B C 1
ATOM 5969 O O . ARG B 1 180 ? -28.422 -47.875 -15.82 1 78.25 180 ARG B O 1
ATOM 5976 N N . GLU B 1 181 ? -26.719 -49.25 -16.453 1 73.44 181 GLU B N 1
ATOM 5977 C CA . GLU B 1 181 ? -27.312 -49.562 -17.75 1 73.44 181 GLU B CA 1
ATOM 5978 C C . GLU B 1 181 ? -27.625 -48.281 -18.531 1 73.44 181 GLU B C 1
ATOM 5980 O O . GLU B 1 181 ? -26.703 -47.562 -18.922 1 73.44 181 GLU B O 1
ATOM 5985 N N . ARG B 1 182 ? -28.812 -47.781 -18.766 1 71.69 182 ARG B N 1
ATOM 5986 C CA . ARG B 1 182 ? -29.141 -46.625 -19.562 1 71.69 182 ARG B CA 1
ATOM 5987 C C . ARG B 1 182 ? -29.625 -45.469 -18.688 1 71.69 182 ARG B C 1
ATOM 5989 O O . ARG B 1 182 ? -30.062 -44.438 -19.188 1 71.69 182 ARG B O 1
ATOM 5996 N N . GLN B 1 183 ? -29.453 -45.656 -17.406 1 79.06 183 GLN B N 1
ATOM 5997 C CA . GLN B 1 183 ? -29.969 -44.594 -16.531 1 79.06 183 GLN B CA 1
ATOM 5998 C C . GLN B 1 183 ? -28.844 -43.969 -15.719 1 79.06 183 GLN B C 1
ATOM 6000 O O . GLN B 1 183 ? -27.953 -44.656 -15.234 1 79.06 183 GLN B O 1
ATOM 6005 N N . VAL B 1 184 ? -28.797 -42.562 -15.766 1 82.94 184 VAL B N 1
ATOM 6006 C CA . VAL B 1 184 ? -27.828 -41.812 -14.961 1 82.94 184 VAL B CA 1
ATOM 6007 C C . VAL B 1 184 ? -28.547 -41.156 -13.781 1 82.94 184 VAL B C 1
ATOM 6009 O O . VAL B 1 184 ? -29.516 -40.438 -13.953 1 82.94 184 VAL B O 1
ATOM 6012 N N . ASP B 1 185 ? -28.062 -41.438 -12.461 1 82.81 185 ASP B N 1
ATOM 6013 C CA . ASP B 1 185 ? -28.641 -40.875 -11.25 1 82.81 185 ASP B CA 1
ATOM 6014 C C . ASP B 1 185 ? -27.594 -40.094 -10.461 1 82.81 185 ASP B C 1
ATOM 6016 O O . ASP B 1 185 ? -26.438 -40.5 -10.359 1 82.81 185 ASP B O 1
ATOM 6020 N N . LEU B 1 186 ? -28.016 -38.906 -9.984 1 88 186 LEU B N 1
ATOM 6021 C CA . LEU B 1 186 ? -27.188 -38.156 -9.047 1 88 186 LEU B CA 1
ATOM 6022 C C . LEU B 1 186 ? -27.312 -38.75 -7.637 1 88 186 LEU B C 1
ATOM 6024 O O . LEU B 1 186 ? -28.375 -38.656 -7.016 1 88 186 LEU B O 1
ATOM 6028 N N . ILE B 1 187 ? -26.297 -39.281 -7.09 1 85.69 187 ILE B N 1
ATOM 6029 C CA . ILE B 1 187 ? -26.406 -40.031 -5.836 1 85.69 187 ILE B CA 1
ATOM 6030 C C . ILE B 1 187 ? -25.781 -39.219 -4.703 1 85.69 187 ILE B C 1
ATOM 6032 O O . ILE B 1 187 ? -26 -39.5 -3.527 1 85.69 187 ILE B O 1
ATOM 6036 N N . TYR B 1 188 ? -24.953 -38.312 -5.027 1 87.69 188 TYR B N 1
ATOM 6037 C CA . TYR B 1 188 ? -24.297 -37.5 -4.016 1 87.69 188 TYR B CA 1
ATOM 6038 C C . TYR B 1 188 ? -24.078 -36.062 -4.512 1 87.69 188 TYR B C 1
ATOM 6040 O O . TYR B 1 188 ? -23.703 -35.875 -5.672 1 87.69 188 TYR B O 1
ATOM 6048 N N . ASN B 1 189 ? -24.406 -35.031 -3.758 1 90 189 ASN B N 1
ATOM 6049 C CA . ASN B 1 189 ? -24.203 -33.594 -4.047 1 90 189 ASN B CA 1
ATOM 6050 C C . ASN B 1 189 ? -24.016 -32.781 -2.77 1 90 189 ASN B C 1
ATOM 6052 O O . ASN B 1 189 ? -24.984 -32.5 -2.062 1 90 189 ASN B O 1
ATOM 6056 N N . LYS B 1 190 ? -22.75 -32.375 -2.51 1 91 190 LYS B N 1
ATOM 6057 C CA . LYS B 1 190 ? -22.484 -31.609 -1.304 1 91 190 LYS B CA 1
ATOM 6058 C C . LYS B 1 190 ? -21.438 -30.516 -1.574 1 91 190 LYS B C 1
ATOM 6060 O O . LYS B 1 190 ? -20.578 -30.688 -2.432 1 91 190 LYS B O 1
ATOM 6065 N N . VAL B 1 191 ? -21.609 -29.422 -0.875 1 93 191 VAL B N 1
ATOM 6066 C CA . VAL B 1 191 ? -20.625 -28.344 -0.89 1 93 191 VAL B CA 1
ATOM 6067 C C . VAL B 1 191 ? -19.812 -28.359 0.401 1 93 191 VAL B C 1
ATOM 6069 O O . VAL B 1 191 ? -20.375 -28.438 1.496 1 93 191 VAL B O 1
ATOM 6072 N N . PHE B 1 192 ? -18.516 -28.328 0.303 1 92.12 192 PHE B N 1
ATOM 6073 C CA . PHE B 1 192 ? -17.609 -28.375 1.44 1 92.12 192 PHE B CA 1
ATOM 6074 C C . PHE B 1 192 ? -16.875 -27.047 1.591 1 92.12 192 PHE B C 1
ATOM 6076 O O . PHE B 1 192 ? -16.484 -26.438 0.596 1 92.12 192 PHE B O 1
ATOM 6083 N N . ASN B 1 193 ? -16.719 -26.656 2.848 1 91.5 193 ASN B N 1
ATOM 6084 C CA . ASN B 1 193 ? -15.859 -25.547 3.209 1 91.5 193 ASN B CA 1
ATOM 6085 C C . ASN B 1 193 ? -14.578 -26.016 3.889 1 91.5 193 ASN B C 1
ATOM 6087 O O . ASN B 1 193 ? -14.633 -26.672 4.934 1 91.5 193 ASN B O 1
ATOM 6091 N N . PHE B 1 194 ? -13.508 -25.688 3.262 1 91.19 194 PHE B N 1
ATOM 6092 C CA . PHE B 1 194 ? -12.219 -26.094 3.814 1 91.19 194 PHE B CA 1
ATOM 6093 C C . PHE B 1 194 ? -11.438 -24.875 4.301 1 91.19 194 PHE B C 1
ATOM 6095 O O . PHE B 1 194 ? -11.219 -23.922 3.545 1 91.19 194 PHE B O 1
ATOM 6102 N N . THR B 1 195 ? -11.023 -24.891 5.555 1 89.81 195 THR B N 1
ATOM 6103 C CA . THR B 1 195 ? -10.086 -23.891 6.031 1 89.81 195 THR B CA 1
ATOM 6104 C C . THR B 1 195 ? -8.656 -24.234 5.617 1 89.81 195 THR B C 1
ATOM 6106 O O . THR B 1 195 ? -8.18 -25.344 5.887 1 89.81 195 THR B O 1
ATOM 6109 N N . MET B 1 196 ? -7.988 -23.312 5.07 1 88.62 196 MET B N 1
ATOM 6110 C CA . MET B 1 196 ? -6.703 -23.625 4.453 1 88.62 196 MET B CA 1
ATOM 6111 C C . MET B 1 196 ? -5.551 -23 5.242 1 88.62 196 MET B C 1
ATOM 6113 O O . MET B 1 196 ? -4.418 -22.969 4.766 1 88.62 196 MET B O 1
ATOM 6117 N N . ASN B 1 197 ? -5.738 -22.578 6.414 1 79.81 197 ASN B N 1
ATOM 6118 C CA . ASN B 1 197 ? -4.695 -21.906 7.18 1 79.81 197 ASN B CA 1
ATOM 6119 C C . ASN B 1 197 ? -3.58 -22.859 7.578 1 79.81 197 ASN B C 1
ATOM 6121 O O . ASN B 1 197 ? -2.469 -22.438 7.895 1 79.81 197 ASN B O 1
ATOM 6125 N N . THR B 1 198 ? -3.859 -24.141 7.492 1 75.12 198 THR B N 1
ATOM 6126 C CA . THR B 1 198 ? -2.846 -25.141 7.84 1 75.12 198 THR B CA 1
ATOM 6127 C C . THR B 1 198 ? -2.143 -25.656 6.59 1 75.12 198 THR B C 1
ATOM 6129 O O . THR B 1 198 ? -1.193 -26.438 6.684 1 75.12 198 THR B O 1
ATOM 6132 N N . GLY B 1 199 ? -2.527 -25.219 5.484 1 78.69 199 GLY B N 1
ATOM 6133 C CA . GLY B 1 199 ? -1.915 -25.641 4.23 1 78.69 199 GLY B CA 1
ATOM 6134 C C . GLY B 1 199 ? -2.549 -26.875 3.635 1 78.69 199 GLY B C 1
ATOM 6135 O O . GLY B 1 199 ? -2.498 -27.078 2.422 1 78.69 199 GLY B O 1
ATOM 6136 N N . LEU B 1 200 ? -2.947 -27.766 4.559 1 84.25 200 LEU B N 1
ATOM 6137 C CA . LEU B 1 200 ? -3.605 -29 4.133 1 84.25 200 LEU B CA 1
ATOM 6138 C C . LEU B 1 200 ? -4.918 -29.203 4.883 1 84.25 200 LEU B C 1
ATOM 6140 O O . LEU B 1 200 ? -5 -28.938 6.082 1 84.25 200 LEU B O 1
ATOM 6144 N N . SER B 1 201 ? -5.961 -29.5 4.113 1 85.25 201 SER B N 1
ATOM 6145 C CA . SER B 1 201 ? -7.262 -29.859 4.672 1 85.25 201 SER B CA 1
ATOM 6146 C C . SER B 1 201 ? -7.809 -31.125 4.023 1 85.25 201 SER B C 1
ATOM 6148 O O . SER B 1 201 ? -7.461 -31.438 2.885 1 85.25 201 SER B O 1
ATOM 6150 N N . SER B 1 202 ? -8.539 -31.906 4.844 1 87.38 202 SER B N 1
ATOM 6151 C CA . SER B 1 202 ? -8.977 -33.188 4.305 1 87.38 202 SER B CA 1
ATOM 6152 C C . SER B 1 202 ? -10.43 -33.469 4.676 1 87.38 202 SER B C 1
ATOM 6154 O O . SER B 1 202 ? -10.961 -32.875 5.613 1 87.38 202 SER B O 1
ATOM 6156 N N . ALA B 1 203 ? -11.023 -34.25 3.799 1 87.31 203 ALA B N 1
ATOM 6157 C CA . ALA B 1 203 ? -12.359 -34.781 4.02 1 87.31 203 ALA B CA 1
ATOM 6158 C C . ALA B 1 203 ? -12.461 -36.219 3.529 1 87.31 203 ALA B C 1
ATOM 6160 O O . ALA B 1 203 ? -11.859 -36.594 2.516 1 87.31 203 ALA B O 1
ATOM 6161 N N . THR B 1 204 ? -13.125 -37.031 4.309 1 85.44 204 THR B N 1
ATOM 6162 C CA . THR B 1 204 ? -13.43 -38.375 3.889 1 85.44 204 THR B CA 1
ATOM 6163 C C . THR B 1 204 ? -14.922 -38.531 3.617 1 85.44 204 THR B C 1
ATOM 6165 O O . THR B 1 204 ? -15.75 -38.25 4.477 1 85.44 204 THR B O 1
ATOM 6168 N N . ILE B 1 205 ? -15.18 -38.969 2.436 1 84.44 205 ILE B N 1
ATOM 6169 C CA . ILE B 1 205 ? -16.578 -39.094 2.012 1 84.44 205 ILE B CA 1
ATOM 6170 C C . ILE B 1 205 ? -16.938 -40.562 1.857 1 84.44 205 ILE B C 1
ATOM 6172 O O . ILE B 1 205 ? -16.266 -41.312 1.134 1 84.44 205 ILE B O 1
ATOM 6176 N N . LYS B 1 206 ? -18 -41 2.576 1 80.88 206 LYS B N 1
ATOM 6177 C CA . LYS B 1 206 ? -18.516 -42.344 2.438 1 80.88 206 LYS B CA 1
ATOM 6178 C C . LYS B 1 206 ? -19.703 -42.375 1.481 1 80.88 206 LYS B C 1
ATOM 6180 O O . LYS B 1 206 ? -20.703 -41.719 1.705 1 80.88 206 LYS B O 1
ATOM 6185 N N . LEU B 1 207 ? -19.453 -43.125 0.398 1 79.06 207 LEU B N 1
ATOM 6186 C CA . LEU B 1 207 ? -20.547 -43.25 -0.567 1 79.06 207 LEU B CA 1
ATOM 6187 C C . LEU B 1 207 ? -21.375 -44.5 -0.256 1 79.06 207 LEU B C 1
ATOM 6189 O O . LEU B 1 207 ? -21 -45.312 0.572 1 79.06 207 LEU B O 1
ATOM 6193 N N . ARG B 1 208 ? -22.672 -44.625 -0.612 1 65.94 208 ARG B N 1
ATOM 6194 C CA . ARG B 1 208 ? -23.625 -45.688 -0.292 1 65.94 208 ARG B CA 1
ATOM 6195 C C . ARG B 1 208 ? -23 -47.062 -0.506 1 65.94 208 ARG B C 1
ATOM 6197 O O . ARG B 1 208 ? -23.25 -48 0.269 1 65.94 208 ARG B O 1
ATOM 6204 N N . ASP B 1 209 ? -22.281 -47.312 -1.537 1 58.69 209 ASP B N 1
ATOM 6205 C CA . ASP B 1 209 ? -21.859 -48.688 -1.841 1 58.69 209 ASP B CA 1
ATOM 6206 C C . ASP B 1 209 ? -20.453 -48.938 -1.304 1 58.69 209 ASP B C 1
ATOM 6208 O O . ASP B 1 209 ? -19.656 -49.656 -1.932 1 58.69 209 ASP B O 1
ATOM 6212 N N . GLU B 1 210 ? -20.156 -48.5 -0.112 1 60.19 210 GLU B N 1
ATOM 6213 C CA . GLU B 1 210 ? -18.953 -48.812 0.662 1 60.19 210 GLU B CA 1
ATOM 6214 C C . GLU B 1 210 ? -17.703 -48.188 0.031 1 60.19 210 GLU B C 1
ATOM 6216 O O . GLU B 1 210 ? -16.594 -48.438 0.489 1 60.19 210 GLU B O 1
ATOM 6221 N N . GLU B 1 211 ? -17.984 -47.5 -0.993 1 74.38 211 GLU B N 1
ATOM 6222 C CA . GLU B 1 211 ? -16.797 -46.812 -1.539 1 74.38 211 GLU B CA 1
ATOM 6223 C C . GLU B 1 211 ? -16.469 -45.562 -0.749 1 74.38 211 GLU B C 1
ATOM 6225 O O . GLU B 1 211 ? -17.359 -44.781 -0.397 1 74.38 211 GLU B O 1
ATOM 6230 N N . THR B 1 212 ? -15.211 -45.562 -0.261 1 79.25 212 THR B N 1
ATOM 6231 C CA . THR B 1 212 ? -14.727 -44.406 0.463 1 79.25 212 THR B CA 1
ATOM 6232 C C . THR B 1 212 ? -13.789 -43.562 -0.411 1 79.25 212 THR B C 1
ATOM 6234 O O . THR B 1 212 ? -12.883 -44.125 -1.046 1 79.25 212 THR B O 1
ATOM 6237 N N . ILE B 1 213 ? -14.141 -42.281 -0.517 1 86.38 213 ILE B N 1
ATOM 6238 C CA . ILE B 1 213 ? -13.305 -41.375 -1.271 1 86.38 213 ILE B CA 1
ATOM 6239 C C . ILE B 1 213 ? -12.648 -40.375 -0.318 1 86.38 213 ILE B C 1
ATOM 6241 O O . ILE B 1 213 ? -13.32 -39.781 0.521 1 86.38 213 ILE B O 1
ATOM 6245 N N . GLY B 1 214 ? -11.312 -40.375 -0.345 1 87.69 214 GLY B N 1
ATOM 6246 C CA . GLY B 1 214 ? -10.578 -39.375 0.414 1 87.69 214 GLY B CA 1
ATOM 6247 C C . GLY B 1 214 ? -10.18 -38.156 -0.416 1 87.69 214 GLY B C 1
ATOM 6248 O O . GLY B 1 214 ? -9.695 -38.312 -1.54 1 87.69 214 GLY B O 1
ATOM 6249 N N . LEU B 1 215 ? -10.484 -36.969 0.156 1 90.69 215 LEU B N 1
ATOM 6250 C CA . LEU B 1 215 ? -10.07 -35.719 -0.474 1 90.69 215 LEU B CA 1
ATOM 6251 C C . LEU B 1 215 ? -9.07 -34.969 0.406 1 90.69 215 LEU B C 1
ATOM 6253 O O . LEU B 1 215 ? -9.32 -34.781 1.598 1 90.69 215 LEU B O 1
ATOM 6257 N N . GLU B 1 216 ? -7.969 -34.625 -0.13 1 90.38 216 GLU B N 1
ATOM 6258 C CA . GLU B 1 216 ? -6.977 -33.781 0.521 1 90.38 216 GLU B CA 1
ATOM 6259 C C . GLU B 1 216 ? -6.66 -32.562 -0.328 1 90.38 216 GLU B C 1
ATOM 6261 O O . GLU B 1 216 ? -6.258 -32.688 -1.486 1 90.38 216 GLU B O 1
ATOM 6266 N N . LEU B 1 217 ? -6.922 -31.438 0.294 1 91.62 217 LEU B N 1
ATOM 6267 C CA . LEU B 1 217 ? -6.734 -30.188 -0.432 1 91.62 217 LEU B CA 1
ATOM 6268 C C . LEU B 1 217 ? -5.461 -29.484 0.024 1 91.62 217 LEU B C 1
ATOM 6270 O O . LEU B 1 217 ? -5.172 -29.422 1.222 1 91.62 217 LEU B O 1
ATOM 6274 N N . GLN B 1 218 ? -4.727 -29.016 -0.956 1 89.06 218 GLN B N 1
ATOM 6275 C CA . GLN B 1 218 ? -3.521 -28.234 -0.715 1 89.06 218 GLN B CA 1
ATOM 6276 C C . GLN B 1 218 ? -3.582 -26.891 -1.44 1 89.06 218 GLN B C 1
ATOM 6278 O O . GLN B 1 218 ? -3.988 -26.828 -2.604 1 89.06 218 GLN B O 1
ATOM 6283 N N . SER B 1 219 ? -3.348 -25.875 -0.653 1 84.62 219 SER B N 1
ATOM 6284 C CA . SER B 1 219 ? -3.289 -24.562 -1.299 1 84.62 219 SER B CA 1
ATOM 6285 C C . SER B 1 219 ? -2.352 -23.625 -0.552 1 84.62 219 SER B C 1
ATOM 6287 O O . SER B 1 219 ? -1.908 -23.922 0.557 1 84.62 219 SER B O 1
ATOM 6289 N N . ASN B 1 220 ? -2.055 -22.594 -1.334 1 82 220 ASN B N 1
ATOM 6290 C CA . ASN B 1 220 ? -1.229 -21.547 -0.753 1 82 220 ASN B CA 1
ATOM 6291 C C . ASN B 1 220 ? -2.023 -20.266 -0.547 1 82 220 ASN B C 1
ATOM 6293 O O . ASN B 1 220 ? -3.211 -20.203 -0.873 1 82 220 ASN B O 1
ATOM 6297 N N . ARG B 1 221 ? -1.304 -19.359 0.032 1 83.56 221 ARG B N 1
ATOM 6298 C CA . ARG B 1 221 ? -1.909 -18.047 0.247 1 83.56 221 ARG B CA 1
ATOM 6299 C C . ARG B 1 221 ? -2.213 -17.359 -1.08 1 83.56 221 ARG B C 1
ATOM 6301 O O . ARG B 1 221 ? -1.386 -17.375 -1.995 1 83.56 221 ARG B O 1
ATOM 6308 N N . PRO B 1 222 ? -3.443 -16.844 -1.129 1 86.56 222 PRO B N 1
ATOM 6309 C CA . PRO B 1 222 ? -3.764 -16.109 -2.355 1 86.56 222 PRO B CA 1
ATOM 6310 C C . PRO B 1 222 ? -2.818 -14.938 -2.605 1 86.56 222 PRO B C 1
ATOM 6312 O O . PRO B 1 222 ? -2.244 -14.391 -1.659 1 86.56 222 PRO B O 1
ATOM 6315 N N . HIS B 1 223 ? -2.711 -14.508 -3.84 1 84.62 223 HIS B N 1
ATOM 6316 C CA . HIS B 1 223 ? -1.786 -13.453 -4.246 1 84.62 223 HIS B CA 1
ATOM 6317 C C . HIS B 1 223 ? -2.234 -12.094 -3.721 1 84.62 223 HIS B C 1
ATOM 6319 O O . HIS B 1 223 ? -1.412 -11.195 -3.535 1 84.62 223 HIS B O 1
ATOM 6325 N N . ARG B 1 224 ? -3.549 -11.969 -3.531 1 88.25 224 ARG B N 1
ATOM 6326 C CA . ARG B 1 224 ? -4.07 -10.68 -3.074 1 88.25 224 ARG B CA 1
ATOM 6327 C C . ARG B 1 224 ? -5.004 -10.859 -1.884 1 88.25 224 ARG B C 1
ATOM 6329 O O . ARG B 1 224 ? -5.645 -11.906 -1.744 1 88.25 224 ARG B O 1
ATOM 6336 N N . GLN B 1 225 ? -5.008 -9.867 -1.085 1 91.56 225 GLN B N 1
ATOM 6337 C CA . GLN B 1 225 ? -5.906 -9.805 0.062 1 91.56 225 GLN B CA 1
ATOM 6338 C C . GLN B 1 225 ? -6.055 -8.375 0.569 1 91.56 225 GLN B C 1
ATOM 6340 O O . GLN B 1 225 ? -5.219 -7.52 0.276 1 91.56 225 GLN B O 1
ATOM 6345 N N . LEU B 1 226 ? -7.129 -8.164 1.241 1 93.06 226 LEU B N 1
ATOM 6346 C CA . LEU B 1 226 ? -7.254 -6.867 1.901 1 93.06 226 LEU B CA 1
ATOM 6347 C C . LEU B 1 226 ? -6.227 -6.73 3.021 1 93.06 226 LEU B C 1
ATOM 6349 O O . LEU B 1 226 ? -5.996 -7.676 3.777 1 93.06 226 LEU B O 1
ATOM 6353 N N . GLU B 1 227 ? -5.668 -5.602 3.029 1 91.19 227 GLU B N 1
ATOM 6354 C CA . GLU B 1 227 ? -4.746 -5.352 4.133 1 91.19 227 GLU B CA 1
ATOM 6355 C C . GLU B 1 227 ? -5.5 -5.137 5.441 1 91.19 227 GLU B C 1
ATOM 6357 O O . GLU B 1 227 ? -6.547 -4.488 5.465 1 91.19 227 GLU B O 1
ATOM 6362 N N . PRO B 1 228 ? -4.895 -5.758 6.48 1 92.75 228 PRO B N 1
ATOM 6363 C CA . PRO B 1 228 ? -5.504 -5.422 7.77 1 92.75 228 PRO B CA 1
ATOM 6364 C C . PRO B 1 228 ? -5.473 -3.926 8.07 1 92.75 228 PRO B C 1
ATOM 6366 O O . PRO B 1 228 ? -4.504 -3.244 7.719 1 92.75 228 PRO B O 1
ATOM 6369 N N . GLY B 1 229 ? -6.535 -3.41 8.68 1 94.38 229 GLY B N 1
ATOM 6370 C CA . GLY B 1 229 ? -6.641 -1.984 8.945 1 94.38 229 GLY B CA 1
ATOM 6371 C C . GLY B 1 229 ? -8.07 -1.5 9.055 1 94.38 229 GLY B C 1
ATOM 6372 O O . GLY B 1 229 ? -8.961 -2.25 9.469 1 94.38 229 GLY B O 1
ATOM 6373 N N . MET B 1 230 ? -8.234 -0.225 8.719 1 95.88 230 MET B N 1
ATOM 6374 C CA . MET B 1 230 ? -9.539 0.396 8.922 1 95.88 230 MET B CA 1
ATOM 6375 C C . MET B 1 230 ? -10.336 0.42 7.625 1 95.88 230 MET B C 1
ATOM 6377 O O . MET B 1 230 ? -9.805 0.756 6.566 1 95.88 230 MET B O 1
ATOM 6381 N N . TYR B 1 231 ? -11.586 0.042 7.695 1 97 231 TYR B N 1
ATOM 6382 C CA . TYR B 1 231 ? -12.578 0.125 6.629 1 97 231 TYR B CA 1
ATOM 6383 C C . TYR B 1 231 ? -13.906 0.643 7.16 1 97 231 TYR B C 1
ATOM 6385 O O . TYR B 1 231 ? -14.117 0.712 8.375 1 97 231 TYR B O 1
ATOM 6393 N N . PHE B 1 232 ? -14.781 1.121 6.262 1 97.38 232 PHE B N 1
ATOM 6394 C CA . PHE B 1 232 ? -16.062 1.63 6.754 1 97.38 232 PHE B CA 1
ATOM 6395 C C . PHE B 1 232 ? -17.125 1.55 5.672 1 97.38 232 PHE B C 1
ATOM 6397 O O . PHE B 1 232 ? -16.812 1.307 4.504 1 97.38 232 PHE B O 1
ATOM 6404 N N . TRP B 1 233 ? -18.391 1.586 6 1 96.62 233 TRP B N 1
ATOM 6405 C CA . TRP B 1 233 ? -19.531 1.665 5.102 1 96.62 233 TRP B CA 1
ATOM 6406 C C . TRP B 1 233 ? -20.625 2.537 5.699 1 96.62 233 TRP B C 1
ATOM 6408 O O . TRP B 1 233 ? -20.625 2.824 6.898 1 96.62 233 TRP B O 1
ATOM 6418 N N . GLN B 1 234 ? -21.438 3.012 4.863 1 95.56 234 GLN B N 1
ATOM 6419 C CA . GLN B 1 234 ? -22.562 3.842 5.301 1 95.56 234 GLN B CA 1
ATOM 6420 C C . GLN B 1 234 ? -23.688 2.988 5.879 1 95.56 234 GLN B C 1
ATOM 6422 O O . GLN B 1 234 ? -24.094 1.999 5.27 1 95.56 234 GLN B O 1
ATOM 6427 N N . LYS B 1 235 ? -24.156 3.357 7.016 1 93.31 235 LYS B N 1
ATOM 6428 C CA . LYS B 1 235 ? -25.234 2.623 7.656 1 93.31 235 LYS B CA 1
ATOM 6429 C C . LYS B 1 235 ? -26.578 2.914 6.977 1 93.31 235 LYS B C 1
ATOM 6431 O O . LYS B 1 235 ? -26.812 4.031 6.512 1 93.31 235 LYS B O 1
ATOM 6436 N N . GLY B 1 236 ? -27.422 1.878 6.934 1 84.31 236 GLY B N 1
ATOM 6437 C CA . GLY B 1 236 ? -28.781 2.053 6.441 1 84.31 236 GLY B CA 1
ATOM 6438 C C . GLY B 1 236 ? -28.922 1.784 4.957 1 84.31 236 GLY B C 1
ATOM 6439 O O . GLY B 1 236 ? -30.031 1.796 4.418 1 84.31 236 GLY B O 1
ATOM 6440 N N . GLN B 1 237 ? -27.828 1.653 4.348 1 82.88 237 GLN B N 1
ATOM 6441 C CA . GLN B 1 237 ? -27.906 1.35 2.922 1 82.88 237 GLN B CA 1
ATOM 6442 C C . GLN B 1 237 ? -28.141 -0.141 2.689 1 82.88 237 GLN B C 1
ATOM 6444 O O . GLN B 1 237 ? -27.703 -0.974 3.48 1 82.88 237 GLN B O 1
ATOM 6449 N N . GLU B 1 238 ? -28.906 -0.443 1.719 1 72.5 238 GLU B N 1
ATOM 6450 C CA . GLU B 1 238 ? -29.234 -1.829 1.392 1 72.5 238 GLU B CA 1
ATOM 6451 C C . GLU B 1 238 ? -27.969 -2.615 1.035 1 72.5 238 GLU B C 1
ATOM 6453 O O . GLU B 1 238 ? -27.766 -3.729 1.523 1 72.5 238 GLU B O 1
ATOM 6458 N N . LYS B 1 239 ? -27.266 -1.943 0.113 1 80.5 239 LYS B N 1
ATOM 6459 C CA . LYS B 1 239 ? -26 -2.584 -0.232 1 80.5 239 LYS B CA 1
ATOM 6460 C C . LYS B 1 239 ? -24.812 -1.823 0.362 1 80.5 239 LYS B C 1
ATOM 6462 O O . LYS B 1 239 ? -24.547 -0.686 -0.029 1 80.5 239 LYS B O 1
ATOM 6467 N N . SER B 1 240 ? -24.281 -2.545 1.358 1 82.62 240 SER B N 1
ATOM 6468 C CA . SER B 1 240 ? -23.172 -1.902 2.039 1 82.62 240 SER B CA 1
ATOM 6469 C C . SER B 1 240 ? -21.922 -1.87 1.152 1 82.62 240 SER B C 1
ATOM 6471 O O . SER B 1 240 ? -21.484 -2.908 0.654 1 82.62 240 SER B O 1
ATOM 6473 N N . GLU B 1 241 ? -21.531 -0.684 0.858 1 91.38 241 GLU B N 1
ATOM 6474 C CA . GLU B 1 241 ? -20.281 -0.474 0.135 1 91.38 241 GLU B CA 1
ATOM 6475 C C . GLU B 1 241 ? -19.109 -0.276 1.097 1 91.38 241 GLU B C 1
ATOM 6477 O O . GLU B 1 241 ? -19 0.773 1.734 1 91.38 241 GLU B O 1
ATOM 6482 N N . VAL B 1 242 ? -18.344 -1.307 1.154 1 95.81 242 VAL B N 1
ATOM 6483 C CA . VAL B 1 242 ? -17.188 -1.209 2.033 1 95.81 242 VAL B CA 1
ATOM 6484 C C . VAL B 1 242 ? -16.109 -0.329 1.388 1 95.81 242 VAL B C 1
ATOM 6486 O O . VAL B 1 242 ? -15.688 -0.586 0.259 1 95.81 242 VAL B O 1
ATOM 6489 N N . ARG B 1 243 ? -15.773 0.665 2.1 1 95.62 243 ARG B N 1
ATOM 6490 C CA . ARG B 1 243 ? -14.836 1.647 1.569 1 95.62 243 ARG B CA 1
ATOM 6491 C C . ARG B 1 243 ? -13.516 1.603 2.326 1 95.62 243 ARG B C 1
ATOM 6493 O O . ARG B 1 243 ? -13.469 1.188 3.486 1 95.62 243 ARG B O 1
ATOM 6500 N N . GLY B 1 244 ? -12.438 1.948 1.525 1 89.88 244 GLY B N 1
ATOM 6501 C CA . GLY B 1 244 ? -11.094 2.027 2.074 1 89.88 244 GLY B CA 1
ATOM 6502 C C . GLY B 1 244 ? -10.18 2.941 1.283 1 89.88 244 GLY B C 1
ATOM 6503 O O . GLY B 1 244 ? -10.648 3.83 0.568 1 89.88 244 GLY B O 1
ATOM 6504 N N . ASN B 1 245 ? -8.914 2.895 1.567 1 84.75 245 ASN B N 1
ATOM 6505 C CA . ASN B 1 245 ? -7.883 3.639 0.856 1 84.75 245 ASN B CA 1
ATOM 6506 C C . ASN B 1 245 ? -7.945 5.129 1.177 1 84.75 245 ASN B C 1
ATOM 6508 O O . ASN B 1 245 ? -7.789 5.969 0.286 1 84.75 245 ASN B O 1
ATOM 6512 N N . VAL B 1 246 ? -8.461 5.406 2.209 1 89.88 246 VAL B N 1
ATOM 6513 C CA . VAL B 1 246 ? -8.477 6.77 2.729 1 89.88 246 VAL B CA 1
ATOM 6514 C C . VAL B 1 246 ? -8.008 6.777 4.18 1 89.88 246 VAL B C 1
ATOM 6516 O O . VAL B 1 246 ? -8.117 5.766 4.879 1 89.88 246 VAL B O 1
ATOM 6519 N N . ARG B 1 247 ? -7.445 7.875 4.551 1 91.12 247 ARG B N 1
ATOM 6520 C CA . ARG B 1 247 ? -6.965 7.977 5.926 1 91.12 247 ARG B CA 1
ATOM 6521 C C . ARG B 1 247 ? -8.133 8.109 6.902 1 91.12 247 ARG B C 1
ATOM 6523 O O . ARG B 1 247 ? -8.922 9.055 6.805 1 91.12 247 ARG B O 1
ATOM 6530 N N . ILE B 1 248 ? -8.258 7.207 7.789 1 95.62 248 ILE B N 1
ATOM 6531 C CA . ILE B 1 248 ? -9.32 7.184 8.789 1 95.62 248 ILE B CA 1
ATOM 6532 C C . ILE B 1 248 ? -8.734 6.926 10.172 1 95.62 248 ILE B C 1
ATOM 6534 O O . ILE B 1 248 ? -7.773 6.164 10.305 1 95.62 248 ILE B O 1
ATOM 6538 N N . ASN B 1 249 ? -9.289 7.566 11.141 1 96.56 249 ASN B N 1
ATOM 6539 C CA . ASN B 1 249 ? -8.828 7.383 12.516 1 96.56 249 ASN B CA 1
ATOM 6540 C C . ASN B 1 249 ? -9.055 5.953 12.992 1 96.56 249 ASN B C 1
ATOM 6542 O O . ASN B 1 249 ? -10.094 5.355 12.711 1 96.56 249 ASN B O 1
ATOM 6546 N N . GLU B 1 250 ? -8.047 5.492 13.656 1 95.25 250 GLU B N 1
ATOM 6547 C CA . GLU B 1 250 ? -8.25 4.258 14.406 1 95.25 250 GLU B CA 1
ATOM 6548 C C . GLU B 1 250 ? -9.133 4.488 15.625 1 95.25 250 GLU B C 1
ATOM 6550 O O . GLU B 1 250 ? -9.391 5.637 16 1 95.25 250 GLU B O 1
ATOM 6555 N N . PRO B 1 251 ? -9.555 3.455 16.234 1 93 251 PRO B N 1
ATOM 6556 C CA . PRO B 1 251 ? -10.5 3.623 17.344 1 93 251 PRO B CA 1
ATOM 6557 C C . PRO B 1 251 ? -9.945 4.508 18.469 1 93 251 PRO B C 1
ATOM 6559 O O . PRO B 1 251 ? -10.688 5.281 19.078 1 93 251 PRO B O 1
ATOM 6562 N N . SER B 1 252 ? -8.664 4.43 18.672 1 92.06 252 SER B N 1
ATOM 6563 C CA . SER B 1 252 ? -8.078 5.211 19.75 1 92.06 252 SER B CA 1
ATOM 6564 C C . SER B 1 252 ? -7.5 6.527 19.25 1 92.06 252 SER B C 1
ATOM 6566 O O . SER B 1 252 ? -6.98 7.328 20.016 1 92.06 252 SER B O 1
ATOM 6568 N N . GLU B 1 253 ? -7.582 6.75 18 1 93.19 253 GLU B N 1
ATOM 6569 C CA . GLU B 1 253 ? -7.051 7.949 17.375 1 93.19 253 GLU B CA 1
ATOM 6570 C C . GLU B 1 253 ? -8.148 8.977 17.125 1 93.19 253 GLU B C 1
ATOM 6572 O O . GLU B 1 253 ? -9.312 8.617 16.922 1 93.19 253 GLU B O 1
ATOM 6577 N N . ASN B 1 254 ? -7.777 10.258 17.234 1 91.62 254 ASN B N 1
ATOM 6578 C CA . ASN B 1 254 ? -8.758 11.312 16.984 1 91.62 254 ASN B CA 1
ATOM 6579 C C . ASN B 1 254 ? -8.125 12.516 16.297 1 91.62 254 ASN B C 1
ATOM 6581 O O . ASN B 1 254 ? -8.266 13.648 16.75 1 91.62 254 ASN B O 1
ATOM 6585 N N . SER B 1 255 ? -7.484 12.297 15.273 1 92.25 255 SER B N 1
ATOM 6586 C CA . SER B 1 255 ? -6.867 13.359 14.492 1 92.25 255 SER B CA 1
ATOM 6587 C C . SER B 1 255 ? -7.898 14.07 13.617 1 92.25 255 SER B C 1
ATOM 6589 O O . SER B 1 255 ? -8.703 13.422 12.945 1 92.25 255 SER B O 1
ATOM 6591 N N . LEU B 1 256 ? -7.844 15.391 13.539 1 93.12 256 LEU B N 1
ATOM 6592 C CA . LEU B 1 256 ? -8.781 16.172 12.734 1 93.12 256 LEU B CA 1
ATOM 6593 C C . LEU B 1 256 ? -8.398 16.094 11.258 1 93.12 256 LEU B C 1
ATOM 6595 O O . LEU B 1 256 ? -9.164 16.547 10.391 1 93.12 256 LEU B O 1
ATOM 6599 N N . GLU B 1 257 ? -7.277 15.508 11 1 89.94 257 GLU B N 1
ATOM 6600 C CA . GLU B 1 257 ? -6.793 15.438 9.617 1 89.94 257 GLU B CA 1
ATOM 6601 C C . GLU B 1 257 ? -7.285 14.164 8.93 1 89.94 257 GLU B C 1
ATOM 6603 O O . GLU B 1 257 ? -7.102 13.992 7.727 1 89.94 257 GLU B O 1
ATOM 6608 N N . LYS B 1 258 ? -7.941 13.352 9.672 1 93.62 258 LYS B N 1
ATOM 6609 C CA . LYS B 1 258 ? -8.422 12.078 9.148 1 93.62 258 LYS B CA 1
ATOM 6610 C C . LYS B 1 258 ? -9.938 11.969 9.258 1 93.62 258 LYS B C 1
ATOM 6612 O O . LYS B 1 258 ? -10.562 12.711 10.016 1 93.62 258 LYS B O 1
ATOM 6617 N N . LEU B 1 259 ? -10.43 11.008 8.57 1 95.5 259 LEU B N 1
ATOM 6618 C CA . LEU B 1 259 ? -11.844 10.688 8.711 1 95.5 259 LEU B CA 1
ATOM 6619 C C . LEU B 1 259 ? -12.133 10.094 10.086 1 95.5 259 LEU B C 1
ATOM 6621 O O . LEU B 1 259 ? -11.25 9.492 10.703 1 95.5 259 LEU B O 1
ATOM 6625 N N . GLY B 1 260 ? -13.312 10.32 10.562 1 96.81 260 GLY B N 1
ATOM 6626 C CA . GLY B 1 260 ? -13.773 9.609 11.742 1 96.81 260 GLY B CA 1
ATOM 6627 C C . GLY B 1 260 ? -13.531 10.383 13.031 1 96.81 260 GLY B C 1
ATOM 6628 O O . GLY B 1 260 ? -13.539 9.805 14.117 1 96.81 260 GLY B O 1
ATOM 6629 N N . TRP B 1 261 ? -13.227 11.695 12.93 1 96.88 261 TRP B N 1
ATOM 6630 C CA . TRP B 1 261 ? -12.984 12.438 14.164 1 96.88 261 TRP B CA 1
ATOM 6631 C C . TRP B 1 261 ? -14.297 12.93 14.766 1 96.88 261 TRP B C 1
ATOM 6633 O O . TRP B 1 261 ? -14.336 13.328 15.93 1 96.88 261 TRP B O 1
ATOM 6643 N N . PHE B 1 262 ? -15.43 13.07 14.016 1 97.38 262 PHE B N 1
ATOM 6644 C CA . PHE B 1 262 ? -16.766 13.344 14.508 1 97.38 262 PHE B CA 1
ATOM 6645 C C . PHE B 1 262 ? -17.516 12.047 14.797 1 97.38 262 PHE B C 1
ATOM 6647 O O . PHE B 1 262 ? -18.062 11.422 13.891 1 97.38 262 PHE B O 1
ATOM 6654 N N . ARG B 1 263 ? -17.625 11.695 16.047 1 96.81 263 ARG B N 1
ATOM 6655 C CA . ARG B 1 263 ? -18.031 10.344 16.406 1 96.81 263 ARG B CA 1
ATOM 6656 C C . ARG B 1 263 ? -19.406 10.344 17.062 1 96.81 263 ARG B C 1
ATOM 6658 O O . ARG B 1 263 ? -19.797 11.32 17.703 1 96.81 263 ARG B O 1
ATOM 6665 N N . TYR B 1 264 ? -20.125 9.305 16.797 1 96.12 264 TYR B N 1
ATOM 6666 C CA . TYR B 1 264 ? -21.375 9.031 17.5 1 96.12 264 TYR B CA 1
ATOM 6667 C C . TYR B 1 264 ? -21.172 8.008 18.609 1 96.12 264 TYR B C 1
ATOM 6669 O O . TYR B 1 264 ? -21.062 6.805 18.328 1 96.12 264 TYR B O 1
ATOM 6677 N N . GLU B 1 265 ? -21.031 8.469 19.766 1 91.56 265 GLU B N 1
ATOM 6678 C CA . GLU B 1 265 ? -20.766 7.629 20.938 1 91.56 265 GLU B CA 1
ATOM 6679 C C . GLU B 1 265 ? -21.812 7.84 22.016 1 91.56 265 GLU B C 1
ATOM 6681 O O . GLU B 1 265 ? -22.172 8.977 22.344 1 91.56 265 GLU B O 1
ATOM 6686 N N . LYS B 1 266 ? -22.359 6.773 22.516 1 89.62 266 LYS B N 1
ATOM 6687 C CA . LYS B 1 266 ? -23.328 6.797 23.609 1 89.62 266 LYS B CA 1
ATOM 6688 C C . LYS B 1 266 ? -24.547 7.625 23.25 1 89.62 266 LYS B C 1
ATOM 6690 O O . LYS B 1 266 ? -25.016 8.445 24.047 1 89.62 266 LYS B O 1
ATOM 6695 N N . GLY B 1 267 ? -24.922 7.602 22.047 1 89.88 267 GLY B N 1
ATOM 6696 C CA . GLY B 1 267 ? -26.172 8.188 21.609 1 89.88 267 GLY B CA 1
ATOM 6697 C C . GLY B 1 267 ? -26.047 9.656 21.25 1 89.88 267 GLY B C 1
ATOM 6698 O O . GLY B 1 267 ? -27.062 10.336 21 1 89.88 267 GLY B O 1
ATOM 6699 N N . SER B 1 268 ? -24.844 10.133 21.25 1 92.19 268 SER B N 1
ATOM 6700 C CA . SER B 1 268 ? -24.656 11.539 20.906 1 92.19 268 SER B CA 1
ATOM 6701 C C . SER B 1 268 ? -23.406 11.75 20.062 1 92.19 268 SER B C 1
ATOM 6703 O O . SER B 1 268 ? -22.5 10.914 20.094 1 92.19 268 SER B O 1
ATOM 6705 N N . TRP B 1 269 ? -23.516 12.875 19.375 1 95.19 269 TRP B N 1
ATOM 6706 C CA . TRP B 1 269 ? -22.344 13.25 18.594 1 95.19 269 TRP B CA 1
ATOM 6707 C C . TRP B 1 269 ? -21.312 13.969 19.469 1 95.19 269 TRP B C 1
ATOM 6709 O O . TRP B 1 269 ? -21.672 14.758 20.344 1 95.19 269 TRP B O 1
ATOM 6719 N N . ARG B 1 270 ? -20.047 13.664 19.188 1 92.88 270 ARG B N 1
ATOM 6720 C CA . ARG B 1 270 ? -19 14.312 19.984 1 92.88 270 ARG B CA 1
ATOM 6721 C C . ARG B 1 270 ? -17.688 14.367 19.219 1 92.88 270 ARG B C 1
ATOM 6723 O O . ARG B 1 270 ? -17.469 13.594 18.281 1 92.88 270 ARG B O 1
ATOM 6730 N N . VAL B 1 271 ? -16.875 15.305 19.609 1 94.69 271 VAL B N 1
ATOM 6731 C CA . VAL B 1 271 ? -15.469 15.367 19.234 1 94.69 271 VAL B CA 1
ATOM 6732 C C . VAL B 1 271 ? -14.586 15.133 20.453 1 94.69 271 VAL B C 1
ATOM 6734 O O . VAL B 1 271 ? -14.672 15.875 21.438 1 94.69 271 VAL B O 1
ATOM 6737 N N . ARG B 1 272 ? -13.812 14.055 20.438 1 92.81 272 ARG B N 1
ATOM 6738 C CA . ARG B 1 272 ? -12.93 13.789 21.562 1 92.81 272 ARG B CA 1
ATOM 6739 C C . ARG B 1 272 ? -11.938 14.93 21.766 1 92.81 272 ARG B C 1
ATOM 6741 O O . ARG B 1 272 ? -11.234 15.32 20.828 1 92.81 272 ARG B O 1
ATOM 6748 N N . ARG B 1 273 ? -11.891 15.484 22.906 1 91.69 273 ARG B N 1
ATOM 6749 C CA . ARG B 1 273 ? -11.078 16.656 23.219 1 91.69 273 ARG B CA 1
ATOM 6750 C C . ARG B 1 273 ? -11.391 17.812 22.281 1 91.69 273 ARG B C 1
ATOM 6752 O O . ARG B 1 273 ? -10.477 18.469 21.781 1 91.69 273 ARG B O 1
ATOM 6759 N N . GLY B 1 274 ? -12.664 17.953 22.016 1 91.94 274 GLY B N 1
ATOM 6760 C CA . GLY B 1 274 ? -13.141 18.906 21.016 1 91.94 274 GLY B CA 1
ATOM 6761 C C . GLY B 1 274 ? -12.836 20.344 21.391 1 91.94 274 GLY B C 1
ATOM 6762 O O . GLY B 1 274 ? -12.516 21.172 20.516 1 91.94 274 GLY B O 1
ATOM 6763 N N . LEU B 1 275 ? -12.891 20.656 22.672 1 91.38 275 LEU B N 1
ATOM 6764 C CA . LEU B 1 275 ? -12.641 22.016 23.125 1 91.38 275 LEU B CA 1
ATOM 6765 C C . LEU B 1 275 ? -11.234 22.469 22.719 1 91.38 275 LEU B C 1
ATOM 6767 O O . LEU B 1 275 ? -11.07 23.547 22.156 1 91.38 275 LEU B O 1
ATOM 6771 N N . GLU B 1 276 ? -10.289 21.672 23.016 1 91.25 276 GLU B N 1
ATOM 6772 C CA . GLU B 1 276 ? -8.898 22 22.703 1 91.25 276 GLU B CA 1
ATOM 6773 C C . GLU B 1 276 ? -8.633 21.938 21.203 1 91.25 276 GLU B C 1
ATOM 6775 O O . GLU B 1 276 ? -8.016 22.844 20.641 1 91.25 276 GLU B O 1
ATOM 6780 N N . LYS B 1 277 ? -9.148 20.969 20.609 1 92.62 277 LYS B N 1
ATOM 6781 C CA . LYS B 1 277 ? -8.797 20.703 19.219 1 92.62 277 LYS B CA 1
ATOM 6782 C C . LYS B 1 277 ? -9.461 21.719 18.281 1 92.62 277 LYS B C 1
ATOM 6784 O O . LYS B 1 277 ? -8.836 22.188 17.328 1 92.62 277 LYS B O 1
ATOM 6789 N N . VAL B 1 278 ? -10.695 22 18.547 1 92.38 278 VAL B N 1
ATOM 6790 C CA . VAL B 1 278 ? -11.406 22.938 17.688 1 92.38 278 VAL B CA 1
ATOM 6791 C C . VAL B 1 278 ? -10.82 24.328 17.859 1 92.38 278 VAL B C 1
ATOM 6793 O O . VAL B 1 278 ? -10.695 25.078 16.891 1 92.38 278 VAL B O 1
ATOM 6796 N N . THR B 1 279 ? -10.5 24.641 19.062 1 91.56 279 THR B N 1
ATOM 6797 C CA . THR B 1 279 ? -9.875 25.922 19.328 1 91.56 279 THR B CA 1
ATOM 6798 C C . THR B 1 279 ? -8.555 26.047 18.562 1 91.56 279 THR B C 1
ATOM 6800 O O . THR B 1 279 ? -8.273 27.094 17.969 1 91.56 279 THR B O 1
ATOM 6803 N N . LYS B 1 280 ? -7.816 25.016 18.609 1 89 280 LYS B N 1
ATOM 6804 C CA . LYS B 1 280 ? -6.527 25.016 17.938 1 89 280 LYS B CA 1
ATOM 6805 C C . LYS B 1 280 ? -6.703 25.031 16.422 1 89 280 LYS B C 1
ATOM 6807 O O . LYS B 1 280 ? -5.898 25.609 15.695 1 89 280 LYS B O 1
ATOM 6812 N N . ALA B 1 281 ? -7.699 24.469 15.953 1 91.31 281 ALA B N 1
ATOM 6813 C CA . ALA B 1 281 ? -7.906 24.281 14.523 1 91.31 281 ALA B CA 1
ATOM 6814 C C . ALA B 1 281 ? -8.453 25.547 13.875 1 91.31 281 ALA B C 1
ATOM 6816 O O . ALA B 1 281 ? -8.289 25.75 12.664 1 91.31 281 ALA B O 1
ATOM 6817 N N . GLN B 1 282 ? -9.102 26.328 14.617 1 91.88 282 GLN B N 1
ATOM 6818 C CA . GLN B 1 282 ? -9.75 27.516 14.062 1 91.88 282 GLN B CA 1
ATOM 6819 C C . GLN B 1 282 ? -8.742 28.656 13.867 1 91.88 282 GLN B C 1
ATOM 6821 O O . GLN B 1 282 ? -7.984 28.969 14.781 1 91.88 282 GLN B O 1
ATOM 6826 N N . HIS B 1 283 ? -8.734 29.156 12.734 1 89 283 HIS B N 1
ATOM 6827 C CA . HIS B 1 283 ? -7.965 30.344 12.414 1 89 283 HIS B CA 1
ATOM 6828 C C . HIS B 1 283 ? -8.867 31.453 11.875 1 89 283 HIS B C 1
ATOM 6830 O O . HIS B 1 283 ? -9.648 31.234 10.953 1 89 283 HIS B O 1
ATOM 6836 N N . VAL B 1 284 ? -8.758 32.562 12.477 1 89 284 VAL B N 1
ATOM 6837 C CA . VAL B 1 284 ? -9.633 33.688 12.109 1 89 284 VAL B CA 1
ATOM 6838 C C . VAL B 1 284 ? -8.82 34.969 12.016 1 89 284 VAL B C 1
ATOM 6840 O O . VAL B 1 284 ? -7.836 35.156 12.734 1 89 284 VAL B O 1
ATOM 6843 N N . HIS B 1 285 ? -9.242 35.75 11.07 1 87.12 285 HIS B N 1
ATOM 6844 C CA . HIS B 1 285 ? -8.672 37.062 10.852 1 87.12 285 HIS B CA 1
ATOM 6845 C C . HIS B 1 285 ? -9.75 38.094 10.578 1 87.12 285 HIS B C 1
ATOM 6847 O O . HIS B 1 285 ? -10.586 37.906 9.688 1 87.12 285 HIS B O 1
ATOM 6853 N N . VAL B 1 286 ? -9.672 39.219 11.383 1 88 286 VAL B N 1
ATOM 6854 C CA . VAL B 1 286 ? -10.695 40.25 11.227 1 88 286 VAL B CA 1
ATOM 6855 C C . VAL B 1 286 ? -10.312 41.188 10.086 1 88 286 VAL B C 1
ATOM 6857 O O . VAL B 1 286 ? -9.195 41.719 10.047 1 88 286 VAL B O 1
ATOM 6860 N N . GLU B 1 287 ? -11.164 41.375 9.172 1 85.25 287 GLU B N 1
ATOM 6861 C CA . GLU B 1 287 ? -10.961 42.312 8.086 1 85.25 287 GLU B CA 1
ATOM 6862 C C . GLU B 1 287 ? -11.43 43.719 8.484 1 85.25 287 GLU B C 1
ATOM 6864 O O . GLU B 1 287 ? -10.742 44.688 8.219 1 85.25 287 GLU B O 1
ATOM 6869 N N . ASN B 1 288 ? -12.578 43.75 9.062 1 82.62 288 ASN B N 1
ATOM 6870 C CA . ASN B 1 288 ? -13.18 44.969 9.539 1 82.62 288 ASN B CA 1
ATOM 6871 C C . ASN B 1 288 ? -14.094 44.75 10.742 1 82.62 288 ASN B C 1
ATOM 6873 O O . ASN B 1 288 ? -15.18 44.188 10.602 1 82.62 288 ASN B O 1
ATOM 6877 N N . CYS B 1 289 ? -13.719 45.188 11.852 1 85.31 289 CYS B N 1
ATOM 6878 C CA . CYS B 1 289 ? -14.438 44.906 13.086 1 85.31 289 CYS B CA 1
ATOM 6879 C C . CYS B 1 289 ? -15.773 45.625 13.133 1 85.31 289 CYS B C 1
ATOM 6881 O O . CYS B 1 289 ? -16.781 45.062 13.594 1 85.31 289 CYS B O 1
ATOM 6883 N N . LYS B 1 290 ? -15.828 46.844 12.688 1 75.94 290 LYS B N 1
ATOM 6884 C CA . LYS B 1 290 ? -17.078 47.594 12.688 1 75.94 290 LYS B CA 1
ATOM 6885 C C . LYS B 1 290 ? -18.125 46.906 11.797 1 75.94 290 LYS B C 1
ATOM 6887 O O . LYS B 1 290 ? -19.297 46.812 12.172 1 75.94 290 LYS B O 1
ATOM 6892 N N . ALA B 1 291 ? -17.656 46.531 10.664 1 79.88 291 ALA B N 1
ATOM 6893 C CA . ALA B 1 291 ? -18.562 45.875 9.711 1 79.88 291 ALA B CA 1
ATOM 6894 C C . ALA B 1 291 ? -18.766 44.406 10.07 1 79.88 291 ALA B C 1
ATOM 6896 O O . ALA B 1 291 ? -19.531 43.719 9.406 1 79.88 291 ALA B O 1
ATOM 6897 N N . GLN B 1 292 ? -18.109 44 11.047 1 87.19 292 GLN B N 1
ATOM 6898 C CA . GLN B 1 292 ? -18.203 42.625 11.508 1 87.19 292 GLN B CA 1
ATOM 6899 C C . GLN B 1 292 ? -17.828 41.625 10.391 1 87.19 292 GLN B C 1
ATOM 6901 O O . GLN B 1 292 ? -18.547 40.656 10.148 1 87.19 292 GLN B O 1
ATOM 6906 N N . ARG B 1 293 ? -16.797 41.969 9.664 1 86.5 293 ARG B N 1
ATOM 6907 C CA . ARG B 1 293 ? -16.281 41.125 8.594 1 86.5 293 ARG B CA 1
ATOM 6908 C C . ARG B 1 293 ? -14.992 40.438 9.016 1 86.5 293 ARG B C 1
ATOM 6910 O O . ARG B 1 293 ? -14.055 41.062 9.5 1 86.5 293 ARG B O 1
ATOM 6917 N N . TYR B 1 294 ? -15.039 39.125 8.914 1 88.56 294 TYR B N 1
ATOM 6918 C CA . TYR B 1 294 ? -13.867 38.344 9.312 1 88.56 294 TYR B CA 1
ATOM 6919 C C . TYR B 1 294 ? -13.609 37.188 8.336 1 88.56 294 TYR B C 1
ATOM 6921 O O . TYR B 1 294 ? -14.523 36.781 7.625 1 88.56 294 TYR B O 1
ATOM 6929 N N . LEU B 1 295 ? -12.383 36.75 8.219 1 89 295 LEU B N 1
ATOM 6930 C CA . LEU B 1 295 ? -11.977 35.562 7.48 1 89 295 LEU B CA 1
ATOM 6931 C C . LEU B 1 295 ? -11.703 34.406 8.43 1 89 295 LEU B C 1
ATOM 6933 O O . LEU B 1 295 ? -11.156 34.594 9.516 1 89 295 LEU B O 1
ATOM 6937 N N . SER B 1 296 ? -12.148 33.25 8 1 88.31 296 SER B N 1
ATOM 6938 C CA . SER B 1 296 ? -11.945 32.094 8.859 1 88.31 296 SER B CA 1
ATOM 6939 C C . SER B 1 296 ? -11.492 30.891 8.055 1 88.31 296 SER B C 1
ATOM 6941 O O . SER B 1 296 ? -11.82 30.766 6.867 1 88.31 296 SER B O 1
ATOM 6943 N N . SER B 1 297 ? -10.719 30.078 8.664 1 88.12 297 SER B N 1
ATOM 6944 C CA . SER B 1 297 ? -10.273 28.797 8.133 1 88.12 297 SER B CA 1
ATOM 6945 C C . SER B 1 297 ? -10.102 27.75 9.234 1 88.12 297 SER B C 1
ATOM 6947 O O . SER B 1 297 ? -9.914 28.109 10.398 1 88.12 297 SER B O 1
ATOM 6949 N N . PHE B 1 298 ? -10.305 26.547 8.852 1 87.56 298 PHE B N 1
ATOM 6950 C CA . PHE B 1 298 ? -10.141 25.453 9.797 1 87.56 298 PHE B CA 1
ATOM 6951 C C . PHE B 1 298 ? -9.008 24.531 9.367 1 87.56 298 PHE B C 1
ATOM 6953 O O . PHE B 1 298 ? -9.008 24.016 8.242 1 87.56 298 PHE B O 1
ATOM 6960 N N . ASP B 1 299 ? -8.055 24.359 10.305 1 86.44 299 ASP B N 1
ATOM 6961 C CA . ASP B 1 299 ? -6.996 23.375 10.062 1 86.44 299 ASP B CA 1
ATOM 6962 C C . ASP B 1 299 ? -7.469 21.969 10.375 1 86.44 299 ASP B C 1
ATOM 6964 O O . ASP B 1 299 ? -6.984 21.344 11.32 1 86.44 299 ASP B O 1
ATOM 6968 N N . ALA B 1 300 ? -8.289 21.453 9.664 1 88.5 300 ALA B N 1
ATOM 6969 C CA . ALA B 1 300 ? -8.883 20.125 9.703 1 88.5 300 ALA B CA 1
ATOM 6970 C C . ALA B 1 300 ? -9.25 19.641 8.305 1 88.5 300 ALA B C 1
ATOM 6972 O O . ALA B 1 300 ? -9.219 20.422 7.348 1 88.5 300 ALA B O 1
ATOM 6973 N N . GLU B 1 301 ? -9.414 18.375 8.328 1 88.38 301 GLU B N 1
ATOM 6974 C CA . GLU B 1 301 ? -9.836 17.781 7.066 1 88.38 301 GLU B CA 1
ATOM 6975 C C . GLU B 1 301 ? -11.125 16.984 7.234 1 88.38 301 GLU B C 1
ATOM 6977 O O . GLU B 1 301 ? -11.562 16.734 8.359 1 88.38 301 GLU B O 1
ATOM 6982 N N . GLN B 1 302 ? -11.859 16.781 6.195 1 91.06 302 GLN B N 1
ATOM 6983 C CA . GLN B 1 302 ? -13.016 15.883 6.148 1 91.06 302 GLN B CA 1
ATOM 6984 C C . GLN B 1 302 ? -14.227 16.516 6.832 1 91.06 302 GLN B C 1
ATOM 6986 O O . GLN B 1 302 ? -14.82 15.914 7.73 1 91.06 302 GLN B O 1
ATOM 6991 N N . PHE B 1 303 ? -14.523 17.656 6.473 1 93.19 303 PHE B N 1
ATOM 6992 C CA . PHE B 1 303 ? -15.68 18.375 6.988 1 93.19 303 PHE B CA 1
ATOM 6993 C C . PHE B 1 303 ? -16.344 19.188 5.887 1 93.19 303 PHE B C 1
ATOM 6995 O O . PHE B 1 303 ? -15.82 19.281 4.777 1 93.19 303 PHE B O 1
ATOM 7002 N N . VAL B 1 304 ? -17.562 19.641 6.191 1 92.88 304 VAL B N 1
ATOM 7003 C CA . VAL B 1 304 ? -18.297 20.578 5.352 1 92.88 304 VAL B CA 1
ATOM 7004 C C . VAL B 1 304 ? -18.406 21.922 6.062 1 92.88 304 VAL B C 1
ATOM 7006 O O . VAL B 1 304 ? -18.703 21.984 7.254 1 92.88 304 VAL B O 1
ATOM 7009 N N . LEU B 1 305 ? -18 22.938 5.352 1 90.69 305 LEU B N 1
ATOM 7010 C CA . LEU B 1 305 ? -18.094 24.281 5.926 1 90.69 305 LEU B CA 1
ATOM 7011 C C . LEU B 1 305 ? -19.328 25 5.395 1 90.69 305 LEU B C 1
ATOM 7013 O O . LEU B 1 305 ? -19.516 25.125 4.18 1 90.69 305 LEU B O 1
ATOM 7017 N N . GLN B 1 306 ? -20.172 25.406 6.297 1 90.19 306 GLN B N 1
ATOM 7018 C CA . GLN B 1 306 ? -21.344 26.188 5.926 1 90.19 306 GLN B CA 1
ATOM 7019 C C . GLN B 1 306 ? -21.094 27.688 6.09 1 90.19 306 GLN B C 1
ATOM 7021 O O . GLN B 1 306 ? -20.781 28.141 7.188 1 90.19 306 GLN B O 1
ATOM 7026 N N . VAL B 1 307 ? -21.078 28.359 5.027 1 82.25 307 VAL B N 1
ATOM 7027 C CA . VAL B 1 307 ? -20.953 29.812 5.023 1 82.25 307 VAL B CA 1
ATOM 7028 C C . VAL B 1 307 ? -22.234 30.438 4.465 1 82.25 307 VAL B C 1
ATOM 7030 O O . VAL B 1 307 ? -22.453 30.422 3.252 1 82.25 307 VAL B O 1
ATOM 7033 N N . GLY B 1 308 ? -23.016 31.016 5.293 1 79 308 GLY B N 1
ATOM 7034 C CA . GLY B 1 308 ? -24.328 31.438 4.836 1 79 308 GLY B CA 1
ATOM 7035 C C . GLY B 1 308 ? -25.188 30.297 4.316 1 79 308 GLY B C 1
ATOM 7036 O O . GLY B 1 308 ? -25.406 29.312 5.02 1 79 308 GLY B O 1
ATOM 7037 N N . ASP B 1 309 ? -25.531 30.453 2.969 1 81.19 309 ASP B N 1
ATOM 7038 C CA . ASP B 1 309 ? -26.359 29.406 2.357 1 81.19 309 ASP B CA 1
ATOM 7039 C C . ASP B 1 309 ? -25.516 28.453 1.522 1 81.19 309 ASP B C 1
ATOM 7041 O O . ASP B 1 309 ? -26 27.422 1.065 1 81.19 309 ASP B O 1
ATOM 7045 N N . ASP B 1 310 ? -24.25 28.797 1.519 1 86.12 310 ASP B N 1
ATOM 7046 C CA . ASP B 1 310 ? -23.375 27.984 0.68 1 86.12 310 ASP B CA 1
ATOM 7047 C C . ASP B 1 310 ? -22.672 26.906 1.5 1 86.12 310 ASP B C 1
ATOM 7049 O O . ASP B 1 310 ? -22.344 27.125 2.67 1 86.12 310 ASP B O 1
ATOM 7053 N N . LYS B 1 311 ? -22.594 25.781 0.95 1 88.5 311 LYS B N 1
ATOM 7054 C CA . LYS B 1 311 ? -21.891 24.672 1.562 1 88.5 311 LYS B CA 1
ATOM 7055 C C . LYS B 1 311 ? -20.641 24.312 0.766 1 88.5 311 LYS B C 1
ATOM 7057 O O . LYS B 1 311 ? -20.719 24 -0.424 1 88.5 311 LYS B O 1
ATOM 7062 N N . LYS B 1 312 ? -19.531 24.438 1.379 1 86.19 312 LYS B N 1
ATOM 7063 C CA . LYS B 1 312 ? -18.266 24.031 0.766 1 86.19 312 LYS B CA 1
ATOM 7064 C C . LYS B 1 312 ? -17.844 22.641 1.235 1 86.19 312 LYS B C 1
ATOM 7066 O O . LYS B 1 312 ? -17.531 22.453 2.412 1 86.19 312 LYS B O 1
ATOM 7071 N N . LEU B 1 313 ? -17.812 21.734 0.342 1 88.44 313 LEU B N 1
ATOM 7072 C CA . LEU B 1 313 ? -17.516 20.344 0.667 1 88.44 313 LEU B CA 1
ATOM 7073 C C . LEU B 1 313 ? -16.016 20.109 0.707 1 88.44 313 LEU B C 1
ATOM 7075 O O . LEU B 1 313 ? -15.297 20.453 -0.239 1 88.44 313 LEU B O 1
ATOM 7079 N N . ASN B 1 314 ? -15.539 19.625 1.843 1 87.62 314 ASN B N 1
ATOM 7080 C CA . ASN B 1 314 ? -14.133 19.266 2.01 1 87.62 314 ASN B CA 1
ATOM 7081 C C . ASN B 1 314 ? -13.969 17.891 2.635 1 87.62 314 ASN B C 1
ATOM 7083 O O . ASN B 1 314 ? -13.461 17.766 3.752 1 87.62 314 ASN B O 1
ATOM 7087 N N . TYR B 1 315 ? -14.422 16.875 1.975 1 89.19 315 TYR B N 1
ATOM 7088 C CA . TYR B 1 315 ? -14.242 15.523 2.477 1 89.19 315 TYR B CA 1
ATOM 7089 C C . TYR B 1 315 ? -14.016 14.539 1.33 1 89.19 315 TYR B C 1
ATOM 7091 O O . TYR B 1 315 ? -14.383 14.82 0.187 1 89.19 315 TYR B O 1
ATOM 7099 N N . ASP B 1 316 ? -13.336 13.586 1.629 1 89 316 ASP B N 1
ATOM 7100 C CA . ASP B 1 316 ? -13.07 12.484 0.712 1 89 316 ASP B CA 1
ATOM 7101 C C . ASP B 1 316 ? -13.414 11.141 1.353 1 89 316 ASP B C 1
ATOM 7103 O O . ASP B 1 316 ? -12.797 10.742 2.342 1 89 316 ASP B O 1
ATOM 7107 N N . LEU B 1 317 ? -14.336 10.445 0.73 1 91 317 LEU B N 1
ATOM 7108 C CA . LEU B 1 317 ? -14.789 9.18 1.296 1 91 317 LEU B CA 1
ATOM 7109 C C . LEU B 1 317 ? -14.055 8.008 0.663 1 91 317 LEU B C 1
ATOM 7111 O O . LEU B 1 317 ? -14.484 6.859 0.786 1 91 317 LEU B O 1
ATOM 7115 N N . GLY B 1 318 ? -13.031 8.305 0.015 1 87.62 318 GLY B N 1
ATOM 7116 C CA . GLY B 1 318 ? -12.266 7.215 -0.58 1 87.62 318 GLY B CA 1
ATOM 7117 C C . GLY B 1 318 ? -13.031 6.473 -1.659 1 87.62 318 GLY B C 1
ATOM 7118 O O . GLY B 1 318 ? -13.789 7.078 -2.42 1 87.62 318 GLY B O 1
ATOM 7119 N N . ASN B 1 319 ? -12.656 5.156 -1.793 1 87.31 319 ASN B N 1
ATOM 7120 C CA . ASN B 1 319 ? -13.242 4.359 -2.869 1 87.31 319 ASN B CA 1
ATOM 7121 C C . ASN B 1 319 ? -13.93 3.107 -2.334 1 87.31 319 ASN B C 1
ATOM 7123 O O . ASN B 1 319 ? -13.562 2.6 -1.272 1 87.31 319 ASN B O 1
ATOM 7127 N N . ASN B 1 320 ? -14.914 2.777 -3.133 1 92.12 320 ASN B N 1
ATOM 7128 C CA . ASN B 1 320 ? -15.5 1.469 -2.877 1 92.12 320 ASN B CA 1
ATOM 7129 C C . ASN B 1 320 ? -14.523 0.341 -3.188 1 92.12 320 ASN B C 1
ATOM 7131 O O . ASN B 1 320 ? -14.008 0.249 -4.305 1 92.12 320 ASN B O 1
ATOM 7135 N N . THR B 1 321 ? -14.328 -0.487 -2.225 1 92.88 321 THR B N 1
ATOM 7136 C CA . THR B 1 321 ? -13.328 -1.545 -2.344 1 92.88 321 THR B CA 1
ATOM 7137 C C . THR B 1 321 ? -13.625 -2.432 -3.551 1 92.88 321 THR B C 1
ATOM 7139 O O . THR B 1 321 ? -12.711 -2.814 -4.281 1 92.88 321 THR B O 1
ATOM 7142 N N . LYS B 1 322 ? -14.797 -2.746 -3.82 1 90.06 322 LYS B N 1
ATOM 7143 C CA . LYS B 1 322 ? -15.188 -3.613 -4.926 1 90.06 322 LYS B CA 1
ATOM 7144 C C . LYS B 1 322 ? -14.883 -2.963 -6.273 1 90.06 322 LYS B C 1
ATOM 7146 O O . LYS B 1 322 ? -14.57 -3.654 -7.242 1 90.06 322 LYS B O 1
ATOM 7151 N N . ASP B 1 323 ? -14.898 -1.672 -6.25 1 85.56 323 ASP B N 1
ATOM 7152 C CA . ASP B 1 323 ? -14.711 -0.949 -7.504 1 85.56 323 ASP B CA 1
ATOM 7153 C C . ASP B 1 323 ? -13.227 -0.772 -7.812 1 85.56 323 ASP B C 1
ATOM 7155 O O . ASP B 1 323 ? -12.828 -0.733 -8.977 1 85.56 323 ASP B O 1
ATOM 7159 N N . VAL B 1 324 ? -12.43 -0.686 -6.816 1 86 324 VAL B N 1
ATOM 7160 C CA . VAL B 1 324 ? -11.016 -0.366 -7.016 1 86 324 VAL B CA 1
ATOM 7161 C C . VAL B 1 324 ? -10.203 -1.654 -7.094 1 86 324 VAL B C 1
ATOM 7163 O O . VAL B 1 324 ? -9.133 -1.687 -7.711 1 86 324 VAL B O 1
ATOM 7166 N N . GLU B 1 325 ? -10.734 -2.658 -6.457 1 87.44 325 GLU B N 1
ATOM 7167 C CA . GLU B 1 325 ? -10.031 -3.939 -6.438 1 87.44 325 GLU B CA 1
ATOM 7168 C C . GLU B 1 325 ? -10.758 -4.977 -7.293 1 87.44 325 GLU B C 1
ATOM 7170 O O . GLU B 1 325 ? -11.672 -5.652 -6.812 1 87.44 325 GLU B O 1
ATOM 7175 N N . PRO B 1 326 ? -10.242 -5.188 -8.461 1 83.31 326 PRO B N 1
ATOM 7176 C CA . PRO B 1 326 ? -10.953 -6.09 -9.375 1 83.31 326 PRO B CA 1
ATOM 7177 C C . PRO B 1 326 ? -10.969 -7.535 -8.875 1 83.31 326 PRO B C 1
ATOM 7179 O O . PRO B 1 326 ? -11.812 -8.328 -9.305 1 83.31 326 PRO B O 1
ATOM 7182 N N . TRP B 1 327 ? -10.125 -7.918 -8.047 1 87 327 TRP B N 1
ATOM 7183 C CA . TRP B 1 327 ? -10.062 -9.289 -7.555 1 87 327 TRP B CA 1
ATOM 7184 C C . TRP B 1 327 ? -11.148 -9.547 -6.512 1 87 327 TRP B C 1
ATOM 7186 O O . TRP B 1 327 ? -11.406 -10.695 -6.141 1 87 327 TRP B O 1
ATOM 7196 N N . VAL B 1 328 ? -11.805 -8.5 -6.012 1 91.19 328 VAL B N 1
ATOM 7197 C CA . VAL B 1 328 ? -12.906 -8.633 -5.066 1 91.19 328 VAL B CA 1
ATOM 7198 C C . VAL B 1 328 ? -14.211 -8.836 -5.82 1 91.19 328 VAL B C 1
ATOM 7200 O O . VAL B 1 328 ? -14.688 -7.922 -6.5 1 91.19 328 VAL B O 1
ATOM 7203 N N . LYS B 1 329 ? -14.828 -9.969 -5.676 1 90.5 329 LYS B N 1
ATOM 7204 C CA . LYS B 1 329 ? -16.109 -10.266 -6.316 1 90.5 329 LYS B CA 1
ATOM 7205 C C . LYS B 1 329 ? -17.266 -9.727 -5.492 1 90.5 329 LYS B C 1
ATOM 7207 O O . LYS B 1 329 ? -18.203 -9.125 -6.035 1 90.5 329 LYS B O 1
ATOM 7212 N N . ASP B 1 330 ? -17.172 -9.984 -4.199 1 93.5 330 ASP B N 1
ATOM 7213 C CA . ASP B 1 330 ? -18.25 -9.562 -3.307 1 93.5 330 ASP B CA 1
ATOM 7214 C C . ASP B 1 330 ? -17.75 -9.422 -1.872 1 93.5 330 ASP B C 1
ATOM 7216 O O . ASP B 1 330 ? -16.703 -9.977 -1.514 1 93.5 330 ASP B O 1
ATOM 7220 N N . ILE B 1 331 ? -18.453 -8.617 -1.19 1 95.44 331 ILE B N 1
ATOM 7221 C CA . ILE B 1 331 ? -18.172 -8.445 0.229 1 95.44 331 ILE B CA 1
ATOM 7222 C C . ILE B 1 331 ? -19.453 -8.625 1.038 1 95.44 331 ILE B C 1
ATOM 7224 O O . ILE B 1 331 ? -20.469 -7.992 0.749 1 95.44 331 ILE B O 1
ATOM 7228 N N . LYS B 1 332 ? -19.422 -9.484 1.984 1 93.44 332 LYS B N 1
ATOM 7229 C CA . LYS B 1 332 ? -20.531 -9.703 2.898 1 93.44 332 LYS B CA 1
ATOM 7230 C C . LYS B 1 332 ? -20.172 -9.289 4.32 1 93.44 332 LYS B C 1
ATOM 7232 O O . LYS B 1 332 ? -19.109 -9.664 4.828 1 93.44 332 LYS B O 1
ATOM 7237 N N . ILE B 1 333 ? -21.062 -8.578 4.922 1 92.81 333 ILE B N 1
ATOM 7238 C CA . ILE B 1 333 ? -20.828 -8.078 6.273 1 92.81 333 ILE B CA 1
ATOM 7239 C C . ILE B 1 333 ? -21.703 -8.844 7.262 1 92.81 333 ILE B C 1
ATOM 7241 O O . ILE B 1 333 ? -22.922 -8.914 7.098 1 92.81 333 ILE B O 1
ATOM 7245 N N . HIS B 1 334 ? -21.016 -9.367 8.211 1 89.44 334 HIS B N 1
ATOM 7246 C CA . HIS B 1 334 ? -21.688 -9.992 9.344 1 89.44 334 HIS B CA 1
ATOM 7247 C C . HIS B 1 334 ? -21.469 -9.188 10.625 1 89.44 334 HIS B C 1
ATOM 7249 O O . HIS B 1 334 ? -21.031 -8.031 10.57 1 89.44 334 HIS B O 1
ATOM 7255 N N . ASP B 1 335 ? -21.875 -9.727 11.758 1 85.62 335 ASP B N 1
ATOM 7256 C CA . ASP B 1 335 ? -21.781 -8.984 13.008 1 85.62 335 ASP B CA 1
ATOM 7257 C C . ASP B 1 335 ? -20.328 -8.758 13.414 1 85.62 335 ASP B C 1
ATOM 7259 O O . ASP B 1 335 ? -19.906 -7.621 13.641 1 85.62 335 ASP B O 1
ATOM 7263 N N . ARG B 1 336 ? -19.547 -9.812 13.391 1 93.31 336 ARG B N 1
ATOM 7264 C CA . ARG B 1 336 ? -18.172 -9.703 13.852 1 93.31 336 ARG B CA 1
ATOM 7265 C C . ARG B 1 336 ? -17.203 -10.203 12.789 1 93.31 336 ARG B C 1
ATOM 7267 O O . ARG B 1 336 ? -16.047 -10.547 13.102 1 93.31 336 ARG B O 1
ATOM 7274 N N . LEU B 1 337 ? -17.812 -10.227 11.578 1 93.62 337 LEU B N 1
ATOM 7275 C CA . LEU B 1 337 ? -17.016 -10.812 10.516 1 93.62 337 LEU B CA 1
ATOM 7276 C C . LEU B 1 337 ? -17.297 -10.141 9.18 1 93.62 337 LEU B C 1
ATOM 7278 O O . LEU B 1 337 ? -18.469 -9.859 8.859 1 93.62 337 LEU B O 1
ATOM 7282 N N . LEU B 1 338 ? -16.188 -9.828 8.516 1 95.56 338 LEU B N 1
ATOM 7283 C CA . LEU B 1 338 ? -16.281 -9.383 7.133 1 95.56 338 LEU B CA 1
ATOM 7284 C C . LEU B 1 338 ? -15.773 -10.453 6.176 1 95.56 338 LEU B C 1
ATOM 7286 O O . LEU B 1 338 ? -14.625 -10.883 6.277 1 95.56 338 LEU B O 1
ATOM 7290 N N . GLU B 1 339 ? -16.594 -10.867 5.277 1 96.19 339 GLU B N 1
ATOM 7291 C CA . GLU B 1 339 ? -16.234 -11.922 4.332 1 96.19 339 GLU B CA 1
ATOM 7292 C C . GLU B 1 339 ? -16.031 -11.352 2.93 1 96.19 339 GLU B C 1
ATOM 7294 O O . GLU B 1 339 ? -16.906 -10.688 2.385 1 96.19 339 GLU B O 1
ATOM 7299 N N . VAL B 1 340 ? -14.891 -11.602 2.416 1 96.06 340 VAL B N 1
ATOM 7300 C CA . VAL B 1 340 ? -14.57 -11.172 1.058 1 96.06 340 VAL B CA 1
ATOM 7301 C C . VAL B 1 340 ? -14.523 -12.391 0.134 1 96.06 340 VAL B C 1
ATOM 7303 O O . VAL B 1 340 ? -13.781 -13.344 0.391 1 96.06 340 VAL B O 1
ATOM 7306 N N . VAL B 1 341 ? -15.281 -12.359 -0.92 1 95.06 341 VAL B N 1
ATOM 7307 C CA . VAL B 1 341 ? -15.273 -13.398 -1.943 1 95.06 341 VAL B CA 1
ATOM 7308 C C . VAL B 1 341 ? -14.367 -12.977 -3.102 1 95.06 341 VAL B C 1
ATOM 7310 O O . VAL B 1 341 ? -14.523 -11.883 -3.648 1 95.06 341 VAL B O 1
ATOM 7313 N N . HIS B 1 342 ? -13.523 -13.828 -3.467 1 91.62 342 HIS B N 1
ATOM 7314 C CA . HIS B 1 342 ? -12.539 -13.5 -4.492 1 91.62 342 HIS B CA 1
ATOM 7315 C C . HIS B 1 342 ? -13.078 -13.797 -5.887 1 91.62 342 HIS B C 1
ATOM 7317 O O . HIS B 1 342 ? -13.828 -14.75 -6.074 1 91.62 342 HIS B O 1
ATOM 7323 N N . SER B 1 343 ? -12.617 -12.914 -6.805 1 85.69 343 SER B N 1
ATOM 7324 C CA . SER B 1 343 ? -12.875 -13.195 -8.219 1 85.69 343 SER B CA 1
ATOM 7325 C C . SER B 1 343 ? -11.703 -13.914 -8.859 1 85.69 343 SER B C 1
ATOM 7327 O O . SER B 1 343 ? -11.836 -14.484 -9.945 1 85.69 343 SER B O 1
ATOM 7329 N N . GLU B 1 344 ? -10.641 -13.719 -8.195 1 79.38 344 GLU B N 1
ATOM 7330 C CA . GLU B 1 344 ? -9.445 -14.438 -8.625 1 79.38 344 GLU B CA 1
ATOM 7331 C C . GLU B 1 344 ? -8.953 -15.391 -7.539 1 79.38 344 GLU B C 1
ATOM 7333 O O . GLU B 1 344 ? -9.227 -15.18 -6.355 1 79.38 344 GLU B O 1
ATOM 7338 N N . GLY B 1 345 ? -8.523 -16.562 -7.945 1 72.62 345 GLY B N 1
ATOM 7339 C CA . GLY B 1 345 ? -8.078 -17.5 -6.918 1 72.62 345 GLY B CA 1
ATOM 7340 C C . GLY B 1 345 ? -6.699 -18.078 -7.195 1 72.62 345 GLY B C 1
ATOM 7341 O O . GLY B 1 345 ? -5.996 -17.609 -8.094 1 72.62 345 GLY B O 1
ATOM 7342 N N . ASN B 1 346 ? -6.285 -18.844 -6.199 1 79.31 346 ASN B N 1
ATOM 7343 C CA . ASN B 1 346 ? -5.051 -19.609 -6.34 1 79.31 346 ASN B CA 1
ATOM 7344 C C . ASN B 1 346 ? -5.32 -21.016 -6.852 1 79.31 346 ASN B C 1
ATOM 7346 O O . ASN B 1 346 ? -6.477 -21.422 -7.008 1 79.31 346 ASN B O 1
ATOM 7350 N N . ALA B 1 347 ? -4.195 -21.578 -7.23 1 85.81 347 ALA B N 1
ATOM 7351 C CA . ALA B 1 347 ? -4.293 -22.984 -7.625 1 85.81 347 ALA B CA 1
ATOM 7352 C C . ALA B 1 347 ? -4.625 -23.875 -6.426 1 85.81 347 ALA B C 1
ATOM 7354 O O . ALA B 1 347 ? -4.082 -23.672 -5.336 1 85.81 347 ALA B O 1
ATOM 7355 N N . LEU B 1 348 ? -5.602 -24.688 -6.625 1 89.38 348 LEU B N 1
ATOM 7356 C CA . LEU B 1 348 ? -5.996 -25.656 -5.609 1 89.38 348 LEU B CA 1
ATOM 7357 C C . LEU B 1 348 ? -5.598 -27.078 -6.02 1 89.38 348 LEU B C 1
ATOM 7359 O O . LEU B 1 348 ? -6.027 -27.562 -7.062 1 89.38 348 LEU B O 1
ATOM 7363 N N . GLY B 1 349 ? -4.691 -27.672 -5.223 1 89.81 349 GLY B N 1
ATOM 7364 C CA . GLY B 1 349 ? -4.379 -29.078 -5.402 1 89.81 349 GLY B CA 1
ATOM 7365 C C . GLY B 1 349 ? -5.281 -30 -4.602 1 89.81 349 GLY B C 1
ATOM 7366 O O . GLY B 1 349 ? -5.414 -29.844 -3.389 1 89.81 349 GLY B O 1
ATOM 7367 N N . ILE B 1 350 ? -5.922 -30.891 -5.375 1 91.94 350 ILE B N 1
ATOM 7368 C CA . ILE B 1 350 ? -6.797 -31.844 -4.707 1 91.94 350 ILE B CA 1
ATOM 7369 C C . ILE B 1 350 ? -6.262 -33.25 -4.918 1 91.94 350 ILE B C 1
ATOM 7371 O O . ILE B 1 350 ? -6.109 -33.719 -6.055 1 91.94 350 ILE B O 1
ATOM 7375 N N . PHE B 1 351 ? -5.996 -33.875 -3.83 1 91 351 PHE B N 1
ATOM 7376 C CA . PHE B 1 351 ? -5.598 -35.281 -3.859 1 91 351 PHE B CA 1
ATOM 7377 C C . PHE B 1 351 ? -6.789 -36.188 -3.566 1 91 351 PHE B C 1
ATOM 7379 O O . PHE B 1 351 ? -7.391 -36.094 -2.494 1 91 351 PHE B O 1
ATOM 7386 N N . VAL B 1 352 ? -7.059 -37 -4.57 1 91.81 352 VAL B N 1
ATOM 7387 C CA . VAL B 1 352 ? -8.172 -37.906 -4.426 1 91.81 352 VAL B CA 1
ATOM 7388 C C . VAL B 1 352 ? -7.641 -39.344 -4.238 1 91.81 352 VAL B C 1
ATOM 7390 O O . VAL B 1 352 ? -6.879 -39.844 -5.07 1 91.81 352 VAL B O 1
ATOM 7393 N N . LYS B 1 353 ? -8.055 -39.875 -3.176 1 88 353 LYS B N 1
ATOM 7394 C CA . LYS B 1 353 ? -7.672 -41.25 -2.893 1 88 353 LYS B CA 1
ATOM 7395 C C . LYS B 1 353 ? -8.828 -42.219 -3.168 1 88 353 LYS B C 1
ATOM 7397 O O . LYS B 1 353 ? -9.93 -42.031 -2.637 1 88 353 LYS B O 1
ATOM 7402 N N . THR B 1 354 ? -8.547 -43.219 -4.102 1 87.19 354 THR B N 1
ATOM 7403 C CA . THR B 1 354 ? -9.555 -44.188 -4.453 1 87.19 354 THR B CA 1
ATOM 7404 C C . THR B 1 354 ? -8.992 -45.625 -4.34 1 87.19 354 THR B C 1
ATOM 7406 O O . THR B 1 354 ? -7.773 -45.812 -4.395 1 87.19 354 THR B O 1
ATOM 7409 N N . THR B 1 355 ? -9.906 -46.562 -4.273 1 81.44 355 THR B N 1
ATOM 7410 C CA . THR B 1 355 ? -9.484 -47.969 -4.199 1 81.44 355 THR B CA 1
ATOM 7411 C C . THR B 1 355 ? -9.375 -48.594 -5.594 1 81.44 355 THR B C 1
ATOM 7413 O O . THR B 1 355 ? -8.727 -49.625 -5.777 1 81.44 355 THR B O 1
ATOM 7416 N N . VAL B 1 356 ? -10.078 -48.031 -6.551 1 81.81 356 VAL B N 1
ATOM 7417 C CA . VAL B 1 356 ? -9.992 -48.438 -7.941 1 81.81 356 VAL B CA 1
ATOM 7418 C C . VAL B 1 356 ? -9.32 -47.375 -8.781 1 81.81 356 VAL B C 1
ATOM 7420 O O . VAL B 1 356 ? -9.375 -46.188 -8.445 1 81.81 356 VAL B O 1
ATOM 7423 N N . LYS B 1 357 ? -8.695 -47.781 -9.82 1 81.75 357 LYS B N 1
ATOM 7424 C CA . LYS B 1 357 ? -8.031 -46.812 -10.695 1 81.75 357 LYS B CA 1
ATOM 7425 C C . LYS B 1 357 ? -9.047 -45.938 -11.406 1 81.75 357 LYS B C 1
ATOM 7427 O O . LYS B 1 357 ? -9.844 -46.406 -12.219 1 81.75 357 LYS B O 1
ATOM 7432 N N . PRO B 1 358 ? -8.977 -44.688 -11.117 1 85.12 358 PRO B N 1
ATOM 7433 C CA . PRO B 1 358 ? -9.914 -43.812 -11.789 1 85.12 358 PRO B CA 1
ATOM 7434 C C . PRO B 1 358 ? -9.469 -43.438 -13.203 1 85.12 358 PRO B C 1
ATOM 7436 O O . PRO B 1 358 ? -8.266 -43.375 -13.484 1 85.12 358 PRO B O 1
ATOM 7439 N N . SER B 1 359 ? -10.414 -43.219 -14.078 1 82.25 359 SER B N 1
ATOM 7440 C CA . SER B 1 359 ? -10.172 -42.688 -15.414 1 82.25 359 SER B CA 1
ATOM 7441 C C . SER B 1 359 ? -10.602 -41.219 -15.508 1 82.25 359 SER B C 1
ATOM 7443 O O . SER B 1 359 ? -11.781 -40.906 -15.352 1 82.25 359 SER B O 1
ATOM 7445 N N . VAL B 1 360 ? -9.602 -40.469 -15.773 1 81.38 360 VAL B N 1
ATOM 7446 C CA . VAL B 1 360 ? -9.891 -39.031 -15.844 1 81.38 360 VAL B CA 1
ATOM 7447 C C . VAL B 1 360 ? -10.281 -38.656 -17.266 1 81.38 360 VAL B C 1
ATOM 7449 O O . VAL B 1 360 ? -9.688 -39.156 -18.234 1 81.38 360 VAL B O 1
ATOM 7452 N N . PHE B 1 361 ? -11.258 -37.844 -17.469 1 78 361 PHE B N 1
ATOM 7453 C CA . PHE B 1 361 ? -11.641 -37.406 -18.797 1 78 361 PHE B CA 1
ATOM 7454 C C . PHE B 1 361 ? -11.945 -35.906 -18.797 1 78 361 PHE B C 1
ATOM 7456 O O . PHE B 1 361 ? -12.172 -35.312 -17.75 1 78 361 PHE B O 1
ATOM 7463 N N . ARG B 1 362 ? -11.891 -35.344 -19.953 1 78.06 362 ARG B N 1
ATOM 7464 C CA . ARG B 1 362 ? -12.141 -33.938 -20.156 1 78.06 362 ARG B CA 1
ATOM 7465 C C . ARG B 1 362 ? -12.953 -33.688 -21.422 1 78.06 362 ARG B C 1
ATOM 7467 O O . ARG B 1 362 ? -12.984 -34.531 -22.312 1 78.06 362 ARG B O 1
ATOM 7474 N N . HIS B 1 363 ? -13.609 -32.594 -21.328 1 77.44 363 HIS B N 1
ATOM 7475 C CA . HIS B 1 363 ? -14.375 -32.156 -22.5 1 77.44 363 HIS B CA 1
ATOM 7476 C C . HIS B 1 363 ? -13.664 -31.031 -23.234 1 77.44 363 HIS B C 1
ATOM 7478 O O . HIS B 1 363 ? -12.914 -30.266 -22.625 1 77.44 363 HIS B O 1
ATOM 7484 N N . ASN B 1 364 ? -13.898 -31.031 -24.516 1 77.38 364 ASN B N 1
ATOM 7485 C CA . ASN B 1 364 ? -13.398 -29.922 -25.312 1 77.38 364 ASN B CA 1
ATOM 7486 C C . ASN B 1 364 ? -14.242 -28.656 -25.094 1 77.38 364 ASN B C 1
ATOM 7488 O O . ASN B 1 364 ? -15.469 -28.75 -24.969 1 77.38 364 ASN B O 1
ATOM 7492 N N . SER B 1 365 ? -13.5 -27.609 -25.141 1 84.81 365 SER B N 1
ATOM 7493 C CA . SER B 1 365 ? -14.203 -26.344 -24.984 1 84.81 365 SER B CA 1
ATOM 7494 C C . SER B 1 365 ? -14.727 -25.828 -26.312 1 84.81 365 SER B C 1
ATOM 7496 O O . SER B 1 365 ? -14.406 -26.375 -27.359 1 84.81 365 SER B O 1
ATOM 7498 N N . GLN B 1 366 ? -15.695 -24.922 -26.203 1 87.12 366 GLN B N 1
ATOM 7499 C CA . GLN B 1 366 ? -16.312 -24.312 -27.375 1 87.12 366 GLN B CA 1
ATOM 7500 C C . GLN B 1 366 ? -16.234 -22.797 -27.312 1 87.12 366 GLN B C 1
ATOM 7502 O O . GLN B 1 366 ? -16.406 -22.188 -26.25 1 87.12 366 GLN B O 1
ATOM 7507 N N . LEU B 1 367 ? -15.891 -22.266 -28.469 1 92.38 367 LEU B N 1
ATOM 7508 C CA . LEU B 1 367 ? -15.852 -20.828 -28.625 1 92.38 367 LEU B CA 1
ATOM 7509 C C . LEU B 1 367 ? -16.469 -20.391 -29.953 1 92.38 367 LEU B C 1
ATOM 7511 O O . LEU B 1 367 ? -16.016 -20.828 -31.016 1 92.38 367 LEU B O 1
ATOM 7515 N N . GLY B 1 368 ? -17.469 -19.641 -29.922 1 91.69 368 GLY B N 1
ATOM 7516 C CA . GLY B 1 368 ? -18.016 -19.062 -31.141 1 91.69 368 GLY B CA 1
ATOM 7517 C C . GLY B 1 368 ? -17.281 -17.812 -31.594 1 91.69 368 GLY B C 1
ATOM 7518 O O . GLY B 1 368 ? -16.703 -17.812 -32.688 1 91.69 368 GLY B O 1
ATOM 7519 N N . ASP B 1 369 ? -17.422 -16.766 -30.766 1 93.5 369 ASP B N 1
ATOM 7520 C CA . ASP B 1 369 ? -16.797 -15.477 -31.047 1 93.5 369 ASP B CA 1
ATOM 7521 C C . ASP B 1 369 ? -16.5 -14.719 -29.766 1 93.5 369 ASP B C 1
ATOM 7523 O O . ASP B 1 369 ? -16.953 -15.117 -28.672 1 93.5 369 ASP B O 1
ATOM 7527 N N . PHE B 1 370 ? -15.594 -13.719 -29.938 1 95.81 370 PHE B N 1
ATOM 7528 C CA . PHE B 1 370 ? -15.383 -12.867 -28.766 1 95.81 370 PHE B CA 1
ATOM 7529 C C . PHE B 1 370 ? -15.07 -11.438 -29.188 1 95.81 370 PHE B C 1
ATOM 7531 O O . PHE B 1 370 ? -14.727 -11.18 -30.344 1 95.81 370 PHE B O 1
ATOM 7538 N N . SER B 1 371 ? -15.375 -10.5 -28.375 1 94.88 371 SER B N 1
ATOM 7539 C CA . SER B 1 371 ? -15.023 -9.086 -28.5 1 94.88 371 SER B CA 1
ATOM 7540 C C . SER B 1 371 ? -14.602 -8.516 -27.156 1 94.88 371 SER B C 1
ATOM 7542 O O . SER B 1 371 ? -14.797 -9.141 -26.109 1 94.88 371 SER B O 1
ATOM 7544 N N . GLY B 1 372 ? -13.852 -7.453 -27.281 1 95.12 372 GLY B N 1
ATOM 7545 C CA . GLY B 1 372 ? -13.438 -6.871 -26 1 95.12 372 GLY B CA 1
ATOM 7546 C C . GLY B 1 372 ? -12.727 -5.543 -26.172 1 95.12 372 GLY B C 1
ATOM 7547 O O . GLY B 1 372 ? -12.664 -4.992 -27.266 1 95.12 372 GLY B O 1
ATOM 7548 N N . THR B 1 373 ? -12.406 -4.973 -25.047 1 95 373 THR B N 1
ATOM 7549 C CA . THR B 1 373 ? -11.664 -3.719 -24.969 1 95 373 THR B CA 1
ATOM 7550 C C . THR B 1 373 ? -10.672 -3.756 -23.797 1 95 373 THR B C 1
ATOM 7552 O O . THR B 1 373 ? -10.914 -4.434 -22.797 1 95 373 THR B O 1
ATOM 7555 N N . ILE B 1 374 ? -9.555 -3.133 -23.969 1 94 374 ILE B N 1
ATOM 7556 C CA . ILE B 1 374 ? -8.562 -3.002 -22.922 1 94 374 ILE B CA 1
ATOM 7557 C C . ILE B 1 374 ? -8.727 -1.655 -22.219 1 94 374 ILE B C 1
ATOM 7559 O O . ILE B 1 374 ? -8.789 -0.612 -22.875 1 94 374 ILE B O 1
ATOM 7563 N N . HIS B 1 375 ? -8.828 -1.722 -20.891 1 91.81 375 HIS B N 1
ATOM 7564 C CA . HIS B 1 375 ? -9.055 -0.51 -20.109 1 91.81 375 HIS B CA 1
ATOM 7565 C C . HIS B 1 375 ? -7.949 -0.3 -19.078 1 91.81 375 HIS B C 1
ATOM 7567 O O . HIS B 1 375 ? -7.48 -1.259 -18.453 1 91.81 375 HIS B O 1
ATOM 7573 N N . LEU B 1 376 ? -7.504 0.847 -19.031 1 91.62 376 LEU B N 1
ATOM 7574 C CA . LEU B 1 376 ? -6.695 1.317 -17.906 1 91.62 376 LEU B CA 1
ATOM 7575 C C . LEU B 1 376 ? -7.453 2.348 -17.078 1 91.62 376 LEU B C 1
ATOM 7577 O O . LEU B 1 376 ? -7.68 3.471 -17.547 1 91.62 376 LEU B O 1
ATOM 7581 N N . ASP B 1 377 ? -7.738 1.986 -15.852 1 87.31 377 ASP B N 1
ATOM 7582 C CA . ASP B 1 377 ? -8.609 2.863 -15.07 1 87.31 377 ASP B CA 1
ATOM 7583 C C . ASP B 1 377 ? -7.797 3.859 -14.25 1 87.31 377 ASP B C 1
ATOM 7585 O O . ASP B 1 377 ? -6.57 3.91 -14.367 1 87.31 377 ASP B O 1
ATOM 7589 N N . SER B 1 378 ? -8.484 4.633 -13.492 1 85.94 378 SER B N 1
ATOM 7590 C CA . SER B 1 378 ? -7.852 5.727 -12.758 1 85.94 378 SER B CA 1
ATOM 7591 C C . SER B 1 378 ? -7.027 5.203 -11.586 1 85.94 378 SER B C 1
ATOM 7593 O O . SER B 1 378 ? -6.223 5.938 -11.016 1 85.94 378 SER B O 1
ATOM 7595 N N . SER B 1 379 ? -7.273 3.961 -11.266 1 82.38 379 SER B N 1
ATOM 7596 C CA . SER B 1 379 ? -6.488 3.355 -10.195 1 82.38 379 SER B CA 1
ATOM 7597 C C . SER B 1 379 ? -5.387 2.461 -10.758 1 82.38 379 SER B C 1
ATOM 7599 O O . SER B 1 379 ? -4.832 1.628 -10.031 1 82.38 379 SER B O 1
ATOM 7601 N N . SER B 1 380 ? -5.156 2.586 -12.055 1 84.19 380 SER B N 1
ATOM 7602 C CA . SER B 1 380 ? -4.094 1.889 -12.773 1 84.19 380 SER B CA 1
ATOM 7603 C C . SER B 1 380 ? -4.344 0.385 -12.805 1 84.19 380 SER B C 1
ATOM 7605 O O . SER B 1 380 ? -3.402 -0.408 -12.75 1 84.19 380 SER B O 1
ATOM 7607 N N . ASN B 1 381 ? -5.57 0.084 -12.703 1 84.38 381 ASN B N 1
ATOM 7608 C CA . ASN B 1 381 ? -5.926 -1.284 -13.062 1 84.38 381 ASN B CA 1
ATOM 7609 C C . ASN B 1 381 ? -6.051 -1.454 -14.57 1 84.38 381 ASN B C 1
ATOM 7611 O O . ASN B 1 381 ? -6.848 -0.766 -15.219 1 84.38 381 ASN B O 1
ATOM 7615 N N . CYS B 1 382 ? -5.223 -2.246 -15.016 1 88.94 382 CYS B N 1
ATOM 7616 C CA . CYS B 1 382 ? -5.328 -2.59 -16.422 1 88.94 382 CYS B CA 1
ATOM 7617 C C . CYS B 1 382 ? -6.023 -3.934 -16.609 1 88.94 382 CYS B C 1
ATOM 7619 O O . CYS B 1 382 ? -5.641 -4.926 -15.984 1 88.94 382 CYS B O 1
ATOM 7621 N N . TYR B 1 383 ? -7.074 -3.891 -17.375 1 87.69 383 TYR B N 1
ATOM 7622 C CA . TYR B 1 383 ? -7.812 -5.133 -17.562 1 87.69 383 TYR B CA 1
ATOM 7623 C C . TYR B 1 383 ? -8.461 -5.176 -18.938 1 87.69 383 TYR B C 1
ATOM 7625 O O . TYR B 1 383 ? -8.656 -4.137 -19.562 1 87.69 383 TYR B O 1
ATOM 7633 N N . MET B 1 384 ? -8.719 -6.32 -19.344 1 91.31 384 MET B N 1
ATOM 7634 C CA . MET B 1 384 ? -9.461 -6.559 -20.562 1 91.31 384 MET B CA 1
ATOM 7635 C C . MET B 1 384 ? -10.891 -7.012 -20.266 1 91.31 384 MET B C 1
ATOM 7637 O O . MET B 1 384 ? -11.094 -7.957 -19.5 1 91.31 384 MET B O 1
ATOM 7641 N N . ASN B 1 385 ? -11.758 -6.215 -20.812 1 91.38 385 ASN B N 1
ATOM 7642 C CA . ASN B 1 385 ? -13.148 -6.656 -20.781 1 91.38 385 ASN B CA 1
ATOM 7643 C C . ASN B 1 385 ? -13.5 -7.48 -22.016 1 91.38 385 ASN B C 1
ATOM 7645 O O . ASN B 1 385 ? -13.531 -6.949 -23.125 1 91.38 385 ASN B O 1
ATOM 7649 N N . LEU B 1 386 ? -13.812 -8.742 -21.781 1 93.94 386 LEU B N 1
ATOM 7650 C CA . LEU B 1 386 ? -14.086 -9.641 -22.891 1 93.94 386 LEU B CA 1
ATOM 7651 C C . LEU B 1 386 ? -15.539 -10.102 -22.875 1 93.94 386 LEU B C 1
ATOM 7653 O O . LEU B 1 386 ? -16.094 -10.367 -21.797 1 93.94 386 LEU B O 1
ATOM 7657 N N . THR B 1 387 ? -16.094 -10.031 -24 1 94.75 387 THR B N 1
ATOM 7658 C CA . THR B 1 387 ? -17.422 -10.602 -24.203 1 94.75 387 THR B CA 1
ATOM 7659 C C . THR B 1 387 ? -17.359 -11.781 -25.188 1 94.75 387 THR B C 1
ATOM 7661 O O . THR B 1 387 ? -16.969 -11.617 -26.344 1 94.75 387 THR B O 1
ATOM 7664 N N . PHE B 1 388 ? -17.766 -12.922 -24.688 1 94.88 388 PHE B N 1
ATOM 7665 C CA . PHE B 1 388 ? -17.734 -14.141 -25.5 1 94.88 388 PHE B CA 1
ATOM 7666 C C . PHE B 1 388 ? -19.125 -14.523 -25.969 1 94.88 388 PHE B C 1
ATOM 7668 O O . PHE B 1 388 ? -20.109 -14.32 -25.25 1 94.88 388 PHE B O 1
ATOM 7675 N N . LYS B 1 389 ? -19.109 -15.07 -27.234 1 94.94 389 LYS B N 1
ATOM 7676 C CA . LYS B 1 389 ? -20.359 -15.586 -27.797 1 94.94 389 LYS B CA 1
ATOM 7677 C C . LYS B 1 389 ? -20.281 -17.094 -28.016 1 94.94 389 LYS B C 1
ATOM 7679 O O . LYS B 1 389 ? -19.297 -17.594 -28.547 1 94.94 389 LYS B O 1
ATOM 7684 N N . ASP B 1 390 ? -21.328 -17.812 -27.562 1 92.5 390 ASP B N 1
ATOM 7685 C CA . ASP B 1 390 ? -21.438 -19.266 -27.75 1 92.5 390 ASP B CA 1
ATOM 7686 C C . ASP B 1 390 ? -20.203 -19.984 -27.203 1 92.5 390 ASP B C 1
ATOM 7688 O O . ASP B 1 390 ? -19.484 -20.656 -27.953 1 92.5 390 ASP B O 1
ATOM 7692 N N . VAL B 1 391 ? -20.109 -19.828 -25.922 1 91.44 391 VAL B N 1
ATOM 7693 C CA . VAL B 1 391 ? -18.875 -20.297 -25.312 1 91.44 391 VAL B CA 1
ATOM 7694 C C . VAL B 1 391 ? -19.172 -21.328 -24.219 1 91.44 391 VAL B C 1
ATOM 7696 O O . VAL B 1 391 ? -20.25 -21.312 -23.641 1 91.44 391 VAL B O 1
ATOM 7699 N N . ARG B 1 392 ? -18.234 -22.188 -24.094 1 86.25 392 ARG B N 1
ATOM 7700 C CA . ARG B 1 392 ? -18.281 -23.188 -23.031 1 86.25 392 ARG B CA 1
ATOM 7701 C C . ARG B 1 392 ? -16.875 -23.703 -22.703 1 86.25 392 ARG B C 1
ATOM 7703 O O . ARG B 1 392 ? -16.062 -23.906 -23.594 1 86.25 392 ARG B O 1
ATOM 7710 N N . GLY B 1 393 ? -16.609 -23.812 -21.297 1 82.5 393 GLY B N 1
ATOM 7711 C CA . GLY B 1 393 ? -15.359 -24.438 -20.875 1 82.5 393 GLY B CA 1
ATOM 7712 C C . GLY B 1 393 ? -14.242 -23.438 -20.641 1 82.5 393 GLY B C 1
ATOM 7713 O O . GLY B 1 393 ? -14.484 -22.344 -20.094 1 82.5 393 GLY B O 1
ATOM 7714 N N . SER B 1 394 ? -13.008 -23.875 -20.938 1 80.69 394 SER B N 1
ATOM 7715 C CA . SER B 1 394 ? -11.82 -23.078 -20.656 1 80.69 394 SER B CA 1
ATOM 7716 C C . SER B 1 394 ? -11.25 -22.469 -21.938 1 80.69 394 SER B C 1
ATOM 7718 O O . SER B 1 394 ? -11.141 -23.156 -22.969 1 80.69 394 SER B O 1
ATOM 7720 N N . LEU B 1 395 ? -10.875 -21.25 -21.828 1 85.56 395 LEU B N 1
ATOM 7721 C CA . LEU B 1 395 ? -10.391 -20.5 -22.984 1 85.56 395 LEU B CA 1
ATOM 7722 C C . LEU B 1 395 ? -9.008 -19.922 -22.719 1 85.56 395 LEU B C 1
ATOM 7724 O O . LEU B 1 395 ? -8.898 -18.828 -22.156 1 85.56 395 LEU B O 1
ATOM 7728 N N . PRO B 1 396 ? -7.953 -20.578 -23.156 1 83.5 396 PRO B N 1
ATOM 7729 C CA . PRO B 1 396 ? -6.629 -19.953 -23.094 1 83.5 396 PRO B CA 1
ATOM 7730 C C . PRO B 1 396 ? -6.453 -18.844 -24.109 1 83.5 396 PRO B C 1
ATOM 7732 O O . PRO B 1 396 ? -6.965 -18.938 -25.234 1 83.5 396 PRO B O 1
ATOM 7735 N N . GLY B 1 397 ? -5.809 -17.828 -23.719 1 87.06 397 GLY B N 1
ATOM 7736 C CA . GLY B 1 397 ? -5.566 -16.688 -24.594 1 87.06 397 GLY B CA 1
ATOM 7737 C C . GLY B 1 397 ? -4.148 -16.172 -24.516 1 87.06 397 GLY B C 1
ATOM 7738 O O . GLY B 1 397 ? -3.414 -16.484 -23.578 1 87.06 397 GLY B O 1
ATOM 7739 N N . VAL B 1 398 ? -3.789 -15.5 -25.609 1 86.31 398 VAL B N 1
ATOM 7740 C CA . VAL B 1 398 ? -2.461 -14.898 -25.703 1 86.31 398 VAL B CA 1
ATOM 7741 C C . VAL B 1 398 ? -2.574 -13.469 -26.219 1 86.31 398 VAL B C 1
ATOM 7743 O O . VAL B 1 398 ? -3.4 -13.188 -27.094 1 86.31 398 VAL B O 1
ATOM 7746 N N . ILE B 1 399 ? -1.803 -12.641 -25.641 1 89.38 399 ILE B N 1
ATOM 7747 C CA . ILE B 1 399 ? -1.777 -11.242 -26.047 1 89.38 399 ILE B CA 1
ATOM 7748 C C . ILE B 1 399 ? -0.468 -10.938 -26.781 1 89.38 399 ILE B C 1
ATOM 7750 O O . ILE B 1 399 ? 0.611 -11.297 -26.297 1 89.38 399 ILE B O 1
ATOM 7754 N N . TYR B 1 400 ? -0.632 -10.289 -27.891 1 87.5 400 TYR B N 1
ATOM 7755 C CA . TYR B 1 400 ? 0.523 -9.883 -28.688 1 87.5 400 TYR B CA 1
ATOM 7756 C C . TYR B 1 400 ? 0.607 -8.367 -28.797 1 87.5 400 TYR B C 1
ATOM 7758 O O . TYR B 1 400 ? -0.415 -7.688 -28.938 1 87.5 400 TYR B O 1
ATOM 7766 N N . SER B 1 401 ? 1.88 -7.879 -28.703 1 82.25 401 SER B N 1
ATOM 7767 C CA . SER B 1 401 ? 2.076 -6.438 -28.812 1 82.25 401 SER B CA 1
ATOM 7768 C C . SER B 1 401 ? 2.158 -6.008 -30.281 1 82.25 401 SER B C 1
ATOM 7770 O O . SER B 1 401 ? 1.925 -4.84 -30.594 1 82.25 401 SER B O 1
ATOM 7772 N N . ALA B 1 402 ? 2.617 -6.895 -31.078 1 77.88 402 ALA B N 1
ATOM 7773 C CA . ALA B 1 402 ? 2.816 -6.547 -32.5 1 77.88 402 ALA B CA 1
ATOM 7774 C C . ALA B 1 402 ? 2.139 -7.562 -33.406 1 77.88 402 ALA B C 1
ATOM 7776 O O . ALA B 1 402 ? 1.804 -8.672 -32.969 1 77.88 402 ALA B O 1
ATOM 7777 N N . GLU B 1 403 ? 1.943 -7.145 -34.625 1 76.75 403 GLU B N 1
ATOM 7778 C CA . GLU B 1 403 ? 1.27 -7.984 -35.594 1 76.75 403 GLU B CA 1
ATOM 7779 C C . GLU B 1 403 ? 2.123 -9.195 -35.969 1 76.75 403 GLU B C 1
ATOM 7781 O O . GLU B 1 403 ? 1.595 -10.234 -36.375 1 76.75 403 GLU B O 1
ATOM 7786 N N . SER B 1 404 ? 3.4 -9.031 -35.75 1 74.69 404 SER B N 1
ATOM 7787 C CA . SER B 1 404 ? 4.293 -10.117 -36.125 1 74.69 404 SER B CA 1
ATOM 7788 C C . SER B 1 404 ? 4.105 -11.328 -35.219 1 74.69 404 SER B C 1
ATOM 7790 O O . SER B 1 404 ? 4.449 -12.453 -35.594 1 74.69 404 SER B O 1
ATOM 7792 N N . ARG B 1 405 ? 3.43 -11.188 -34.094 1 74.12 405 ARG B N 1
ATOM 7793 C CA . ARG B 1 405 ? 3.141 -12.234 -33.125 1 74.12 405 ARG B CA 1
ATOM 7794 C C . ARG B 1 405 ? 4.406 -12.984 -32.75 1 74.12 405 ARG B C 1
ATOM 7796 O O . ARG B 1 405 ? 4.355 -14.18 -32.406 1 74.12 405 ARG B O 1
ATOM 7803 N N . ASP B 1 406 ? 5.555 -12.336 -32.844 1 66.06 406 ASP B N 1
ATOM 7804 C CA . ASP B 1 406 ? 6.844 -12.938 -32.5 1 66.06 406 ASP B CA 1
ATOM 7805 C C . ASP B 1 406 ? 7.023 -13.047 -31 1 66.06 406 ASP B C 1
ATOM 7807 O O . ASP B 1 406 ? 7.691 -13.961 -30.516 1 66.06 406 ASP B O 1
ATOM 7811 N N . PHE B 1 407 ? 6.344 -12.125 -30.359 1 72.62 407 PHE B N 1
ATOM 7812 C CA . PHE B 1 407 ? 6.516 -12.078 -28.906 1 72.62 407 PHE B CA 1
ATOM 7813 C C . PHE B 1 407 ? 5.164 -12.062 -28.203 1 72.62 407 PHE B C 1
ATOM 7815 O O . PHE B 1 407 ? 4.375 -11.133 -28.391 1 72.62 407 PHE B O 1
ATOM 7822 N N . ALA B 1 408 ? 4.941 -13.18 -27.531 1 75.81 408 ALA B N 1
ATOM 7823 C CA . ALA B 1 408 ? 3.75 -13.203 -26.688 1 75.81 408 ALA B CA 1
ATOM 7824 C C . ALA B 1 408 ? 3.965 -12.406 -25.391 1 75.81 408 ALA B C 1
ATOM 7826 O O . ALA B 1 408 ? 4.82 -12.758 -24.578 1 75.81 408 ALA B O 1
ATOM 7827 N N . GLU B 1 409 ? 3.236 -11.414 -25.266 1 79 409 GLU B N 1
ATOM 7828 C CA . GLU B 1 409 ? 3.389 -10.523 -24.125 1 79 409 GLU B CA 1
ATOM 7829 C C . GLU B 1 409 ? 2.836 -11.164 -22.844 1 79 409 GLU B C 1
ATOM 7831 O O . GLU B 1 409 ? 3.43 -11.039 -21.781 1 79 409 GLU B O 1
ATOM 7836 N N . LEU B 1 410 ? 1.678 -11.812 -23.078 1 83.75 410 LEU B N 1
ATOM 7837 C CA . LEU B 1 410 ? 1.034 -12.359 -21.891 1 83.75 410 LEU B CA 1
ATOM 7838 C C . LEU B 1 410 ? 0.096 -13.5 -22.25 1 83.75 410 LEU B C 1
ATOM 7840 O O . LEU B 1 410 ? -0.617 -13.43 -23.266 1 83.75 410 LEU B O 1
ATOM 7844 N N . PHE B 1 411 ? 0.194 -14.523 -21.5 1 82.44 411 PHE B N 1
ATOM 7845 C CA . PHE B 1 411 ? -0.774 -15.609 -21.578 1 82.44 411 PHE B CA 1
ATOM 7846 C C . PHE B 1 411 ? -1.784 -15.531 -20.453 1 82.44 411 PHE B C 1
ATOM 7848 O O . PHE B 1 411 ? -1.428 -15.188 -19.312 1 82.44 411 PHE B O 1
ATOM 7855 N N . PHE B 1 412 ? -3.047 -15.758 -20.828 1 79.06 412 PHE B N 1
ATOM 7856 C CA . PHE B 1 412 ? -4.082 -15.766 -19.812 1 79.06 412 PHE B CA 1
ATOM 7857 C C . PHE B 1 412 ? -5.066 -16.906 -20.031 1 79.06 412 PHE B C 1
ATOM 7859 O O . PHE B 1 412 ? -4.984 -17.609 -21.031 1 79.06 412 PHE B O 1
ATOM 7866 N N . HIS B 1 413 ? -5.855 -17.109 -18.969 1 79.69 413 HIS B N 1
ATOM 7867 C CA . HIS B 1 413 ? -6.863 -18.156 -19.016 1 79.69 413 HIS B CA 1
ATOM 7868 C C . HIS B 1 413 ? -8.195 -17.672 -18.469 1 79.69 413 HIS B C 1
ATOM 7870 O O . HIS B 1 413 ? -8.234 -16.953 -17.469 1 79.69 413 HIS B O 1
ATOM 7876 N N . VAL B 1 414 ? -9.258 -17.953 -19.328 1 80.06 414 VAL B N 1
ATOM 7877 C CA . VAL B 1 414 ? -10.602 -17.609 -18.875 1 80.06 414 VAL B CA 1
ATOM 7878 C C . VAL B 1 414 ? -11.43 -18.891 -18.734 1 80.06 414 VAL B C 1
ATOM 7880 O O . VAL B 1 414 ? -11.438 -19.734 -19.641 1 80.06 414 VAL B O 1
ATOM 7883 N N . HIS B 1 415 ? -12.078 -18.969 -17.625 1 78.31 415 HIS B N 1
ATOM 7884 C CA . HIS B 1 415 ? -12.977 -20.094 -17.422 1 78.31 415 HIS B CA 1
ATOM 7885 C C . HIS B 1 415 ? -14.438 -19.641 -17.422 1 78.31 415 HIS B C 1
ATOM 7887 O O . HIS B 1 415 ? -14.836 -18.812 -16.594 1 78.31 415 HIS B O 1
ATOM 7893 N N . VAL B 1 416 ? -15.219 -20.062 -18.312 1 77.56 416 VAL B N 1
ATOM 7894 C CA . VAL B 1 416 ? -16.609 -19.656 -18.453 1 77.56 416 VAL B CA 1
ATOM 7895 C C . VAL B 1 416 ? -17.5 -20.562 -17.609 1 77.56 416 VAL B C 1
ATOM 7897 O O . VAL B 1 416 ? -18.531 -20.109 -17.078 1 77.56 416 VAL B O 1
ATOM 7900 N N . GLY B 1 417 ? -17.234 -21.766 -17.406 1 71.94 417 GLY B N 1
ATOM 7901 C CA . GLY B 1 417 ? -18.062 -22.703 -16.672 1 71.94 417 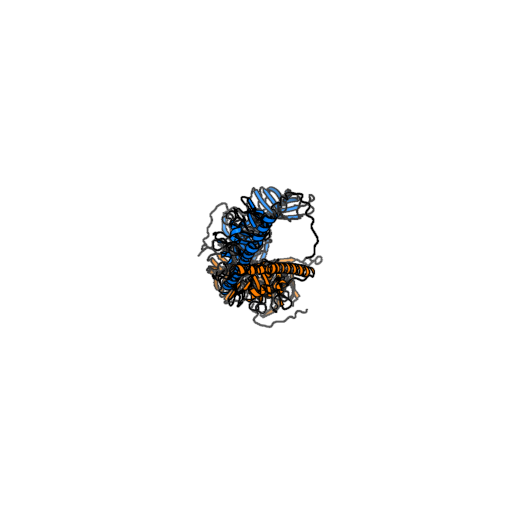GLY B CA 1
ATOM 7902 C C . GLY B 1 417 ? -18.453 -23.922 -17.484 1 71.94 417 GLY B C 1
ATOM 7903 O O . GLY B 1 417 ? -18 -24.094 -18.625 1 71.94 417 GLY B O 1
ATOM 7904 N N . ASP B 1 418 ? -19.375 -24.719 -16.891 1 72.25 418 ASP B N 1
ATOM 7905 C CA . ASP B 1 418 ? -19.719 -26.016 -17.469 1 72.25 418 ASP B CA 1
ATOM 7906 C C . ASP B 1 418 ? -20.938 -25.906 -18.375 1 72.25 418 ASP B C 1
ATOM 7908 O O . ASP B 1 418 ? -21.219 -26.812 -19.156 1 72.25 418 ASP B O 1
ATOM 7912 N N . GLN B 1 419 ? -21.594 -24.797 -18.297 1 76.44 419 GLN B N 1
ATOM 7913 C CA . GLN B 1 419 ? -22.812 -24.641 -19.094 1 76.44 419 GLN B CA 1
ATOM 7914 C C . GLN B 1 419 ? -22.562 -23.734 -20.297 1 76.44 419 GLN B C 1
ATOM 7916 O O . GLN B 1 419 ? -21.75 -22.812 -20.234 1 76.44 419 GLN B O 1
ATOM 7921 N N . PHE B 1 420 ? -23.219 -24.219 -21.312 1 85.44 420 PHE B N 1
ATOM 7922 C CA . PHE B 1 420 ? -23.156 -23.375 -22.5 1 85.44 420 PHE B CA 1
ATOM 7923 C C . PHE B 1 420 ? -23.781 -22.016 -22.234 1 85.44 420 PHE B C 1
ATOM 7925 O O . PHE B 1 420 ? -24.875 -21.922 -21.672 1 85.44 420 PHE B O 1
ATOM 7932 N N . GLN B 1 421 ? -23 -21.016 -22.641 1 88.94 421 GLN B N 1
ATOM 7933 C CA . GLN B 1 421 ? -23.484 -19.641 -22.484 1 88.94 421 GLN B CA 1
ATOM 7934 C C . GLN B 1 421 ? -23.516 -18.906 -23.812 1 88.94 421 GLN B C 1
ATOM 7936 O O . GLN B 1 421 ? -22.531 -18.922 -24.562 1 88.94 421 GLN B O 1
ATOM 7941 N N . GLU B 1 422 ? -24.625 -18.344 -24.094 1 91.25 422 GLU B N 1
ATOM 7942 C CA . GLU B 1 422 ? -24.719 -17.547 -25.312 1 91.25 422 GLU B CA 1
ATOM 7943 C C . GLU B 1 422 ? -23.844 -16.297 -25.219 1 91.25 422 GLU B C 1
ATOM 7945 O O . GLU B 1 422 ? -23.203 -15.906 -26.203 1 91.25 422 GLU B O 1
ATOM 7950 N N . LEU B 1 423 ? -23.953 -15.727 -24.109 1 92.81 423 LEU B N 1
ATOM 7951 C CA . LEU B 1 423 ? -23.156 -14.539 -23.844 1 92.81 423 LEU B CA 1
ATOM 7952 C C . LEU B 1 423 ? -22.469 -14.633 -22.484 1 92.81 423 LEU B C 1
ATOM 7954 O O . LEU B 1 423 ? -23.125 -14.945 -21.484 1 92.81 423 LEU B O 1
ATOM 7958 N N . PHE B 1 424 ? -21.125 -14.492 -22.5 1 91.38 424 PHE B N 1
ATOM 7959 C CA . PHE B 1 424 ? -20.359 -14.539 -21.266 1 91.38 424 PHE B CA 1
ATOM 7960 C C . PHE B 1 424 ? -19.375 -13.375 -21.203 1 91.38 424 PHE B C 1
ATOM 7962 O O . PHE B 1 424 ? -18.641 -13.117 -22.156 1 91.38 424 PHE B O 1
ATOM 7969 N N . ARG B 1 425 ? -19.406 -12.703 -20.094 1 87.69 425 ARG B N 1
ATOM 7970 C CA . ARG B 1 425 ? -18.484 -11.586 -19.906 1 87.69 425 ARG B CA 1
ATOM 7971 C C . ARG B 1 425 ? -17.422 -11.906 -18.859 1 87.69 425 ARG B C 1
ATOM 7973 O O . ARG B 1 425 ? -17.75 -12.484 -17.812 1 87.69 425 ARG B O 1
ATOM 7980 N N . SER B 1 426 ? -16.141 -11.586 -19.234 1 86.94 426 SER B N 1
ATOM 7981 C CA . SER B 1 426 ? -15.047 -11.836 -18.312 1 86.94 426 SER B CA 1
ATOM 7982 C C . SER B 1 426 ? -14.062 -10.672 -18.297 1 86.94 426 SER B C 1
ATOM 7984 O O . SER B 1 426 ? -13.891 -9.984 -19.312 1 86.94 426 SER B O 1
ATOM 7986 N N . VAL B 1 427 ? -13.531 -10.461 -17.109 1 84.19 427 VAL B N 1
ATOM 7987 C CA . VAL B 1 427 ? -12.484 -9.453 -16.969 1 84.19 427 VAL B CA 1
ATOM 7988 C C . VAL B 1 427 ? -11.141 -10.141 -16.688 1 84.19 427 VAL B C 1
ATOM 7990 O O . VAL B 1 427 ? -11.039 -10.969 -15.789 1 84.19 427 VAL B O 1
ATOM 7993 N N . VAL B 1 428 ? -10.211 -9.828 -17.531 1 83.62 428 VAL B N 1
ATOM 7994 C CA . VAL B 1 428 ? -8.867 -10.375 -17.375 1 83.62 428 VAL B CA 1
ATOM 7995 C C . VAL B 1 428 ? -7.898 -9.266 -16.953 1 83.62 428 VAL B C 1
ATOM 7997 O O . VAL B 1 428 ? -7.801 -8.234 -17.641 1 83.62 428 VAL B O 1
ATOM 8000 N N . SER B 1 429 ? -7.254 -9.492 -15.922 1 81.31 429 SER B N 1
ATOM 8001 C CA . SER B 1 429 ? -6.297 -8.5 -15.445 1 81.31 429 SER B CA 1
ATOM 8002 C C . SER B 1 429 ? -5.039 -8.492 -16.312 1 81.31 429 SER B C 1
ATOM 8004 O O . SER B 1 429 ? -4.531 -9.547 -16.688 1 81.31 429 SER B O 1
ATOM 8006 N N . LEU B 1 430 ? -4.629 -7.281 -16.641 1 85.38 430 LEU B N 1
ATOM 8007 C CA . LEU B 1 430 ? -3.402 -7.059 -17.391 1 85.38 430 LEU B CA 1
ATOM 8008 C C . LEU B 1 430 ? -2.441 -6.164 -16.609 1 85.38 430 LEU B C 1
ATOM 8010 O O . LEU B 1 430 ? -2.863 -5.402 -15.742 1 85.38 430 LEU B O 1
ATOM 8014 N N . PRO B 1 431 ? -1.174 -6.371 -17 1 77.62 431 PRO B N 1
ATOM 8015 C CA . PRO B 1 431 ? -0.245 -5.41 -16.391 1 77.62 431 PRO B CA 1
ATOM 8016 C C . PRO B 1 431 ? -0.466 -3.982 -16.891 1 77.62 431 PRO B C 1
ATOM 8018 O O . PRO B 1 431 ? -0.814 -3.777 -18.047 1 77.62 431 PRO B O 1
ATOM 8021 N N . ALA B 1 432 ? -0.184 -3.094 -16.047 1 75.44 432 ALA B N 1
ATOM 8022 C CA . ALA B 1 432 ? -0.412 -1.688 -16.359 1 75.44 432 ALA B CA 1
ATOM 8023 C C . ALA B 1 432 ? 0.603 -1.189 -17.391 1 75.44 432 ALA B C 1
ATOM 8025 O O . ALA B 1 432 ? 0.51 -0.054 -17.859 1 75.44 432 ALA B O 1
ATOM 8026 N N . SER B 1 433 ? 1.513 -2.027 -17.766 1 75.56 433 SER B N 1
ATOM 8027 C CA . SER B 1 433 ? 2.49 -1.652 -18.781 1 75.56 433 SER B CA 1
ATOM 8028 C C . SER B 1 433 ? 1.864 -1.646 -20.172 1 75.56 433 SER B C 1
ATOM 8030 O O . SER B 1 433 ? 2.424 -1.069 -21.109 1 75.56 433 SER B O 1
ATOM 8032 N N . VAL B 1 434 ? 0.786 -2.291 -20.266 1 81.94 434 VAL B N 1
ATOM 8033 C CA . VAL B 1 434 ? 0.066 -2.271 -21.531 1 81.94 434 VAL B CA 1
ATOM 8034 C C . VAL B 1 434 ? -0.505 -0.878 -21.781 1 81.94 434 VAL B C 1
ATOM 8036 O O . VAL B 1 434 ? -1.299 -0.373 -20.984 1 81.94 434 VAL B O 1
ATOM 8039 N N . ASP B 1 435 ? -0.095 -0.164 -22.906 1 82.38 435 ASP B N 1
ATOM 8040 C CA . ASP B 1 435 ? -0.492 1.228 -23.094 1 82.38 435 ASP B CA 1
ATOM 8041 C C . ASP B 1 435 ? -1.037 1.451 -24.5 1 82.38 435 ASP B C 1
ATOM 8043 O O . ASP B 1 435 ? -1.137 2.592 -24.969 1 82.38 435 ASP B O 1
ATOM 8047 N N . SER B 1 436 ? -1.216 0.44 -25.172 1 87.81 436 SER B N 1
ATOM 8048 C CA . SER B 1 436 ? -1.741 0.561 -26.531 1 87.81 436 SER B CA 1
ATOM 8049 C C . SER B 1 436 ? -2.588 -0.651 -26.906 1 87.81 436 SER B C 1
ATOM 8051 O O . SER B 1 436 ? -2.773 -1.56 -26.094 1 87.81 436 SER B O 1
ATOM 8053 N N . ARG B 1 437 ? -3.141 -0.538 -28.125 1 91.19 437 ARG B N 1
ATOM 8054 C CA . ARG B 1 437 ? -3.945 -1.662 -28.594 1 91.19 437 ARG B CA 1
ATOM 8055 C C . ARG B 1 437 ? -3.104 -2.928 -28.703 1 91.19 437 ARG B C 1
ATOM 8057 O O . ARG B 1 437 ? -1.89 -2.857 -28.906 1 91.19 437 ARG B O 1
ATOM 8064 N N . ARG B 1 438 ? -3.791 -4.023 -28.5 1 92.56 438 ARG B N 1
ATOM 8065 C CA . ARG B 1 438 ? -3.123 -5.32 -28.578 1 92.56 438 ARG B CA 1
ATOM 8066 C C . ARG B 1 438 ? -3.949 -6.316 -29.391 1 92.56 438 ARG B C 1
ATOM 8068 O O . ARG B 1 438 ? -5.172 -6.18 -29.484 1 92.56 438 ARG B O 1
ATOM 8075 N N . GLU B 1 439 ? -3.26 -7.191 -29.938 1 93.88 439 GLU B N 1
ATOM 8076 C CA . GLU B 1 439 ? -3.945 -8.312 -30.562 1 93.88 439 GLU B CA 1
ATOM 8077 C C . GLU B 1 439 ? -4.125 -9.469 -29.578 1 93.88 439 GLU B C 1
ATOM 8079 O O . GLU B 1 439 ? -3.152 -9.945 -28.984 1 93.88 439 GLU B O 1
ATOM 8084 N N . VAL B 1 440 ? -5.359 -9.844 -29.453 1 93.56 440 VAL B N 1
ATOM 8085 C CA . VAL B 1 440 ? -5.676 -10.922 -28.516 1 93.56 440 VAL B CA 1
ATOM 8086 C C . VAL B 1 440 ? -6.168 -12.141 -29.297 1 93.56 440 VAL B C 1
ATOM 8088 O O . VAL B 1 440 ? -7.066 -12.031 -30.141 1 93.56 440 VAL B O 1
ATOM 8091 N N . CYS B 1 441 ? -5.559 -13.281 -29.016 1 92.5 441 CYS B N 1
ATOM 8092 C CA . CYS B 1 441 ? -5.961 -14.539 -29.641 1 92.5 441 CYS B CA 1
ATOM 8093 C C . CYS B 1 441 ? -6.441 -15.539 -28.594 1 92.5 441 CYS B C 1
ATOM 8095 O O . CYS B 1 441 ? -5.766 -15.766 -27.594 1 92.5 441 CYS B O 1
ATOM 8097 N N . ILE B 1 442 ? -7.582 -16.062 -28.859 1 92.12 442 ILE B N 1
ATOM 8098 C CA . ILE B 1 442 ? -8.18 -17.016 -27.922 1 92.12 442 ILE B CA 1
ATOM 8099 C C . ILE B 1 442 ? -8.602 -18.281 -28.672 1 92.12 442 ILE B C 1
ATOM 8101 O O . ILE B 1 442 ? -9.102 -18.203 -29.797 1 92.12 442 ILE B O 1
ATOM 8105 N N . HIS B 1 443 ? -8.367 -19.406 -28.094 1 89.25 443 HIS B N 1
ATOM 8106 C CA . HIS B 1 443 ? -8.836 -20.672 -28.656 1 89.25 443 HIS B CA 1
ATOM 8107 C C . HIS B 1 443 ? -9.508 -21.531 -27.594 1 89.25 443 HIS B C 1
ATOM 8109 O O . HIS B 1 443 ? -9.156 -21.453 -26.406 1 89.25 443 HIS B O 1
ATOM 8115 N N . PRO B 1 444 ? -10.523 -22.234 -28.047 1 87 444 PRO B N 1
ATOM 8116 C CA . PRO B 1 444 ? -11.102 -23.172 -27.078 1 87 444 PRO B CA 1
ATOM 8117 C C . PRO B 1 444 ? -10.148 -24.297 -26.703 1 87 444 PRO B C 1
ATOM 8119 O O . PRO B 1 444 ? -9.422 -24.797 -27.562 1 87 444 PRO B O 1
ATOM 8122 N N . TYR B 1 445 ? -10.195 -24.578 -25.531 1 78.88 445 TYR B N 1
ATOM 8123 C CA . TYR B 1 445 ? -9.32 -25.656 -25.078 1 78.88 445 TYR B CA 1
ATOM 8124 C C . TYR B 1 445 ? -9.609 -26.938 -25.844 1 78.88 445 TYR B C 1
ATOM 8126 O O . TYR B 1 445 ? -10.766 -27.312 -26.031 1 78.88 445 TYR B O 1
ATOM 8134 N N . GLY B 1 446 ? -8.562 -27.609 -26.312 1 73.94 446 GLY B N 1
ATOM 8135 C CA . GLY B 1 446 ? -8.703 -28.859 -27.047 1 73.94 446 GLY B CA 1
ATOM 8136 C C . GLY B 1 446 ? -8.742 -28.672 -28.547 1 73.94 446 GLY B C 1
ATOM 8137 O O . GLY B 1 446 ? -8.617 -29.625 -29.312 1 73.94 446 GLY B O 1
ATOM 8138 N N . ASP B 1 447 ? -9.008 -27.406 -28.906 1 78.31 447 ASP B N 1
ATOM 8139 C CA . ASP B 1 447 ? -9.055 -27.078 -30.328 1 78.31 447 ASP B CA 1
ATOM 8140 C C . ASP B 1 447 ? -8.188 -25.859 -30.641 1 78.31 447 ASP B C 1
ATOM 8142 O O . ASP B 1 447 ? -8.711 -24.766 -30.859 1 78.31 447 ASP B O 1
ATOM 8146 N N . PRO B 1 448 ? -6.953 -26.094 -30.812 1 76.19 448 PRO B N 1
ATOM 8147 C CA . PRO B 1 448 ? -6.07 -24.969 -31.109 1 76.19 448 PRO B CA 1
ATOM 8148 C C . PRO B 1 448 ? -6.355 -24.328 -32.469 1 76.19 448 PRO B C 1
ATOM 8150 O O . PRO B 1 448 ? -6.039 -23.156 -32.688 1 76.19 448 PRO B O 1
ATOM 8153 N N . LEU B 1 449 ? -6.934 -25.094 -33.344 1 79.44 449 LEU B N 1
ATOM 8154 C CA . LEU B 1 449 ? -7.207 -24.594 -34.688 1 79.44 449 LEU B CA 1
ATOM 8155 C C . LEU B 1 449 ? -8.375 -23.609 -34.656 1 79.44 449 LEU B C 1
ATOM 8157 O O . LEU B 1 449 ? -8.531 -22.797 -35.594 1 79.44 449 LEU B O 1
ATOM 8161 N N . GLY B 1 450 ? -9.148 -23.688 -33.688 1 83.88 450 GLY B N 1
ATOM 8162 C CA . GLY B 1 450 ? -10.266 -22.766 -33.562 1 83.88 450 GLY B CA 1
ATOM 8163 C C . GLY B 1 450 ? -9.875 -21.438 -32.969 1 83.88 450 GLY B C 1
ATOM 8164 O O . GLY B 1 450 ? -10.695 -20.766 -32.344 1 83.88 450 GLY B O 1
ATOM 8165 N N . GLN B 1 451 ? -8.672 -21.047 -33.188 1 89.06 451 GLN B N 1
ATOM 8166 C CA . GLN B 1 451 ? -8.172 -19.797 -32.594 1 89.06 451 GLN B CA 1
ATOM 8167 C C . GLN B 1 451 ? -8.734 -18.594 -33.344 1 89.06 451 GLN B C 1
ATOM 8169 O O . GLN B 1 451 ? -8.797 -18.562 -34.562 1 89.06 451 GLN B O 1
ATOM 8174 N N . GLU B 1 452 ? -9.25 -17.688 -32.625 1 93.12 452 GLU B N 1
ATOM 8175 C CA . GLU B 1 452 ? -9.711 -16.406 -33.125 1 93.12 452 GLU B CA 1
ATOM 8176 C C . GLU B 1 452 ? -8.867 -15.258 -32.562 1 93.12 452 GLU B C 1
ATOM 8178 O O . GLU B 1 452 ? -8.57 -15.219 -31.359 1 93.12 452 GLU B O 1
ATOM 8183 N N . CYS B 1 453 ? -8.508 -14.422 -33.5 1 93.75 453 CYS B N 1
ATOM 8184 C CA . CYS B 1 453 ? -7.688 -13.289 -33.094 1 93.75 453 CYS B CA 1
ATOM 8185 C C . CYS B 1 453 ? -8.375 -11.969 -33.406 1 93.75 453 CYS B C 1
ATOM 8187 O O . CYS B 1 453 ? -9.055 -11.852 -34.438 1 93.75 453 CYS B O 1
ATOM 8189 N N . ARG B 1 454 ? -8.227 -11.031 -32.5 1 94.31 454 ARG B N 1
ATOM 8190 C CA . ARG B 1 454 ? -8.805 -9.703 -32.688 1 94.31 454 ARG B CA 1
ATOM 8191 C C . ARG B 1 454 ? -7.914 -8.633 -32.094 1 94.31 454 ARG B C 1
ATOM 8193 O O . ARG B 1 454 ? -7.281 -8.859 -31.047 1 94.31 454 ARG B O 1
ATOM 8200 N N . TRP B 1 455 ? -7.957 -7.492 -32.75 1 94.94 455 TRP B N 1
ATOM 8201 C CA . TRP B 1 455 ? -7.328 -6.324 -32.156 1 94.94 455 TRP B CA 1
ATOM 8202 C C . TRP B 1 455 ? -8.289 -5.617 -31.203 1 94.94 455 TRP B C 1
ATOM 8204 O O . TRP B 1 455 ? -9.422 -5.289 -31.578 1 94.94 455 TRP B O 1
ATOM 8214 N N . LEU B 1 456 ? -7.836 -5.488 -30 1 95.12 456 LEU B N 1
ATOM 8215 C CA . LEU B 1 456 ? -8.656 -4.801 -29.016 1 95.12 456 LEU B CA 1
ATOM 8216 C C . LEU B 1 456 ? -8.172 -3.369 -28.812 1 95.12 456 LEU B C 1
ATOM 8218 O O . LEU B 1 456 ? -6.973 -3.129 -28.672 1 95.12 456 LEU B O 1
ATOM 8222 N N . GLU B 1 457 ? -9.094 -2.453 -28.766 1 94.75 457 GLU B N 1
ATOM 8223 C CA . GLU B 1 457 ? -8.773 -1.044 -28.562 1 94.75 457 GLU B CA 1
ATOM 8224 C C . GLU B 1 457 ? -8.391 -0.77 -27.109 1 94.75 457 GLU B C 1
ATOM 8226 O O . GLU B 1 457 ? -8.828 -1.474 -26.188 1 94.75 457 GLU B O 1
ATOM 8231 N N . PHE B 1 458 ? -7.547 0.273 -27.016 1 93.19 458 PHE B N 1
ATOM 8232 C CA . PHE B 1 458 ? -7.047 0.674 -25.703 1 93.19 458 PHE B CA 1
ATOM 8233 C C . PHE B 1 458 ? -7.656 2.006 -25.281 1 93.19 458 PHE B C 1
ATOM 8235 O O . PHE B 1 458 ? -7.586 2.99 -26.016 1 93.19 458 PHE B O 1
ATOM 8242 N N . VAL B 1 459 ? -8.281 1.95 -24.094 1 93.12 459 VAL B N 1
ATOM 8243 C CA . VAL B 1 459 ? -8.844 3.168 -23.516 1 93.12 459 VAL B CA 1
ATOM 8244 C C . VAL B 1 459 ? -8.211 3.432 -22.156 1 93.12 459 VAL B C 1
ATOM 8246 O O . VAL B 1 459 ? -8.125 2.527 -21.328 1 93.12 459 VAL B O 1
ATOM 8249 N N . SER B 1 460 ? -7.766 4.621 -21.906 1 91.69 460 SER B N 1
ATOM 8250 C CA . SER B 1 460 ? -7.109 4.945 -20.656 1 91.69 460 SER B CA 1
ATOM 8251 C C . SER B 1 460 ? -7.781 6.129 -19.969 1 91.69 460 SER B C 1
ATOM 8253 O O . SER B 1 460 ? -8.25 7.055 -20.641 1 91.69 460 SER B O 1
ATOM 8255 N N . GLN B 1 461 ? -7.852 6.027 -18.672 1 89 461 GLN B N 1
ATOM 8256 C CA . GLN B 1 461 ? -8.305 7.129 -17.828 1 89 461 GLN B CA 1
ATOM 8257 C C . GLN B 1 461 ? -7.145 7.73 -17.047 1 89 461 GLN B C 1
ATOM 8259 O O . GLN B 1 461 ? -6.27 7.004 -16.562 1 89 461 GLN B O 1
ATOM 8264 N N . PRO B 1 462 ? -7.113 9.016 -16.906 1 87.12 462 PRO B N 1
ATOM 8265 C CA . PRO B 1 462 ? -6.027 9.641 -16.141 1 87.12 462 PRO B CA 1
ATOM 8266 C C . PRO B 1 462 ? -6.113 9.352 -14.648 1 87.12 462 PRO B C 1
ATOM 8268 O O . PRO B 1 462 ? -7.184 9.008 -14.141 1 87.12 462 PRO B O 1
ATOM 8271 N N . LEU B 1 463 ? -5 9.469 -14 1 86.44 463 LEU B N 1
ATOM 8272 C CA . LEU B 1 463 ? -4.953 9.297 -12.555 1 86.44 463 LEU B CA 1
ATOM 8273 C C . LEU B 1 463 ? -5.816 10.336 -11.852 1 86.44 463 LEU B C 1
ATOM 8275 O O . LEU B 1 463 ? -5.898 11.484 -12.297 1 86.44 463 LEU B O 1
ATOM 8279 N N . GLN B 1 464 ? -6.398 9.859 -10.797 1 77.19 464 GLN B N 1
ATOM 8280 C CA . GLN B 1 464 ? -7.215 10.789 -10.031 1 77.19 464 GLN B CA 1
ATOM 8281 C C . GLN B 1 464 ? -6.34 11.766 -9.25 1 77.19 464 GLN B C 1
ATOM 8283 O O . GLN B 1 464 ? -5.34 11.375 -8.648 1 77.19 464 GLN B O 1
ATOM 8288 N N . GLN B 1 465 ? -6.652 13.055 -9.391 1 75.44 465 GLN B N 1
ATOM 8289 C CA . GLN B 1 465 ? -5.957 14.078 -8.617 1 75.44 465 GLN B CA 1
ATOM 8290 C C . GLN B 1 465 ? -6.727 14.422 -7.344 1 75.44 465 GLN B C 1
ATOM 8292 O O . GLN B 1 465 ? -7.949 14.578 -7.375 1 75.44 465 GLN B O 1
ATOM 8297 N N . PRO B 1 466 ? -5.918 14.391 -6.23 1 69.75 466 PRO B N 1
ATOM 8298 C CA . PRO B 1 466 ? -6.625 14.75 -5 1 69.75 466 PRO B CA 1
ATOM 8299 C C . PRO B 1 466 ? -7.148 16.188 -5.02 1 69.75 466 PRO B C 1
ATOM 8301 O O . PRO B 1 466 ? -6.492 17.078 -5.566 1 69.75 466 PRO B O 1
ATOM 8304 N N . GLN B 1 467 ? -8.367 16.266 -4.668 1 64.06 467 GLN B N 1
ATOM 8305 C CA . GLN B 1 467 ? -8.938 17.609 -4.59 1 64.06 467 GLN B CA 1
ATOM 8306 C C . GLN B 1 467 ? -8.781 18.203 -3.189 1 64.06 467 GLN B C 1
ATOM 8308 O O . GLN B 1 467 ? -9.227 17.594 -2.207 1 64.06 467 GLN B O 1
ATOM 8313 N N . ILE B 1 468 ? -7.695 18.953 -3 1 60.72 468 ILE B N 1
ATOM 8314 C CA . ILE B 1 468 ? -7.531 19.578 -1.694 1 60.72 468 ILE B CA 1
ATOM 8315 C C . ILE B 1 468 ? -8.117 20.984 -1.728 1 60.72 468 ILE B C 1
ATOM 8317 O O . ILE B 1 468 ? -7.703 21.812 -2.545 1 60.72 468 ILE B O 1
ATOM 8321 N N . ARG B 1 469 ? -9.336 21.203 -0.98 1 60.47 469 ARG B N 1
ATOM 8322 C CA . ARG B 1 469 ? -9.977 22.516 -1.041 1 60.47 469 ARG B CA 1
ATOM 8323 C C . ARG B 1 469 ? -9.766 23.297 0.255 1 60.47 469 ARG B C 1
ATOM 8325 O O . ARG B 1 469 ? -10.203 22.859 1.323 1 60.47 469 ARG B O 1
ATOM 8332 N N . SER B 1 470 ? -8.484 23.625 0.626 1 62.41 470 SER B N 1
ATOM 8333 C CA . SER B 1 470 ? -8.422 24.5 1.796 1 62.41 470 SER B CA 1
ATOM 8334 C C . SER B 1 470 ? -8.609 25.969 1.408 1 62.41 470 SER B C 1
ATOM 8336 O O . SER B 1 470 ? -7.914 26.469 0.523 1 62.41 470 SER B O 1
ATOM 8338 N N . GLN B 1 471 ? -9.875 26.531 1.803 1 70.69 471 GLN B N 1
ATOM 8339 C CA . GLN B 1 471 ? -10.031 27.922 1.393 1 70.69 471 GLN B CA 1
ATOM 8340 C C . GLN B 1 471 ? -10.461 28.797 2.564 1 70.69 471 GLN B C 1
ATOM 8342 O O . GLN B 1 471 ? -11.133 28.328 3.484 1 70.69 471 GLN B O 1
ATOM 8347 N N . TRP B 1 472 ? -9.727 29.828 2.723 1 79.5 472 TRP B N 1
ATOM 8348 C CA . TRP B 1 472 ? -10.219 30.875 3.611 1 79.5 472 TRP B CA 1
ATOM 8349 C C . TRP B 1 472 ? -11.586 31.375 3.152 1 79.5 472 TRP B C 1
ATOM 8351 O O . TRP B 1 472 ? -11.82 31.547 1.954 1 79.5 472 TRP B O 1
ATOM 8361 N N . THR B 1 473 ? -12.508 31.438 4.094 1 78.06 473 THR B N 1
ATOM 8362 C CA . THR B 1 473 ? -13.852 31.875 3.748 1 78.06 473 THR B CA 1
ATOM 8363 C C . THR B 1 473 ? -14.195 33.188 4.477 1 78.06 473 THR B C 1
ATOM 8365 O O . THR B 1 473 ? -13.789 33.375 5.625 1 78.06 473 THR B O 1
ATOM 8368 N N . LEU B 1 474 ? -14.922 34.031 3.754 1 80.62 474 LEU B N 1
ATOM 8369 C CA . LEU B 1 474 ? -15.359 35.281 4.332 1 80.62 474 LEU B CA 1
ATOM 8370 C C . LEU B 1 474 ? -16.641 35.094 5.133 1 80.62 474 LEU B C 1
ATOM 8372 O O . LEU B 1 474 ? -17.594 34.5 4.648 1 80.62 474 LEU B O 1
ATOM 8376 N N . GLY B 1 475 ? -16.578 35.469 6.395 1 76.06 475 GLY B N 1
ATOM 8377 C CA . GLY B 1 475 ? -17.75 35.469 7.254 1 76.06 475 GLY B CA 1
ATOM 8378 C C . GLY B 1 475 ? -18.234 36.844 7.617 1 76.06 475 GLY B C 1
ATOM 8379 O O . GLY B 1 475 ? -17.453 37.812 7.609 1 76.06 475 GLY B O 1
ATOM 8380 N N . HIS B 1 476 ? -19.609 36.969 7.805 1 77.69 476 HIS B N 1
ATOM 8381 C CA . HIS B 1 476 ? -20.234 38.219 8.242 1 77.69 476 HIS B CA 1
ATOM 8382 C C . HIS B 1 476 ? -21.141 37.969 9.445 1 77.69 476 HIS B C 1
ATOM 8384 O O . HIS B 1 476 ? -21.953 37.031 9.438 1 77.69 476 HIS B O 1
ATOM 8390 N N . SER B 1 477 ? -20.797 38.719 10.508 1 76.81 477 SER B N 1
ATOM 8391 C CA . SER B 1 477 ? -21.672 38.594 11.664 1 76.81 477 SER B CA 1
ATOM 8392 C C . SER B 1 477 ? -22.766 39.656 11.648 1 76.81 477 SER B C 1
ATOM 8394 O O . SER B 1 477 ? -22.562 40.75 11.148 1 76.81 477 SER B O 1
ATOM 8396 N N . GLU B 1 478 ? -24.016 39.188 12.047 1 64.5 478 GLU B N 1
ATOM 8397 C CA . GLU B 1 478 ? -25.109 40.156 12.172 1 64.5 478 GLU B CA 1
ATOM 8398 C C . GLU B 1 478 ? -25.188 40.719 13.586 1 64.5 478 GLU B C 1
ATOM 8400 O O . GLU B 1 478 ? -25.562 40 14.516 1 64.5 478 GLU B O 1
ATOM 8405 N N . CYS B 1 479 ? -24.422 41.625 13.844 1 66.44 479 CYS B N 1
ATOM 8406 C CA . CYS B 1 479 ? -24.531 42.312 15.125 1 66.44 479 CYS B CA 1
ATOM 8407 C C . CYS B 1 479 ? -24.906 43.781 14.922 1 66.44 479 CYS B C 1
ATOM 8409 O O . CYS B 1 479 ? -24.062 44.594 14.562 1 66.44 479 CYS B O 1
ATOM 8411 N N . GLU B 1 480 ? -26.266 44.094 14.953 1 56.53 480 GLU B N 1
ATOM 8412 C CA . GLU B 1 480 ? -26.719 45.469 14.789 1 56.53 480 GLU B CA 1
ATOM 8413 C C . GLU B 1 480 ? -26.297 46.312 15.969 1 56.53 480 GLU B C 1
ATOM 8415 O O . GLU B 1 480 ? -26.562 45.969 17.125 1 56.53 480 GLU B O 1
ATOM 8420 N N . GLY B 1 481 ? -25.516 47.344 15.75 1 56.84 481 GLY B N 1
ATOM 8421 C CA . GLY B 1 481 ? -25.156 48.344 16.75 1 56.84 481 GLY B CA 1
ATOM 8422 C C . GLY B 1 481 ? -23.938 47.906 17.578 1 56.84 481 GLY B C 1
ATOM 8423 O O . GLY B 1 481 ? -23.656 48.531 18.609 1 56.84 481 GLY B O 1
ATOM 8424 N N . CYS B 1 482 ? -23.359 46.781 17.141 1 65.06 482 CYS B N 1
ATOM 8425 C CA . CYS B 1 482 ? -22.172 46.375 17.875 1 65.06 482 CYS B CA 1
ATOM 8426 C C . CYS B 1 482 ? -21.016 47.344 17.672 1 65.06 482 CYS B C 1
ATOM 8428 O O . CYS B 1 482 ? -20.844 47.875 16.578 1 65.06 482 CYS B O 1
ATOM 8430 N N . ASN B 1 483 ? -20.391 47.719 18.625 1 64.88 483 ASN B N 1
ATOM 8431 C CA . ASN B 1 483 ? -19.203 48.562 18.672 1 64.88 483 ASN B CA 1
ATOM 8432 C C . ASN B 1 483 ? -19.578 50.031 18.453 1 64.88 483 ASN B C 1
ATOM 8434 O O . ASN B 1 483 ? -18.703 50.844 18.125 1 64.88 483 ASN B O 1
ATOM 8438 N N . GLU B 1 484 ? -20.953 50.375 18.266 1 55.84 484 GLU B N 1
ATOM 8439 C CA . GLU B 1 484 ? -21.328 51.781 18.172 1 55.84 484 GLU B CA 1
ATOM 8440 C C . GLU B 1 484 ? -21.172 52.5 19.516 1 55.84 484 GLU B C 1
ATOM 8442 O O . GLU B 1 484 ? -21.422 51.906 20.562 1 55.84 484 GLU B O 1
ATOM 8447 N N . ARG B 1 485 ? -20.25 53.469 19.609 1 51.28 485 ARG B N 1
ATOM 8448 C CA . ARG B 1 485 ? -20.078 54.25 20.812 1 51.28 485 ARG B CA 1
ATOM 8449 C C . ARG B 1 485 ? -21.359 55.031 21.141 1 51.28 485 ARG B C 1
ATOM 8451 O O . ARG B 1 485 ? -21.766 55.906 20.359 1 51.28 485 ARG B O 1
ATOM 8458 N N . GLY B 1 486 ? -22.359 54.406 21.625 1 44.12 486 GLY B N 1
ATOM 8459 C CA . GLY B 1 486 ? -23.406 55.312 22.125 1 44.12 486 GLY B CA 1
ATOM 8460 C C . GLY B 1 486 ? -22.922 56.188 23.25 1 44.12 486 GLY B C 1
ATOM 8461 O O . GLY B 1 486 ? -21.797 56.062 23.719 1 44.12 486 GLY B O 1
ATOM 8462 N N . LEU B 1 487 ? -23.625 57.312 23.453 1 42.44 487 LEU B N 1
ATOM 8463 C CA . LEU B 1 487 ? -23.391 58.188 24.609 1 42.44 487 LEU B CA 1
ATOM 8464 C C . LEU B 1 487 ? -23.125 57.344 25.859 1 42.44 487 LEU B C 1
ATOM 8466 O O . LEU B 1 487 ? -22.594 57.875 26.844 1 42.44 487 LEU B O 1
ATOM 8470 N N . GLU B 1 488 ? -23.516 56.281 25.75 1 41.41 488 GLU B N 1
ATOM 8471 C CA . GLU B 1 488 ? -23.469 55.438 26.953 1 41.41 488 GLU B CA 1
ATOM 8472 C C . GLU B 1 488 ? -22.047 54.969 27.25 1 41.41 488 GLU B C 1
ATOM 8474 O O . GLU B 1 488 ? -21.672 54.781 28.406 1 41.41 488 GLU B O 1
ATOM 8479 N N . GLY B 1 489 ? -21.297 54.75 26.297 1 41.09 489 GLY B N 1
ATOM 8480 C CA . GLY B 1 489 ? -19.906 54.375 26.578 1 41.09 489 GLY B CA 1
ATOM 8481 C C . GLY B 1 489 ? -19.141 55.469 27.312 1 41.09 489 GLY B C 1
ATOM 8482 O O . GLY B 1 489 ? -18.25 55.188 28.094 1 41.09 489 GLY B O 1
ATOM 8483 N N . PHE B 1 490 ? -19.469 56.75 27.047 1 40.09 490 PHE B N 1
ATOM 8484 C CA . PHE B 1 490 ? -18.953 57.844 27.828 1 40.09 490 PHE B CA 1
ATOM 8485 C C . PHE B 1 490 ? -19.438 57.75 29.281 1 40.09 490 PHE B C 1
ATOM 8487 O O . PHE B 1 490 ? -18.672 58 30.203 1 40.09 490 PHE B O 1
ATOM 8494 N N . MET B 1 491 ? -20.734 57.469 29.375 1 42.03 491 MET B N 1
ATOM 8495 C CA . MET B 1 491 ? -21.297 57.438 30.719 1 42.03 491 MET B CA 1
ATOM 8496 C C . MET B 1 491 ? -20.781 56.219 31.484 1 42.03 491 MET B C 1
ATOM 8498 O O . MET B 1 491 ? -20.734 56.25 32.719 1 42.03 491 MET B O 1
ATOM 8502 N N . VAL B 1 492 ? -20.469 55.281 30.75 1 44.03 492 VAL B N 1
ATOM 8503 C CA . VAL B 1 492 ? -19.984 54.062 31.422 1 44.03 492 VAL B CA 1
ATOM 8504 C C . VAL B 1 492 ? -18.578 54.344 31.984 1 44.03 492 VAL B C 1
ATOM 8506 O O . VAL B 1 492 ? -18.266 53.906 33.094 1 44.03 492 VAL B O 1
ATOM 8509 N N . ASN B 1 493 ? -17.812 55.031 31.25 1 42.16 493 ASN B N 1
ATOM 8510 C CA . ASN B 1 493 ? -16.531 55.406 31.844 1 42.16 493 ASN B CA 1
ATOM 8511 C C . ASN B 1 493 ? -16.688 56.438 32.938 1 42.16 493 ASN B C 1
ATOM 8513 O O . ASN B 1 493 ? -15.766 56.688 33.719 1 42.16 493 ASN B O 1
ATOM 8517 N N . LEU B 1 494 ? -17.859 57.094 32.938 1 41.94 494 LEU B N 1
ATOM 8518 C CA . LEU B 1 494 ? -18.156 58.062 34 1 41.94 494 LEU B CA 1
ATOM 8519 C C . LEU B 1 494 ? -18.906 57.375 35.125 1 41.94 494 LEU B C 1
ATOM 8521 O O . LEU B 1 494 ? -19.172 58 36.156 1 41.94 494 LEU B O 1
ATOM 8525 N N . ASN B 1 495 ? -19.438 56.219 34.844 1 38.88 495 ASN B N 1
ATOM 8526 C CA . ASN B 1 495 ? -20.125 55.531 35.938 1 38.88 495 ASN B CA 1
ATOM 8527 C C . ASN B 1 495 ? -19.156 55.125 37.062 1 38.88 495 ASN B C 1
ATOM 8529 O O . ASN B 1 495 ? -18.266 54.312 36.844 1 38.88 495 ASN B O 1
ATOM 8533 N N . PRO B 1 496 ? -19.219 55.688 38.125 1 45.31 496 PRO B N 1
ATOM 8534 C CA . PRO B 1 496 ? -18.344 55.406 39.281 1 45.31 496 PRO B CA 1
ATOM 8535 C C . PRO B 1 496 ? -18.422 53.938 39.719 1 45.31 496 PRO B C 1
ATOM 8537 O O . PRO B 1 496 ? -17.5 53.438 40.375 1 45.31 496 PRO B O 1
ATOM 8540 N N . VAL B 1 497 ? -19.422 53.312 39.438 1 49.56 497 VAL B N 1
ATOM 8541 C CA . VAL B 1 497 ? -19.547 51.938 39.906 1 49.56 497 VAL B CA 1
ATOM 8542 C C . VAL B 1 497 ? -18.547 51.062 39.188 1 49.56 497 VAL B C 1
ATOM 8544 O O . VAL B 1 497 ? -18 50.125 39.781 1 49.56 497 VAL B O 1
ATOM 8547 N N . ARG B 1 498 ? -18.328 51.188 38.062 1 47.47 498 ARG B N 1
ATOM 8548 C CA . ARG B 1 498 ? -17.359 50.406 37.312 1 47.47 498 ARG B CA 1
ATOM 8549 C C . ARG B 1 498 ? -15.938 50.75 37.719 1 47.47 498 ARG B C 1
ATOM 8551 O O . ARG B 1 498 ? -15.023 49.938 37.5 1 47.47 498 ARG B O 1
ATOM 8558 N N . TRP B 1 499 ? -15.844 51.969 38.25 1 44.81 499 TRP B N 1
ATOM 8559 C CA . TRP B 1 499 ? -14.57 52.281 38.875 1 44.81 499 TRP B CA 1
ATOM 8560 C C . TRP B 1 499 ? -14.328 51.406 40.094 1 44.81 499 TRP B C 1
ATOM 8562 O O . TRP B 1 499 ? -13.18 51.188 40.5 1 44.81 499 TRP B O 1
ATOM 8572 N N . PHE B 1 500 ? -15.445 50.938 40.531 1 46.94 500 PHE B N 1
ATOM 8573 C CA . PHE B 1 500 ? -15.383 50.094 41.719 1 46.94 500 PHE B CA 1
ATOM 8574 C C . PHE B 1 500 ? -15.445 48.625 41.344 1 46.94 500 PHE B C 1
ATOM 8576 O O . PHE B 1 500 ? -15.367 47.75 42.219 1 46.94 500 PHE B O 1
ATOM 8583 N N . ASN B 1 501 ? -15.664 48.25 40.156 1 43.19 501 ASN B N 1
ATOM 8584 C CA . ASN B 1 501 ? -15.758 46.875 39.688 1 43.19 501 ASN B CA 1
ATOM 8585 C C . ASN B 1 501 ? -14.375 46.219 39.562 1 43.19 501 ASN B C 1
ATOM 8587 O O . ASN B 1 501 ? -13.469 46.812 38.969 1 43.19 501 ASN B O 1
ATOM 8591 N N . GLY B 1 502 ? -14.008 45.219 40.438 1 44.56 502 GLY B N 1
ATOM 8592 C CA . GLY B 1 502 ? -12.781 44.469 40.719 1 44.56 502 GLY B CA 1
ATOM 8593 C C . GLY B 1 502 ? -12.289 44.625 42.125 1 44.56 502 GLY B C 1
ATOM 8594 O O . GLY B 1 502 ? -11.219 44.094 42.469 1 44.56 502 GLY B O 1
ATOM 8595 N N . LEU B 1 503 ? -12.969 45.531 42.844 1 43.25 503 LEU B N 1
ATOM 8596 C CA . LEU B 1 503 ? -12.57 45.688 44.25 1 43.25 503 LEU B CA 1
ATOM 8597 C C . LEU B 1 503 ? -13.117 44.531 45.062 1 43.25 503 LEU B C 1
ATOM 8599 O O . LEU B 1 503 ? -14.25 44.562 45.562 1 43.25 503 LEU B O 1
ATOM 8603 N N . ASN B 1 504 ? -12.625 43.375 44.906 1 48.41 504 ASN B N 1
ATOM 8604 C CA . ASN B 1 504 ? -13.117 42.188 45.562 1 48.41 504 ASN B CA 1
ATOM 8605 C C . ASN B 1 504 ? -12.555 42.031 46.969 1 48.41 504 ASN B C 1
ATOM 8607 O O . ASN B 1 504 ? -13.117 41.344 47.812 1 48.41 504 ASN B O 1
ATOM 8611 N N . THR B 1 505 ? -11.305 42.562 47.094 1 49.72 505 THR B N 1
ATOM 8612 C CA . THR B 1 505 ? -10.727 42.344 48.438 1 49.72 505 THR B CA 1
ATOM 8613 C C . THR B 1 505 ? -10.773 43.625 49.25 1 49.72 505 THR B C 1
ATOM 8615 O O . THR B 1 505 ? -10.859 44.75 48.688 1 49.72 505 THR B O 1
ATOM 8618 N N . LYS B 1 506 ? -10.953 43.625 50.625 1 56.53 506 LYS B N 1
ATOM 8619 C CA . LYS B 1 506 ? -10.969 44.719 51.562 1 56.53 506 LYS B CA 1
ATOM 8620 C C . LYS B 1 506 ? -9.797 45.656 51.312 1 56.53 506 LYS B C 1
ATOM 8622 O O . LYS B 1 506 ? -9.953 46.875 51.438 1 56.53 506 LYS B O 1
ATOM 8627 N N . MET B 1 507 ? -8.719 44.938 51 1 51.72 507 MET B N 1
ATOM 8628 C CA . MET B 1 507 ? -7.531 45.75 50.781 1 51.72 507 MET B CA 1
ATOM 8629 C C . MET B 1 507 ? -7.703 46.625 49.531 1 51.72 507 MET B C 1
ATOM 8631 O O . MET B 1 507 ? -7.281 47.781 49.531 1 51.72 507 MET B O 1
ATOM 8635 N N . GLU B 1 508 ? -8.289 46.125 48.562 1 57.38 508 GLU B N 1
ATOM 8636 C CA . GLU B 1 508 ? -8.516 46.875 47.375 1 57.38 508 GLU B CA 1
ATOM 8637 C C . GLU B 1 508 ? -9.531 48 47.594 1 57.38 508 GLU B C 1
ATOM 8639 O O . GLU B 1 508 ? -9.367 49.125 47.094 1 57.38 508 GLU B O 1
ATOM 8644 N N . VAL B 1 509 ? -10.406 47.75 48.438 1 59.09 509 VAL B N 1
ATOM 8645 C CA . VAL B 1 509 ? -11.406 48.75 48.812 1 59.09 509 VAL B CA 1
ATOM 8646 C C . VAL B 1 509 ? -10.758 49.875 49.625 1 59.09 509 VAL B C 1
ATOM 8648 O O . VAL B 1 509 ? -11.062 51.031 49.406 1 59.09 509 VAL B O 1
ATOM 8651 N N . THR B 1 510 ? -9.906 49.5 50.594 1 61 510 THR B N 1
ATOM 8652 C CA . THR B 1 510 ? -9.219 50.5 51.406 1 61 510 THR B CA 1
ATOM 8653 C C . THR B 1 510 ? -8.305 51.375 50.531 1 61 510 THR B C 1
ATOM 8655 O O . THR B 1 510 ? -8.234 52.594 50.719 1 61 510 THR B O 1
ATOM 8658 N N . ALA B 1 511 ? -7.625 50.656 49.688 1 59.69 511 ALA B N 1
ATOM 8659 C CA . ALA B 1 511 ? -6.742 51.406 48.781 1 59.69 511 ALA B CA 1
ATOM 8660 C C . ALA B 1 511 ? -7.535 52.375 47.906 1 59.69 511 ALA B C 1
ATOM 8662 O O . ALA B 1 511 ? -7.133 53.531 47.719 1 59.69 511 ALA B O 1
ATOM 8663 N N . PHE B 1 512 ? -8.594 51.969 47.469 1 63.25 512 PHE B N 1
ATOM 8664 C CA . PHE B 1 512 ? -9.477 52.812 46.688 1 63.25 512 PHE B CA 1
ATOM 8665 C C . PHE B 1 512 ? -10.023 53.969 47.5 1 63.25 512 PHE B C 1
ATOM 8667 O O . PHE B 1 512 ? -10.086 55.094 47.031 1 63.25 512 PHE B O 1
ATOM 8674 N N . ALA B 1 513 ? -10.445 53.688 48.719 1 65.5 513 ALA B N 1
ATOM 8675 C CA . ALA B 1 513 ? -10.914 54.719 49.625 1 65.5 513 ALA B CA 1
ATOM 8676 C C . ALA B 1 513 ? -9.836 55.781 49.875 1 65.5 513 ALA B C 1
ATOM 8678 O O . ALA B 1 513 ? -10.117 56.969 49.906 1 65.5 513 ALA B O 1
ATOM 8679 N N . PHE B 1 514 ? -8.68 55.219 50 1 64.25 514 PHE B N 1
ATOM 8680 C CA . PHE B 1 514 ? -7.555 56.094 50.219 1 64.25 514 PHE B CA 1
ATOM 8681 C C . PHE B 1 514 ? -7.297 56.969 49 1 64.25 514 PHE B C 1
ATOM 8683 O O . PHE B 1 514 ? -7.105 58.156 49.094 1 64.25 514 PHE B O 1
ATOM 8690 N N . GLU B 1 515 ? -7.379 56.375 47.875 1 64.5 515 GLU B N 1
ATOM 8691 C CA . GLU B 1 515 ? -7.152 57.094 46.625 1 64.5 515 GLU B CA 1
ATOM 8692 C C . GLU B 1 515 ? -8.25 58.125 46.375 1 64.5 515 GLU B C 1
ATOM 8694 O O . GLU B 1 515 ? -7.977 59.25 45.969 1 64.5 515 GLU B O 1
ATOM 8699 N N . THR B 1 516 ? -9.352 57.781 46.656 1 69.56 516 THR B N 1
ATOM 8700 C CA . THR B 1 516 ? -10.477 58.688 46.531 1 69.56 516 THR B CA 1
ATOM 8701 C C . THR B 1 516 ? -10.359 59.812 47.562 1 69.56 516 THR B C 1
ATOM 8703 O O . THR B 1 516 ? -10.664 60.969 47.25 1 69.56 516 THR B O 1
ATOM 8706 N N . GLY B 1 517 ? -9.984 59.469 48.75 1 69.25 517 GLY B N 1
ATOM 8707 C CA . GLY B 1 517 ? -9.727 60.5 49.75 1 69.25 517 GLY B CA 1
ATOM 8708 C C . GLY B 1 517 ? -8.68 61.5 49.312 1 69.25 517 GLY B C 1
ATOM 8709 O O . GLY B 1 517 ? -8.859 62.719 49.5 1 69.25 517 GLY B O 1
ATOM 8710 N N . VAL B 1 518 ? -7.703 60.938 48.781 1 67.88 518 VAL B N 1
ATOM 8711 C CA . VAL B 1 518 ? -6.633 61.844 48.312 1 67.88 518 VAL B CA 1
ATOM 8712 C C . VAL B 1 518 ? -7.141 62.719 47.188 1 67.88 518 VAL B C 1
ATOM 8714 O O . VAL B 1 518 ? -6.852 63.906 47.125 1 67.88 518 VAL B O 1
ATOM 8717 N N . MET B 1 519 ? -7.973 62.219 46.406 1 69.94 519 MET B N 1
ATOM 8718 C CA . MET B 1 519 ? -8.516 63 45.312 1 69.94 519 MET B CA 1
ATOM 8719 C C . MET B 1 519 ? -9.469 64.062 45.844 1 69.94 519 MET B C 1
ATOM 8721 O O . MET B 1 519 ? -9.453 65.188 45.344 1 69.94 519 MET B O 1
ATOM 8725 N N . ILE B 1 520 ? -10.227 63.719 46.719 1 73.75 520 ILE B N 1
ATOM 8726 C CA . ILE B 1 520 ? -11.109 64.688 47.375 1 73.75 520 ILE B CA 1
ATOM 8727 C C . ILE B 1 520 ? -10.281 65.75 48.094 1 73.75 520 ILE B C 1
ATOM 8729 O O . ILE B 1 520 ? -10.594 66.938 48.031 1 73.75 520 ILE B O 1
ATOM 8733 N N . GLY B 1 521 ? -9.273 65.25 48.75 1 72.38 521 GLY B N 1
ATOM 8734 C CA . GLY B 1 521 ? -8.375 66.188 49.406 1 72.38 521 GLY B CA 1
ATOM 8735 C C . GLY B 1 521 ? -7.738 67.188 48.438 1 72.38 521 GLY B C 1
ATOM 8736 O O . GLY B 1 521 ? -7.68 68.375 48.719 1 72.38 521 GLY B O 1
ATOM 8737 N N . VAL B 1 522 ? -7.383 66.688 47.438 1 73.31 522 VAL B N 1
ATOM 8738 C CA . VAL B 1 522 ? -6.781 67.562 46.406 1 73.31 522 VAL B CA 1
ATOM 8739 C C . VAL B 1 522 ? -7.836 68.5 45.844 1 73.31 522 VAL B C 1
ATOM 8741 O O . VAL B 1 522 ? -7.57 69.688 45.656 1 73.31 522 VAL B O 1
ATOM 8744 N N . ALA B 1 523 ? -8.961 68.062 45.719 1 75.38 523 ALA B N 1
ATOM 8745 C CA . ALA B 1 523 ? -10.055 68.875 45.219 1 75.38 523 ALA B CA 1
ATOM 8746 C C . ALA B 1 523 ? -10.406 70 46.25 1 75.38 523 ALA B C 1
ATOM 8748 O O . ALA B 1 523 ? -10.609 71.125 45.875 1 75.38 523 ALA B O 1
ATOM 8749 N N . LEU B 1 524 ? -10.461 69.562 47.438 1 73.75 524 LEU B N 1
ATOM 8750 C CA . LEU B 1 524 ? -10.75 70.5 48.5 1 73.75 524 LEU B CA 1
ATOM 8751 C C . LEU B 1 524 ? -9.633 71.562 48.625 1 73.75 524 LEU B C 1
ATOM 8753 O O . LEU B 1 524 ? -9.898 72.75 48.781 1 73.75 524 LEU B O 1
ATOM 8757 N N . LEU B 1 525 ? -8.508 71.062 48.5 1 71.12 525 LEU B N 1
ATOM 8758 C CA . LEU B 1 525 ? -7.383 72 48.531 1 71.12 525 LEU B CA 1
ATOM 8759 C C . LEU B 1 525 ? -7.449 73 47.344 1 71.12 525 LEU B C 1
ATOM 8761 O O . LEU B 1 525 ? -7.18 74.188 47.531 1 71.12 525 LEU B O 1
ATOM 8765 N N . LEU B 1 526 ? -7.969 72.5 46.406 1 73.06 526 LEU B N 1
ATOM 8766 C CA . LEU B 1 526 ? -8.125 73.375 45.25 1 73.06 526 LEU B CA 1
ATOM 8767 C C . LEU B 1 526 ? -9.273 74.375 45.438 1 73.06 526 LEU B C 1
ATOM 8769 O O . LEU B 1 526 ? -9.156 75.5 45.094 1 73.06 526 LEU B O 1
ATOM 8773 N N . ILE B 1 527 ? -10.242 73.938 46.062 1 73.12 527 ILE B N 1
ATOM 8774 C CA . ILE B 1 527 ? -11.383 74.812 46.375 1 73.12 527 ILE B CA 1
ATOM 8775 C C . ILE B 1 527 ? -10.984 75.875 47.375 1 73.12 527 ILE B C 1
ATOM 8777 O O . ILE B 1 527 ? -11.305 77.062 47.219 1 73.12 527 ILE B O 1
ATOM 8781 N N . ILE B 1 528 ? -10.289 75.438 48.375 1 71.69 528 ILE B N 1
ATOM 8782 C CA . ILE B 1 528 ? -9.852 76.375 49.375 1 71.69 528 ILE B CA 1
ATOM 8783 C C . ILE B 1 528 ? -8.883 77.375 48.75 1 71.69 528 ILE B C 1
ATOM 8785 O O . ILE B 1 528 ? -8.977 78.625 49.031 1 71.69 528 ILE B O 1
ATOM 8789 N N . LEU B 1 529 ? -8.227 76.875 47.938 1 70.81 529 LEU B N 1
ATOM 8790 C CA . LEU B 1 529 ? -7.301 77.812 47.25 1 70.81 529 LEU B CA 1
ATOM 8791 C C . LEU B 1 529 ? -8.055 78.75 46.344 1 70.81 529 LEU B C 1
ATOM 8793 O O . LEU B 1 529 ? -7.723 79.938 46.25 1 70.81 529 LEU B O 1
ATOM 8797 N N . CYS B 1 530 ? -9.156 78.25 45.906 1 71.44 530 CYS B N 1
ATOM 8798 C CA . CYS B 1 530 ? -10 79.125 45.062 1 71.44 530 CYS B CA 1
ATOM 8799 C C . CYS B 1 530 ? -10.773 80.125 45.906 1 71.44 530 CYS B C 1
ATOM 8801 O O . CYS B 1 530 ? -10.867 81.312 45.562 1 71.44 530 CYS B O 1
ATOM 8803 N N . LEU B 1 531 ? -11.289 79.75 46.969 1 65.56 531 LEU B N 1
ATOM 8804 C CA . LEU B 1 531 ? -12.141 80.625 47.781 1 65.56 531 LEU B CA 1
ATOM 8805 C C . LEU B 1 531 ? -11.305 81.625 48.562 1 65.56 531 LEU B C 1
ATOM 8807 O O . LEU B 1 531 ? -11.719 82.75 48.781 1 65.56 531 LEU B O 1
ATOM 8811 N N . LYS B 1 532 ? -10.219 81.188 49 1 64 532 LYS B N 1
ATOM 8812 C CA . LYS B 1 532 ? -9.477 82.062 49.906 1 64 532 LYS B CA 1
ATOM 8813 C C . LYS B 1 532 ? -8.453 82.875 49.125 1 64 532 LYS B C 1
ATOM 8815 O O . LYS B 1 532 ? -8.07 83.938 49.562 1 64 532 LYS B O 1
ATOM 8820 N N . CYS B 1 533 ? -8.258 82.312 48 1 62.34 533 CYS B N 1
ATOM 8821 C CA . CYS B 1 533 ? -7.227 83 47.281 1 62.34 533 CYS B CA 1
ATOM 8822 C C . CYS B 1 533 ? -7.801 83.688 46 1 62.34 533 CYS B C 1
ATOM 8824 O O . CYS B 1 533 ? -7.637 84.875 45.781 1 62.34 533 CYS B O 1
ATOM 8826 N N . ILE B 1 534 ? -8.68 83 45.344 1 65.06 534 ILE B N 1
ATOM 8827 C CA . ILE B 1 534 ? -9.109 83.438 44.031 1 65.06 534 ILE B CA 1
ATOM 8828 C C . ILE B 1 534 ? -10.305 84.375 44.188 1 65.06 534 ILE B C 1
ATOM 8830 O O . ILE B 1 534 ? -10.336 85.438 43.562 1 65.06 534 ILE B O 1
ATOM 8834 N N . VAL B 1 535 ? -11.133 84.125 44.969 1 67.94 535 VAL B N 1
ATOM 8835 C CA . VAL B 1 535 ? -12.336 84.938 45.094 1 67.94 535 VAL B CA 1
ATOM 8836 C C . VAL B 1 535 ? -11.977 86.312 45.719 1 67.94 535 VAL B C 1
ATOM 8838 O O . VAL B 1 535 ? -12.375 87.375 45.188 1 67.94 535 VAL B O 1
ATOM 8841 N N . PRO B 1 536 ? -11.289 86.375 46.719 1 64.31 536 PRO B N 1
ATOM 8842 C CA . PRO B 1 536 ? -10.953 87.688 47.219 1 64.31 536 PRO B CA 1
ATOM 8843 C C . PRO B 1 536 ? -10.07 88.5 46.25 1 64.31 536 PRO B C 1
ATOM 8845 O O . PRO B 1 536 ? -10.234 89.688 46.125 1 64.31 536 PRO B O 1
ATOM 8848 N N . LEU B 1 537 ? -9.406 87.812 45.5 1 59.56 537 LEU B N 1
ATOM 8849 C CA . LEU B 1 537 ? -8.586 88.438 44.469 1 59.56 537 LEU B CA 1
ATOM 8850 C C . LEU B 1 537 ? -9.453 89 43.344 1 59.56 537 LEU B C 1
ATOM 8852 O O . LEU B 1 537 ? -9.219 90.062 42.844 1 59.56 537 LEU B O 1
ATOM 8856 N N . CYS B 1 538 ? -10.477 88.375 43.094 1 62 538 CYS B N 1
ATOM 8857 C CA . CYS B 1 538 ? -11.43 88.812 42.094 1 62 538 CYS B CA 1
ATOM 8858 C C . CYS B 1 538 ? -12.242 90 42.594 1 62 538 CYS B C 1
ATOM 8860 O O . CYS B 1 538 ? -12.516 90.938 41.875 1 62 538 CYS B O 1
ATOM 8862 N N . CYS B 1 539 ? -12.547 90.062 43.75 1 58.28 539 CYS B N 1
ATOM 8863 C CA . CYS B 1 539 ? -13.266 91.188 44.344 1 58.28 539 CYS B CA 1
ATOM 8864 C C . CYS B 1 539 ? -12.375 92.375 44.406 1 58.28 539 CYS B C 1
ATOM 8866 O O . CYS B 1 539 ? -12.828 93.5 44.188 1 58.28 539 CYS B O 1
ATOM 8868 N N . CYS B 1 540 ? -11.156 92.188 44.625 1 56.22 540 CYS B N 1
ATOM 8869 C CA . CYS B 1 540 ? -10.25 93.312 44.656 1 56.22 540 CYS B CA 1
ATOM 8870 C C . CYS B 1 540 ? -10.008 93.875 43.25 1 56.22 540 CYS B C 1
ATOM 8872 O O . CYS B 1 540 ? -9.906 95.062 43.062 1 56.22 540 CYS B O 1
ATOM 8874 N N . LEU B 1 541 ? -10.156 93 42.312 1 51.75 541 LEU B N 1
ATOM 8875 C CA . LEU B 1 541 ? -9.992 93.5 40.938 1 51.75 541 LEU B CA 1
ATOM 8876 C C . LEU B 1 541 ? -11.234 94.25 40.469 1 51.75 541 LEU B C 1
ATOM 8878 O O . LEU B 1 541 ? -11.133 95.188 39.719 1 51.75 541 LEU B O 1
ATOM 8882 N N . LYS B 1 542 ? -12.352 93.938 40.844 1 51.75 542 LYS B N 1
ATOM 8883 C CA . LYS B 1 542 ? -13.547 94.688 40.5 1 51.75 542 LYS B CA 1
ATOM 8884 C C . LYS B 1 542 ? -13.477 96.125 41.125 1 51.75 542 LYS B C 1
ATOM 8886 O O . LYS B 1 542 ? -13.945 97.062 40.5 1 51.75 542 LYS B O 1
ATOM 8891 N N . TRP B 1 543 ? -12.875 96.25 42.281 1 50.69 543 TRP B N 1
ATOM 8892 C CA . TRP B 1 543 ? -12.75 97.562 42.875 1 50.69 543 TRP B CA 1
ATOM 8893 C C . TRP B 1 543 ? -11.742 98.438 42.094 1 50.69 543 TRP B C 1
ATOM 8895 O O . TRP B 1 543 ? -11.875 99.625 42 1 50.69 543 TRP B O 1
ATOM 8905 N N . THR B 1 544 ? -10.828 97.75 41.469 1 47.09 544 THR B N 1
ATOM 8906 C CA . THR B 1 544 ? -9.852 98.625 40.781 1 47.09 544 THR B CA 1
ATOM 8907 C C . THR B 1 544 ? -10.406 99.062 39.438 1 47.09 544 THR B C 1
ATOM 8909 O O . THR B 1 544 ? -9.969 100.062 38.906 1 47.09 544 THR B O 1
ATOM 8912 N N . PHE B 1 545 ? -11.281 98.438 38.812 1 46.38 545 PHE B N 1
ATOM 8913 C CA . PHE B 1 545 ? -11.742 98.875 37.5 1 46.38 545 PHE B CA 1
ATOM 8914 C C . PHE B 1 545 ? -12.938 99.812 37.656 1 46.38 545 PHE B C 1
ATOM 8916 O O . PHE B 1 545 ? -13.578 100.188 36.688 1 46.38 545 PHE B O 1
ATOM 8923 N N . LYS B 1 546 ? -13.398 100.188 38.875 1 41.28 546 LYS B N 1
ATOM 8924 C CA . LYS B 1 546 ? -14.398 101.25 38.875 1 41.28 546 LYS B CA 1
ATOM 8925 C C . LYS B 1 546 ? -13.789 102.625 38.438 1 41.28 546 LYS B C 1
ATOM 8927 O O . LYS B 1 546 ? -12.742 103 38.938 1 41.28 546 LYS B O 1
ATOM 8932 N N . PRO B 1 547 ? -14.141 103.062 37.25 1 40.34 547 PRO B N 1
ATOM 8933 C CA . PRO B 1 547 ? -13.711 104.375 36.75 1 40.34 547 PRO B CA 1
ATOM 8934 C C . PRO B 1 547 ? -13.922 105.5 37.781 1 40.34 547 PRO B C 1
ATOM 8936 O O . PRO B 1 547 ? -14.961 105.5 38.438 1 40.34 547 PRO B O 1
ATOM 8939 N N . VAL B 1 548 ? -12.875 105.938 38.438 1 37.97 548 VAL B N 1
ATOM 8940 C CA . VAL B 1 548 ? -12.836 107.125 39.25 1 37.97 548 VAL B CA 1
ATOM 8941 C C . VAL B 1 548 ? -13.398 108.312 38.469 1 37.97 548 VAL B C 1
ATOM 8943 O O . VAL B 1 548 ? -12.805 108.75 37.469 1 37.97 548 VAL B O 1
ATOM 8946 N N . THR B 1 549 ? -14.609 108.25 38.062 1 35.62 549 THR B N 1
ATOM 8947 C CA . THR B 1 549 ? -15.156 109.5 37.531 1 35.62 549 THR B CA 1
ATOM 8948 C C . THR B 1 549 ? -14.922 110.688 38.469 1 35.62 549 THR B C 1
ATOM 8950 O O . THR B 1 549 ? -15.305 110.625 39.656 1 35.62 549 THR B O 1
ATOM 8953 N N . TYR B 1 550 ? -13.805 111.438 38.281 1 33.44 550 TYR B N 1
ATOM 8954 C CA . TYR B 1 550 ? -13.422 112.688 38.875 1 33.44 550 TYR B CA 1
ATOM 8955 C C . TYR B 1 550 ? -14.547 113.688 38.75 1 33.44 550 TYR B C 1
ATOM 8957 O O . TYR B 1 550 ? -14.766 114.25 37.656 1 33.44 550 TYR B O 1
ATOM 8965 N N . ARG B 1 551 ? -15.797 113.438 39.156 1 35.38 551 ARG B N 1
ATOM 8966 C CA . ARG B 1 551 ? -16.609 114.625 39.125 1 35.38 551 ARG B CA 1
ATOM 8967 C C . ARG B 1 551 ? -16.062 115.688 40.094 1 35.38 551 ARG B C 1
ATOM 8969 O O . ARG B 1 551 ? -15.609 115.375 41.188 1 35.38 551 ARG B O 1
ATOM 8976 N N . GLY B 1 552 ? -15.68 116.938 39.562 1 35.09 552 GLY B N 1
ATOM 8977 C CA . GLY B 1 552 ? -15.203 118.188 40.031 1 35.09 552 GLY B CA 1
ATOM 8978 C C . GLY B 1 552 ? -15.961 118.688 41.25 1 35.09 552 GLY B C 1
ATOM 8979 O O . GLY B 1 552 ? -15.883 119.875 41.625 1 35.09 552 GLY B O 1
ATOM 8980 N N . LYS B 1 553 ? -16.766 117.938 41.938 1 32.69 553 LYS B N 1
ATOM 8981 C CA . LYS B 1 553 ? -17.375 118.875 42.875 1 32.69 553 LYS B CA 1
ATOM 8982 C C . LYS B 1 553 ? -16.328 119.375 43.875 1 32.69 553 LYS B C 1
ATOM 8984 O O . LYS B 1 553 ? -15.383 118.688 44.219 1 32.69 553 LYS B O 1
ATOM 8989 N N . ALA B 1 554 ? -16.312 120.75 44.188 1 32.91 554 ALA B N 1
ATOM 8990 C CA . ALA B 1 554 ? -15.625 121.75 45.062 1 32.91 554 ALA B CA 1
ATOM 8991 C C . ALA B 1 554 ? -15.586 121.25 46.5 1 32.91 554 ALA B C 1
ATOM 8993 O O . ALA B 1 554 ? -14.781 121.75 47.312 1 32.91 554 ALA B O 1
ATOM 8994 N N . LYS B 1 555 ? -16.547 120.5 47.062 1 31.03 555 LYS B N 1
ATOM 8995 C CA . LYS B 1 555 ? -16.672 120.812 48.469 1 31.03 555 LYS B CA 1
ATOM 8996 C C . LYS B 1 555 ? -15.438 120.375 49.25 1 31.03 555 LYS B C 1
ATOM 8998 O O . LYS B 1 555 ? -14.727 119.438 48.812 1 31.03 555 LYS B O 1
ATOM 9003 N N . GLU B 1 556 ? -15.148 121 50.438 1 31.78 556 GLU B N 1
ATOM 9004 C CA . GLU B 1 556 ? -14.258 121.125 51.594 1 31.78 556 GLU B CA 1
ATOM 9005 C C . GLU B 1 556 ? -14.117 119.812 52.344 1 31.78 556 GLU B C 1
ATOM 9007 O O . GLU B 1 556 ? -13.547 119.812 53.438 1 31.78 556 GLU B O 1
ATOM 9012 N N . LYS B 1 557 ? -14.648 118.688 51.938 1 31.69 557 LYS B N 1
ATOM 9013 C CA . LYS B 1 557 ? -14.719 117.75 53.031 1 31.69 557 LYS B CA 1
ATOM 9014 C C . LYS B 1 557 ? -13.32 117.375 53.531 1 31.69 557 LYS B C 1
ATOM 9016 O O . LYS B 1 557 ? -12.422 117.125 52.719 1 31.69 557 LYS B O 1
ATOM 9021 N N . LYS B 1 558 ? -13.141 117.688 54.875 1 30.41 558 LYS B N 1
ATOM 9022 C CA . LYS B 1 558 ? -12.102 117.375 55.875 1 30.41 558 LYS B CA 1
ATOM 9023 C C . LYS B 1 558 ? -11.828 115.875 55.938 1 30.41 558 LYS B C 1
ATOM 9025 O O . LYS B 1 558 ? -12.75 115.062 56.125 1 30.41 558 LYS B O 1
ATOM 9030 N N . ILE B 1 559 ? -10.812 115.312 55.219 1 24.86 559 ILE B N 1
ATOM 9031 C CA . ILE B 1 559 ? -10.234 114 55.25 1 24.86 559 ILE B CA 1
ATOM 9032 C C . ILE B 1 559 ? -9.75 113.688 56.656 1 24.86 559 ILE B C 1
ATOM 9034 O O . ILE B 1 559 ? -8.805 114.312 57.156 1 24.86 559 ILE B O 1
ATOM 9038 N N . VAL B 1 560 ? -10.773 113.688 57.625 1 25.22 560 VAL B N 1
ATOM 9039 C CA . VAL B 1 560 ? -10.305 113.25 58.938 1 25.22 560 VAL B CA 1
ATOM 9040 C C . VAL B 1 560 ? -9.742 111.875 58.875 1 25.22 560 VAL B C 1
ATOM 9042 O O . VAL B 1 560 ? -10.414 110.938 58.406 1 25.22 560 VAL B O 1
ATOM 9045 N N . PHE B 1 561 ? -8.445 111.688 58.75 1 23.97 561 PHE B N 1
ATOM 9046 C CA . PHE B 1 561 ? -7.465 110.625 58.938 1 23.97 561 PHE B CA 1
ATOM 9047 C C . PHE B 1 561 ? -7.711 109.875 60.219 1 23.97 561 PHE B C 1
ATOM 9049 O O . PHE B 1 561 ? -7.262 110.25 61.281 1 23.97 561 PHE B O 1
ATOM 9056 N N . GLU B 1 562 ? -9.055 109.688 60.562 1 23.8 562 GLU B N 1
ATOM 9057 C CA . GLU B 1 562 ? -9.094 109 61.812 1 23.8 562 GLU B CA 1
ATOM 9058 C C . GLU B 1 562 ? -8.461 107.625 61.719 1 23.8 562 GLU B C 1
ATOM 9060 O O . GLU B 1 562 ? -8.469 107 60.656 1 23.8 562 GLU B O 1
ATOM 9065 N N . LYS B 1 563 ? -7.98 107 62.812 1 25.98 563 LYS B N 1
ATOM 9066 C CA . LYS B 1 563 ? -7.129 105.938 63.312 1 25.98 563 LYS B CA 1
ATOM 9067 C C . LYS B 1 563 ? -7.73 104.562 63 1 25.98 563 LYS B C 1
ATOM 9069 O O . LYS B 1 563 ? -8.797 104.25 63.5 1 25.98 563 LYS B O 1
ATOM 9074 N N . PHE B 1 564 ? -7.879 104.125 61.594 1 23.25 564 PHE B N 1
ATOM 9075 C CA . PHE B 1 564 ? -7.863 102.625 61.594 1 23.25 564 PHE B CA 1
ATOM 9076 C C . PHE B 1 564 ? -6.582 102.125 62.219 1 23.25 564 PHE B C 1
ATOM 9078 O O . PHE B 1 564 ? -5.492 102.625 61.938 1 23.25 564 PHE B O 1
#

Foldseek 3Di:
DPPDQPQPDDPPPPDFFAFWDDKDKDKDFPPDPPDPDGQIKMKMKTKDWEQHKWWWWFDDPPFKIKIKIKTFHFKKWKWFWDDKFKFAFKAKEKFKAKAAPLDDCPPDCVDAQLDADPDPFGKHKEKAWFADAAAAPDPGGIIMIMMMTIDGDVPWMKMKTFTDGTWMKIKMWMWMWMDGDHGITTRDIDIDIFTCPVQKDKDWDQGPVRWIKIKIKGDDDWPDDDDTTMWMFIPPDPDTFIFDDFFAADPVGQALAGHGQFGQPPNGTDGDVCSVQQNVQKDKHAPHNNQQKIKIFGNGARHWYDAPPDIDGGHDRHDGPCVLDVQFPDWDDDDRIIMTIGPGGTIMMMMMMGSGDMGIDRDWWDFDDKAWAWEQEQNLWTKIKMKTAFTAYKKKKFKAPDPVSPDTPDIDMDGQHRDTDGIDIDMGTDHSVDAFKIKMWIDIPPCPVRIDIDIHGYDYDHHDDDDHDGDIDMHGHDDPCRSPPDVVSVVVVVDCVVVVPPQPDPVSVVVSVVVVVVVVVVVVVVVCCCVVPVVVVVVVVVVVPPPPPPPPDPDPDPPPPDDD/DPPDFPQDDDPPPPDFFAFWDDKDKDWDFDPDVPDPDTQIKMKMKTKDWEQHKWWWWDDDPPQKIKIKIKTFHFKKWKWFWDDKFKFAFKEKDKFKAKADPLDPCPDDCVDAPLDADPDPFGKHKEKAWFADAAQAPDPGGIIMIMMMGIDGDVPWMKMKTFTDGTWMKTKMWMWMWMDGDPGITTRDIDIDIFTCPVQKDKDWDQGPVRWIKIKIKGDDDWPDDDDGTMWMFIPPDPDTQIFDPFFAADPVGQALAGHGQFGQDPNGTDGVVCSVQQNVQKDKHAPHNNQQKIKIFGNGARHWYDAPPDIDGGHDRHDRPCVLPVQFPDWDDDDRIIMTIGPGGTMMMMMMMGSGDMGIDRDWWDFDDKAWAWEQEQSLWIKIKMKTAFTAHKKKKFKAPDPVSPDTPDIDMDGQHRDTDRIGIDIGTDHSPDAFKIKMWIDIPPCPVRIDIDIHGYDYDHHDDDDGDGDIDMHGHPDPCRSPPDVVSVVVVVPCVVVVPPCPDPVSVVVVVVVVVVVVVVVVVVVCCCVVPVVVVVVVVVVVPPPPPPPPDDDDDDPPPPDD

Nearest PDB structures (foldseek):
  4oje-assembly1_H  TM=8.868E-01  e=2.022E-40  Caenorhabditis elegans
  4ojd-assembly1_H  TM=8.909E-01  e=2.520E-39  Caenorhabditis elegans
  4cyl-assembly1_A  TM=8.040E-01  e=2.613E-37  Caenorhabditis elegans
  3muu-assembly1_A  TM=4.155E-01  e=1.717E-10  Sindbis virus
  3muu-assembly2_D  TM=4.022E-01  e=3.659E-10  Sindbis virus

pLDDT: mean 79.4, std 17.41, range [20.22, 97.75]

Sequence (1128 aa):
MTSSYCMLSNKNVEEPFCSSEAVLQTGIENAGENSTDGQMFWTTQLLLSLEDTACFMTQEGPGRQNKHVIKFLSVRHQYGIVSTYEFGIPIIRQSCLCDCNDSEEICKVEDYQYRNCTSSNVCYRTLRPYQSNSGCVSSGPSSLCCEIQMEPYEDWRFQAVQLKQPNTVYVVQYKVFSKRERQVDLIYNKVFNFTMNTGLSSATIKLRDEETIGLELQSNRPHRQLEPGMYFWQKGQEKSEVRGNVRINEPSENSLEKLGWFRYEKGSWRVRRGLEKVTKAQHVHVENCKAQRYLSSFDAEQFVLQVGDDKKLNYDLGNNTKDVEPWVKDIKIHDRLLEVVHSEGNALGIFVKTTVKPSVFRHNSQLGDFSGTIHLDSSSNCYMNLTFKDVRGSLPGVIYSAESRDFAELFFHVHVGDQFQELFRSVVSLPASVDSRREVCIHPYGDPLGQECRWLEFVSQPLQQPQIRSQWTLGHSECEGCNERGLEGFMVNLNPVRWFNGLNTKMEVTAFAFETGVMIGVALLLIILCLKCIVPLCCCLKWTFKPVTYRGKAKEKKIVFEKFMTSSYCMLSNKNVEEPFCSSEAVLQTGIENAGENSTDGQMFWTTQLLLSLEDTACFMTQEGPGRQNKHVIKFLSVRHQYGIVSTYEFGIPIIRQSCLCDCNDSEEICKVEDYQYRNCTSSNVCYRTLRPYQSNSGCVSSGPSSLCCEIQMEPYEDWRFQAVQLKQPNTVYVVQYKVFSKRERQVDLIYNKVFNFTMNTGLSSATIKLRDEETIGLELQSNRPHRQLEPGMYFWQKGQEKSEVRGNVRINEPSENSLEKLGWFRYEKGSWRVRRGLEKVTKAQHVHVENCKAQRYLSSFDAEQFVLQVGDDKKLNYDLGNNTKDVEPWVKDIKIHDRLLEVVHSEGNALGIFVKTTVKPSVFRHNSQLGDFSGTIHLDSSSNCYMNLTFKDVRGSLPGVIYSAESRDFAELFFHVHVGDQFQELFRSVVSLPASVDSRREVCIHPYGDPLGQECRWLEFVSQPLQQPQIRSQWTLGHSECEGCNERGLEGFMVNLNPVRWFNGLNTKMEVTAFAFETGVMIGVALLLIILCLKCIVPLCCCLKWTFKPVTYRGKAKEKKIVFEKF

Radius of gyration: 47.48 Å; Cα contacts (8 Å, |Δi|>4): 2609; chains: 2; bounding box: 72×181×121 Å

InterPro domains:
  IPR029213 Cell-cell fusogen EFF/AFF [PF14884] (48-501)
  IPR029213 Cell-cell fusogen EFF/AFF [PTHR37415] (10-546)
  IPR043076 Cell-cell fusogen EFF/AFF, domain 3 [G3DSA:2.60.40.3980] (364-464)

Secondary structure (DSSP, 8-state):
----------S---PPPP----EEEEEEEE--SS-SS-EEEEEEEEEE-TT-EEEEEEE-STTEEEEEEEEEEEEEEEEEEEEEEEEEPEEEEEEEEEE-TTS---S-HHHHTTEE-SSSSEEEEEEEEEE--TT-SSSSPEEEEEEEEEEEGGG--EEEEEE-PPEEEEEEEEEEEEEETTEEEEEEEEEEEEE-TTSEEEEEEE-TTS-EEEEEEEEPPPS--PPSEEEEEETT-SS---EESS-B--TT---TTSBT-EEEETTEEEETTHHHHHHHHEEEEEEETTTTEEEEEES-SSEEEEETTEEEEE----EEHHHH-TTEEEEEE-SSEEEEEESS---EEEEEEESS--EEE-PPPB--EEEEEEEE-TT--EEEEEEEEEEEEEEEEEEESSTT--SEEEEEEEEEEEEEEEEEEEEEEE-TT--S-EEEEE--TT-GGG-EEEEEEEEE-PPPPP------EEEE---TTTT---HHHHHHTT-HHHHHTT--SHHHHHHHHHHHHHHHHHHHHHHHHIIIIIHHHHHHHHHHTS------------------/--------------PPPP----EEEEEEEE--SS-SS-EEEEEEEEEE-TT-EEEEEEE-STTEEEEEEEEEEEEEEEEEEEEEEEEEPEEEEEEEEEE-TTS---S-HHHHTTEE-SSSSEEEEEEEEEE--TT-SSSSPEEEEEEEEEEEGGG--EEEEEEEEEEEEEEEEEEEEEEETTEEEEEEEEEEEEE-TTSEEEEEEE-TTS-EEEEEEEE---S--PPSEEEEEETT-SS---EESS-B--TT---TTSBT-EEEETTEEEETTHHHHHHHHEEEEEEETTTTEEEEEES-SSEEEEETTEEEEE----EEHHHH-TTEEEEEE-SSEEEEEESS---EEEEEEESS--EEE-PPPB--EEEEEEEE-TT--EEEEEEEEEEEEEEEEEEESSTT--SEEEEEEEEEEEEEEEEEEEEEEE-TT--S-EEEEE--TT-GGG-EEEEEEEEE-PPPPP------EEEE---TTTT---HHHHHHHH-HHHHSTT--SHHHHHHHHHHHHHHHHHHHHHHHIIIIIIHHHHHHHHHHTS------------------

Solvent-accessible surface area (backbone atoms only — not comparable to full-atom values): 60832 Å² total; per-residue (Å²): 138,76,82,77,76,72,75,61,78,86,67,86,70,75,76,80,45,21,56,42,72,52,67,48,76,26,80,43,50,37,47,43,94,81,47,85,72,52,54,58,34,26,32,34,37,38,48,34,45,62,52,30,22,38,32,35,33,37,72,61,67,92,69,29,37,36,40,37,36,41,31,33,66,42,39,34,36,42,23,21,36,36,39,72,50,38,21,32,40,35,29,39,39,72,50,49,45,52,26,44,66,76,43,81,80,71,62,43,56,87,67,18,53,73,29,66,48,89,56,96,52,47,33,38,23,33,58,43,70,77,29,51,33,41,67,42,91,47,90,48,53,9,31,36,26,35,41,40,36,43,45,53,46,92,70,44,45,30,42,36,35,30,35,44,78,53,48,42,32,40,32,36,36,43,35,32,34,38,33,47,85,91,44,78,40,62,77,42,80,45,58,42,30,33,48,42,54,32,7,47,28,40,49,76,46,78,46,94,84,75,45,59,40,36,39,36,39,36,48,61,56,58,94,71,76,85,74,59,39,71,36,31,27,53,61,92,48,89,72,64,52,51,21,33,90,52,68,57,45,49,91,85,42,68,46,49,73,23,35,54,33,37,23,52,55,96,90,36,70,44,46,80,60,36,60,61,50,50,53,68,24,51,42,75,44,55,67,23,34,54,73,23,31,31,35,37,36,64,72,55,40,43,35,30,42,44,54,87,91,45,73,47,80,32,66,76,82,55,43,47,43,59,77,76,34,77,52,42,64,45,73,48,81,56,94,39,24,40,35,37,32,42,65,57,62,47,62,34,37,35,35,36,36,31,72,53,75,65,47,73,52,64,55,70,28,42,64,66,48,73,48,54,38,34,38,30,40,48,82,61,50,21,33,34,43,34,39,32,29,48,29,28,30,38,35,44,32,39,30,18,72,51,92,80,58,79,52,75,72,42,76,48,76,46,69,75,27,56,55,81,29,65,69,43,77,48,77,43,83,44,66,62,82,66,84,56,53,34,38,38,35,39,22,19,35,92,34,74,84,61,52,46,73,46,76,26,53,59,46,77,45,68,71,77,75,84,85,82,72,85,64,79,40,82,44,75,35,92,60,89,70,53,72,57,76,48,79,51,51,64,44,55,76,61,38,64,61,68,75,52,59,51,55,77,48,71,68,46,46,54,52,48,53,52,53,50,50,52,50,50,50,51,48,53,51,47,49,50,42,40,62,70,46,49,49,53,50,53,53,51,52,58,61,67,68,55,79,78,79,78,79,83,75,78,80,83,74,81,81,75,83,70,85,125,132,82,79,77,78,69,75,60,77,87,63,86,69,75,76,81,44,21,56,48,75,53,57,44,61,48,81,43,66,42,73,49,93,79,51,87,73,49,54,61,31,26,41,36,36,39,45,35,34,62,57,30,22,38,35,35,33,35,72,60,67,93,67,31,37,38,38,38,38,41,31,34,64,42,41,34,36,42,23,42,52,78,47,73,53,36,20,33,42,35,29,39,39,71,50,51,47,52,23,43,66,78,36,79,81,72,61,44,63,89,67,18,53,75,27,66,48,91,56,92,52,46,34,36,23,32,58,43,70,76,32,41,33,40,71,37,56,48,89,49,53,11,32,34,27,33,40,38,36,41,45,54,44,92,70,44,44,28,43,36,35,32,36,47,78,58,48,43,34,40,33,35,35,42,34,32,34,40,32,47,86,92,44,79,42,56,71,43,79,50,77,45,79,39,60,42,82,74,36,57,35,73,50,77,45,78,45,94,85,76,46,57,41,36,40,36,40,35,47,64,67,56,65,72,74,83,73,63,41,71,37,31,28,54,62,90,47,88,73,63,52,50,22,33,91,50,67,58,43,50,94,89,44,66,46,49,73,24,36,54,33,37,24,52,55,94,90,37,67,44,46,82,66,37,61,63,49,51,52,68,24,52,42,75,45,51,68,24,34,54,73,23,30,31,36,38,38,64,71,56,37,42,35,28,43,43,52,90,92,44,73,48,80,32,65,75,81,53,42,45,43,59,76,74,34,76,49,42,64,44,72,48,81,55,94,57,35,40,35,40,32,39,64,47,28,40,38,35,36,35,37,37,36,33,71,53,77,65,44,45,32,54,53,70,27,41,62,65,47,74,48,56,38,33,38,29,39,38,60,28,48,18,30,32,45,35,40,33,29,49,29,27,31,39,36,40,30,39,31,18,72,51,93,79,59,78,49,48,60,33,34,35,67,43,71,73,29,56,55,81,29,64,68,44,76,49,77,43,81,43,64,41,78,66,84,57,53,33,38,40,34,38,22,19,36,90,34,73,84,60,51,46,72,46,76,26,51,58,47,79,46,69,64,61,72,77,83,80,72,82,63,79,41,81,44,76,37,93,60,90,72,54,69,57,78,49,76,54,53,61,46,51,76,63,35,63,62,61,74,50,64,83,56,78,46,70,66,47,45,51,51,48,50,48,51,49,48,51,50,50,47,51,50,48,52,49,46,49,46,38,57,69,48,45,46,55,49,50,54,54,49,57,62,65,68,55,76,78,73,78,70,76,77,77,78,78,79,76,81,74,81,67,88,125

Organism: Bursaphelenchus xylophilus (NCBI:txid6326)